Protein AF-A0A5N0T8Y0-F1 (afdb_monomer)

pLDDT: mean 87.02, std 16.46, range [24.06, 98.88]

InterPro domains:
  IPR010281 Protein of unknown function DUF885 [PF05960] (70-586)
  IPR010281 Protein of unknown function DUF885 [PTHR33361] (35-586)
  IPR018660 C-type lysozyme inhibitor [PF09864] (618-678)
  IPR036328 C-type lysozyme inhibitor superfamily [G3DSA:2.40.128.200] (612-687)
  IPR036328 C-type lysozyme inhibitor superfamily [SSF141488] (614-681)

Secondary structure (DSSP, 8-state):
-------------------------------------PPPPPPPPGGG---HHHHHHHHHHHHHHHHH-HHHHHHTT-GGGTT-----SHHHHHHHHHHHHHHHHHHHTS-GGGS-HHHHHHHHHHHHHHHHHHIIIIIS-HHHH-THHHH-TTSS----HHHHT--SS-HHHHHHHHHHHHHHHHHHHHHHHHHS-SS-BHHHHHHHHHHHHHHHHHHHHTHHHHTTT---HHHHHHHHHHHHHHHHHHHHHHHHHHHHHTT-B------HHHHHHHHHHHH---S-HHHHHHHHHHHHHHHHHHHHHHHHHHSTTS-HHHHHHHHHT---TT-HHHHHHHHHHHHHHHHHHTT-S---SS---EEEEPPGGGTTSSEEEE---TT--SPPPEEEEPPPPTTS-HHHHHHHSPPHHHHHHHHHHHTSSSHHHHHHHHTT-SSHHHHH---HHHHHHHHHHHHHHHHHHTGGGG-HHHHHHHHHHHHHHHHHHHHHHHHHHS---HHHHHHHHHHTT---HHHHHHHHHHHHH-GGGGHHHHHHHHHHHHHHHHHHTTTGGGGHHHHHHHHHTT-S--HHHHHHHHHT-SS--------GGGGSPP---SS---EEEEEETTS-EEEEEE-SS-EEEEETTEEEEEEEEP-SSSEEEEETTEEEEEETTEEEEEETTEEEEEEE-HHHHHHHHHHHTTEEEEEEEETTEEEEEEESSS-EEEEETTTTEEEEE-PPPPEE-SSEEEEEEEETTEEEEEEEEEEEEE-TTT--EEEEEEEEEETTEEEEEEEEE--

Sequence (795 aa):
MTHRSRLVGLLAAIALAACGGEPETTNNPSAATPAAKPAPATQPPAADRANPKWDTFVEQQIEAHMVAHPAWAVLQGRHEFDGQLPDWSPEGLQAEAARLKTARADALAFADNSLSDRQQYQREYFVSRIDHDLFWLEKARWPYRNPQFYIGWMNDSLDPSPYITLDYAPAEERMAAFTTYLENLPDAVRYIRMNLRLPMPAPWLQLGIDAFGGYADYFENDVPDIWIGVGDDALRARFKAANAEAIEAMRGVVDWLEYGRNIADDRYALGPDLYRQMLWDTERVDIPLDELEAIGRADMARNLRALEQACAEFAPGEGIADCMARMSDRKPEAGPVVAAREQLVETRAFLVEQDLVTIPGEEEALVAEAPPYARSNSAYINIPGPWEENQPSVYYISPPNPAWSQQVQHDYLPGESDLLFTSVHEVWPGHFLNFMHANRAEWIFGRAFVSYAFGEGWAHYTEEMMLEAGLRGADAETRIGQLSNALLRDARFLASIGLHTKGWSVAEAQRFFMDEAYQSEGTAIQQAARGTYDPAYLNYTMGKLLIKRLRDDWTAERGGRQAWREFHDTFLSYGGPPIPLVRQQMMGESSPRALFPDLSAALLPPVDIEGDRHNWAWLCEDGRHVVTSEQDPGLWLILPAASYELERARSASGARYEAEGVEFWNKGREATLTMRGVSTRCVVDPQATLWEDARLRGVTMRAQGNEPPWTLELFEDRPAVLTTGYESTEHRFNASSPEDVGGFERYRGEVDGQPVEVRVGDGPCADTMADIEYQLRVEVELGNALLKGCGNSLW

Nearest PDB structures (foldseek):
  3u24-assembly1_A  TM=8.140E-01  e=4.352E-21  Shewanella oneidensis MR-1
  3o0y-assembly1_A  TM=8.310E-01  e=1.416E-15  Colwellia psychrerythraea 34H
  3o0y-assembly2_B  TM=8.446E-01  e=6.783E-15  Colwellia psychrerythraea 34H
  3iuk-assembly2_B  TM=7.682E-01  e=1.307E-15  Paenarthrobacter aurescens TC1
  4mis-assembly1_A  TM=7.555E-01  e=4.095E-01  Brucella abortus bv. 1 str. 9-941

Mean predicted aligned error: 12.88 Å

Foldseek 3Di:
DDDDDDDDDDDDDDDDDDDDDDDDDDDDDDDDDDDDDDDPDDDDDLQPDAQVVLQVLVVVVVVVVCVQQVLLVLLQANCVSQLHGHDLAPVSLVVVLVSLVVSLVVLPVCDPSNHHPVSVLVSVLSNLLSLLVCLCSPVVVCLAAAPCQAPPPQHRYLDLCSLQVWPQDPVLSSLLSSLSNLQCQLVVLVSSVVRYDPLYAPLRLVVLLLQLVLLLCCLPPPVVVSSPPPPDPVSNVSSVVSSVSNSVSSVVVNVVSVVSNVRHDLPLAQALVSLLSNCCSQFNANDDLLVLLLQLLLLLLVLVVLLVVLLCQQPNPDDSLVSLVVLFLQADPVHLQVLLVVLQVQLVVLCVVLLQADQPDDADEHEDADDSSPQLDQKAKSDHRLNRPDTHIYIHGYQADPPDDPVVSSSSGGGSLLSSLVSQCHDPCAQVVLLSLQSVAPRNCLNSDAGPLQRLLRSLLRLVVSLVSQRVPVHSSNSSSNSLVVLQLSLLLNLLCCVHHVVDDLVNSLVSCCPSNVGDSVSSNSSSSCSSNCSPSNSNVQSNQQLVVLLQVLCVVVPRSVCSHVSNSLLSNSRHGNSQSSSCVSVVNPGRHRDGDPSQVSQADPQPLPDPWQKFWKAWPVGWIWIWTDDVPWIWIGGSNHIDTWGWDDDPAATWTDDVQWIWGDDPQKIWTGGNRDIIIIGTDPVVSVLVVLLSNQFQKWKWAVVPTKIWTDHDPAWIWIFTHPVRDIWTWDWDAFDDDPQWTWTWTDTPNWIKIKTKHADWDDHPPPRDTAGIWIWIDTHPDITTTGIYGSD

Radius of gyration: 31.83 Å; Cα contacts (8 Å, |Δi|>4): 1336; chains: 1; bounding box: 94×89×70 Å

Structure (mmCIF, N/CA/C/O backbone):
data_AF-A0A5N0T8Y0-F1
#
_entry.id   AF-A0A5N0T8Y0-F1
#
loop_
_atom_site.group_PDB
_atom_site.id
_atom_site.type_symbol
_atom_site.label_atom_id
_atom_site.label_alt_id
_atom_site.label_comp_id
_atom_site.label_asym_id
_atom_site.label_entity_id
_atom_site.label_seq_id
_atom_site.pdbx_PDB_ins_code
_atom_site.Cartn_x
_atom_site.Cartn_y
_atom_site.Cartn_z
_atom_site.occupancy
_atom_site.B_iso_or_equiv
_atom_site.auth_seq_id
_atom_site.auth_comp_id
_atom_site.auth_asym_id
_atom_site.auth_atom_id
_atom_site.pdbx_PDB_model_num
ATOM 1 N N . MET A 1 1 ? 33.630 -44.790 -12.899 1.00 28.84 1 MET A N 1
ATOM 2 C CA . MET A 1 1 ? 33.827 -46.255 -12.860 1.00 28.84 1 MET A CA 1
ATOM 3 C C . MET A 1 1 ? 32.762 -46.851 -11.949 1.00 28.84 1 MET A C 1
ATOM 5 O O . MET A 1 1 ? 32.688 -46.393 -10.823 1.00 28.84 1 MET A O 1
ATOM 9 N N . THR A 1 2 ? 31.966 -47.798 -12.489 1.00 30.92 2 THR A N 1
ATOM 10 C CA . THR A 1 2 ? 31.145 -48.869 -11.838 1.00 30.92 2 THR A CA 1
ATOM 11 C C . THR A 1 2 ? 30.152 -48.471 -10.722 1.00 30.92 2 THR A C 1
ATOM 13 O O . THR A 1 2 ? 30.576 -47.893 -9.741 1.00 30.92 2 THR A O 1
ATOM 16 N N . HIS A 1 3 ? 28.845 -48.790 -10.704 1.00 28.75 3 HIS A N 1
ATOM 17 C CA . HIS A 1 3 ? 27.984 -49.781 -11.384 1.00 28.75 3 HIS A CA 1
ATOM 18 C C . HIS A 1 3 ? 26.493 -49.338 -11.274 1.00 28.75 3 HIS A C 1
ATOM 20 O O . HIS A 1 3 ? 26.055 -48.954 -10.201 1.00 28.75 3 HIS A O 1
ATOM 26 N N . ARG A 1 4 ? 25.739 -49.239 -12.383 1.00 35.03 4 ARG A N 1
ATOM 27 C CA . ARG A 1 4 ? 24.580 -50.081 -12.799 1.00 35.03 4 ARG A CA 1
ATOM 28 C C . ARG A 1 4 ? 23.472 -50.374 -11.762 1.00 35.03 4 ARG A C 1
ATOM 30 O O . ARG A 1 4 ? 23.689 -51.176 -10.865 1.00 35.03 4 ARG A O 1
ATOM 37 N N . SER A 1 5 ? 22.234 -49.987 -12.103 1.00 27.70 5 SER A N 1
ATOM 38 C CA . SER A 1 5 ? 21.115 -50.926 -12.340 1.00 27.70 5 SER A CA 1
ATOM 39 C C . SER A 1 5 ? 20.005 -50.287 -13.192 1.00 27.70 5 SER A C 1
ATOM 41 O O . SER A 1 5 ? 19.557 -49.182 -12.921 1.00 27.70 5 SER A O 1
ATOM 43 N N . ARG A 1 6 ? 19.608 -50.996 -14.257 1.00 32.03 6 ARG A N 1
ATOM 44 C CA . ARG A 1 6 ? 18.427 -50.767 -15.106 1.00 32.03 6 ARG A CA 1
ATOM 45 C C . ARG A 1 6 ? 17.429 -51.883 -14.799 1.00 32.03 6 ARG A C 1
ATOM 47 O O . ARG A 1 6 ? 17.872 -53.025 -14.689 1.00 32.03 6 ARG A O 1
ATOM 54 N N . LEU A 1 7 ? 16.128 -51.604 -14.847 1.00 25.12 7 LEU A N 1
ATOM 55 C CA . LEU A 1 7 ? 15.149 -52.574 -15.344 1.00 25.12 7 LEU A CA 1
ATOM 56 C C . LEU A 1 7 ? 13.920 -51.866 -15.928 1.00 25.12 7 LEU A C 1
ATOM 58 O O . LEU A 1 7 ? 13.393 -50.919 -15.362 1.00 25.12 7 LEU A O 1
ATOM 62 N N . VAL A 1 8 ? 13.553 -52.340 -17.115 1.00 27.75 8 VAL A N 1
ATOM 63 C CA . VAL A 1 8 ? 12.463 -51.924 -18.002 1.00 27.75 8 VAL A CA 1
ATOM 64 C C . VAL A 1 8 ? 11.346 -52.963 -17.880 1.00 27.75 8 VAL A C 1
ATOM 66 O O . VAL A 1 8 ? 11.647 -54.150 -17.761 1.00 27.75 8 VAL A O 1
ATOM 69 N N . GLY A 1 9 ? 10.084 -52.547 -17.999 1.00 24.06 9 GLY A N 1
ATOM 70 C CA . GLY A 1 9 ? 8.941 -53.437 -18.216 1.00 24.06 9 GLY A CA 1
ATOM 71 C C . GLY A 1 9 ? 7.733 -52.659 -18.738 1.00 24.06 9 GLY A C 1
ATOM 72 O O . GLY A 1 9 ? 7.399 -51.616 -18.199 1.00 24.06 9 GLY A O 1
ATOM 73 N N . LEU A 1 10 ? 7.133 -53.145 -19.821 1.00 24.64 10 LEU A N 1
ATOM 74 C CA . LEU A 1 10 ? 6.280 -52.447 -20.785 1.00 24.64 10 LEU A CA 1
ATOM 75 C C . LEU A 1 10 ? 4.872 -53.089 -20.815 1.00 24.64 10 LEU A C 1
ATOM 77 O O . LEU A 1 10 ? 4.790 -54.306 -20.692 1.00 24.64 10 LEU A O 1
ATOM 81 N N . LEU A 1 11 ? 3.845 -52.284 -21.139 1.00 24.98 11 LEU A N 1
ATOM 82 C CA . LEU A 1 11 ? 2.610 -52.614 -21.897 1.00 24.98 11 LEU A CA 1
ATOM 83 C C . LEU A 1 11 ? 1.547 -53.582 -21.311 1.00 24.98 11 LEU A C 1
ATOM 85 O O . LEU A 1 11 ? 1.816 -54.759 -21.108 1.00 24.98 11 LEU A O 1
ATOM 89 N N . ALA A 1 12 ? 0.282 -53.122 -21.241 1.00 25.27 12 ALA A N 1
ATOM 90 C CA . ALA A 1 12 ? -0.832 -53.598 -22.094 1.00 25.27 12 ALA A CA 1
ATOM 91 C C . ALA A 1 12 ? -2.205 -53.014 -21.678 1.00 25.27 12 ALA A C 1
ATOM 93 O O . ALA A 1 12 ? -2.600 -53.077 -20.518 1.00 25.27 12 ALA A O 1
ATOM 94 N N . ALA A 1 13 ? -2.946 -52.508 -22.668 1.00 29.31 13 ALA A N 1
ATOM 95 C CA . ALA A 1 13 ? -4.359 -52.136 -22.608 1.00 29.31 13 ALA A CA 1
ATOM 96 C C . ALA A 1 13 ? -5.246 -53.308 -23.065 1.00 29.31 13 ALA A C 1
ATOM 98 O O . ALA A 1 13 ? -4.879 -53.972 -24.033 1.00 29.31 13 ALA A O 1
ATOM 99 N N . ILE A 1 14 ? -6.426 -53.504 -22.457 1.00 27.42 14 ILE A N 1
ATOM 100 C CA . ILE A 1 14 ? -7.556 -54.257 -23.040 1.00 27.42 14 ILE A CA 1
ATOM 101 C C . ILE A 1 14 ? -8.883 -53.623 -22.589 1.00 27.42 14 ILE A C 1
ATOM 103 O O . ILE A 1 14 ? -9.154 -53.508 -21.398 1.00 27.42 14 ILE A O 1
ATOM 107 N N . ALA A 1 15 ? -9.714 -53.263 -23.569 1.00 30.80 15 ALA A N 1
ATOM 108 C CA . ALA A 1 15 ? -11.141 -52.976 -23.441 1.00 30.80 15 ALA A CA 1
ATOM 109 C C . ALA A 1 15 ? -11.966 -54.234 -23.769 1.00 30.80 15 ALA A C 1
ATOM 111 O O . ALA A 1 15 ? -11.548 -55.011 -24.627 1.00 30.80 15 ALA A O 1
ATOM 112 N N . LEU A 1 16 ? -13.153 -54.399 -23.166 1.00 26.84 16 LEU A N 1
ATOM 113 C CA . LEU A 1 16 ? -14.273 -55.169 -23.733 1.00 26.84 16 LEU A CA 1
ATOM 114 C C . LEU A 1 16 ? -15.590 -54.905 -22.985 1.00 26.84 16 LEU A C 1
ATOM 116 O O . LEU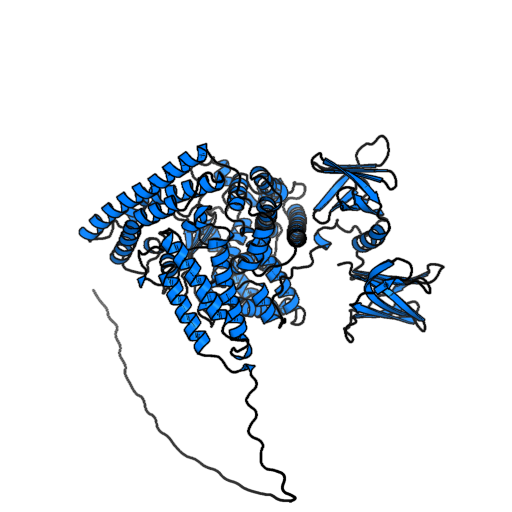 A 1 16 ? -15.612 -54.636 -21.789 1.00 26.84 16 LEU A O 1
ATOM 120 N N . ALA A 1 17 ? -16.671 -54.957 -23.758 1.00 27.59 17 ALA A N 1
ATOM 121 C CA . ALA A 1 17 ? -18.017 -54.486 -23.470 1.00 27.59 17 ALA A CA 1
ATOM 122 C C . ALA A 1 17 ? -19.016 -55.608 -23.104 1.00 27.59 17 ALA A C 1
ATOM 124 O O . ALA A 1 17 ? -18.772 -56.774 -23.406 1.00 27.59 17 ALA A O 1
ATOM 125 N N . ALA A 1 18 ? -20.195 -55.168 -22.630 1.00 26.84 18 ALA A N 1
ATOM 126 C CA . ALA A 1 18 ? -21.549 -55.575 -23.059 1.00 26.84 18 ALA A CA 1
ATOM 127 C C . ALA A 1 18 ? -22.483 -56.332 -22.080 1.00 26.84 18 ALA A C 1
ATOM 129 O O . ALA A 1 18 ? -22.075 -57.230 -21.351 1.00 26.84 18 ALA A O 1
ATOM 130 N N . CYS A 1 19 ? -23.776 -55.984 -22.254 1.00 26.41 19 CYS A N 1
ATOM 131 C CA . CYS A 1 19 ? -25.045 -56.640 -21.870 1.00 26.41 19 CYS A CA 1
ATOM 132 C C . CYS A 1 19 ? -25.496 -56.466 -20.401 1.00 26.41 19 CYS A C 1
ATOM 134 O O . CYS A 1 19 ? -24.746 -56.766 -19.490 1.00 26.41 19 CYS A O 1
ATOM 136 N N . GLY A 1 20 ? -26.700 -55.991 -20.053 1.00 27.36 20 GLY A N 1
ATOM 137 C CA . GLY A 1 20 ? -27.984 -55.890 -20.761 1.00 27.36 20 GLY A CA 1
ATOM 138 C C . GLY A 1 20 ? -29.007 -56.835 -20.109 1.00 27.36 20 GLY A C 1
ATOM 139 O O . GLY A 1 20 ? -28.833 -58.045 -20.210 1.00 27.36 20 GLY A O 1
ATOM 140 N N . GLY A 1 21 ? -30.054 -56.302 -19.462 1.00 25.69 21 GLY A N 1
ATOM 141 C CA . GLY A 1 21 ? -31.155 -57.106 -18.908 1.00 25.69 21 GLY A CA 1
ATOM 142 C C . GLY A 1 21 ? -32.131 -56.346 -17.995 1.00 25.69 21 GLY A C 1
ATOM 143 O O . GLY A 1 21 ? -31.892 -56.227 -16.801 1.00 25.69 21 GLY A O 1
ATOM 144 N N . GLU A 1 22 ? -33.240 -55.882 -18.571 1.00 32.88 22 GLU A N 1
ATOM 145 C CA . GLU A 1 22 ? -34.578 -55.758 -17.944 1.00 32.88 22 GLU A CA 1
ATOM 146 C C . GLU A 1 22 ? -35.369 -57.073 -18.218 1.00 32.88 22 GLU A C 1
ATOM 148 O O . GLU A 1 22 ? -34.833 -57.875 -18.996 1.00 32.88 22 GLU A O 1
ATOM 153 N N . PRO A 1 23 ? -36.606 -57.349 -17.708 1.00 53.28 23 PRO A N 1
ATOM 154 C CA . PRO A 1 23 ? -37.650 -56.431 -17.184 1.00 53.28 23 PRO A CA 1
ATOM 155 C C . PRO A 1 23 ? -38.473 -56.951 -15.966 1.00 53.28 23 PRO A C 1
ATOM 157 O O . PRO A 1 23 ? -38.361 -58.112 -15.598 1.00 53.28 23 PRO A O 1
ATOM 160 N N . GLU A 1 24 ? -39.396 -56.141 -15.415 1.00 28.89 24 GLU A N 1
ATOM 161 C CA . GLU A 1 24 ? -40.770 -56.610 -15.111 1.00 28.89 24 GLU A CA 1
ATOM 162 C C . GLU A 1 24 ? -41.785 -55.478 -14.829 1.00 28.89 24 GLU A C 1
ATOM 164 O O . GLU A 1 24 ? -41.511 -54.468 -14.190 1.00 28.89 24 GLU A O 1
ATOM 169 N N . THR A 1 25 ? -42.983 -55.690 -15.372 1.00 31.56 25 THR A N 1
ATOM 170 C CA . THR A 1 25 ? -44.184 -54.840 -15.472 1.00 31.56 25 THR A CA 1
ATOM 171 C C . THR A 1 25 ? -45.064 -54.895 -14.206 1.00 31.56 25 THR A C 1
ATOM 173 O O . THR A 1 25 ? -45.108 -55.927 -13.547 1.00 31.56 25 THR A O 1
ATOM 176 N N . THR A 1 26 ? -45.886 -53.898 -13.848 1.00 29.12 26 THR A N 1
ATOM 177 C CA . THR A 1 26 ? -47.295 -53.773 -14.300 1.00 29.12 26 THR A CA 1
ATOM 178 C C . THR A 1 26 ? -48.058 -52.675 -13.526 1.00 29.12 26 THR A C 1
ATOM 180 O O . THR A 1 26 ? -47.757 -52.392 -12.371 1.00 29.12 26 THR A O 1
ATOM 183 N N . ASN A 1 27 ? -49.137 -52.199 -14.167 1.00 31.05 27 ASN A N 1
ATOM 184 C CA . ASN A 1 27 ? -50.387 -51.624 -13.633 1.00 31.05 27 ASN A CA 1
ATOM 185 C C . ASN A 1 27 ? -50.613 -50.098 -13.683 1.00 31.05 27 ASN A C 1
ATOM 187 O O . ASN A 1 27 ? -50.177 -49.319 -12.847 1.00 31.05 27 ASN A O 1
ATOM 191 N N . ASN A 1 28 ? -51.464 -49.747 -14.651 1.00 33.38 28 ASN A N 1
ATOM 192 C CA . ASN A 1 28 ? -52.426 -48.636 -14.710 1.00 33.38 28 ASN A CA 1
ATOM 193 C C . ASN A 1 28 ? -53.846 -49.291 -14.764 1.00 33.38 28 ASN A C 1
ATOM 195 O O . ASN A 1 28 ? -53.860 -50.514 -14.953 1.00 33.38 28 ASN A O 1
ATOM 199 N N . PRO A 1 29 ? -55.033 -48.617 -14.717 1.00 53.34 29 PRO A N 1
ATOM 200 C CA . PRO A 1 29 ? -55.324 -47.173 -14.864 1.00 53.34 29 PRO A CA 1
ATOM 201 C C . PRO A 1 29 ? -56.500 -46.605 -13.997 1.00 53.34 29 PRO A C 1
ATOM 203 O O . PRO A 1 29 ? -57.268 -47.343 -13.388 1.00 53.34 29 PRO A O 1
ATOM 206 N N . SER A 1 30 ? -56.748 -45.286 -14.056 1.00 29.48 30 SER A N 1
ATOM 207 C CA . SER A 1 30 ? -58.115 -44.716 -14.146 1.00 29.48 30 SER A CA 1
ATOM 208 C C . SER A 1 30 ? -58.089 -43.280 -14.699 1.00 29.48 30 SER A C 1
ATOM 210 O O . SER A 1 30 ? -57.151 -42.527 -14.459 1.00 29.48 30 SER A O 1
ATOM 212 N N . ALA A 1 31 ? -59.103 -42.941 -15.495 1.00 30.47 31 ALA A N 1
ATOM 213 C CA . ALA A 1 31 ? -59.174 -41.833 -16.448 1.00 30.47 31 ALA A CA 1
ATOM 214 C C . ALA A 1 31 ? -59.818 -40.542 -15.894 1.00 30.47 31 ALA A C 1
ATOM 216 O O . ALA A 1 31 ? -60.689 -40.639 -15.036 1.00 30.47 31 ALA A O 1
ATOM 217 N N . ALA A 1 32 ? -59.489 -39.369 -16.476 1.00 27.39 32 ALA A N 1
ATOM 218 C CA . ALA A 1 32 ? -60.452 -38.478 -17.166 1.00 27.39 32 ALA A CA 1
ATOM 219 C C . ALA A 1 32 ? -59.878 -37.097 -17.608 1.00 27.39 32 ALA A C 1
ATOM 221 O O . ALA A 1 32 ? -59.361 -36.337 -16.798 1.00 27.39 32 ALA A O 1
ATOM 222 N N . THR A 1 33 ? -60.190 -36.741 -18.869 1.00 28.58 33 THR A N 1
ATOM 223 C CA . THR A 1 33 ? -60.390 -35.392 -19.483 1.00 28.58 33 THR A CA 1
ATOM 224 C C . THR A 1 33 ? -59.176 -34.590 -20.017 1.00 28.58 33 THR A C 1
ATOM 226 O O . THR A 1 33 ? -58.189 -34.428 -19.307 1.00 28.58 33 THR A O 1
ATOM 229 N N . PRO A 1 34 ? -59.230 -34.048 -21.265 1.00 33.78 34 PRO A N 1
ATOM 230 C CA . PRO A 1 34 ? -58.085 -33.415 -21.925 1.00 33.78 34 PRO A CA 1
ATOM 231 C C . PRO A 1 34 ? -57.991 -31.911 -21.625 1.00 33.78 34 PRO A C 1
ATOM 233 O O . PRO A 1 34 ? -58.966 -31.179 -21.793 1.00 33.78 34 PRO A O 1
ATOM 236 N N . ALA A 1 35 ? -56.797 -31.434 -21.267 1.00 29.30 35 ALA A N 1
ATOM 237 C CA . ALA A 1 35 ? -56.495 -30.011 -21.136 1.00 29.30 35 ALA A CA 1
ATOM 238 C C . ALA A 1 35 ? -55.346 -29.601 -22.073 1.00 29.30 35 ALA A C 1
ATOM 240 O O . ALA A 1 35 ? -54.307 -30.248 -22.111 1.00 29.30 35 ALA A O 1
ATOM 241 N N . ALA A 1 36 ? -55.634 -28.547 -22.843 1.00 31.92 36 ALA A N 1
ATOM 242 C CA . ALA A 1 36 ? -54.797 -27.563 -23.539 1.00 31.92 36 ALA A CA 1
ATOM 243 C C . ALA A 1 36 ? -53.347 -27.898 -23.970 1.00 31.92 36 ALA A C 1
ATOM 245 O O . ALA A 1 36 ? -52.508 -28.351 -23.200 1.00 31.92 36 ALA A O 1
ATOM 246 N N . LYS A 1 37 ? -53.034 -27.521 -25.223 1.00 33.12 37 LYS A N 1
ATOM 247 C CA . LYS A 1 37 ? -51.677 -27.459 -25.801 1.00 33.12 37 LYS A CA 1
ATOM 248 C C . LYS A 1 37 ? -50.669 -26.797 -24.837 1.00 33.12 37 LYS A C 1
ATOM 250 O O . LYS A 1 37 ? -51.010 -25.752 -24.282 1.00 33.12 37 LYS A O 1
ATOM 255 N N . PRO A 1 38 ? -49.425 -27.303 -24.728 1.00 31.67 38 PRO A N 1
ATOM 256 C CA . PRO A 1 38 ? -48.385 -26.625 -23.965 1.00 31.67 38 PRO A CA 1
ATOM 257 C C . PRO A 1 38 ? -48.052 -25.280 -24.618 1.00 31.67 38 PRO A C 1
ATOM 259 O O . PRO A 1 38 ? -47.799 -25.211 -25.824 1.00 31.67 38 PRO A O 1
ATOM 262 N N . ALA A 1 39 ? -48.061 -24.217 -23.815 1.00 36.56 39 ALA A N 1
ATOM 263 C CA . ALA A 1 39 ? -47.414 -22.957 -24.155 1.00 36.56 39 ALA A CA 1
ATOM 264 C C . ALA A 1 39 ? -45.900 -23.195 -24.348 1.00 36.56 39 ALA A C 1
ATOM 266 O O . ALA A 1 39 ? -45.353 -24.122 -23.744 1.00 36.56 39 ALA A O 1
ATOM 267 N N . PRO A 1 40 ? -45.217 -22.411 -25.203 1.00 35.44 40 PRO A N 1
ATOM 268 C CA . PRO A 1 40 ? -43.795 -22.599 -25.456 1.00 35.44 40 PRO A CA 1
ATOM 269 C C . PRO A 1 40 ? -43.009 -22.450 -24.151 1.00 35.44 40 PRO A C 1
ATOM 271 O O . PRO A 1 40 ? -43.296 -21.559 -23.352 1.00 35.44 40 PRO A O 1
ATOM 274 N N . ALA A 1 41 ? -42.046 -23.353 -23.953 1.00 38.50 41 ALA A N 1
ATOM 275 C CA . ALA A 1 41 ? -41.180 -23.393 -22.786 1.00 38.50 41 ALA A CA 1
ATOM 276 C C . ALA A 1 41 ? -40.623 -21.996 -22.482 1.00 38.50 41 ALA A C 1
ATOM 278 O O . ALA A 1 41 ? -39.961 -21.372 -23.316 1.00 38.50 41 ALA A O 1
ATOM 279 N N . THR A 1 42 ? -40.936 -21.508 -21.286 1.00 40.69 42 THR A N 1
ATOM 280 C CA . THR A 1 42 ? -40.323 -20.329 -20.685 1.00 40.69 42 THR A CA 1
ATOM 281 C C . THR A 1 42 ? -38.811 -20.497 -20.700 1.00 40.69 42 THR A C 1
ATOM 283 O O . THR A 1 42 ? -38.291 -21.547 -20.322 1.00 40.69 42 THR A O 1
ATOM 286 N N . GLN A 1 43 ? -38.118 -19.465 -21.182 1.00 38.75 43 GLN A N 1
ATOM 287 C CA . GLN A 1 43 ? -36.663 -19.397 -21.148 1.00 38.75 43 GLN A CA 1
ATOM 288 C C . GLN A 1 43 ? -36.146 -19.654 -19.720 1.00 38.75 43 GLN A C 1
ATOM 290 O O . GLN A 1 43 ? -36.794 -19.207 -18.771 1.00 38.75 43 GLN A O 1
ATOM 295 N N . PRO A 1 44 ? -34.991 -20.331 -19.561 1.00 35.84 44 PRO A N 1
ATOM 296 C CA . PRO A 1 44 ? -34.337 -20.428 -18.262 1.00 35.84 44 PRO A CA 1
ATOM 297 C C . PRO A 1 44 ? -34.082 -19.022 -17.689 1.00 35.84 44 PRO A C 1
ATOM 299 O O . PRO A 1 44 ? -33.863 -18.097 -18.485 1.00 35.84 44 PRO A O 1
ATOM 302 N N . PRO A 1 45 ? -34.127 -18.850 -16.353 1.00 43.69 45 PRO A N 1
ATOM 303 C CA . PRO A 1 45 ? -33.875 -17.570 -15.692 1.00 43.69 45 PRO A CA 1
ATOM 304 C C . PRO A 1 45 ? -32.527 -16.970 -16.124 1.00 43.69 45 PRO A C 1
ATOM 306 O O . PRO A 1 45 ? -31.586 -17.686 -16.458 1.00 43.69 45 PRO A O 1
ATOM 309 N N . ALA A 1 46 ? -32.457 -15.636 -16.153 1.00 48.00 46 ALA A N 1
ATOM 310 C CA . ALA A 1 46 ? -31.349 -14.868 -16.726 1.00 48.00 46 ALA A CA 1
ATOM 311 C C . ALA A 1 46 ? -29.977 -15.092 -16.048 1.00 48.00 46 ALA A C 1
ATOM 313 O O . ALA A 1 46 ? -28.962 -14.799 -16.671 1.00 48.00 46 ALA A O 1
ATOM 314 N N . ALA A 1 47 ? -29.948 -15.662 -14.838 1.00 50.09 47 ALA A N 1
ATOM 315 C CA . ALA A 1 47 ? -28.745 -15.853 -14.022 1.00 50.09 47 ALA A CA 1
ATOM 316 C C . ALA A 1 47 ? -27.672 -16.779 -14.644 1.00 50.09 47 ALA A C 1
ATOM 318 O O . ALA A 1 47 ? -26.495 -16.632 -14.335 1.00 50.09 47 ALA A O 1
ATOM 319 N N . ASP A 1 48 ? -28.036 -17.675 -15.573 1.00 53.22 48 ASP A N 1
ATOM 320 C CA . ASP A 1 48 ? -27.126 -18.723 -16.082 1.00 53.22 48 ASP A CA 1
ATOM 321 C C . ASP A 1 48 ? -26.506 -18.457 -17.468 1.00 53.22 48 ASP A C 1
ATOM 323 O O . ASP A 1 48 ? -25.793 -19.307 -18.009 1.00 53.22 48 ASP A O 1
ATOM 327 N N . ARG A 1 49 ? -26.767 -17.312 -18.114 1.00 63.78 49 ARG A N 1
ATOM 328 C CA . ARG A 1 49 ? -26.224 -17.061 -19.465 1.00 63.78 49 ARG A CA 1
ATOM 329 C C . ARG A 1 49 ? -24.932 -16.259 -19.415 1.00 63.78 49 ARG A C 1
ATOM 331 O O . ARG A 1 49 ? -24.940 -15.053 -19.640 1.00 63.78 49 ARG A O 1
ATOM 338 N N . ALA A 1 50 ? -23.819 -16.957 -19.198 1.00 81.12 50 ALA A N 1
ATOM 339 C CA . ALA A 1 50 ? -22.495 -16.411 -19.475 1.00 81.12 50 ALA A CA 1
ATOM 340 C C . ALA A 1 50 ? -22.419 -15.903 -20.928 1.00 81.12 50 ALA A C 1
ATOM 342 O O . ALA A 1 50 ? -22.821 -16.590 -21.874 1.00 81.12 50 ALA A O 1
ATOM 343 N N . ASN A 1 51 ? -21.922 -14.684 -21.105 1.00 91.31 51 ASN A N 1
ATOM 344 C CA . ASN A 1 51 ? -21.729 -14.067 -22.406 1.00 91.31 51 ASN A CA 1
ATOM 345 C C . ASN A 1 51 ? -20.280 -14.272 -22.861 1.00 91.31 51 ASN A C 1
ATOM 347 O O . ASN A 1 51 ? -19.399 -13.581 -22.355 1.00 91.31 51 ASN A O 1
ATOM 351 N N . PRO A 1 52 ? -20.007 -15.148 -23.843 1.00 91.38 52 PRO A N 1
ATOM 352 C CA . PRO A 1 52 ? -18.635 -15.443 -24.258 1.00 91.38 52 PRO A CA 1
ATOM 353 C C . PRO A 1 52 ? -17.923 -14.229 -24.870 1.00 91.38 52 PRO A C 1
ATOM 355 O O . PRO A 1 52 ? -16.699 -14.189 -24.927 1.00 91.38 52 PRO A O 1
ATOM 358 N N . LYS A 1 53 ? -18.671 -13.211 -25.328 1.00 95.94 53 LYS A N 1
ATOM 359 C CA . LYS A 1 53 ? -18.069 -11.974 -25.840 1.00 95.94 53 LYS A CA 1
ATOM 360 C C . LYS A 1 53 ? -17.430 -11.137 -24.736 1.00 95.94 53 LYS A C 1
ATOM 362 O O . LYS A 1 53 ? -16.522 -10.379 -25.049 1.00 95.94 53 LYS A O 1
ATOM 367 N N . TRP A 1 54 ? -17.917 -11.243 -23.498 1.00 96.19 54 TRP A N 1
ATOM 368 C CA . TRP A 1 54 ? -17.300 -10.580 -22.352 1.00 96.19 54 TRP A CA 1
ATOM 369 C C . TRP A 1 54 ? -15.925 -11.183 -22.069 1.00 96.19 54 TRP A C 1
ATOM 371 O O . TRP A 1 54 ? -14.944 -10.453 -21.998 1.00 96.19 54 TRP A O 1
ATOM 381 N N . ASP A 1 55 ? -15.837 -12.512 -22.021 1.00 93.50 55 ASP A N 1
ATOM 382 C CA . ASP A 1 55 ? -14.583 -13.205 -21.714 1.00 93.50 55 ASP A CA 1
ATOM 383 C C . ASP A 1 55 ? -13.519 -12.915 -22.787 1.00 93.50 55 ASP A C 1
ATOM 385 O O . ASP A 1 55 ? -12.419 -12.468 -22.467 1.00 93.50 55 ASP A O 1
ATOM 389 N N . THR A 1 56 ? -13.885 -13.024 -24.074 1.00 96.25 56 THR A N 1
ATOM 390 C CA . THR A 1 56 ? -12.998 -12.640 -25.188 1.00 96.25 56 THR A CA 1
ATOM 391 C C . THR A 1 56 ? -12.608 -11.160 -25.146 1.00 96.25 56 THR A C 1
ATOM 393 O O . THR A 1 56 ? -11.481 -10.816 -25.493 1.00 96.25 56 THR A O 1
ATOM 396 N N . PHE A 1 57 ? -13.520 -10.268 -24.742 1.00 97.69 57 PHE A N 1
ATOM 397 C CA . PHE A 1 57 ? -13.203 -8.849 -24.580 1.00 97.69 57 PHE A CA 1
ATOM 398 C C . PHE A 1 57 ? -12.142 -8.650 -23.493 1.00 97.69 57 PHE A C 1
ATOM 400 O O . PHE A 1 57 ? -11.140 -7.992 -23.755 1.00 97.69 57 PHE A O 1
ATOM 407 N N . VAL A 1 58 ? -12.312 -9.251 -22.312 1.00 96.94 58 VAL A N 1
ATOM 408 C CA . VAL A 1 58 ? -11.349 -9.127 -21.206 1.00 96.94 58 VAL A CA 1
ATOM 409 C C . VAL A 1 58 ? -9.974 -9.667 -21.605 1.00 96.94 58 VAL A C 1
ATOM 411 O O . VAL A 1 58 ? -8.981 -8.978 -21.393 1.00 96.94 58 VAL A O 1
ATOM 414 N N . GLU A 1 59 ? -9.902 -10.842 -22.236 1.00 95.69 59 GLU A N 1
ATOM 415 C CA . GLU A 1 59 ? -8.640 -11.415 -22.736 1.00 95.69 59 GLU A CA 1
ATOM 416 C C . GLU A 1 59 ? -7.921 -10.459 -23.700 1.00 95.69 59 GLU A C 1
ATOM 418 O O . GLU A 1 59 ? -6.728 -10.198 -23.554 1.00 95.69 59 GLU A O 1
ATOM 423 N N . GLN A 1 60 ? -8.656 -9.861 -24.644 1.00 97.56 60 GLN A N 1
ATOM 424 C CA . GLN A 1 60 ? -8.100 -8.871 -25.570 1.00 97.56 60 GLN A CA 1
ATOM 425 C C . GLN A 1 60 ? -7.601 -7.612 -24.854 1.00 97.56 60 GLN A C 1
ATOM 427 O O . GLN A 1 60 ? -6.597 -7.035 -25.270 1.00 97.56 60 GLN A O 1
ATOM 432 N N . GLN A 1 61 ? -8.281 -7.175 -23.791 1.00 98.00 61 GLN A N 1
ATOM 433 C CA . GLN A 1 61 ? -7.851 -6.014 -23.012 1.00 98.00 61 GLN A CA 1
ATOM 434 C C . GLN A 1 61 ? -6.604 -6.299 -22.170 1.00 98.00 61 GLN A C 1
ATOM 436 O O . GLN A 1 61 ? -5.789 -5.393 -22.008 1.00 98.00 61 GLN A O 1
ATOM 441 N N . ILE A 1 62 ? -6.421 -7.530 -21.683 1.00 96.62 62 ILE A N 1
ATOM 442 C CA . ILE A 1 62 ? -5.196 -7.948 -20.984 1.00 96.62 62 ILE A CA 1
ATOM 443 C C . ILE A 1 62 ? -4.005 -7.917 -21.945 1.00 96.62 62 ILE A C 1
ATOM 445 O O . ILE A 1 62 ? -3.006 -7.269 -21.645 1.00 96.62 62 ILE A O 1
ATOM 449 N N . GLU A 1 63 ? -4.129 -8.517 -23.131 1.00 97.31 63 GLU A N 1
ATOM 450 C CA . GLU A 1 63 ? -3.061 -8.468 -24.142 1.00 97.31 63 GLU A CA 1
ATOM 451 C C . GLU A 1 63 ? -2.771 -7.025 -24.588 1.00 97.31 63 GLU A C 1
ATOM 453 O O . GLU A 1 63 ? -1.616 -6.619 -24.698 1.00 97.31 63 GLU A O 1
ATOM 458 N N . ALA A 1 64 ? -3.808 -6.204 -24.786 1.00 97.62 64 ALA A N 1
ATOM 459 C CA . ALA A 1 64 ? -3.628 -4.790 -25.114 1.00 97.62 64 ALA A CA 1
ATOM 460 C C . ALA A 1 64 ? -2.950 -3.998 -23.982 1.00 97.62 64 ALA A C 1
ATOM 462 O O . ALA A 1 64 ? -2.217 -3.051 -24.265 1.00 97.62 64 ALA A O 1
ATOM 463 N N . HIS A 1 65 ? -3.192 -4.361 -22.718 1.00 97.00 65 HIS A N 1
ATOM 464 C CA . HIS A 1 65 ? -2.500 -3.777 -21.572 1.00 97.00 65 HIS A CA 1
ATOM 465 C C . HIS A 1 65 ? -1.022 -4.181 -21.568 1.00 97.00 65 HIS A C 1
ATOM 467 O O . HIS A 1 65 ? -0.181 -3.303 -21.460 1.00 97.00 65 HIS A O 1
ATOM 473 N N . MET A 1 66 ? -0.694 -5.459 -21.780 1.00 96.06 66 MET A N 1
ATOM 474 C CA . MET A 1 66 ? 0.699 -5.930 -21.847 1.00 96.06 66 MET A CA 1
ATOM 475 C C . MET A 1 66 ? 1.501 -5.256 -22.965 1.00 96.06 66 MET A C 1
ATOM 477 O O . MET A 1 66 ? 2.653 -4.896 -22.769 1.00 96.06 66 MET A O 1
ATOM 481 N N . VAL A 1 67 ? 0.879 -5.012 -24.122 1.00 97.12 67 VAL A N 1
ATOM 482 C CA . VAL A 1 67 ? 1.520 -4.266 -25.217 1.00 97.12 67 VAL A CA 1
ATOM 483 C C . VAL A 1 67 ? 1.789 -2.804 -24.842 1.00 97.12 67 VAL A C 1
ATOM 485 O O . VAL A 1 67 ? 2.798 -2.245 -25.264 1.00 97.12 67 VAL A O 1
ATOM 488 N N . ALA A 1 68 ? 0.893 -2.170 -24.082 1.00 96.50 68 ALA A N 1
ATOM 489 C CA . ALA A 1 68 ? 1.074 -0.791 -23.623 1.00 96.50 68 ALA A CA 1
ATOM 490 C C . ALA A 1 68 ? 2.044 -0.679 -22.430 1.00 96.50 68 ALA A C 1
ATOM 492 O O . ALA A 1 68 ? 2.695 0.354 -22.274 1.00 96.50 68 ALA A O 1
ATOM 493 N N . HIS A 1 69 ? 2.144 -1.745 -21.630 1.00 96.06 69 HIS A N 1
ATOM 494 C CA . HIS A 1 69 ? 2.918 -1.842 -20.391 1.00 96.06 69 HIS A CA 1
ATOM 495 C C . HIS A 1 69 ? 3.838 -3.076 -20.420 1.00 96.06 69 HIS A C 1
ATOM 497 O O . HIS A 1 69 ? 3.598 -4.056 -19.705 1.00 96.06 69 HIS A O 1
ATOM 503 N N . PRO A 1 70 ? 4.859 -3.092 -21.298 1.00 95.75 70 PRO A N 1
ATOM 504 C CA . PRO A 1 70 ? 5.692 -4.271 -21.497 1.00 95.75 70 PRO A CA 1
ATOM 505 C C . PRO A 1 70 ? 6.554 -4.627 -20.282 1.00 95.75 70 PRO A C 1
ATOM 507 O O . PRO A 1 70 ? 6.774 -5.811 -20.044 1.00 95.75 70 PRO A O 1
ATOM 510 N N . ALA A 1 71 ? 7.019 -3.655 -19.491 1.00 92.62 71 ALA A N 1
ATOM 511 C CA . ALA A 1 71 ? 7.826 -3.972 -18.312 1.00 92.62 71 ALA A CA 1
ATOM 512 C C . ALA A 1 71 ? 6.949 -4.553 -17.183 1.00 92.62 71 ALA A C 1
ATOM 514 O O . ALA A 1 71 ? 7.366 -5.498 -16.508 1.00 92.62 71 ALA A O 1
ATOM 515 N N . TRP A 1 72 ? 5.679 -4.142 -17.087 1.00 92.62 72 TRP A N 1
ATOM 516 C CA . TRP A 1 72 ? 4.682 -4.850 -16.281 1.00 92.62 72 TRP A CA 1
ATOM 517 C C . TRP A 1 72 ? 4.449 -6.272 -16.804 1.00 92.62 72 TRP A C 1
ATOM 519 O O . TRP A 1 72 ? 4.425 -7.210 -16.013 1.00 92.62 72 TRP A O 1
ATOM 529 N N . ALA A 1 73 ? 4.323 -6.469 -18.121 1.00 94.38 73 ALA A N 1
ATOM 530 C CA . ALA A 1 73 ? 4.122 -7.797 -18.706 1.00 94.38 73 ALA A CA 1
ATOM 531 C C . ALA A 1 73 ? 5.270 -8.765 -18.366 1.00 94.38 73 ALA A C 1
ATOM 533 O O . ALA A 1 73 ? 5.013 -9.919 -18.016 1.00 94.38 73 ALA A O 1
ATOM 534 N N . VAL A 1 74 ? 6.518 -8.286 -18.389 1.00 93.19 74 VAL A N 1
ATOM 535 C CA . VAL A 1 74 ? 7.695 -9.061 -17.965 1.00 93.19 74 VAL A CA 1
ATOM 536 C C . VAL A 1 74 ? 7.603 -9.441 -16.485 1.00 93.19 74 VAL A C 1
ATOM 538 O O . VAL A 1 74 ? 7.790 -10.608 -16.159 1.00 93.19 74 VAL A O 1
ATOM 541 N N . LEU A 1 75 ? 7.222 -8.514 -15.595 1.00 89.00 75 LEU A N 1
ATOM 542 C CA . LEU A 1 75 ? 6.974 -8.827 -14.174 1.00 89.00 75 LEU A CA 1
ATOM 543 C C . LEU A 1 75 ? 5.869 -9.878 -13.982 1.00 89.00 75 LEU A C 1
ATOM 545 O O . LEU A 1 75 ? 5.870 -10.615 -12.998 1.00 89.00 75 LEU A O 1
ATOM 549 N N . GLN A 1 76 ? 4.926 -9.958 -14.923 1.00 90.69 76 GLN A N 1
ATOM 550 C CA . GLN A 1 76 ? 3.887 -10.978 -14.903 1.00 90.69 76 GLN A CA 1
ATOM 551 C C . GLN A 1 76 ? 4.344 -12.356 -15.430 1.00 90.69 76 GLN A C 1
ATOM 553 O O . GLN A 1 76 ? 3.574 -13.310 -15.304 1.00 90.69 76 GLN A O 1
ATOM 558 N N . GLY A 1 77 ? 5.551 -12.464 -16.004 1.00 92.19 77 GLY A N 1
ATOM 559 C CA . GLY A 1 77 ? 6.124 -13.680 -16.602 1.00 92.19 77 GLY A CA 1
ATOM 560 C C . GLY A 1 77 ? 6.032 -13.769 -18.134 1.00 92.19 77 GLY A C 1
ATOM 561 O O . GLY A 1 77 ? 6.151 -14.851 -18.705 1.00 92.19 77 GLY A O 1
ATOM 562 N N . ARG A 1 78 ? 5.761 -12.660 -18.839 1.00 94.06 78 ARG A N 1
ATOM 563 C CA . ARG A 1 78 ? 5.627 -12.635 -20.311 1.00 94.06 78 ARG A CA 1
ATOM 564 C C . ARG A 1 78 ? 6.922 -12.185 -20.987 1.00 94.06 78 ARG A C 1
ATOM 566 O O . ARG A 1 78 ? 7.087 -11.020 -21.349 1.00 94.06 78 ARG A O 1
ATOM 573 N N . HIS A 1 79 ? 7.837 -13.130 -21.178 1.00 94.25 79 HIS A N 1
ATOM 574 C CA . HIS A 1 79 ? 9.186 -12.861 -21.689 1.00 94.25 79 HIS A CA 1
ATOM 575 C C . HIS A 1 79 ? 9.274 -12.515 -23.183 1.00 94.25 79 HIS A C 1
ATOM 577 O O . HIS A 1 79 ? 10.329 -12.108 -23.662 1.00 94.25 79 HIS A O 1
ATOM 583 N N . GLU A 1 80 ? 8.183 -12.581 -23.953 1.00 95.62 80 GLU A N 1
ATOM 584 C CA . GLU A 1 80 ? 8.166 -11.989 -25.299 1.00 95.62 80 GLU A CA 1
ATOM 585 C C . GLU A 1 80 ? 8.263 -10.448 -25.285 1.00 95.62 80 GLU A C 1
ATOM 587 O O . GLU A 1 80 ? 8.536 -9.838 -26.324 1.00 95.62 80 GLU A O 1
ATOM 592 N N . PHE A 1 81 ? 8.060 -9.825 -24.118 1.00 96.56 81 PHE A N 1
ATOM 593 C CA . PHE A 1 81 ? 8.218 -8.388 -23.886 1.00 96.56 81 PHE A CA 1
ATOM 594 C C . PHE A 1 81 ? 9.585 -8.007 -23.301 1.00 96.56 81 PHE A C 1
ATOM 596 O O . PHE A 1 81 ? 9.844 -6.821 -23.089 1.00 96.56 81 PHE A O 1
ATOM 603 N N . ASP A 1 82 ? 10.476 -8.979 -23.090 1.00 95.94 82 ASP A N 1
ATOM 604 C CA . ASP A 1 82 ? 11.794 -8.763 -22.499 1.00 95.94 82 ASP A CA 1
ATOM 605 C C . ASP A 1 82 ? 12.563 -7.619 -23.180 1.00 95.94 82 ASP A C 1
ATOM 607 O O . ASP A 1 82 ? 12.718 -7.555 -24.405 1.00 95.94 82 ASP A O 1
ATOM 611 N N . GLY A 1 83 ? 13.076 -6.702 -22.362 1.00 95.25 83 GLY A N 1
ATOM 612 C CA . GLY A 1 83 ? 13.873 -5.563 -22.807 1.00 95.25 83 GLY A CA 1
ATOM 613 C C . GLY A 1 83 ? 13.072 -4.352 -23.291 1.00 95.25 83 GLY A C 1
ATOM 614 O O . GLY A 1 83 ? 13.673 -3.316 -23.582 1.00 95.25 83 GLY A O 1
ATOM 615 N N . GLN A 1 84 ? 11.747 -4.448 -23.403 1.00 96.12 84 GLN A N 1
ATOM 616 C CA . GLN A 1 84 ? 10.895 -3.349 -23.862 1.00 96.12 84 GLN A CA 1
ATOM 617 C C . GLN A 1 84 ? 10.484 -2.426 -22.703 1.00 96.12 84 GLN A C 1
ATOM 619 O O . GLN A 1 84 ? 10.459 -2.826 -21.542 1.00 96.12 84 GLN A O 1
ATOM 624 N N . LEU A 1 85 ? 10.156 -1.175 -23.033 1.00 95.50 85 LEU A N 1
ATOM 625 C CA . LEU A 1 85 ? 9.670 -0.153 -22.102 1.00 95.50 85 LEU A CA 1
ATOM 626 C C . LEU A 1 85 ? 8.404 0.509 -22.666 1.00 95.50 85 LEU A C 1
ATOM 628 O O . LEU A 1 85 ? 8.259 0.566 -23.892 1.00 95.50 85 LEU A O 1
ATOM 632 N N . PRO A 1 86 ? 7.508 1.039 -21.814 1.00 94.88 86 PRO A N 1
ATOM 633 C CA . PRO A 1 86 ? 6.357 1.807 -22.275 1.00 94.88 86 PRO A CA 1
ATOM 634 C C . PRO A 1 86 ? 6.739 3.014 -23.132 1.00 94.88 86 PRO A C 1
ATOM 636 O O . PRO A 1 86 ? 7.767 3.665 -22.922 1.00 94.88 86 PRO A O 1
ATOM 639 N N . ASP A 1 87 ? 5.838 3.397 -24.038 1.00 95.88 87 ASP A N 1
ATOM 640 C CA . ASP A 1 87 ? 5.946 4.671 -24.746 1.00 95.88 87 ASP A CA 1
ATOM 641 C C . ASP A 1 87 ? 5.541 5.835 -23.826 1.00 95.88 87 ASP A C 1
ATOM 643 O O . ASP A 1 87 ? 4.382 6.250 -23.758 1.00 95.88 87 ASP A O 1
ATOM 647 N N . TRP A 1 88 ? 6.520 6.390 -23.114 1.00 96.50 88 TRP A N 1
ATOM 648 C CA . TRP A 1 88 ? 6.337 7.583 -22.285 1.00 96.50 88 TRP A CA 1
ATOM 649 C C . TRP A 1 88 ? 6.446 8.901 -23.055 1.00 96.50 88 TRP A C 1
ATOM 651 O O . TRP A 1 88 ? 6.492 9.968 -22.435 1.00 96.50 88 TRP A O 1
ATOM 661 N N . SER A 1 89 ? 6.471 8.888 -24.390 1.00 96.88 89 SER A N 1
ATOM 662 C CA . SER A 1 89 ? 6.352 10.133 -25.148 1.00 96.88 89 SER A CA 1
ATOM 663 C C . SER A 1 89 ? 5.036 10.862 -24.824 1.00 96.88 89 SER A C 1
ATOM 665 O O . SER A 1 89 ? 4.063 10.246 -24.376 1.00 96.88 89 SER A O 1
ATOM 667 N N . PRO A 1 90 ? 4.952 12.189 -25.039 1.00 94.19 90 PRO A N 1
ATOM 668 C CA . PRO A 1 90 ? 3.694 12.915 -24.876 1.00 94.19 90 PRO A CA 1
ATOM 669 C C . PRO A 1 90 ? 2.537 12.311 -25.684 1.00 94.19 90 PRO A C 1
ATOM 671 O O . PRO A 1 90 ? 1.393 12.344 -25.229 1.00 94.19 90 PRO A O 1
ATOM 674 N N . GLU A 1 91 ? 2.830 11.769 -26.867 1.00 96.88 91 GLU A N 1
ATOM 675 C CA . GLU A 1 91 ? 1.889 11.055 -27.723 1.00 96.88 91 GLU A CA 1
ATOM 676 C C . GLU A 1 91 ? 1.511 9.686 -27.139 1.00 96.88 91 GLU A C 1
ATOM 678 O O . GLU A 1 91 ? 0.326 9.356 -27.116 1.00 96.88 91 GLU A O 1
ATOM 683 N N . GLY A 1 92 ? 2.478 8.932 -26.610 1.00 97.50 92 GLY A N 1
ATOM 684 C CA . GLY A 1 92 ? 2.258 7.639 -25.958 1.00 97.50 92 GLY A CA 1
ATOM 685 C C . GLY A 1 92 ? 1.358 7.738 -24.724 1.00 97.50 92 GLY A C 1
ATOM 686 O O . GLY A 1 92 ? 0.358 7.027 -24.626 1.00 97.50 92 GLY A O 1
ATOM 687 N N . LEU A 1 93 ? 1.596 8.721 -23.848 1.00 97.31 93 LEU A N 1
ATOM 688 C CA . LEU A 1 93 ? 0.728 8.983 -22.688 1.00 97.31 93 LEU A CA 1
ATOM 689 C C . LEU A 1 93 ? -0.712 9.347 -23.096 1.00 97.31 93 LEU A C 1
ATOM 691 O O . LEU A 1 93 ? -1.673 8.956 -22.432 1.00 97.31 93 LEU A O 1
ATOM 695 N N . GLN A 1 94 ? -0.882 10.097 -24.192 1.00 97.56 94 GLN A N 1
ATOM 696 C CA . GLN A 1 94 ? -2.210 10.417 -24.729 1.00 97.56 94 GLN A CA 1
ATOM 697 C C . GLN A 1 94 ? -2.888 9.193 -25.347 1.00 97.56 94 GLN A C 1
ATOM 699 O O . GLN A 1 94 ? -4.097 9.013 -25.174 1.00 97.56 94 GLN A O 1
ATOM 704 N N . ALA A 1 95 ? -2.128 8.361 -26.061 1.00 98.38 95 ALA A N 1
ATOM 705 C CA . ALA A 1 95 ? -2.620 7.121 -26.639 1.00 98.38 95 ALA A CA 1
ATOM 706 C C . ALA A 1 95 ? -3.088 6.155 -25.545 1.00 98.38 95 ALA A C 1
ATOM 708 O O . ALA A 1 95 ? -4.172 5.585 -25.670 1.00 98.38 95 ALA A O 1
ATOM 709 N N . GLU A 1 96 ? -2.344 6.048 -24.442 1.00 97.94 96 GLU A N 1
ATOM 710 C CA . GLU A 1 96 ? -2.725 5.208 -23.309 1.00 97.94 96 GLU A CA 1
ATOM 711 C C . GLU A 1 96 ? -4.011 5.701 -22.636 1.00 97.94 96 GLU A C 1
ATOM 713 O O . GLU A 1 96 ? -4.955 4.933 -22.444 1.00 97.94 96 GLU A O 1
ATOM 718 N N . ALA A 1 97 ? -4.127 7.007 -22.381 1.00 98.38 97 ALA A N 1
ATOM 719 C CA . ALA A 1 97 ? -5.361 7.581 -21.849 1.00 98.38 97 ALA A CA 1
ATOM 720 C C . ALA A 1 97 ? -6.571 7.327 -22.772 1.00 98.38 97 ALA A C 1
ATOM 722 O O . ALA A 1 97 ? -7.674 7.027 -22.305 1.00 98.38 97 ALA A O 1
ATOM 723 N N . ALA A 1 98 ? -6.382 7.429 -24.092 1.00 98.75 98 ALA A N 1
ATOM 724 C CA . ALA A 1 98 ? -7.427 7.143 -25.072 1.00 98.75 98 ALA A CA 1
ATOM 725 C C . ALA A 1 98 ? -7.807 5.652 -25.107 1.00 98.75 98 ALA A C 1
ATOM 727 O O . ALA A 1 98 ? -8.998 5.329 -25.188 1.00 98.75 98 ALA A O 1
ATOM 728 N N . ARG A 1 99 ? -6.821 4.751 -25.006 1.00 98.50 99 ARG A N 1
ATOM 729 C CA . ARG A 1 99 ? -7.027 3.299 -24.933 1.00 98.50 99 ARG A CA 1
ATOM 730 C C . ARG A 1 99 ? -7.849 2.935 -23.701 1.00 98.50 99 ARG A C 1
ATOM 732 O O . ARG A 1 99 ? -8.889 2.298 -23.846 1.00 98.50 99 ARG A O 1
ATOM 739 N N . LEU A 1 100 ? -7.452 3.419 -22.523 1.00 98.62 100 LEU A N 1
ATOM 740 C CA . LEU A 1 100 ? -8.157 3.197 -21.258 1.00 98.62 100 LEU A CA 1
ATOM 741 C C . LEU A 1 100 ? -9.605 3.706 -21.308 1.00 98.62 100 LEU A C 1
ATOM 743 O O . LEU A 1 100 ? -10.535 2.979 -20.964 1.00 98.62 100 LEU A O 1
ATOM 747 N N . LYS A 1 101 ? -9.838 4.925 -21.811 1.00 98.81 101 LYS A N 1
ATOM 748 C CA . LYS A 1 101 ? -11.201 5.470 -21.975 1.00 98.81 101 LYS A CA 1
ATOM 749 C C . LYS A 1 101 ? -12.070 4.631 -22.905 1.00 98.81 101 LYS A C 1
ATOM 751 O O . LYS A 1 101 ? -13.253 4.446 -22.620 1.00 98.81 101 LYS A O 1
ATOM 756 N N . THR A 1 102 ? -11.493 4.144 -24.001 1.00 98.75 102 THR A N 1
ATOM 757 C CA . THR A 1 102 ? -12.194 3.282 -24.960 1.00 98.75 102 THR A CA 1
ATOM 758 C C . THR A 1 102 ? -12.545 1.948 -24.309 1.00 98.75 102 THR A C 1
ATOM 760 O O . THR A 1 102 ? -13.715 1.585 -24.280 1.00 98.75 102 THR A O 1
ATOM 763 N N . ALA A 1 103 ? -11.573 1.289 -23.671 1.00 98.62 103 ALA A N 1
ATOM 764 C CA . ALA A 1 103 ? -11.780 0.037 -22.949 1.00 98.62 103 ALA A CA 1
ATOM 765 C C . ALA A 1 103 ? -12.861 0.165 -21.864 1.00 98.62 103 ALA A C 1
ATOM 767 O O . ALA A 1 103 ? -13.732 -0.694 -21.738 1.00 98.62 103 ALA A O 1
ATOM 768 N N . ARG A 1 104 ? -12.869 1.278 -21.121 1.00 98.62 104 ARG A N 1
ATOM 769 C CA . ARG A 1 104 ? -13.906 1.573 -20.126 1.00 98.62 104 ARG A CA 1
ATOM 770 C C . ARG A 1 104 ? -15.292 1.705 -20.753 1.00 98.62 104 ARG A C 1
ATOM 772 O O . ARG A 1 104 ? -16.256 1.154 -20.229 1.00 98.62 104 ARG A O 1
ATOM 779 N N . ALA A 1 105 ? -15.408 2.469 -21.839 1.00 98.69 105 ALA A N 1
ATOM 780 C CA . ALA A 1 105 ? -16.677 2.674 -22.530 1.00 98.69 105 ALA A CA 1
ATOM 781 C C . ALA A 1 105 ? -17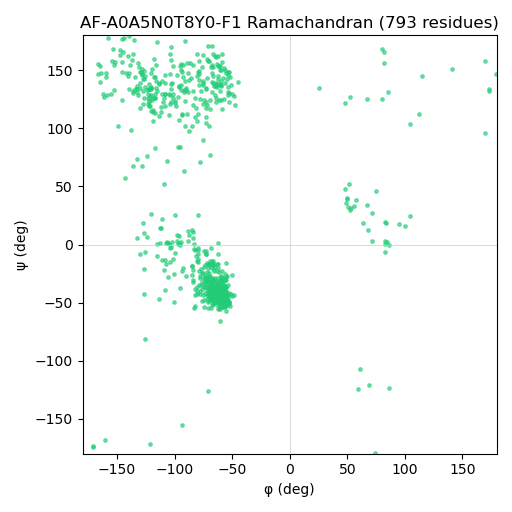.213 1.363 -23.126 1.00 98.69 105 ALA A C 1
ATOM 783 O O . ALA A 1 105 ? -18.398 1.068 -22.976 1.00 98.69 105 ALA A O 1
ATOM 784 N N . ASP A 1 106 ? -16.335 0.561 -23.728 1.00 98.50 106 ASP A N 1
ATOM 785 C CA . ASP A 1 106 ? -16.673 -0.736 -24.308 1.00 98.50 106 ASP A CA 1
ATOM 786 C C . ASP A 1 106 ? -17.115 -1.737 -23.232 1.00 98.50 106 ASP A C 1
ATOM 788 O O . ASP A 1 106 ? -18.119 -2.425 -23.415 1.00 98.50 106 ASP A O 1
ATOM 792 N N . ALA A 1 107 ? -16.447 -1.763 -22.073 1.00 98.25 107 ALA A N 1
ATOM 793 C CA . ALA A 1 107 ? -16.857 -2.595 -20.942 1.00 98.25 107 ALA A CA 1
ATOM 794 C C . ALA A 1 107 ? -18.255 -2.217 -20.424 1.00 98.25 107 ALA A C 1
ATOM 796 O O . ALA A 1 107 ? -19.090 -3.088 -20.185 1.00 98.25 107 ALA A O 1
ATOM 797 N N . LEU A 1 108 ? -18.545 -0.918 -20.300 1.00 97.88 108 LEU A N 1
ATOM 798 C CA . LEU A 1 108 ? -19.854 -0.421 -19.857 1.00 97.88 108 LEU A CA 1
ATOM 799 C C . LEU A 1 108 ? -20.967 -0.600 -20.903 1.00 97.88 108 LEU A C 1
ATOM 801 O O . LEU A 1 108 ? -22.145 -0.515 -20.559 1.00 97.88 108 LEU A O 1
ATOM 805 N N . ALA A 1 109 ? -20.627 -0.866 -22.166 1.00 97.75 109 ALA A N 1
ATOM 806 C CA . ALA A 1 109 ? -21.608 -1.150 -23.211 1.00 97.75 109 ALA A CA 1
ATOM 807 C C . ALA A 1 109 ? -22.236 -2.553 -23.084 1.00 97.75 109 ALA A C 1
ATOM 809 O O . ALA A 1 109 ? -23.302 -2.802 -23.657 1.00 97.75 109 ALA A O 1
ATOM 810 N N . PHE A 1 110 ? -21.621 -3.465 -22.323 1.00 97.06 110 PHE A N 1
ATOM 811 C CA . PHE A 1 110 ? -22.249 -4.728 -21.940 1.00 97.06 110 PHE A CA 1
ATOM 812 C C . PHE A 1 110 ? -23.334 -4.454 -20.893 1.00 97.06 110 PHE A C 1
ATOM 814 O O . PHE A 1 110 ? -23.023 -4.194 -19.737 1.00 97.06 110 PHE A O 1
ATOM 821 N N . ALA A 1 111 ? -24.608 -4.498 -21.288 1.00 93.19 111 ALA A N 1
ATOM 822 C CA . ALA A 1 111 ? -25.740 -4.255 -20.389 1.00 93.19 111 ALA A CA 1
ATOM 823 C C . ALA A 1 111 ? -25.909 -5.376 -19.344 1.00 93.19 111 ALA A C 1
ATOM 825 O O . ALA A 1 111 ? -25.598 -6.531 -19.633 1.00 93.19 111 ALA A O 1
ATOM 826 N N . ASP A 1 112 ? -26.477 -5.065 -18.176 1.00 90.88 112 ASP A N 1
ATOM 827 C CA . ASP A 1 112 ? -26.641 -6.023 -17.063 1.00 90.88 112 ASP A CA 1
ATOM 828 C C . ASP A 1 112 ? -27.416 -7.274 -17.486 1.00 90.88 112 ASP A C 1
ATOM 830 O O . ASP A 1 112 ? -27.007 -8.397 -17.225 1.00 90.88 112 ASP A O 1
ATOM 834 N N . ASN A 1 113 ? -28.482 -7.099 -18.272 1.00 90.50 113 ASN A N 1
ATOM 835 C CA . ASN A 1 113 ? -29.282 -8.209 -18.799 1.00 90.50 113 ASN A CA 1
ATOM 836 C C . ASN A 1 113 ? -28.557 -9.081 -19.846 1.00 90.50 113 ASN A C 1
ATOM 838 O O . ASN A 1 113 ? -29.140 -10.046 -20.346 1.00 90.50 113 ASN A O 1
ATOM 842 N N . SER A 1 114 ? -27.329 -8.717 -20.219 1.00 92.00 114 SER A N 1
ATOM 843 C CA . SER A 1 114 ? -26.466 -9.451 -21.145 1.00 92.00 114 SER A CA 1
ATOM 844 C C . SER A 1 114 ? -25.292 -10.145 -20.454 1.00 92.00 114 SER A C 1
ATOM 846 O O . SER A 1 114 ? -24.484 -10.755 -21.153 1.00 92.00 114 SER A O 1
ATOM 848 N N . LEU A 1 115 ? -25.191 -10.049 -19.125 1.00 94.38 115 LEU A N 1
ATOM 849 C CA . LEU A 1 115 ? -24.123 -10.612 -18.305 1.00 94.38 115 LEU A CA 1
ATOM 850 C C . LEU A 1 115 ? -24.727 -11.467 -17.183 1.00 94.38 115 LEU A C 1
ATOM 852 O O . LEU A 1 115 ? -25.745 -11.105 -16.595 1.00 94.38 115 LEU A O 1
ATOM 856 N N . SER A 1 116 ? -24.075 -12.583 -16.858 1.00 93.00 116 SER A N 1
ATOM 857 C CA . SER A 1 116 ? -24.343 -13.283 -15.589 1.00 93.00 116 SER A CA 1
ATOM 858 C C . SER A 1 116 ? -23.948 -12.408 -14.393 1.00 93.00 116 SER A C 1
ATOM 860 O O . SER A 1 116 ? -23.133 -11.500 -14.553 1.00 93.00 116 SER A O 1
ATOM 862 N N . ASP A 1 117 ? -24.451 -12.702 -13.193 1.00 90.62 117 ASP A N 1
ATOM 863 C CA . ASP A 1 117 ? -24.115 -11.945 -11.972 1.00 90.62 117 ASP A CA 1
ATOM 864 C C . ASP A 1 117 ? -22.595 -11.894 -11.741 1.00 90.62 117 ASP A C 1
ATOM 866 O O . ASP A 1 117 ? -22.013 -10.832 -11.516 1.00 90.62 117 ASP A O 1
ATOM 870 N N . ARG A 1 118 ? -21.917 -13.030 -11.958 1.00 91.19 118 ARG A N 1
ATOM 871 C CA . ARG A 1 118 ? -20.452 -13.115 -11.946 1.00 91.19 118 ARG A CA 1
ATOM 872 C C . ARG A 1 118 ? -19.806 -12.160 -12.950 1.00 91.19 118 ARG A C 1
ATOM 874 O O . ARG A 1 118 ? -18.823 -11.504 -12.626 1.00 91.19 118 ARG A O 1
ATOM 881 N N . GLN A 1 119 ? -20.319 -12.093 -14.177 1.00 95.00 119 GLN A N 1
ATOM 882 C CA . GLN A 1 119 ? -19.757 -11.214 -15.204 1.00 95.00 119 GLN A CA 1
ATOM 883 C C . GLN A 1 119 ? -20.076 -9.733 -14.950 1.00 95.00 119 GLN A C 1
ATOM 885 O O . GLN A 1 119 ? -19.287 -8.874 -15.335 1.00 95.00 119 GLN A O 1
ATOM 890 N N . GLN A 1 120 ? -21.182 -9.412 -14.273 1.00 94.31 120 GLN A N 1
ATOM 891 C CA . GLN A 1 120 ? -21.466 -8.046 -13.821 1.00 94.31 120 GLN A CA 1
ATOM 892 C C . GLN A 1 120 ? -20.421 -7.589 -12.795 1.00 94.31 120 GLN A C 1
ATOM 894 O O . GLN A 1 120 ? -19.824 -6.529 -12.975 1.00 94.31 120 GLN A O 1
ATOM 899 N N . TYR A 1 121 ? -20.107 -8.435 -11.809 1.00 93.94 121 TYR A N 1
ATOM 900 C CA . TYR A 1 121 ? -19.010 -8.200 -10.867 1.00 93.94 121 TYR A CA 1
ATOM 901 C C . TYR A 1 121 ? -17.651 -8.053 -11.572 1.00 93.94 121 TYR A C 1
ATOM 903 O O . TYR A 1 121 ? -16.917 -7.094 -11.332 1.00 93.94 121 TYR A O 1
ATOM 911 N N . GLN A 1 122 ? -17.327 -8.961 -12.501 1.00 96.06 122 GLN A N 1
ATOM 912 C CA . GLN A 1 122 ? -16.094 -8.870 -13.292 1.00 96.06 122 GLN A CA 1
ATOM 913 C C . GLN A 1 122 ? -16.008 -7.550 -14.066 1.00 96.06 122 GLN A C 1
ATOM 915 O O . GLN A 1 122 ? -14.937 -6.953 -14.145 1.00 96.06 122 GLN A O 1
ATOM 920 N N . ARG A 1 123 ? -17.125 -7.063 -14.618 1.00 97.31 123 ARG A N 1
ATOM 921 C CA . ARG A 1 123 ? -17.177 -5.762 -15.293 1.00 97.31 123 ARG A CA 1
ATOM 922 C C . ARG A 1 123 ? -16.889 -4.616 -14.332 1.00 97.31 123 ARG A C 1
ATOM 924 O O . ARG A 1 123 ? -16.142 -3.713 -14.698 1.00 97.31 123 ARG A O 1
ATOM 931 N N . GLU A 1 124 ? -17.434 -4.640 -13.122 1.00 96.69 124 GLU A N 1
ATOM 932 C CA . GLU A 1 124 ? -17.179 -3.602 -12.115 1.00 96.69 124 GLU A CA 1
ATOM 933 C C . GLU A 1 124 ? -15.718 -3.574 -11.657 1.00 96.69 124 GLU A C 1
ATOM 935 O O . GLU A 1 124 ? -15.126 -2.494 -11.592 1.00 96.69 124 GLU A O 1
ATOM 940 N N . TYR A 1 125 ? -15.115 -4.745 -11.435 1.00 97.06 125 TYR A N 1
ATOM 941 C CA . TYR A 1 125 ? -13.693 -4.883 -11.109 1.00 97.06 125 TYR A CA 1
ATOM 942 C C . TYR A 1 125 ? -12.799 -4.428 -12.279 1.00 97.06 125 TYR A C 1
ATOM 944 O O . TYR A 1 125 ? -11.874 -3.634 -12.107 1.00 97.06 125 TYR A O 1
ATOM 952 N N . PHE A 1 126 ? -13.115 -4.833 -13.510 1.00 98.25 126 PHE A N 1
ATOM 953 C CA . PHE A 1 126 ? -12.402 -4.355 -14.696 1.00 98.25 126 PHE A CA 1
ATOM 954 C C . PHE A 1 126 ? -12.458 -2.821 -14.818 1.00 98.25 126 PHE A C 1
ATOM 956 O O . PHE A 1 126 ? -11.440 -2.157 -15.019 1.00 98.25 126 PHE A O 1
ATOM 963 N N . VAL A 1 127 ? -13.647 -2.237 -14.642 1.00 98.50 127 VAL A N 1
ATOM 964 C CA . VAL A 1 127 ? -13.845 -0.783 -14.701 1.00 98.50 127 VAL A CA 1
ATOM 965 C C . VAL A 1 127 ? -13.133 -0.070 -13.550 1.00 98.50 127 VAL A C 1
ATOM 967 O O . VAL A 1 127 ? -12.587 1.007 -13.781 1.00 98.50 127 VAL A O 1
ATOM 970 N N . SER A 1 128 ? -13.084 -0.637 -12.337 1.00 97.94 128 SER A N 1
ATOM 971 C CA . SER A 1 128 ? -12.332 -0.033 -11.226 1.00 97.94 128 SER A CA 1
ATOM 972 C C . SER A 1 128 ? -10.837 0.007 -11.491 1.00 97.94 128 SER A C 1
ATOM 974 O O . SER A 1 128 ? -10.202 1.014 -11.195 1.00 97.94 128 SER A O 1
ATOM 976 N N . ARG A 1 129 ? -10.272 -1.027 -12.123 1.00 97.12 129 ARG A N 1
ATOM 977 C CA . ARG A 1 129 ? -8.857 -1.000 -12.509 1.00 97.12 129 ARG A CA 1
ATOM 978 C C . ARG A 1 129 ? -8.564 0.101 -13.528 1.00 97.12 129 ARG A C 1
ATOM 980 O O . ARG A 1 129 ? -7.547 0.776 -13.398 1.00 97.12 129 ARG A O 1
ATOM 987 N N . ILE A 1 130 ? -9.450 0.318 -14.501 1.00 98.31 130 ILE A N 1
ATOM 988 C CA . ILE A 1 130 ? -9.279 1.411 -15.468 1.00 98.31 130 ILE A CA 1
ATOM 989 C C . ILE A 1 130 ? -9.466 2.784 -14.811 1.00 98.31 130 ILE A C 1
ATOM 991 O O . ILE A 1 130 ? -8.721 3.713 -15.122 1.00 98.31 130 ILE A O 1
ATOM 995 N N . ASP A 1 131 ? -10.448 2.934 -13.919 1.00 98.69 131 ASP A N 1
ATOM 996 C CA . ASP A 1 131 ? -10.656 4.184 -13.179 1.00 98.69 131 ASP A CA 1
ATOM 997 C C . ASP A 1 131 ? -9.414 4.548 -12.353 1.00 98.69 131 ASP A C 1
ATOM 999 O O . ASP A 1 131 ? -8.995 5.707 -12.384 1.00 98.69 131 ASP A O 1
ATOM 1003 N N . HIS A 1 132 ? -8.779 3.557 -11.719 1.00 97.75 132 HIS A N 1
ATOM 1004 C CA . HIS A 1 132 ? -7.495 3.703 -11.036 1.00 97.75 132 HIS A CA 1
ATOM 1005 C C . HIS A 1 132 ? -6.400 4.232 -11.979 1.00 97.75 132 HIS A C 1
ATOM 1007 O O . HIS A 1 132 ? -5.757 5.236 -11.669 1.00 97.75 132 HIS A O 1
ATOM 1013 N N . ASP A 1 133 ? -6.200 3.611 -13.149 1.00 97.12 133 ASP A N 1
ATOM 1014 C CA . ASP A 1 133 ? -5.167 4.053 -14.104 1.00 97.12 133 ASP A CA 1
ATOM 1015 C C . ASP A 1 133 ? -5.423 5.473 -14.616 1.00 97.12 133 ASP A C 1
ATOM 1017 O O . ASP A 1 133 ? -4.527 6.320 -14.637 1.00 97.12 133 ASP A O 1
ATOM 1021 N N . LEU A 1 134 ? -6.672 5.769 -14.988 1.00 98.50 134 LEU A N 1
ATOM 1022 C CA . LEU A 1 134 ? -7.071 7.098 -15.446 1.00 98.50 134 LEU A CA 1
ATOM 1023 C C . LEU A 1 134 ? -6.929 8.151 -14.344 1.00 98.50 134 LEU A C 1
ATOM 1025 O O . LEU A 1 134 ? -6.629 9.311 -14.648 1.00 98.50 134 LEU A O 1
ATOM 1029 N N . PHE A 1 135 ? -7.125 7.780 -13.076 1.00 98.31 135 PHE A N 1
ATOM 1030 C CA . PHE A 1 135 ? -6.904 8.690 -11.961 1.00 98.31 135 PHE A CA 1
ATOM 1031 C C . PHE A 1 135 ? -5.453 9.157 -11.914 1.00 98.31 135 PHE A C 1
ATOM 1033 O O . PHE A 1 135 ? -5.204 10.365 -11.991 1.00 98.31 135 PHE A O 1
ATOM 1040 N N . TRP A 1 136 ? -4.491 8.237 -11.863 1.00 96.88 136 TRP A N 1
ATOM 1041 C CA . TRP A 1 136 ? -3.080 8.611 -11.777 1.00 96.88 136 TRP A CA 1
ATOM 1042 C C . TRP A 1 136 ? -2.583 9.308 -13.045 1.00 96.88 136 TRP A C 1
ATOM 1044 O O . TRP A 1 136 ? -1.910 10.344 -12.964 1.00 96.88 136 TRP A O 1
ATOM 1054 N N . LEU A 1 137 ? -2.985 8.804 -14.213 1.00 96.88 137 LEU A N 1
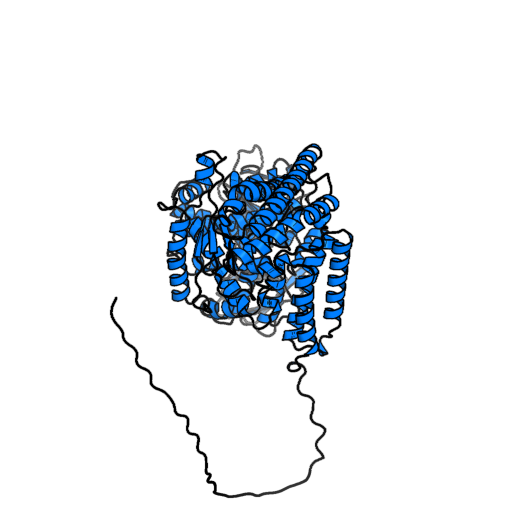ATOM 1055 C CA . LEU A 1 137 ? -2.575 9.327 -15.513 1.00 96.88 137 LEU A CA 1
ATOM 1056 C C . LEU A 1 137 ? -3.125 10.739 -15.779 1.00 96.88 137 LEU A C 1
ATOM 1058 O O . LEU A 1 137 ? -2.362 11.654 -16.104 1.00 96.88 137 LEU A O 1
ATOM 1062 N N . GLU A 1 138 ? -4.435 10.952 -15.621 1.00 97.50 138 GLU A N 1
ATOM 1063 C CA . GLU A 1 138 ? -5.101 12.181 -16.074 1.00 97.50 138 GLU A CA 1
ATOM 1064 C C . GLU A 1 138 ? -5.542 13.123 -14.954 1.00 97.50 138 GLU A C 1
ATOM 1066 O O . GLU A 1 138 ? -5.434 14.342 -15.117 1.00 97.50 138 GLU A O 1
ATOM 1071 N N . LYS A 1 139 ? -6.051 12.596 -13.834 1.00 98.00 139 LYS A N 1
ATOM 1072 C CA . LYS A 1 139 ? -6.620 13.421 -12.753 1.00 98.00 139 LYS A CA 1
ATOM 1073 C C . LYS A 1 139 ? -5.518 13.937 -11.826 1.00 98.00 139 LYS A C 1
ATOM 1075 O O . LYS A 1 139 ? -5.350 15.149 -11.678 1.00 98.00 139 LYS A O 1
ATOM 1080 N N . ALA A 1 140 ? -4.704 13.033 -11.282 1.00 96.44 140 ALA A N 1
ATOM 1081 C CA . ALA A 1 140 ? -3.536 13.358 -10.465 1.00 96.44 140 ALA A CA 1
ATOM 1082 C C . ALA A 1 140 ? -2.339 13.834 -11.306 1.00 96.44 140 ALA A C 1
ATOM 1084 O O . ALA A 1 140 ? -1.467 14.550 -10.801 1.00 96.44 140 ALA A O 1
ATOM 1085 N N . ARG A 1 141 ? -2.324 13.500 -12.607 1.00 96.31 141 ARG A N 1
ATOM 1086 C CA . ARG A 1 141 ? -1.300 13.924 -13.577 1.00 96.31 141 ARG A CA 1
ATOM 1087 C C . ARG A 1 141 ? 0.112 13.513 -13.161 1.00 96.31 141 ARG A C 1
ATOM 1089 O O . ARG A 1 141 ? 1.063 14.277 -13.355 1.00 96.31 141 ARG A O 1
ATOM 1096 N N . TRP A 1 142 ? 0.235 12.317 -12.595 1.00 95.19 142 TRP A N 1
ATOM 1097 C CA . TRP A 1 142 ? 1.485 11.772 -12.076 1.00 95.19 142 TRP A CA 1
ATOM 1098 C C . TRP A 1 142 ? 2.647 11.782 -13.075 1.00 95.19 142 TRP A C 1
ATOM 1100 O O . TRP A 1 142 ? 3.702 12.273 -12.673 1.00 95.19 142 TRP A O 1
ATOM 1110 N N . PRO A 1 143 ? 2.481 11.443 -14.372 1.00 96.12 143 PRO A N 1
ATOM 1111 C CA . PRO A 1 143 ? 3.597 11.482 -15.325 1.00 96.12 143 PRO A CA 1
ATOM 1112 C C . PRO A 1 143 ? 4.305 12.839 -15.422 1.00 96.12 143 PRO A C 1
ATOM 1114 O O . PRO A 1 143 ? 5.470 12.914 -15.807 1.00 96.12 143 PRO A O 1
ATOM 1117 N N . TYR A 1 144 ? 3.606 13.931 -15.094 1.00 95.81 144 TYR A N 1
ATOM 1118 C CA . TYR A 1 144 ? 4.127 15.296 -15.197 1.00 95.81 144 TYR A CA 1
ATOM 1119 C C . TYR A 1 144 ? 4.581 15.885 -13.865 1.00 95.81 144 TYR A C 1
ATOM 1121 O O . TYR A 1 144 ? 5.151 16.978 -13.839 1.00 95.81 144 TYR A O 1
ATOM 1129 N N . ARG A 1 145 ? 4.230 15.231 -12.761 1.00 91.81 145 ARG A N 1
ATOM 1130 C CA . ARG A 1 145 ? 4.297 15.819 -11.427 1.00 91.81 145 ARG A CA 1
ATOM 1131 C C . ARG A 1 145 ? 5.093 14.958 -10.471 1.00 91.81 145 ARG A C 1
ATOM 1133 O O . ARG A 1 145 ? 5.890 15.523 -9.748 1.00 91.81 145 ARG A O 1
ATOM 1140 N N . ASN A 1 146 ? 4.916 13.643 -10.491 1.00 94.38 146 ASN A N 1
ATOM 1141 C CA . ASN A 1 146 ? 5.418 12.747 -9.463 1.00 94.38 146 ASN A CA 1
ATOM 1142 C C . ASN A 1 146 ? 6.385 11.712 -10.070 1.00 94.38 146 ASN A C 1
ATOM 1144 O O . ASN A 1 146 ? 5.940 10.879 -10.864 1.00 94.38 146 ASN A O 1
ATOM 1148 N N . PRO A 1 147 ? 7.682 11.726 -9.703 1.00 94.12 147 PRO A N 1
ATOM 1149 C CA . PRO A 1 147 ? 8.655 10.737 -10.166 1.00 94.12 147 PRO A CA 1
ATOM 1150 C C . PRO A 1 147 ? 8.239 9.291 -9.883 1.00 94.12 147 PRO A C 1
ATOM 1152 O O . PRO A 1 147 ? 8.574 8.424 -10.685 1.00 94.12 147 PRO A O 1
ATOM 1155 N N . GLN A 1 148 ? 7.439 9.052 -8.831 1.00 91.69 148 GLN A N 1
ATOM 1156 C CA . GLN A 1 148 ? 6.870 7.743 -8.483 1.00 91.69 148 GLN A CA 1
ATOM 1157 C C . GLN A 1 148 ? 6.171 7.051 -9.662 1.00 91.69 148 GLN A C 1
ATOM 1159 O O . GLN A 1 148 ? 6.125 5.827 -9.703 1.00 91.69 148 GLN A O 1
ATOM 1164 N N . PHE A 1 149 ? 5.660 7.799 -10.646 1.00 94.25 149 PHE A N 1
ATOM 1165 C CA . PHE A 1 149 ? 5.059 7.216 -11.848 1.00 94.25 149 PHE A CA 1
ATOM 1166 C C . PHE A 1 149 ? 6.015 6.304 -12.633 1.00 94.25 149 PHE A C 1
ATOM 1168 O O . PHE A 1 149 ? 5.556 5.339 -13.222 1.00 94.25 149 PHE A O 1
ATOM 1175 N N . TYR A 1 150 ? 7.317 6.608 -12.640 1.00 93.81 150 TYR A N 1
ATOM 1176 C CA . TYR A 1 150 ? 8.316 5.924 -13.476 1.00 93.81 150 TYR A CA 1
ATOM 1177 C C . TYR A 1 150 ? 9.195 4.928 -12.704 1.00 93.81 150 TYR A C 1
ATOM 1179 O O . TYR A 1 150 ? 9.918 4.135 -13.301 1.00 93.81 150 TYR A O 1
ATOM 1187 N N . ILE A 1 151 ? 9.184 5.010 -11.373 1.00 87.94 151 ILE A N 1
ATOM 1188 C CA . ILE A 1 151 ? 10.075 4.246 -10.478 1.00 87.94 151 ILE A CA 1
ATOM 1189 C C . ILE A 1 151 ? 9.305 3.449 -9.420 1.00 87.94 151 ILE A C 1
ATOM 1191 O O . ILE A 1 151 ? 9.913 2.732 -8.634 1.00 87.94 151 ILE A O 1
ATOM 1195 N N . GLY A 1 152 ? 7.987 3.628 -9.340 1.00 78.44 152 GLY A N 1
ATOM 1196 C CA . GLY A 1 152 ? 7.154 3.028 -8.311 1.00 78.44 152 GLY A CA 1
ATOM 1197 C C . GLY A 1 152 ? 6.652 1.643 -8.693 1.00 78.44 152 GLY A C 1
ATOM 1198 O O . GLY A 1 152 ? 6.323 1.396 -9.845 1.00 78.44 152 GLY A O 1
ATOM 1199 N N . TRP A 1 153 ? 6.487 0.783 -7.690 1.00 70.06 153 TRP A N 1
ATOM 1200 C CA . TRP A 1 153 ? 5.948 -0.577 -7.829 1.00 70.06 153 TRP A CA 1
ATOM 1201 C C . TRP A 1 153 ? 4.460 -0.632 -8.226 1.00 70.06 153 TRP A C 1
ATOM 1203 O O . TRP A 1 153 ? 3.967 -1.671 -8.648 1.00 70.06 153 TRP A O 1
ATOM 1213 N N . MET A 1 154 ? 3.729 0.480 -8.081 1.00 60.09 154 MET A N 1
ATOM 1214 C CA . MET A 1 154 ? 2.292 0.568 -8.381 1.00 60.09 154 MET A CA 1
ATOM 1215 C C . MET A 1 154 ? 1.984 0.762 -9.875 1.00 60.09 154 MET A C 1
ATOM 1217 O O . MET A 1 154 ? 0.819 0.717 -10.260 1.00 60.09 154 MET A O 1
ATOM 1221 N N . ASN A 1 155 ? 2.997 1.028 -10.704 1.00 67.62 155 ASN A N 1
ATOM 1222 C CA . ASN A 1 155 ? 2.866 1.271 -12.141 1.00 67.62 155 ASN A CA 1
ATOM 1223 C C . ASN A 1 155 ? 3.949 0.504 -12.906 1.00 67.62 155 ASN A C 1
ATOM 1225 O O . ASN A 1 155 ? 4.831 -0.107 -12.302 1.00 67.62 155 ASN A O 1
ATOM 1229 N N . ASP A 1 156 ? 3.904 0.575 -14.238 1.00 79.62 156 ASP A N 1
ATOM 1230 C CA . ASP A 1 156 ? 5.030 0.126 -15.047 1.00 79.62 156 ASP A CA 1
ATOM 1231 C C . ASP A 1 156 ? 6.288 0.953 -14.715 1.00 79.62 156 ASP A C 1
ATOM 1233 O O . ASP A 1 156 ? 6.221 2.183 -14.612 1.00 79.62 156 ASP A O 1
ATOM 1237 N N . SER A 1 157 ? 7.419 0.288 -14.484 1.00 83.44 157 SER A N 1
ATOM 1238 C CA . SER A 1 157 ? 8.578 0.892 -13.820 1.00 83.44 157 SER A CA 1
ATOM 1239 C C . SER A 1 157 ? 9.901 0.549 -14.497 1.00 83.44 157 SER A C 1
ATOM 1241 O O . SER A 1 157 ? 10.013 -0.388 -15.281 1.00 83.44 157 SER A O 1
ATOM 1243 N N . LEU A 1 158 ? 10.931 1.322 -14.159 1.00 90.88 158 LEU A N 1
ATOM 1244 C CA . LEU A 1 158 ? 12.319 1.077 -14.558 1.00 90.88 158 LEU A CA 1
ATOM 1245 C C . LEU A 1 158 ? 13.021 0.004 -13.702 1.00 90.88 158 LEU A C 1
ATOM 1247 O O . LEU A 1 158 ? 14.242 0.046 -13.554 1.00 90.88 158 LEU A O 1
ATOM 1251 N N . ASP A 1 159 ? 12.279 -0.921 -13.092 1.00 86.94 159 ASP A N 1
ATOM 1252 C CA . ASP A 1 159 ? 12.873 -1.971 -12.265 1.00 86.94 159 ASP A CA 1
ATOM 1253 C C . ASP A 1 159 ? 13.668 -2.968 -13.135 1.00 86.94 159 ASP A C 1
ATOM 1255 O O . ASP A 1 159 ? 13.090 -3.655 -13.981 1.00 86.94 159 ASP A O 1
ATOM 1259 N N . PRO A 1 160 ? 14.998 -3.087 -12.948 1.00 89.19 160 PRO A N 1
ATOM 1260 C CA . PRO A 1 160 ? 15.803 -4.045 -13.694 1.00 89.19 160 PRO A CA 1
ATOM 1261 C C . PRO A 1 160 ? 15.709 -5.476 -13.136 1.00 89.19 160 PRO A C 1
ATOM 1263 O O . PRO A 1 160 ? 16.310 -6.384 -13.721 1.00 89.19 160 PRO A O 1
ATOM 1266 N N . SER A 1 161 ? 15.013 -5.688 -12.008 1.00 84.00 161 SER A N 1
ATOM 1267 C CA . SER A 1 161 ? 14.974 -6.966 -11.292 1.00 84.00 161 SER A CA 1
ATOM 1268 C C . SER A 1 161 ? 14.629 -8.176 -12.164 1.00 84.00 161 SER A C 1
ATOM 1270 O O . SER A 1 161 ? 15.364 -9.163 -12.057 1.00 84.00 161 SER A O 1
ATOM 1272 N N . PRO A 1 162 ? 13.656 -8.129 -13.100 1.00 87.06 162 PRO A N 1
ATOM 1273 C CA . PRO A 1 162 ? 13.243 -9.333 -13.819 1.00 87.06 162 PRO A CA 1
ATOM 1274 C C . PRO A 1 162 ? 14.371 -9.987 -14.615 1.00 87.06 162 PRO A C 1
ATOM 1276 O O . PRO A 1 162 ? 14.433 -11.204 -14.724 1.00 87.06 162 PRO A O 1
ATOM 1279 N N . TYR A 1 163 ? 15.312 -9.196 -15.128 1.00 90.06 163 TYR A N 1
ATOM 1280 C CA . TYR A 1 163 ? 16.425 -9.714 -15.924 1.00 90.06 163 TYR A CA 1
ATOM 1281 C C . TYR A 1 163 ? 17.596 -10.193 -15.063 1.00 90.06 163 TYR A C 1
ATOM 1283 O O . TYR A 1 163 ? 18.396 -11.035 -15.480 1.00 90.06 163 TYR A O 1
ATOM 1291 N N . ILE A 1 164 ? 17.727 -9.623 -13.867 1.00 87.00 164 ILE A N 1
ATOM 1292 C CA . ILE A 1 164 ? 18.925 -9.741 -13.042 1.00 87.00 164 ILE A CA 1
ATOM 1293 C C . ILE A 1 164 ? 18.741 -10.776 -11.936 1.00 87.00 164 ILE A C 1
ATOM 1295 O O . ILE A 1 164 ? 19.610 -11.631 -11.749 1.00 87.00 164 ILE A O 1
ATOM 1299 N N . THR A 1 165 ? 17.636 -10.687 -11.196 1.00 79.50 165 THR A N 1
ATOM 1300 C CA . THR A 1 165 ? 17.407 -11.485 -9.987 1.00 79.50 165 THR A CA 1
ATOM 1301 C C . THR A 1 165 ? 16.705 -12.805 -10.277 1.00 79.50 165 THR A C 1
ATOM 1303 O O . THR A 1 165 ? 16.914 -13.761 -9.532 1.00 79.50 165 THR A O 1
ATOM 1306 N N . LEU A 1 166 ? 15.917 -12.876 -11.354 1.00 81.69 166 LEU A N 1
ATOM 1307 C CA . LEU A 1 166 ? 15.216 -14.091 -11.766 1.00 81.69 166 LEU A CA 1
ATOM 1308 C C . LEU A 1 166 ? 16.114 -14.974 -12.639 1.00 81.69 166 LEU A C 1
ATOM 1310 O O . LEU A 1 166 ? 16.877 -14.483 -13.474 1.00 81.69 166 LEU A O 1
ATOM 1314 N N . ASP A 1 167 ? 15.996 -16.291 -12.476 1.00 85.19 167 ASP A N 1
ATOM 1315 C CA . ASP A 1 167 ? 16.728 -17.287 -13.269 1.00 85.19 167 ASP A CA 1
ATOM 1316 C C . ASP A 1 167 ? 15.766 -18.024 -14.213 1.00 85.19 167 ASP A C 1
ATOM 1318 O O . ASP A 1 167 ? 15.656 -19.248 -14.207 1.00 85.19 167 ASP A O 1
ATOM 1322 N N . TYR A 1 168 ? 15.000 -17.250 -14.989 1.00 88.75 168 TYR A N 1
ATOM 1323 C CA . TYR A 1 168 ? 13.974 -17.755 -15.917 1.00 88.75 168 TYR A CA 1
ATOM 1324 C C . TYR A 1 168 ? 14.559 -18.301 -17.228 1.00 88.75 168 TYR A C 1
ATOM 1326 O O . TYR A 1 168 ? 13.947 -19.135 -17.895 1.00 88.75 168 TYR A O 1
ATOM 1334 N N . ALA A 1 169 ? 15.770 -17.868 -17.588 1.00 92.00 169 ALA A N 1
ATOM 1335 C CA . ALA A 1 169 ? 16.453 -18.238 -18.824 1.00 92.00 169 ALA A CA 1
ATOM 1336 C C . ALA A 1 169 ? 17.986 -18.302 -18.635 1.00 92.00 169 ALA A C 1
ATOM 1338 O O . ALA A 1 169 ? 18.513 -17.749 -17.660 1.00 92.00 169 ALA A O 1
ATOM 1339 N N . PRO A 1 170 ? 18.737 -18.947 -19.558 1.00 94.12 170 PRO A N 1
ATOM 1340 C CA . PRO A 1 170 ? 20.200 -18.949 -19.534 1.00 94.12 170 PRO A CA 1
ATOM 1341 C C . PRO A 1 170 ? 20.788 -17.535 -19.450 1.00 94.12 170 PRO A C 1
ATOM 1343 O O . PRO A 1 170 ? 20.234 -16.585 -20.003 1.00 94.12 170 PRO A O 1
ATOM 1346 N N . ALA A 1 171 ? 21.950 -17.399 -18.805 1.00 94.38 171 ALA A N 1
ATOM 1347 C CA . ALA A 1 171 ? 22.577 -16.099 -18.556 1.00 94.38 171 ALA A CA 1
ATOM 1348 C C . ALA A 1 171 ? 22.790 -15.272 -19.838 1.00 94.38 171 ALA A C 1
ATOM 1350 O O . ALA A 1 171 ? 22.604 -14.061 -19.819 1.00 94.38 171 ALA A O 1
ATOM 1351 N N . GLU A 1 172 ? 23.130 -15.908 -20.962 1.00 96.12 172 GLU A N 1
ATOM 1352 C CA . GLU A 1 172 ? 23.253 -15.257 -22.271 1.00 96.12 172 GLU A CA 1
ATOM 1353 C C . GLU A 1 172 ? 21.939 -14.619 -22.749 1.00 96.12 172 GLU A C 1
ATOM 1355 O O . GLU A 1 172 ? 21.948 -13.523 -23.309 1.00 96.12 172 GLU A O 1
ATOM 1360 N N . GLU A 1 173 ? 20.811 -15.296 -22.538 1.00 95.81 173 GLU A N 1
ATOM 1361 C CA . GLU A 1 173 ? 19.488 -14.829 -22.957 1.00 95.81 173 GLU A CA 1
ATOM 1362 C C . GLU A 1 173 ? 19.029 -13.662 -22.080 1.00 95.81 173 GLU A C 1
ATOM 1364 O O . GLU A 1 173 ? 18.688 -12.598 -22.599 1.00 95.81 173 GLU A O 1
ATOM 1369 N N . ARG A 1 174 ? 19.166 -13.802 -20.756 1.00 95.69 174 ARG A N 1
ATOM 1370 C CA . ARG A 1 174 ? 18.868 -12.725 -19.800 1.00 95.69 174 ARG A CA 1
ATOM 1371 C C . ARG A 1 174 ? 19.755 -11.502 -20.010 1.00 95.69 174 ARG A C 1
ATOM 1373 O O . ARG A 1 174 ? 19.271 -10.374 -19.993 1.00 95.69 174 ARG A O 1
ATOM 1380 N N . MET A 1 175 ? 21.043 -11.703 -20.291 1.00 97.31 175 MET A N 1
ATOM 1381 C CA . MET A 1 175 ? 21.958 -10.609 -20.614 1.00 97.31 175 MET A CA 1
ATOM 1382 C C . MET A 1 175 ? 21.551 -9.897 -21.910 1.00 97.31 175 MET A C 1
ATOM 1384 O O . MET A 1 175 ? 21.671 -8.675 -21.995 1.00 97.31 175 MET A O 1
ATOM 1388 N N . ALA A 1 176 ? 21.065 -10.618 -22.923 1.00 97.75 176 ALA A N 1
ATOM 1389 C CA . ALA A 1 176 ? 20.580 -10.015 -24.164 1.00 97.75 176 ALA A CA 1
ATOM 1390 C C . ALA A 1 176 ? 19.287 -9.206 -23.961 1.00 97.75 176 ALA A C 1
ATOM 1392 O O . ALA A 1 176 ? 19.178 -8.099 -24.504 1.00 97.75 176 ALA A O 1
ATOM 1393 N N . ALA A 1 177 ? 18.353 -9.716 -23.154 1.00 97.62 177 ALA A N 1
ATOM 1394 C CA . ALA A 1 177 ? 17.155 -8.998 -22.721 1.00 97.62 177 ALA A CA 1
ATOM 1395 C C . ALA A 1 177 ? 17.521 -7.723 -21.948 1.00 97.62 177 ALA A C 1
ATOM 1397 O O . ALA A 1 177 ? 17.146 -6.621 -22.350 1.00 97.62 177 ALA A O 1
ATOM 1398 N N . PHE A 1 178 ? 18.367 -7.851 -20.922 1.00 97.81 178 PHE A N 1
ATOM 1399 C CA . PHE A 1 178 ? 18.850 -6.728 -20.123 1.00 97.81 178 PHE A CA 1
ATOM 1400 C C . PHE A 1 178 ? 19.605 -5.689 -20.962 1.00 97.81 178 PHE A C 1
ATOM 1402 O O . PHE A 1 178 ? 19.439 -4.488 -20.784 1.00 97.81 178 PHE A O 1
ATOM 1409 N N . THR A 1 179 ? 20.410 -6.131 -21.928 1.00 98.44 179 THR A N 1
ATOM 1410 C CA . THR A 1 179 ? 21.102 -5.218 -22.849 1.00 98.44 179 THR A CA 1
ATOM 1411 C C . THR A 1 179 ? 20.108 -4.429 -23.700 1.00 98.44 179 THR A C 1
ATOM 1413 O O . THR A 1 179 ? 20.303 -3.239 -23.909 1.00 98.44 179 THR A O 1
ATOM 1416 N N . THR A 1 180 ? 19.027 -5.063 -24.159 1.00 98.44 180 THR A N 1
ATOM 1417 C CA . THR A 1 180 ? 17.965 -4.383 -24.918 1.00 98.44 180 THR A CA 1
ATOM 1418 C C . THR A 1 180 ? 17.205 -3.386 -24.036 1.00 98.44 180 THR A C 1
ATOM 1420 O O . THR A 1 180 ? 16.947 -2.266 -24.467 1.00 98.44 180 THR A O 1
ATOM 1423 N N . TYR A 1 181 ? 16.936 -3.745 -22.777 1.00 98.06 181 TYR A N 1
ATOM 1424 C CA . TYR A 1 181 ? 16.416 -2.821 -21.766 1.00 98.06 181 TYR A CA 1
ATOM 1425 C C . TYR A 1 181 ? 17.317 -1.584 -21.613 1.00 98.06 181 TYR A C 1
ATOM 1427 O O . TYR A 1 181 ? 16.842 -0.456 -21.747 1.00 98.06 181 TYR A O 1
ATOM 1435 N N . LEU A 1 182 ? 18.627 -1.783 -21.421 1.00 98.50 182 LEU A N 1
ATOM 1436 C CA . LEU A 1 182 ? 19.598 -0.692 -21.292 1.00 98.50 182 LEU A CA 1
ATOM 1437 C C . LEU A 1 182 ? 19.647 0.210 -22.534 1.00 98.50 182 LEU A C 1
ATOM 1439 O O . LEU A 1 182 ? 19.768 1.422 -22.395 1.00 98.50 182 LEU A O 1
ATOM 1443 N N . GLU A 1 183 ? 19.530 -0.355 -23.737 1.00 98.56 183 GLU A N 1
ATOM 1444 C CA . GLU A 1 183 ? 19.489 0.414 -24.990 1.00 98.56 183 GLU A CA 1
ATOM 1445 C C . GLU A 1 183 ? 18.242 1.305 -25.101 1.00 98.56 183 GLU A C 1
ATOM 1447 O O . GLU A 1 183 ? 18.300 2.362 -25.728 1.00 98.56 183 GLU A O 1
ATOM 1452 N N . ASN A 1 184 ? 17.131 0.917 -24.470 1.00 97.75 184 ASN A N 1
ATOM 1453 C CA . ASN A 1 184 ? 15.889 1.692 -24.468 1.00 97.75 184 ASN A CA 1
ATOM 1454 C C . ASN A 1 184 ? 15.850 2.772 -23.369 1.00 97.75 184 ASN A C 1
ATOM 1456 O O . ASN A 1 184 ? 15.068 3.726 -23.462 1.00 97.75 184 ASN A O 1
ATOM 1460 N N . LEU A 1 185 ? 16.702 2.670 -22.342 1.00 97.44 185 LEU A N 1
ATOM 1461 C CA . LEU A 1 185 ? 16.719 3.607 -21.215 1.00 97.44 185 LEU A CA 1
ATOM 1462 C C . LEU A 1 185 ? 17.000 5.067 -21.599 1.00 97.44 185 LEU A C 1
ATOM 1464 O O . LEU A 1 185 ? 16.282 5.930 -21.090 1.00 97.44 185 LEU A O 1
ATOM 1468 N N . PRO A 1 186 ? 17.975 5.405 -22.471 1.00 97.69 186 PRO A N 1
ATOM 1469 C CA . PRO A 1 186 ? 18.243 6.798 -22.827 1.00 97.69 186 PRO A CA 1
ATOM 1470 C C . PRO A 1 186 ? 17.022 7.535 -23.393 1.00 97.69 186 PRO A C 1
ATOM 1472 O O . PRO A 1 186 ? 16.772 8.690 -23.032 1.00 97.69 186 PRO A O 1
ATOM 1475 N N . ASP A 1 187 ? 16.226 6.874 -24.237 1.00 96.44 187 ASP A N 1
ATOM 1476 C CA . ASP A 1 187 ? 15.001 7.459 -24.783 1.00 96.44 187 ASP A CA 1
ATOM 1477 C C . ASP A 1 187 ? 13.895 7.567 -23.729 1.00 96.44 187 ASP A C 1
ATOM 1479 O O . ASP A 1 187 ? 13.271 8.627 -23.611 1.00 96.44 187 ASP A O 1
ATOM 1483 N N . ALA A 1 188 ? 13.695 6.530 -22.910 1.00 96.31 188 ALA A N 1
ATOM 1484 C CA . ALA A 1 188 ? 12.737 6.563 -21.805 1.00 96.31 188 ALA A CA 1
ATOM 1485 C C . ALA A 1 188 ? 13.042 7.716 -20.833 1.00 96.31 188 ALA A C 1
ATOM 1487 O O . ALA A 1 188 ? 12.179 8.545 -20.540 1.00 96.31 188 ALA A O 1
ATOM 1488 N N . VAL A 1 189 ? 14.304 7.848 -20.421 1.00 96.06 189 VAL A N 1
ATOM 1489 C CA . VAL A 1 189 ? 14.816 8.931 -19.574 1.00 96.06 189 VAL A CA 1
ATOM 1490 C C . VAL A 1 189 ? 14.614 10.306 -20.215 1.00 96.06 189 VAL A C 1
ATOM 1492 O O . VAL A 1 189 ? 14.190 11.259 -19.550 1.00 96.06 189 VAL A O 1
ATOM 1495 N N . ARG A 1 190 ? 14.870 10.434 -21.521 1.00 96.12 190 ARG A N 1
ATOM 1496 C CA . ARG A 1 190 ? 14.615 11.679 -22.253 1.00 96.12 190 ARG A CA 1
ATOM 1497 C C . ARG A 1 190 ? 13.140 12.071 -22.169 1.00 96.12 190 ARG A C 1
ATOM 1499 O O . ARG A 1 190 ? 12.848 13.241 -21.918 1.00 96.12 190 ARG A O 1
ATOM 1506 N N . TYR A 1 191 ? 12.219 11.126 -22.349 1.00 96.94 191 TYR A N 1
ATOM 1507 C CA . TYR A 1 191 ? 10.784 11.387 -22.226 1.00 96.94 191 TYR A CA 1
ATOM 1508 C C . TYR A 1 191 ? 10.358 11.702 -20.789 1.00 96.94 191 TYR A C 1
ATOM 1510 O O . TYR A 1 191 ? 9.618 12.665 -20.586 1.00 96.94 191 TYR A O 1
ATOM 1518 N N . ILE A 1 192 ? 10.895 10.998 -19.788 1.00 95.94 192 ILE A N 1
ATOM 1519 C CA . ILE A 1 192 ? 10.685 11.310 -18.365 1.00 95.94 192 ILE A CA 1
ATOM 1520 C C . ILE A 1 192 ? 11.028 12.775 -18.085 1.00 95.94 192 ILE A C 1
ATOM 1522 O O . ILE A 1 192 ? 10.213 13.515 -17.529 1.00 95.94 192 ILE A O 1
ATOM 1526 N N . ARG A 1 193 ? 12.202 13.230 -18.538 1.00 94.56 193 ARG A N 1
ATOM 1527 C CA . ARG A 1 193 ? 12.656 14.617 -18.365 1.00 94.56 193 ARG A CA 1
ATOM 1528 C C . ARG A 1 193 ? 11.800 15.631 -19.133 1.00 94.56 193 ARG A C 1
ATOM 1530 O O . ARG A 1 193 ? 11.684 16.776 -18.705 1.00 94.56 193 ARG A O 1
ATOM 1537 N N . MET A 1 194 ? 11.213 15.245 -20.267 1.00 94.81 194 MET A N 1
ATOM 1538 C CA . MET A 1 194 ? 10.265 16.091 -21.005 1.00 94.81 194 MET A CA 1
ATOM 1539 C C . MET A 1 194 ? 8.909 16.203 -20.296 1.00 94.81 194 MET A C 1
ATOM 1541 O O . MET A 1 194 ? 8.252 17.244 -20.385 1.00 94.81 194 MET A O 1
ATOM 1545 N N . ASN A 1 195 ? 8.482 15.140 -19.617 1.00 96.75 195 ASN A N 1
ATOM 1546 C CA . ASN A 1 195 ? 7.186 15.073 -18.959 1.00 96.75 195 ASN A CA 1
ATOM 1547 C C . ASN A 1 195 ? 7.202 15.742 -17.583 1.00 96.75 195 ASN A C 1
ATOM 1549 O O . ASN A 1 195 ? 6.355 16.607 -17.332 1.00 96.75 195 ASN A O 1
ATOM 1553 N N . LEU A 1 196 ? 8.139 15.356 -16.708 1.00 95.94 196 LEU A N 1
ATOM 1554 C CA . LEU A 1 196 ? 8.264 15.892 -15.351 1.00 95.94 196 LEU A CA 1
ATOM 1555 C C . LEU A 1 196 ? 8.525 17.401 -15.381 1.00 95.94 196 LEU A C 1
ATOM 1557 O O . LEU A 1 196 ? 9.308 17.911 -16.182 1.00 95.94 196 LEU A O 1
ATOM 1561 N N . ARG A 1 197 ? 7.861 18.139 -14.487 1.00 94.19 197 ARG A N 1
ATOM 1562 C CA . ARG A 1 197 ? 7.899 19.607 -14.468 1.00 94.19 197 ARG A CA 1
ATOM 1563 C C . ARG A 1 197 ? 8.447 20.129 -13.150 1.00 94.19 197 ARG A C 1
ATOM 1565 O O . ARG A 1 197 ? 8.017 19.702 -12.086 1.00 94.19 197 ARG A O 1
ATOM 1572 N N . LEU A 1 198 ? 9.341 21.110 -13.251 1.00 94.00 198 LEU A N 1
ATOM 1573 C CA . LEU A 1 198 ? 9.797 21.931 -12.131 1.00 94.00 198 LEU A CA 1
ATOM 1574 C C . LEU A 1 198 ? 8.984 23.244 -12.059 1.00 94.00 198 LEU A C 1
ATOM 1576 O O . LEU A 1 198 ? 8.515 23.723 -13.099 1.00 94.00 198 LEU A O 1
ATOM 1580 N N . PRO A 1 199 ? 8.851 23.874 -10.877 1.00 95.25 199 PRO A N 1
ATOM 1581 C CA . PRO A 1 199 ? 9.302 23.381 -9.573 1.00 95.25 199 PRO A CA 1
ATOM 1582 C C . PRO A 1 199 ? 8.457 22.199 -9.074 1.00 95.25 199 PRO A C 1
ATOM 1584 O O . PRO A 1 199 ? 7.332 21.999 -9.533 1.00 95.25 199 PRO A O 1
ATOM 1587 N N . MET A 1 200 ? 9.038 21.414 -8.171 1.00 95.19 200 MET A N 1
ATOM 1588 C CA . MET A 1 200 ? 8.465 20.193 -7.604 1.00 95.19 200 MET A CA 1
ATOM 1589 C C . MET A 1 200 ? 8.756 20.148 -6.092 1.00 95.19 200 MET A C 1
ATOM 1591 O O . MET A 1 200 ? 9.764 20.732 -5.673 1.00 95.19 200 MET A O 1
ATOM 1595 N N . PRO A 1 201 ? 7.933 19.448 -5.287 1.00 96.94 201 PRO A N 1
ATOM 1596 C CA . PRO A 1 201 ? 8.213 19.221 -3.878 1.00 96.94 201 PRO A CA 1
ATOM 1597 C C . PRO A 1 201 ? 9.606 18.659 -3.593 1.00 96.94 201 PRO A C 1
ATOM 1599 O O . PRO A 1 201 ? 10.057 17.727 -4.262 1.00 96.94 201 PRO A O 1
ATOM 1602 N N . ALA A 1 202 ? 10.275 19.178 -2.559 1.00 95.12 202 ALA A N 1
ATOM 1603 C CA . ALA A 1 202 ? 11.607 18.705 -2.169 1.00 95.12 202 ALA A CA 1
ATOM 1604 C C . ALA A 1 202 ? 11.677 17.181 -1.903 1.00 95.12 202 ALA A C 1
ATOM 1606 O O . ALA A 1 202 ? 12.622 16.557 -2.395 1.00 95.12 202 ALA A O 1
ATOM 1607 N N . PRO A 1 203 ? 10.694 16.542 -1.229 1.00 94.44 203 PRO A N 1
ATOM 1608 C CA . PRO A 1 203 ? 10.694 15.086 -1.067 1.00 94.44 203 PRO A CA 1
ATOM 1609 C C . PRO A 1 203 ? 10.596 14.317 -2.391 1.00 94.44 203 PRO A C 1
ATOM 1611 O O . PRO A 1 203 ? 11.159 13.237 -2.513 1.00 94.44 203 PRO A O 1
ATOM 1614 N N . TRP A 1 204 ? 9.917 14.870 -3.399 1.00 95.50 204 TRP A N 1
ATOM 1615 C CA . TRP A 1 204 ? 9.759 14.222 -4.704 1.00 95.50 204 TRP A CA 1
ATOM 1616 C C . TRP A 1 204 ? 11.048 14.322 -5.527 1.00 95.50 204 TRP A C 1
ATOM 1618 O O . TRP A 1 204 ? 11.446 13.363 -6.182 1.00 95.50 204 TRP A O 1
ATOM 1628 N N . LEU A 1 205 ? 11.739 15.465 -5.448 1.00 95.50 205 LEU A N 1
ATOM 1629 C CA . LEU A 1 205 ? 13.077 15.624 -6.024 1.00 95.50 205 LEU A CA 1
ATOM 1630 C C . LEU A 1 205 ? 14.067 14.644 -5.391 1.00 95.50 205 LEU A C 1
ATOM 1632 O O . LEU A 1 205 ? 14.839 14.018 -6.111 1.00 95.50 205 LEU A O 1
ATOM 1636 N N . GLN A 1 206 ? 14.025 14.501 -4.062 1.00 93.12 206 GLN A N 1
ATOM 1637 C CA . GLN A 1 206 ? 14.847 13.537 -3.331 1.00 93.12 206 GLN A CA 1
ATOM 1638 C C . GLN A 1 206 ? 14.556 12.104 -3.785 1.00 93.12 206 GLN A C 1
ATOM 1640 O O . GLN A 1 206 ? 15.492 11.407 -4.154 1.00 93.12 206 GLN A O 1
ATOM 1645 N N . LEU A 1 207 ? 13.278 11.714 -3.856 1.00 92.12 207 LEU A N 1
ATOM 1646 C CA . LEU A 1 207 ? 12.855 10.405 -4.359 1.00 92.12 207 LEU A CA 1
ATOM 1647 C C . LEU A 1 207 ? 13.442 10.111 -5.749 1.00 92.12 207 LEU A C 1
ATOM 1649 O O . LEU A 1 207 ? 14.011 9.047 -5.967 1.00 92.12 207 LEU A O 1
ATOM 1653 N N . GLY A 1 208 ? 13.321 11.057 -6.687 1.00 93.31 208 GLY A N 1
ATOM 1654 C CA . GLY A 1 208 ? 13.871 10.885 -8.030 1.00 93.31 208 GLY A CA 1
ATOM 1655 C C . GLY A 1 208 ? 15.399 10.771 -8.029 1.00 93.31 208 GLY A C 1
ATOM 1656 O O . GLY A 1 208 ? 15.943 9.903 -8.702 1.00 93.31 208 GLY A O 1
ATOM 1657 N N . ILE A 1 209 ? 16.098 11.613 -7.262 1.00 94.06 209 ILE A N 1
ATOM 1658 C CA . ILE A 1 209 ? 17.567 11.581 -7.157 1.00 94.06 209 ILE A CA 1
ATOM 1659 C C . ILE A 1 209 ? 18.047 10.240 -6.608 1.00 94.06 209 ILE A C 1
ATOM 1661 O O . ILE A 1 209 ? 18.947 9.644 -7.193 1.00 94.06 209 ILE A O 1
ATOM 1665 N N . ASP A 1 210 ? 17.416 9.754 -5.541 1.00 89.19 210 ASP A N 1
ATOM 1666 C CA . ASP A 1 210 ? 17.789 8.490 -4.911 1.00 89.19 210 ASP A CA 1
ATOM 1667 C C . ASP A 1 210 ? 17.526 7.305 -5.847 1.00 89.19 210 ASP A C 1
ATOM 1669 O O . ASP A 1 210 ? 18.380 6.433 -5.982 1.00 89.19 210 ASP A O 1
ATOM 1673 N N . ALA A 1 211 ? 16.391 7.294 -6.554 1.00 89.25 211 ALA A N 1
ATOM 1674 C CA . ALA A 1 211 ? 16.051 6.210 -7.473 1.00 89.25 211 ALA A CA 1
ATOM 1675 C C . ALA A 1 211 ? 16.927 6.200 -8.739 1.00 89.25 211 ALA A C 1
ATOM 1677 O O . ALA A 1 211 ? 17.572 5.197 -9.036 1.00 89.25 211 ALA A O 1
ATOM 1678 N N . PHE A 1 212 ? 16.996 7.311 -9.483 1.00 93.44 212 PHE A N 1
ATOM 1679 C CA . PHE A 1 212 ? 17.790 7.371 -10.719 1.00 93.44 212 PHE A CA 1
ATOM 1680 C C . PHE A 1 212 ? 19.297 7.271 -10.438 1.00 93.44 212 PHE A C 1
ATOM 1682 O O . PHE A 1 212 ? 20.019 6.630 -11.202 1.00 93.44 212 PHE A O 1
ATOM 1689 N N . GLY A 1 213 ? 19.769 7.857 -9.332 1.00 92.44 213 GLY A N 1
ATOM 1690 C CA . GLY A 1 213 ? 21.145 7.697 -8.863 1.00 92.44 213 GLY A CA 1
ATOM 1691 C C . GLY A 1 213 ? 21.442 6.254 -8.462 1.00 92.44 213 GLY A C 1
ATOM 1692 O O . GLY A 1 213 ? 22.435 5.693 -8.917 1.00 92.44 213 GLY A O 1
ATOM 1693 N N . GLY A 1 214 ? 20.532 5.620 -7.716 1.00 88.81 214 GLY A N 1
ATOM 1694 C CA . GLY A 1 214 ? 20.630 4.210 -7.342 1.00 88.81 214 GLY A CA 1
ATOM 1695 C C . GLY A 1 214 ? 20.714 3.272 -8.549 1.00 88.81 214 GLY A C 1
ATOM 1696 O O . GLY A 1 214 ? 21.544 2.364 -8.551 1.00 88.81 214 GLY A O 1
ATOM 1697 N N . TYR A 1 215 ? 19.936 3.521 -9.610 1.00 91.44 215 TYR A N 1
ATOM 1698 C CA . TYR A 1 215 ? 20.068 2.775 -10.866 1.00 91.44 215 TYR A CA 1
ATOM 1699 C C . TYR A 1 215 ? 21.438 2.976 -11.516 1.00 91.44 215 TYR A C 1
ATOM 1701 O O . TYR A 1 215 ? 22.082 1.995 -11.883 1.00 91.44 215 TYR A O 1
ATOM 1709 N N . ALA A 1 216 ? 21.909 4.221 -11.637 1.00 94.44 216 ALA A N 1
ATOM 1710 C CA . ALA A 1 216 ? 23.211 4.511 -12.239 1.00 94.44 216 ALA A CA 1
ATOM 1711 C C . ALA A 1 216 ? 24.360 3.822 -11.488 1.00 94.44 216 ALA A C 1
ATOM 1713 O O . ALA A 1 216 ? 25.229 3.213 -12.113 1.00 94.44 216 ALA A O 1
ATOM 1714 N N . ASP A 1 217 ? 24.345 3.893 -10.157 1.00 92.12 217 ASP A N 1
ATOM 1715 C CA . ASP A 1 217 ? 25.374 3.294 -9.313 1.00 92.12 217 ASP A CA 1
ATOM 1716 C C . ASP A 1 217 ? 25.342 1.765 -9.392 1.00 92.12 217 ASP A C 1
ATOM 1718 O O . ASP A 1 217 ? 26.397 1.143 -9.522 1.00 92.12 217 ASP A O 1
ATOM 1722 N N . TYR A 1 218 ? 24.152 1.158 -9.393 1.00 90.19 218 TYR A N 1
ATOM 1723 C CA . TYR A 1 218 ? 23.998 -0.292 -9.524 1.00 90.19 218 TYR A CA 1
ATOM 1724 C C . TYR A 1 218 ? 24.484 -0.804 -10.889 1.00 90.19 218 TYR A C 1
ATOM 1726 O O . TYR A 1 218 ? 25.218 -1.792 -10.976 1.00 90.19 218 TYR A O 1
ATOM 1734 N N . PHE A 1 219 ? 24.133 -0.101 -11.970 1.00 94.56 219 PHE A N 1
ATOM 1735 C CA . PHE A 1 219 ? 24.583 -0.424 -13.326 1.00 94.56 219 PHE A CA 1
ATOM 1736 C C . PHE A 1 219 ? 26.102 -0.306 -13.483 1.00 94.56 219 PHE A C 1
ATOM 1738 O O . PHE A 1 219 ? 26.705 -1.065 -14.245 1.00 94.56 219 PHE A O 1
ATOM 1745 N N . GLU A 1 220 ? 26.737 0.633 -12.782 1.00 95.81 220 GLU A N 1
ATOM 1746 C CA . GLU A 1 220 ? 28.186 0.826 -12.843 1.00 95.81 220 GLU A CA 1
ATOM 1747 C C . GLU A 1 220 ? 28.952 -0.209 -12.011 1.00 95.81 220 GLU A C 1
ATOM 1749 O O . GLU A 1 220 ? 29.969 -0.727 -12.479 1.00 95.81 220 GLU A O 1
ATOM 1754 N N . ASN A 1 221 ? 28.474 -0.507 -10.799 1.00 93.12 221 ASN A N 1
ATOM 1755 C CA . ASN A 1 221 ? 29.278 -1.185 -9.782 1.00 93.12 221 ASN A CA 1
ATOM 1756 C C . ASN A 1 221 ? 28.919 -2.658 -9.560 1.00 93.12 221 ASN A C 1
ATOM 1758 O O . ASN A 1 221 ? 29.800 -3.426 -9.184 1.00 93.12 221 ASN A O 1
ATOM 1762 N N . ASP A 1 222 ? 27.672 -3.064 -9.804 1.00 90.69 222 ASP A N 1
ATOM 1763 C CA . ASP A 1 222 ? 27.190 -4.405 -9.451 1.00 90.69 222 ASP A CA 1
ATOM 1764 C C . ASP A 1 222 ? 26.857 -5.244 -10.690 1.00 90.69 222 ASP A C 1
ATOM 1766 O O . ASP A 1 222 ? 27.273 -6.397 -10.815 1.00 90.69 222 ASP A O 1
ATOM 1770 N N . VAL A 1 223 ? 26.127 -4.663 -11.646 1.00 93.31 223 VAL A N 1
ATOM 1771 C CA . VAL A 1 223 ? 25.638 -5.380 -12.833 1.00 93.31 223 VAL A CA 1
ATOM 1772 C C . VAL A 1 223 ? 26.746 -6.030 -13.678 1.00 93.31 223 VAL A C 1
ATOM 1774 O O . VAL A 1 223 ? 26.534 -7.153 -14.142 1.00 93.31 223 VAL A O 1
ATOM 1777 N N . PRO A 1 224 ? 27.930 -5.420 -13.903 1.00 95.12 224 PRO A N 1
ATOM 1778 C CA . PRO A 1 224 ? 28.981 -6.063 -14.692 1.00 95.12 224 PRO A CA 1
ATOM 1779 C C . PRO A 1 224 ? 29.445 -7.416 -14.130 1.00 95.12 224 PRO A C 1
ATOM 1781 O O . PRO A 1 224 ? 29.763 -8.316 -14.911 1.00 95.12 224 PRO A O 1
ATOM 1784 N N . ASP A 1 225 ? 29.449 -7.578 -12.804 1.00 93.25 225 ASP A N 1
ATOM 1785 C CA . ASP A 1 225 ? 29.897 -8.808 -12.142 1.00 93.25 225 ASP A CA 1
ATOM 1786 C C . ASP A 1 225 ? 28.886 -9.952 -12.301 1.00 93.25 225 ASP A C 1
ATOM 1788 O O . ASP A 1 225 ? 29.278 -11.117 -12.389 1.00 93.25 225 ASP A O 1
ATOM 1792 N N . ILE A 1 226 ? 27.597 -9.630 -12.437 1.00 91.38 226 ILE A N 1
ATOM 1793 C CA . ILE A 1 226 ? 26.519 -10.604 -12.677 1.00 91.38 226 ILE A CA 1
ATOM 1794 C C . ILE A 1 226 ? 26.753 -11.351 -13.998 1.00 91.38 226 ILE A C 1
ATOM 1796 O O . ILE A 1 226 ? 26.525 -12.557 -14.096 1.00 91.38 226 ILE A O 1
ATOM 1800 N N . TRP A 1 227 ? 27.293 -10.655 -15.001 1.00 94.69 227 TRP A N 1
ATOM 1801 C CA . TRP A 1 227 ? 27.507 -11.188 -16.347 1.00 94.69 227 TRP A CA 1
ATOM 1802 C C . TRP A 1 227 ? 28.924 -11.722 -16.595 1.00 94.69 227 TRP A C 1
ATOM 1804 O O . TRP A 1 227 ? 29.249 -12.099 -17.724 1.00 94.69 227 TRP A O 1
ATOM 1814 N N . ILE A 1 228 ? 29.782 -11.803 -15.568 1.00 92.00 228 ILE A N 1
ATOM 1815 C CA . ILE A 1 228 ? 31.192 -12.206 -15.728 1.00 92.00 228 ILE A CA 1
ATOM 1816 C C . ILE A 1 228 ? 31.358 -13.616 -16.321 1.00 92.00 228 ILE A C 1
ATOM 1818 O O . ILE A 1 228 ? 32.359 -13.905 -16.980 1.00 92.00 228 ILE A O 1
ATOM 1822 N N . GLY A 1 229 ? 30.371 -14.491 -16.104 1.00 92.31 229 GLY A N 1
ATOM 1823 C CA . GLY A 1 229 ? 30.347 -15.861 -16.617 1.00 92.31 229 GLY A CA 1
ATOM 1824 C C . GLY A 1 229 ? 29.927 -15.999 -18.085 1.00 92.31 229 GLY A C 1
ATOM 1825 O O . GLY A 1 229 ? 30.113 -17.074 -18.653 1.00 92.31 229 GLY A O 1
ATOM 1826 N N . VAL A 1 230 ? 29.387 -14.946 -18.711 1.00 94.62 230 VAL A N 1
ATOM 1827 C CA . VAL A 1 230 ? 28.847 -15.011 -20.078 1.00 94.62 230 VAL A CA 1
ATOM 1828 C C . VAL A 1 230 ? 29.975 -15.050 -21.107 1.00 94.62 230 VAL A C 1
ATOM 1830 O O . VAL A 1 230 ? 30.792 -14.132 -21.208 1.00 94.62 230 VAL A O 1
ATOM 1833 N N . GLY A 1 231 ? 30.014 -16.113 -21.914 1.00 93.38 231 GLY A N 1
ATOM 1834 C CA . GLY A 1 231 ? 31.109 -16.396 -22.849 1.00 93.38 231 GLY A CA 1
ATOM 1835 C C . GLY A 1 231 ? 31.081 -15.621 -24.172 1.00 93.38 231 GLY A C 1
ATOM 1836 O O . GLY A 1 231 ? 32.103 -15.576 -24.855 1.00 93.38 231 GLY A O 1
ATOM 1837 N N . ASP A 1 232 ? 29.971 -14.972 -24.529 1.00 96.62 232 ASP A N 1
ATOM 1838 C CA . ASP A 1 232 ? 29.796 -14.292 -25.822 1.00 96.62 232 ASP A CA 1
ATOM 1839 C C . ASP A 1 232 ? 30.449 -12.892 -25.865 1.00 96.62 232 ASP A C 1
ATOM 1841 O O . ASP A 1 232 ? 29.950 -11.923 -25.292 1.00 96.62 232 ASP A O 1
ATOM 1845 N N . ASP A 1 233 ? 31.573 -12.774 -26.582 1.00 96.69 233 ASP A N 1
ATOM 1846 C CA . ASP A 1 233 ? 32.330 -11.523 -26.745 1.00 96.69 233 ASP A CA 1
ATOM 1847 C C . ASP A 1 233 ? 31.512 -10.385 -27.382 1.00 96.69 233 ASP A C 1
ATOM 1849 O O . ASP A 1 233 ? 31.689 -9.220 -27.011 1.00 96.69 233 ASP A O 1
ATOM 1853 N N . ALA A 1 234 ? 30.641 -10.700 -28.346 1.00 98.00 234 ALA A N 1
ATOM 1854 C CA . ALA A 1 234 ? 29.850 -9.701 -29.056 1.00 98.00 234 ALA A CA 1
ATOM 1855 C C . ALA A 1 234 ? 28.736 -9.157 -28.157 1.00 98.00 234 ALA A C 1
ATOM 1857 O O . ALA A 1 234 ? 28.533 -7.941 -28.093 1.00 98.00 234 ALA A O 1
ATOM 1858 N N . LEU A 1 235 ? 28.075 -10.042 -27.408 1.00 98.12 235 LEU A N 1
ATOM 1859 C CA . LEU A 1 235 ? 27.071 -9.655 -26.423 1.00 98.12 235 LEU A CA 1
ATOM 1860 C C . LEU A 1 235 ? 27.684 -8.821 -25.291 1.00 98.12 235 LEU A C 1
ATOM 1862 O O . LEU A 1 235 ? 27.152 -7.762 -24.967 1.00 98.12 235 LEU A O 1
ATOM 1866 N N . ARG A 1 236 ? 28.850 -9.213 -24.753 1.00 98.00 236 ARG A N 1
ATOM 1867 C CA . ARG A 1 236 ? 29.559 -8.414 -23.735 1.00 98.00 236 ARG A CA 1
ATOM 1868 C C . ARG A 1 236 ? 29.940 -7.021 -24.240 1.00 98.00 236 ARG A C 1
ATOM 1870 O O . ARG A 1 236 ? 29.872 -6.056 -23.480 1.00 98.00 236 ARG A O 1
ATOM 1877 N N . ALA A 1 237 ? 30.330 -6.896 -25.510 1.00 98.12 237 ALA A N 1
ATOM 1878 C CA . ALA A 1 237 ? 30.630 -5.598 -26.111 1.00 98.12 237 ALA A CA 1
ATOM 1879 C C . ALA A 1 237 ? 29.375 -4.719 -26.266 1.00 98.12 237 ALA A C 1
ATOM 1881 O O . ALA A 1 237 ? 29.439 -3.533 -25.940 1.00 98.12 237 ALA A O 1
ATOM 1882 N N . ARG A 1 238 ? 28.246 -5.297 -26.709 1.00 98.44 238 ARG A N 1
ATOM 1883 C CA . ARG A 1 238 ? 26.945 -4.609 -26.816 1.00 98.44 238 ARG A CA 1
ATOM 1884 C C . ARG A 1 238 ? 26.456 -4.137 -25.445 1.00 98.44 238 ARG A C 1
ATOM 1886 O O . ARG A 1 238 ? 26.199 -2.951 -25.277 1.00 98.44 238 ARG A O 1
ATOM 1893 N N . PHE A 1 239 ? 26.447 -5.034 -24.457 1.00 98.50 239 PHE A N 1
ATOM 1894 C CA . PHE A 1 239 ? 26.121 -4.722 -23.065 1.00 98.50 239 PHE A CA 1
ATOM 1895 C C . PHE A 1 239 ? 26.955 -3.559 -22.537 1.00 98.50 239 PHE A C 1
ATOM 1897 O O . PHE A 1 239 ? 26.406 -2.593 -22.027 1.00 98.50 239 PHE A O 1
ATOM 1904 N N . LYS A 1 240 ? 28.284 -3.612 -22.691 1.00 98.38 240 LYS A N 1
ATOM 1905 C CA . LYS A 1 240 ? 29.164 -2.560 -22.174 1.00 98.38 240 LYS A CA 1
ATOM 1906 C C . LYS A 1 240 ? 28.844 -1.186 -22.770 1.00 98.38 240 LYS A C 1
ATOM 1908 O O . LYS A 1 240 ? 28.930 -0.193 -22.052 1.00 98.38 240 LYS A O 1
ATOM 1913 N N . ALA A 1 241 ? 28.518 -1.126 -24.063 1.00 98.62 241 ALA A N 1
ATOM 1914 C CA . ALA A 1 241 ? 28.125 0.117 -24.719 1.00 98.62 241 ALA A CA 1
ATOM 1915 C C . ALA A 1 241 ? 26.775 0.624 -24.185 1.00 98.62 241 ALA A C 1
ATOM 1917 O O . ALA A 1 241 ? 26.707 1.752 -23.704 1.00 98.62 241 ALA A O 1
ATOM 1918 N N . ALA A 1 242 ? 25.752 -0.236 -24.175 1.00 98.75 242 ALA A N 1
ATOM 1919 C CA . ALA A 1 242 ? 24.417 0.096 -23.678 1.00 98.75 242 ALA A CA 1
ATOM 1920 C C . ALA A 1 242 ? 24.430 0.534 -22.204 1.00 98.75 242 ALA A C 1
ATOM 1922 O O . ALA A 1 242 ? 23.810 1.525 -21.835 1.00 98.75 242 ALA A O 1
ATOM 1923 N N . ASN A 1 243 ? 25.197 -0.164 -21.363 1.00 98.56 243 ASN A N 1
ATOM 1924 C CA . ASN A 1 243 ? 25.326 0.131 -19.939 1.00 98.56 243 ASN A CA 1
ATOM 1925 C C . ASN A 1 243 ? 25.954 1.511 -19.705 1.00 98.56 243 ASN A C 1
ATOM 1927 O O . ASN A 1 243 ? 25.482 2.269 -18.865 1.00 98.56 243 ASN A O 1
ATOM 1931 N N . ALA A 1 244 ? 26.990 1.866 -20.474 1.00 98.62 244 ALA A N 1
ATOM 1932 C CA . ALA A 1 244 ? 27.618 3.181 -20.376 1.00 98.62 244 ALA A CA 1
ATOM 1933 C C . ALA A 1 244 ? 26.649 4.315 -20.757 1.00 98.62 244 ALA A C 1
ATOM 1935 O O . ALA A 1 244 ? 26.585 5.319 -20.048 1.00 98.62 244 ALA A O 1
ATOM 1936 N N . GLU A 1 245 ? 25.872 4.142 -21.830 1.00 98.62 245 GLU A N 1
ATOM 1937 C CA . GLU A 1 245 ? 24.867 5.125 -22.260 1.00 98.62 245 GLU A CA 1
ATOM 1938 C C . GLU A 1 245 ? 23.716 5.254 -21.249 1.00 98.62 245 GLU A C 1
ATOM 1940 O O . GLU A 1 245 ? 23.293 6.367 -20.932 1.00 98.62 245 GLU A O 1
ATOM 1945 N N . ALA A 1 246 ? 23.249 4.138 -20.682 1.00 98.44 246 ALA A N 1
ATOM 1946 C CA . ALA A 1 246 ? 22.226 4.137 -19.641 1.00 98.44 246 ALA A CA 1
ATOM 1947 C C . ALA A 1 246 ? 22.692 4.857 -18.364 1.00 98.44 246 ALA A C 1
ATOM 1949 O O . ALA A 1 246 ? 21.955 5.685 -17.825 1.00 98.44 246 ALA A O 1
ATOM 1950 N N . ILE A 1 247 ? 23.924 4.600 -17.902 1.00 98.44 247 ILE A N 1
ATOM 1951 C CA . ILE A 1 247 ? 24.517 5.284 -16.739 1.00 98.44 247 ILE A CA 1
ATOM 1952 C C . ILE A 1 247 ? 24.579 6.798 -16.978 1.00 98.44 247 ILE A C 1
ATOM 1954 O O . ILE A 1 247 ? 24.197 7.577 -16.102 1.00 98.44 247 ILE A O 1
ATOM 1958 N N . GLU A 1 248 ? 25.037 7.229 -18.158 1.00 98.56 248 GLU A N 1
ATOM 1959 C CA . GLU A 1 248 ? 25.097 8.651 -18.510 1.00 98.56 248 GLU A CA 1
ATOM 1960 C C . GLU A 1 248 ? 23.699 9.288 -18.523 1.00 98.56 248 GLU A C 1
ATOM 1962 O O . GLU A 1 248 ? 23.507 10.365 -17.952 1.00 98.56 248 GLU A O 1
ATOM 1967 N N . ALA A 1 249 ? 22.707 8.609 -19.106 1.00 98.12 249 ALA A N 1
ATOM 1968 C CA . ALA A 1 249 ? 21.330 9.088 -19.140 1.00 98.12 249 ALA A CA 1
ATOM 1969 C C . ALA A 1 249 ? 20.746 9.265 -17.728 1.00 98.12 249 ALA A C 1
ATOM 1971 O O . ALA A 1 249 ? 20.209 10.333 -17.420 1.00 98.12 249 ALA A O 1
ATOM 1972 N N . MET A 1 250 ? 20.897 8.262 -16.856 1.00 97.00 250 MET A N 1
ATOM 1973 C CA . MET A 1 250 ? 20.414 8.310 -15.471 1.00 97.00 250 MET A CA 1
ATOM 1974 C C . MET A 1 250 ? 21.069 9.450 -14.683 1.00 97.00 250 MET A C 1
ATOM 1976 O O . MET A 1 250 ? 20.366 10.269 -14.086 1.00 97.00 250 MET A O 1
ATOM 1980 N N . ARG A 1 251 ? 22.402 9.580 -14.757 1.00 97.81 251 ARG A N 1
ATOM 1981 C CA . ARG A 1 251 ? 23.148 10.688 -14.128 1.00 97.81 251 ARG A CA 1
ATOM 1982 C C . ARG A 1 251 ? 22.690 12.053 -14.640 1.00 97.81 251 ARG A C 1
ATOM 1984 O O . ARG A 1 251 ? 22.520 12.981 -13.856 1.00 97.81 251 ARG A O 1
ATOM 1991 N N . GLY A 1 252 ? 22.381 12.165 -15.931 1.00 97.56 252 GLY A N 1
ATOM 1992 C CA . GLY A 1 252 ? 21.832 13.391 -16.508 1.00 97.56 252 GLY A CA 1
ATOM 1993 C C . GLY A 1 252 ? 20.465 13.802 -15.938 1.00 97.56 252 GLY A C 1
ATOM 1994 O O . GLY A 1 252 ? 20.153 14.997 -15.903 1.00 97.56 252 GLY A O 1
ATOM 1995 N N . VAL A 1 253 ? 19.639 12.852 -15.481 1.00 95.62 253 VAL A N 1
ATOM 1996 C CA . VAL A 1 253 ? 18.388 13.155 -14.757 1.00 95.62 253 VAL A CA 1
ATOM 1997 C C . VAL A 1 253 ? 18.680 13.600 -13.336 1.00 95.62 253 VAL A C 1
ATOM 1999 O O . VAL A 1 253 ? 18.084 14.582 -12.894 1.00 95.62 253 VAL A O 1
ATOM 2002 N N . VAL A 1 254 ? 19.603 12.924 -12.646 1.00 96.38 254 VAL A N 1
ATOM 2003 C CA . VAL A 1 254 ? 20.049 13.297 -11.295 1.00 96.38 254 VAL A CA 1
ATOM 2004 C C . VAL A 1 254 ? 20.519 14.751 -11.280 1.00 96.38 254 VAL A C 1
ATOM 2006 O O . VAL A 1 254 ? 19.961 15.548 -10.530 1.00 96.38 254 VAL A O 1
ATOM 2009 N N . ASP A 1 255 ? 21.421 15.140 -12.187 1.00 97.44 255 ASP A N 1
ATOM 2010 C CA . ASP A 1 255 ? 21.916 16.521 -12.310 1.00 97.44 255 ASP A CA 1
ATOM 2011 C C . ASP A 1 255 ? 20.772 17.537 -12.504 1.00 97.44 255 ASP A C 1
ATOM 2013 O O . ASP A 1 255 ? 20.765 18.642 -11.948 1.00 97.44 255 ASP A O 1
ATOM 2017 N N . TRP A 1 256 ? 19.766 17.173 -13.307 1.00 97.12 256 TRP A N 1
ATOM 2018 C CA . TRP A 1 256 ? 18.600 18.019 -13.558 1.00 97.12 256 TRP A CA 1
ATOM 2019 C C . TRP A 1 256 ? 17.681 18.143 -12.331 1.00 97.12 256 TRP A C 1
ATOM 2021 O O . TRP A 1 256 ? 17.188 19.239 -12.042 1.00 97.12 256 TRP A O 1
ATOM 2031 N N . LEU A 1 257 ? 17.466 17.055 -11.590 1.00 96.19 257 LEU A N 1
ATOM 2032 C CA . LEU A 1 257 ? 16.696 17.062 -10.346 1.00 96.19 257 LEU A CA 1
ATOM 2033 C C . LEU A 1 257 ? 17.435 17.817 -9.231 1.00 96.19 257 LEU A C 1
ATOM 2035 O O . LEU A 1 257 ? 16.805 18.564 -8.478 1.00 96.19 257 LEU A O 1
ATOM 2039 N N . GLU A 1 258 ? 18.762 17.695 -9.151 1.00 96.94 258 GLU A N 1
ATOM 2040 C CA . GLU A 1 258 ? 19.599 18.467 -8.228 1.00 96.94 258 GLU A CA 1
ATOM 2041 C C . GLU A 1 258 ? 19.498 19.964 -8.507 1.00 96.94 258 GLU A C 1
ATOM 2043 O O . GLU A 1 258 ? 19.314 20.758 -7.581 1.00 96.94 258 GLU A O 1
ATOM 2048 N N . TYR A 1 259 ? 19.512 20.363 -9.784 1.00 95.56 259 TYR A N 1
ATOM 2049 C CA . TYR A 1 259 ? 19.198 21.740 -10.155 1.00 95.56 259 TYR A CA 1
ATOM 2050 C C . TYR A 1 259 ? 17.808 22.154 -9.651 1.00 95.56 259 TYR A C 1
ATOM 2052 O O . TYR A 1 259 ? 17.655 23.253 -9.106 1.00 95.56 259 TYR A O 1
ATOM 2060 N N . GLY A 1 260 ? 16.818 21.265 -9.780 1.00 96.12 260 GLY A N 1
ATOM 2061 C CA . GLY A 1 260 ? 15.454 21.459 -9.293 1.00 96.12 260 GLY A CA 1
ATOM 2062 C C . GLY A 1 260 ? 15.358 21.787 -7.802 1.00 96.12 260 GLY A C 1
ATOM 2063 O O . GLY A 1 260 ? 14.493 22.579 -7.426 1.00 96.12 260 GLY A O 1
ATOM 2064 N N . ARG A 1 261 ? 16.279 21.292 -6.961 1.00 95.81 261 ARG A N 1
ATOM 2065 C CA . ARG A 1 261 ? 16.300 21.605 -5.516 1.00 95.81 261 ARG A CA 1
ATOM 2066 C C . ARG A 1 261 ? 16.438 23.096 -5.230 1.00 95.81 261 ARG A C 1
ATOM 2068 O O . ARG A 1 261 ? 15.893 23.578 -4.244 1.00 95.81 261 ARG A O 1
ATOM 2075 N N . ASN A 1 262 ? 17.111 23.842 -6.109 1.00 95.62 262 ASN A N 1
ATOM 2076 C CA . ASN A 1 262 ? 17.291 25.290 -5.953 1.00 95.62 262 ASN A CA 1
ATOM 2077 C C . ASN A 1 262 ? 15.986 26.083 -6.111 1.00 95.62 262 ASN A C 1
ATOM 2079 O O . ASN A 1 262 ? 15.930 27.256 -5.748 1.00 95.62 262 ASN A O 1
ATOM 2083 N N . ILE A 1 263 ? 14.960 25.463 -6.695 1.00 95.94 263 ILE A N 1
ATOM 2084 C CA . ILE A 1 263 ? 13.656 26.069 -6.962 1.00 95.94 263 ILE A CA 1
ATOM 2085 C C . ILE A 1 263 ? 12.511 25.215 -6.409 1.00 95.94 263 ILE A C 1
ATOM 2087 O O . ILE A 1 263 ? 11.384 25.373 -6.864 1.00 95.94 263 ILE A O 1
ATOM 2091 N N . ALA A 1 264 ? 12.785 24.302 -5.473 1.00 96.19 264 ALA A N 1
ATOM 2092 C CA . ALA A 1 264 ? 11.776 23.413 -4.905 1.00 96.19 264 ALA A CA 1
ATOM 2093 C C . ALA A 1 264 ? 10.601 24.194 -4.287 1.00 96.19 264 ALA A C 1
ATOM 2095 O O . ALA A 1 264 ? 10.767 25.316 -3.800 1.00 96.19 264 ALA A O 1
ATOM 2096 N N . ASP A 1 265 ? 9.416 23.588 -4.312 1.00 93.69 265 ASP A N 1
ATOM 2097 C CA . ASP A 1 265 ? 8.226 24.095 -3.624 1.00 93.69 265 ASP A CA 1
ATOM 2098 C C . ASP A 1 265 ? 7.694 23.067 -2.608 1.00 93.69 265 ASP A C 1
ATOM 2100 O O . ASP A 1 265 ? 8.363 22.076 -2.336 1.00 93.69 265 ASP A O 1
ATOM 2104 N N . ASP A 1 266 ? 6.513 23.313 -2.033 1.00 91.38 266 ASP A N 1
ATOM 2105 C CA . ASP A 1 266 ? 5.840 22.407 -1.086 1.00 91.38 266 ASP A CA 1
ATOM 2106 C C . ASP A 1 266 ? 4.449 21.970 -1.596 1.00 91.38 266 ASP A C 1
ATOM 2108 O O . ASP A 1 266 ? 3.537 21.679 -0.824 1.00 91.38 266 ASP A O 1
ATOM 2112 N N . ARG A 1 267 ? 4.228 21.963 -2.918 1.00 93.62 267 ARG A N 1
ATOM 2113 C CA . ARG A 1 267 ? 2.904 21.715 -3.519 1.00 93.62 267 ARG A CA 1
ATOM 2114 C C . ARG A 1 267 ? 2.666 20.235 -3.831 1.00 93.62 267 ARG A C 1
ATOM 2116 O O . ARG A 1 267 ? 2.476 19.866 -4.988 1.00 93.62 267 ARG A O 1
ATOM 2123 N N . TYR A 1 268 ? 2.650 19.400 -2.794 1.00 95.50 268 TYR A N 1
ATOM 2124 C CA . TYR A 1 268 ? 2.330 17.964 -2.897 1.00 95.50 268 TYR A CA 1
ATOM 2125 C C . TYR A 1 268 ? 0.850 17.636 -2.641 1.00 95.50 268 TYR A C 1
ATOM 2127 O O . TYR A 1 268 ? 0.357 16.602 -3.090 1.00 95.50 268 TYR A O 1
ATOM 2135 N N . ALA A 1 269 ? 0.124 18.500 -1.925 1.00 97.50 269 ALA A N 1
ATOM 2136 C CA . ALA A 1 269 ? -1.251 18.228 -1.519 1.00 97.50 269 ALA A CA 1
ATOM 2137 C C . ALA A 1 269 ? -2.202 18.078 -2.724 1.00 97.50 269 ALA A C 1
ATOM 2139 O O . ALA A 1 269 ? -2.181 18.891 -3.652 1.00 97.50 269 ALA A O 1
ATOM 2140 N N . LEU A 1 270 ? -3.076 17.062 -2.689 1.00 98.06 270 LEU A N 1
ATOM 2141 C CA . LEU A 1 270 ? -4.093 16.851 -3.731 1.00 98.06 270 LEU A CA 1
ATOM 2142 C C . LEU A 1 270 ? -5.281 17.811 -3.565 1.00 98.06 270 LEU A C 1
ATOM 2144 O O . LEU A 1 270 ? -5.920 18.185 -4.547 1.00 98.06 270 LEU A O 1
ATOM 2148 N N . GLY A 1 271 ? -5.564 18.219 -2.326 1.00 97.81 271 GLY A N 1
ATOM 2149 C CA . GLY A 1 271 ? -6.809 18.868 -1.943 1.00 97.81 271 GLY A CA 1
ATOM 2150 C C . GLY A 1 271 ? -7.937 17.851 -1.708 1.00 97.81 271 GLY A C 1
ATOM 2151 O O . GLY A 1 271 ? -7.903 16.745 -2.252 1.00 97.81 271 GLY A O 1
ATOM 2152 N N . PRO A 1 272 ? -8.961 18.212 -0.914 1.00 96.06 272 PRO A N 1
ATOM 2153 C CA . PRO A 1 272 ? -10.000 17.281 -0.467 1.00 96.06 272 PRO A CA 1
ATOM 2154 C C . PRO A 1 272 ? -10.828 16.673 -1.609 1.00 96.06 272 PRO A C 1
ATOM 2156 O O . PRO A 1 272 ? -11.204 15.508 -1.538 1.00 96.06 272 PRO A O 1
ATOM 2159 N N . ASP A 1 273 ? -11.101 17.420 -2.681 1.00 98.06 273 ASP A N 1
ATOM 2160 C CA . ASP A 1 273 ? -11.933 16.925 -3.789 1.00 98.06 273 ASP A CA 1
ATOM 2161 C C . ASP A 1 273 ? -11.228 15.843 -4.606 1.00 98.06 273 ASP A C 1
ATOM 2163 O O . ASP A 1 273 ? -11.789 14.775 -4.848 1.00 98.06 273 ASP A O 1
ATOM 2167 N N . LEU A 1 274 ? -9.977 16.101 -4.997 1.00 98.56 274 LEU A N 1
ATOM 2168 C CA . LEU A 1 274 ? -9.184 15.133 -5.747 1.00 98.56 274 LEU A CA 1
ATOM 2169 C C . LEU A 1 274 ? -8.795 13.936 -4.869 1.00 98.56 274 LEU A C 1
ATOM 2171 O O . LEU A 1 274 ? -8.695 12.826 -5.378 1.00 98.56 274 LEU A O 1
ATOM 2175 N N . TYR A 1 275 ? -8.637 14.138 -3.557 1.00 98.75 275 TYR A N 1
ATOM 2176 C CA . TYR A 1 275 ? -8.406 13.055 -2.601 1.00 98.75 275 TYR A CA 1
ATOM 2177 C C . TYR A 1 275 ? -9.638 12.148 -2.436 1.00 98.75 275 TYR A C 1
ATOM 2179 O O . TYR A 1 275 ? -9.504 10.935 -2.515 1.00 98.75 275 TYR A O 1
ATOM 2187 N N . ARG A 1 276 ? -10.859 12.693 -2.311 1.00 98.56 276 ARG A N 1
ATOM 2188 C CA . ARG A 1 276 ? -12.092 11.873 -2.347 1.00 98.56 276 ARG A CA 1
ATOM 2189 C C . ARG A 1 276 ? -12.225 11.107 -3.659 1.00 98.56 276 ARG A C 1
ATOM 2191 O O . ARG A 1 276 ? -12.615 9.945 -3.669 1.00 98.56 276 ARG A O 1
ATOM 2198 N N . GLN A 1 277 ? -11.875 11.755 -4.767 1.00 98.56 277 GLN A N 1
ATOM 2199 C CA . GLN A 1 277 ? -11.879 11.105 -6.069 1.00 98.56 277 GLN A CA 1
ATOM 2200 C C . GLN A 1 277 ? -10.838 9.979 -6.163 1.00 98.56 277 GLN A C 1
ATOM 2202 O O . GLN A 1 277 ? -11.151 8.954 -6.757 1.00 98.56 277 GLN A O 1
ATOM 2207 N N . MET A 1 278 ? -9.661 10.129 -5.542 1.00 98.56 278 MET A N 1
ATOM 2208 C CA . MET A 1 278 ? -8.671 9.053 -5.410 1.00 98.56 278 MET A CA 1
ATOM 2209 C C . MET A 1 278 ? -9.303 7.833 -4.743 1.00 98.56 278 MET A C 1
ATOM 2211 O O . MET A 1 278 ? -9.349 6.778 -5.357 1.00 98.56 278 MET A O 1
ATOM 2215 N N . LEU A 1 279 ? -9.863 8.002 -3.540 1.00 98.75 279 LEU A N 1
ATOM 2216 C CA . LEU A 1 279 ? -10.478 6.917 -2.765 1.00 98.75 279 LEU A CA 1
ATOM 2217 C C . LEU A 1 279 ? -11.550 6.164 -3.567 1.00 98.75 279 LEU A C 1
ATOM 2219 O O . LEU A 1 279 ? -11.585 4.932 -3.567 1.00 98.75 279 LEU A O 1
ATOM 2223 N N . TRP A 1 280 ? -12.383 6.897 -4.308 1.00 98.44 280 TRP A N 1
ATOM 2224 C CA . TRP A 1 280 ? -13.407 6.297 -5.156 1.00 98.44 280 TRP A CA 1
ATOM 2225 C C . TRP A 1 280 ? -12.834 5.580 -6.383 1.00 98.44 280 TRP A C 1
ATOM 2227 O O . TRP A 1 280 ? -13.219 4.448 -6.681 1.00 98.44 280 TRP A O 1
ATOM 2237 N N . ASP A 1 281 ? -11.950 6.237 -7.133 1.00 98.50 281 ASP A N 1
ATOM 2238 C CA . ASP A 1 281 ? -11.430 5.700 -8.390 1.00 98.50 281 ASP A CA 1
ATOM 2239 C C . ASP A 1 281 ? -10.482 4.519 -8.159 1.00 98.50 281 ASP A C 1
ATOM 2241 O O . ASP A 1 281 ? -10.430 3.621 -8.998 1.00 98.50 281 ASP A O 1
ATOM 2245 N N . THR A 1 282 ? -9.759 4.495 -7.033 1.00 97.50 282 THR A N 1
ATOM 2246 C CA . THR A 1 282 ? -8.783 3.443 -6.731 1.00 97.50 282 THR A CA 1
ATOM 2247 C C . THR A 1 282 ? -9.356 2.319 -5.877 1.00 97.50 282 THR A C 1
ATOM 2249 O O . THR A 1 282 ? -9.001 1.171 -6.120 1.00 97.50 282 THR A O 1
ATOM 2252 N N . GLU A 1 283 ? -10.235 2.614 -4.911 1.00 98.25 283 GLU A N 1
ATOM 2253 C CA . GLU A 1 283 ? -10.688 1.629 -3.910 1.00 98.25 283 GLU A CA 1
ATOM 2254 C C . GLU A 1 283 ? -12.212 1.588 -3.694 1.00 98.25 283 GLU A C 1
ATOM 2256 O O . GLU A 1 283 ? -12.687 0.849 -2.833 1.00 98.25 283 GLU A O 1
ATOM 2261 N N . ARG A 1 284 ? -13.005 2.334 -4.481 1.00 98.25 284 ARG A N 1
ATOM 2262 C CA . ARG A 1 284 ? -14.478 2.398 -4.352 1.00 98.25 284 ARG A CA 1
ATOM 2263 C C . ARG A 1 284 ? -14.958 2.808 -2.952 1.00 98.25 284 ARG A C 1
ATOM 2265 O O . ARG A 1 284 ? -16.017 2.371 -2.509 1.00 98.25 284 ARG A O 1
ATOM 2272 N N . VAL A 1 285 ? -14.193 3.664 -2.274 1.00 98.19 285 VAL A N 1
ATOM 2273 C CA . VAL A 1 285 ? -14.559 4.255 -0.979 1.00 98.19 285 VAL A CA 1
ATOM 2274 C C . VAL A 1 285 ? -15.091 5.671 -1.199 1.00 98.19 285 VAL A C 1
ATOM 2276 O O . VAL A 1 285 ? -14.407 6.504 -1.791 1.00 98.19 285 VAL A O 1
ATOM 2279 N N . ASP A 1 286 ? -16.311 5.942 -0.734 1.00 93.88 286 ASP A N 1
ATOM 2280 C CA . ASP A 1 286 ? -17.042 7.199 -0.957 1.00 93.88 286 ASP A CA 1
ATOM 2281 C C . ASP A 1 286 ? -17.548 7.888 0.323 1.00 93.88 286 ASP A C 1
ATOM 2283 O O . ASP A 1 286 ? -18.280 8.879 0.235 1.00 93.88 286 ASP A O 1
ATOM 2287 N N . ILE A 1 287 ? -17.126 7.423 1.503 1.00 88.62 287 ILE A N 1
ATOM 2288 C CA . ILE A 1 287 ? -17.491 8.060 2.774 1.00 88.62 287 ILE A CA 1
ATOM 2289 C C . ILE A 1 287 ? -16.847 9.457 2.932 1.00 88.62 287 ILE A C 1
ATOM 2291 O O . ILE A 1 287 ? -15.796 9.736 2.336 1.00 88.62 287 ILE A O 1
ATOM 2295 N N . PRO A 1 288 ? -17.454 10.363 3.722 1.00 88.06 288 PRO A N 1
ATOM 2296 C CA . PRO A 1 288 ? -16.866 11.658 4.061 1.00 88.06 288 PRO A CA 1
ATOM 2297 C C . PRO A 1 288 ? -15.450 11.546 4.659 1.00 88.06 288 PRO A C 1
ATOM 2299 O O . PRO A 1 288 ? -15.127 10.606 5.380 1.00 88.06 288 PRO A O 1
ATOM 2302 N N . LEU A 1 289 ? -14.577 12.518 4.364 1.00 85.94 289 LEU A N 1
ATOM 2303 C CA . LEU A 1 289 ? -13.172 12.479 4.806 1.00 85.94 289 LEU A CA 1
ATOM 2304 C C . LEU A 1 289 ? -13.007 12.641 6.320 1.00 85.94 289 LEU A C 1
ATOM 2306 O O . LEU A 1 289 ? -12.061 12.110 6.891 1.00 85.94 289 LEU A O 1
ATOM 2310 N N . ASP A 1 290 ? -13.894 13.405 6.948 1.00 80.19 290 ASP A N 1
ATOM 2311 C CA . ASP A 1 290 ? -13.972 13.569 8.397 1.00 80.19 290 ASP A CA 1
ATOM 2312 C C . ASP A 1 290 ? -14.391 12.270 9.088 1.00 80.19 290 ASP A C 1
ATOM 2314 O O . ASP A 1 290 ? -13.799 11.911 10.104 1.00 80.19 290 ASP A O 1
ATOM 2318 N N . GLU A 1 291 ? -15.332 11.530 8.500 1.00 83.06 291 GLU A N 1
ATOM 2319 C CA . GLU A 1 291 ? -15.704 10.189 8.961 1.00 83.06 291 GLU A CA 1
ATOM 2320 C C . GLU A 1 291 ? -14.539 9.201 8.801 1.00 83.06 291 GLU A C 1
ATOM 2322 O O . GLU A 1 291 ? -14.161 8.524 9.758 1.00 83.06 291 GLU A O 1
ATOM 2327 N N . LEU A 1 292 ? -13.897 9.177 7.627 1.00 90.94 292 LEU A N 1
ATOM 2328 C CA . LEU A 1 292 ? -12.739 8.318 7.364 1.00 90.94 292 LEU A CA 1
ATOM 2329 C C . LEU A 1 292 ? -11.585 8.598 8.339 1.00 90.94 292 LEU A C 1
ATOM 2331 O O . LEU A 1 292 ? -10.965 7.676 8.863 1.00 90.94 292 LEU A O 1
ATOM 2335 N N . GLU A 1 293 ? -11.299 9.868 8.614 1.00 90.81 293 GLU A N 1
ATOM 2336 C CA . GLU A 1 293 ? -10.297 10.246 9.605 1.00 90.81 293 GLU A CA 1
ATOM 2337 C C . GLU A 1 293 ? -10.696 9.832 11.023 1.00 90.81 293 GLU A C 1
ATOM 2339 O O . GLU A 1 293 ? -9.839 9.351 11.763 1.00 90.81 293 GLU A O 1
ATOM 2344 N N . ALA A 1 294 ? -11.963 10.005 11.414 1.00 81.19 294 ALA A N 1
ATOM 2345 C CA . ALA A 1 294 ? -12.446 9.581 12.726 1.00 81.19 294 ALA A CA 1
ATOM 2346 C C . ALA A 1 294 ? -12.241 8.072 12.933 1.00 81.19 294 ALA A C 1
ATOM 2348 O O . ALA A 1 294 ? -11.758 7.669 13.990 1.00 81.19 294 ALA A O 1
ATOM 2349 N N . ILE A 1 295 ? -12.487 7.260 11.900 1.00 86.56 295 ILE A N 1
ATOM 2350 C CA . ILE A 1 295 ? -12.204 5.818 11.902 1.00 86.56 295 ILE A CA 1
ATOM 2351 C C . ILE A 1 295 ? -10.712 5.544 12.136 1.00 86.56 295 ILE A C 1
ATOM 2353 O O . ILE A 1 295 ? -10.363 4.768 13.025 1.00 86.56 295 ILE A O 1
ATOM 2357 N N . GLY A 1 296 ? -9.819 6.205 11.391 1.00 92.94 296 GLY A N 1
ATOM 2358 C CA . GLY A 1 296 ? -8.371 6.024 11.563 1.00 92.94 296 GLY A CA 1
ATOM 2359 C C . GLY A 1 296 ? -7.877 6.434 12.955 1.00 92.94 296 GLY A C 1
ATOM 2360 O O . GLY A 1 296 ? -7.012 5.783 13.535 1.00 92.94 296 GLY A O 1
ATOM 2361 N N . ARG A 1 297 ? -8.458 7.490 13.533 1.00 86.75 297 ARG A N 1
ATOM 2362 C CA . ARG A 1 297 ? -8.132 7.937 14.895 1.00 86.75 297 ARG A CA 1
ATOM 2363 C C . ARG A 1 297 ? -8.656 6.984 15.960 1.00 86.75 297 ARG A C 1
ATOM 2365 O O . ARG A 1 297 ? -7.981 6.770 16.963 1.00 86.75 297 ARG A O 1
ATOM 2372 N N . ALA A 1 298 ? -9.832 6.408 15.739 1.00 83.12 298 ALA A N 1
ATOM 2373 C CA . ALA A 1 298 ? -10.400 5.407 16.623 1.00 83.12 298 ALA A CA 1
ATOM 2374 C C . ALA A 1 298 ? -9.559 4.119 16.640 1.00 83.12 298 ALA A C 1
ATOM 2376 O O . ALA A 1 298 ? -9.305 3.588 17.723 1.00 83.12 298 ALA A O 1
ATOM 2377 N N . ASP A 1 299 ? -9.056 3.657 15.486 1.00 93.50 299 ASP A N 1
ATOM 2378 C CA . ASP A 1 299 ? -8.146 2.501 15.450 1.00 93.50 299 ASP A CA 1
ATOM 2379 C C . ASP A 1 299 ? -6.803 2.807 16.119 1.00 93.50 299 ASP A C 1
ATOM 2381 O O . ASP A 1 299 ? -6.351 2.028 16.956 1.00 93.50 299 ASP A O 1
ATOM 2385 N N . MET A 1 300 ? -6.227 3.988 15.869 1.00 92.19 300 MET A N 1
ATOM 2386 C CA . MET A 1 300 ? -5.007 4.418 16.556 1.00 92.19 300 MET A CA 1
ATOM 2387 C C . MET A 1 300 ? -5.191 4.437 18.078 1.00 92.19 300 MET A C 1
ATOM 2389 O O . MET A 1 300 ? -4.370 3.890 18.807 1.00 92.19 300 MET A O 1
ATOM 2393 N N . ALA A 1 301 ? -6.295 4.999 18.578 1.00 82.44 301 ALA A N 1
ATOM 2394 C CA . ALA A 1 301 ? -6.589 5.024 20.009 1.00 82.44 301 ALA A CA 1
ATOM 2395 C C . ALA A 1 301 ? -6.804 3.612 20.589 1.00 82.44 301 ALA A C 1
ATOM 2397 O O . ALA A 1 301 ? -6.382 3.325 21.713 1.00 82.44 301 ALA A O 1
ATOM 2398 N N . ARG A 1 302 ? -7.429 2.704 19.825 1.00 87.94 302 ARG A N 1
ATOM 2399 C CA . ARG A 1 302 ? -7.544 1.280 20.179 1.00 87.94 302 ARG A CA 1
ATOM 2400 C C . ARG A 1 302 ? -6.171 0.630 20.326 1.00 87.94 302 ARG A C 1
ATOM 2402 O O . ARG A 1 302 ? -5.927 -0.025 21.339 1.00 87.94 302 ARG A O 1
ATOM 2409 N N . ASN A 1 303 ? -5.290 0.845 19.354 1.00 92.56 303 ASN A N 1
ATOM 2410 C CA . ASN A 1 303 ? -3.950 0.271 19.328 1.00 92.56 303 ASN A CA 1
ATOM 2411 C C . ASN A 1 303 ? -3.051 0.877 20.422 1.00 92.56 303 ASN A C 1
ATOM 2413 O O . ASN A 1 303 ? -2.317 0.139 21.075 1.00 92.56 303 ASN A O 1
ATOM 2417 N N . LEU A 1 304 ? -3.170 2.177 20.714 1.00 84.25 304 LEU A N 1
ATOM 2418 C CA . LEU A 1 304 ? -2.453 2.834 21.816 1.00 84.25 304 LEU A CA 1
ATOM 2419 C C . LEU A 1 304 ? -2.857 2.277 23.186 1.00 84.25 304 LEU A C 1
ATOM 2421 O O . LEU A 1 304 ? -1.985 1.930 23.978 1.00 84.25 304 LEU A O 1
ATOM 2425 N N . ARG A 1 305 ? -4.156 2.082 23.454 1.00 82.06 305 ARG A N 1
ATOM 2426 C CA . ARG A 1 305 ? -4.590 1.438 24.710 1.00 82.06 305 ARG A CA 1
ATOM 2427 C C . ARG A 1 305 ? -4.133 -0.012 24.820 1.00 82.06 305 ARG A C 1
ATOM 2429 O O . ARG A 1 305 ? -3.766 -0.465 25.903 1.00 82.06 305 ARG A O 1
ATOM 2436 N N . ALA A 1 306 ? -4.156 -0.758 23.717 1.00 85.06 306 ALA A N 1
ATOM 2437 C CA . ALA A 1 306 ? -3.617 -2.115 23.703 1.00 85.06 306 ALA A CA 1
ATOM 2438 C C . ALA A 1 306 ? -2.101 -2.114 23.980 1.00 85.06 306 ALA A C 1
ATOM 2440 O O . ALA A 1 306 ? -1.603 -2.999 24.680 1.00 85.06 306 ALA A O 1
ATOM 2441 N N . LEU A 1 307 ? -1.383 -1.096 23.492 1.00 89.44 307 LEU A N 1
ATOM 2442 C CA . LEU A 1 307 ? 0.048 -0.926 23.724 1.00 89.44 307 LEU A CA 1
ATOM 2443 C C . LEU A 1 307 ? 0.337 -0.583 25.183 1.00 89.44 307 LEU A C 1
ATOM 2445 O O . LEU A 1 307 ? 1.212 -1.199 25.779 1.00 89.44 307 LEU A O 1
ATOM 2449 N N . GLU A 1 308 ? -0.425 0.331 25.781 1.00 82.06 308 GLU A N 1
ATOM 2450 C CA . GLU A 1 308 ? -0.344 0.655 27.209 1.00 82.06 308 GLU A CA 1
ATOM 2451 C C . GLU A 1 308 ? -0.484 -0.596 28.082 1.00 82.06 308 GLU A C 1
ATOM 2453 O O . GLU A 1 308 ? 0.344 -0.836 28.963 1.00 82.06 308 GLU A O 1
ATOM 2458 N N . GLN A 1 309 ? -1.492 -1.429 27.804 1.00 82.38 309 GLN A N 1
ATOM 2459 C CA . GLN A 1 309 ? -1.720 -2.681 28.528 1.00 82.38 309 GLN A CA 1
ATOM 2460 C C . GLN A 1 309 ? -0.547 -3.652 28.360 1.00 82.38 309 GLN A C 1
ATOM 2462 O O . GLN A 1 309 ? -0.020 -4.164 29.348 1.00 82.38 309 GLN A O 1
ATOM 2467 N N . ALA A 1 310 ? -0.096 -3.873 27.123 1.00 89.62 310 ALA A N 1
ATOM 2468 C CA . ALA A 1 310 ? 1.024 -4.766 26.855 1.00 89.62 310 ALA A CA 1
ATOM 2469 C C . ALA A 1 310 ? 2.332 -4.255 27.491 1.00 89.62 310 ALA A C 1
ATOM 2471 O O . ALA A 1 310 ? 3.086 -5.035 28.072 1.00 89.62 310 ALA A O 1
ATOM 2472 N N . CYS A 1 311 ? 2.577 -2.944 27.478 1.00 89.06 311 CYS A N 1
ATOM 2473 C CA . CYS A 1 311 ? 3.737 -2.333 28.120 1.00 89.06 311 CYS A CA 1
ATOM 2474 C C . CYS A 1 311 ? 3.696 -2.426 29.645 1.00 89.06 311 CYS A C 1
ATOM 2476 O O . CYS A 1 311 ? 4.724 -2.722 30.256 1.00 89.06 311 CYS A O 1
ATOM 2478 N N . ALA A 1 312 ? 2.526 -2.255 30.265 1.00 86.81 312 ALA A N 1
ATOM 2479 C CA . ALA A 1 312 ? 2.367 -2.431 31.707 1.00 86.81 312 ALA A CA 1
ATOM 2480 C C . ALA A 1 312 ? 2.718 -3.860 32.164 1.00 86.81 312 ALA A C 1
ATOM 2482 O O . ALA A 1 312 ? 3.207 -4.047 33.280 1.00 86.81 312 ALA A O 1
ATOM 2483 N N . GLU A 1 313 ? 2.504 -4.858 31.303 1.00 92.12 313 GLU A N 1
ATOM 2484 C CA . GLU A 1 313 ? 2.884 -6.251 31.549 1.00 92.12 313 GLU A CA 1
ATOM 2485 C C . GLU A 1 313 ? 4.367 -6.532 31.232 1.00 92.12 313 GLU A C 1
ATOM 2487 O O . GLU A 1 313 ? 5.050 -7.212 32.001 1.00 92.12 313 GLU A O 1
ATOM 2492 N N . PHE A 1 314 ? 4.877 -6.016 30.110 1.00 95.94 314 PHE A N 1
ATOM 2493 C CA . PHE A 1 314 ? 6.226 -6.301 29.606 1.00 95.94 314 PHE A CA 1
ATOM 2494 C C . PHE A 1 314 ? 7.335 -5.536 30.341 1.00 95.94 314 PHE A C 1
ATOM 2496 O O . PHE A 1 314 ? 8.409 -6.085 30.617 1.00 95.94 314 PHE A O 1
ATOM 2503 N N . ALA A 1 315 ? 7.074 -4.270 30.665 1.00 94.19 315 ALA A N 1
ATOM 2504 C CA . ALA A 1 315 ? 8.012 -3.339 31.278 1.00 94.19 315 ALA A CA 1
ATOM 2505 C C . ALA A 1 315 ? 7.333 -2.540 32.416 1.00 94.19 315 ALA A C 1
ATOM 2507 O O . ALA A 1 315 ? 7.136 -1.328 32.305 1.00 94.19 315 ALA A O 1
ATOM 2508 N N . PRO A 1 316 ? 6.956 -3.197 33.536 1.00 91.69 316 PRO A N 1
ATOM 2509 C CA . PRO A 1 316 ? 6.179 -2.550 34.590 1.00 91.69 316 PRO A CA 1
ATOM 2510 C C . PRO A 1 316 ? 6.897 -1.333 35.192 1.00 91.69 316 PRO A C 1
ATOM 2512 O O . PRO A 1 316 ? 8.003 -1.453 35.723 1.00 91.69 316 PRO A O 1
ATOM 2515 N N . GLY A 1 317 ? 6.230 -0.177 35.170 1.00 81.81 317 GLY A N 1
ATOM 2516 C CA . GLY A 1 317 ? 6.745 1.083 35.716 1.00 81.81 317 GLY A CA 1
ATOM 2517 C C . GLY A 1 317 ? 7.618 1.903 34.759 1.00 81.81 317 GLY A C 1
ATOM 2518 O O . GLY A 1 317 ? 8.057 2.984 35.148 1.00 81.81 317 GLY A O 1
ATOM 2519 N N . GLU A 1 318 ? 7.857 1.421 33.537 1.00 86.62 318 GLU A N 1
ATOM 2520 C CA . GLU A 1 318 ? 8.476 2.189 32.449 1.00 86.62 318 GLU A CA 1
ATOM 2521 C C . GLU A 1 318 ? 7.398 2.924 31.625 1.00 86.62 318 GLU A C 1
ATOM 2523 O O . GLU A 1 318 ? 6.230 2.530 31.616 1.00 86.62 318 GLU A O 1
ATOM 2528 N N . GLY A 1 319 ? 7.775 4.013 30.945 1.00 80.44 319 GLY A N 1
ATOM 2529 C CA . GLY A 1 319 ? 6.886 4.689 29.993 1.00 80.44 319 GLY A CA 1
ATOM 2530 C C . GLY A 1 319 ? 6.761 3.914 28.676 1.00 80.44 319 GLY A C 1
ATOM 2531 O O . GLY A 1 319 ? 7.606 3.076 28.363 1.00 80.44 319 GLY A O 1
ATOM 2532 N N . ILE A 1 320 ? 5.743 4.224 27.863 1.00 84.06 320 ILE A N 1
ATOM 2533 C CA . ILE A 1 320 ? 5.511 3.548 26.569 1.00 84.06 320 ILE A CA 1
ATOM 2534 C C . ILE A 1 320 ? 6.741 3.643 25.656 1.00 84.06 320 ILE A C 1
ATOM 2536 O O . ILE A 1 320 ? 7.141 2.646 25.063 1.00 84.06 320 ILE A O 1
ATOM 2540 N N . ALA A 1 321 ? 7.385 4.812 25.587 1.00 82.75 321 ALA A N 1
ATOM 2541 C CA . ALA A 1 321 ? 8.581 5.005 24.767 1.00 82.75 321 ALA A CA 1
ATOM 2542 C C . ALA A 1 321 ? 9.743 4.081 25.187 1.00 82.75 321 ALA A C 1
ATOM 2544 O O . ALA A 1 321 ? 10.368 3.458 24.330 1.00 82.75 321 ALA A O 1
ATOM 2545 N N . ASP A 1 322 ? 9.994 3.937 26.493 1.00 87.12 322 ASP A N 1
ATOM 2546 C CA . ASP A 1 322 ? 11.043 3.052 27.022 1.00 87.12 322 ASP A CA 1
ATOM 2547 C C . ASP A 1 322 ? 10.689 1.572 26.802 1.00 87.12 322 ASP A C 1
ATOM 2549 O O . ASP A 1 322 ? 11.533 0.778 26.389 1.00 87.12 322 ASP A O 1
ATOM 2553 N N . CYS A 1 323 ? 9.417 1.210 26.984 1.00 93.31 323 CYS A N 1
ATOM 2554 C CA . CYS A 1 323 ? 8.896 -0.120 26.674 1.00 93.31 323 CYS A CA 1
ATOM 2555 C C . CYS A 1 323 ? 9.094 -0.494 25.190 1.00 93.31 323 CYS A C 1
ATOM 2557 O O . CYS A 1 323 ? 9.585 -1.585 24.881 1.00 93.31 323 CYS A O 1
ATOM 2559 N N . MET A 1 324 ? 8.756 0.418 24.271 1.00 90.25 324 MET A N 1
ATOM 2560 C CA . MET A 1 324 ? 8.945 0.249 22.826 1.00 90.25 324 MET A CA 1
ATOM 2561 C C . MET A 1 324 ? 10.427 0.117 22.470 1.00 90.25 324 MET A C 1
ATOM 2563 O O . MET A 1 324 ? 10.799 -0.791 21.723 1.00 90.25 324 MET A O 1
ATOM 2567 N N . ALA A 1 325 ? 11.285 0.962 23.051 1.00 91.38 325 ALA A N 1
ATOM 2568 C CA . ALA A 1 325 ? 12.733 0.867 22.885 1.00 91.38 325 ALA A CA 1
ATOM 2569 C C . ALA A 1 325 ? 13.263 -0.488 23.375 1.00 91.38 325 ALA A C 1
ATOM 2571 O O . ALA A 1 325 ? 14.032 -1.141 22.679 1.00 91.38 325 ALA A O 1
ATOM 2572 N N . ARG A 1 326 ? 12.774 -0.978 24.518 1.00 95.00 326 ARG A N 1
ATOM 2573 C CA . ARG A 1 326 ? 13.158 -2.275 25.082 1.00 95.00 326 ARG A CA 1
ATOM 2574 C C . ARG A 1 326 ? 12.733 -3.467 24.222 1.00 95.00 326 ARG A C 1
ATOM 2576 O O . ARG A 1 326 ? 13.471 -4.452 24.175 1.00 95.00 326 ARG A O 1
ATOM 2583 N N . MET A 1 327 ? 11.563 -3.414 23.580 1.00 95.19 327 MET A N 1
ATOM 2584 C CA . MET A 1 327 ? 11.148 -4.420 22.590 1.00 95.19 327 MET A CA 1
ATOM 2585 C C . MET A 1 327 ? 12.041 -4.338 21.347 1.00 95.19 327 MET A C 1
ATOM 2587 O O . MET A 1 327 ? 12.564 -5.356 20.897 1.00 95.19 327 MET A O 1
ATOM 2591 N N . SER A 1 328 ? 12.294 -3.126 20.844 1.00 92.88 328 SER A N 1
ATOM 2592 C CA . SER A 1 328 ? 13.155 -2.911 19.679 1.00 92.88 328 SER A CA 1
ATOM 2593 C C . SER A 1 328 ? 14.591 -3.388 19.918 1.00 92.88 328 SER A C 1
ATOM 2595 O O . SER A 1 328 ? 15.168 -4.027 19.043 1.00 92.88 328 SER A O 1
ATOM 2597 N N . ASP A 1 329 ? 15.168 -3.150 21.097 1.00 93.94 329 ASP A N 1
ATOM 2598 C CA . ASP A 1 329 ? 16.548 -3.515 21.449 1.00 93.94 329 ASP A CA 1
ATOM 2599 C C . ASP A 1 329 ? 16.787 -5.029 21.541 1.00 93.94 329 ASP A C 1
ATOM 2601 O O . ASP A 1 329 ? 17.935 -5.484 21.526 1.00 93.94 329 ASP A O 1
ATOM 2605 N N . ARG A 1 330 ? 15.726 -5.843 21.588 1.00 95.19 330 ARG A N 1
ATOM 2606 C CA . ARG A 1 330 ? 15.828 -7.304 21.474 1.00 95.19 330 ARG A CA 1
ATOM 2607 C C . ARG A 1 330 ? 16.023 -7.700 20.011 1.00 95.19 330 ARG A C 1
ATOM 2609 O O . ARG A 1 330 ? 15.131 -8.242 19.359 1.00 95.19 330 ARG A O 1
ATOM 2616 N N . LYS A 1 331 ? 17.213 -7.400 19.485 1.00 94.50 331 LYS A N 1
ATOM 2617 C CA . LYS A 1 331 ? 17.618 -7.750 18.118 1.00 94.50 331 LYS A CA 1
ATOM 2618 C C . LYS A 1 331 ? 17.862 -9.263 17.993 1.00 94.50 331 LYS A C 1
ATOM 2620 O O . LYS A 1 331 ? 18.448 -9.851 18.906 1.00 94.50 331 LYS A O 1
ATOM 2625 N N . PRO A 1 332 ? 17.519 -9.893 16.856 1.00 93.88 332 PRO A N 1
ATOM 2626 C CA . PRO A 1 332 ? 17.862 -11.292 16.628 1.00 93.88 332 PRO A CA 1
ATOM 2627 C C . PRO A 1 332 ? 19.383 -11.515 16.559 1.00 93.88 332 PRO A C 1
ATOM 2629 O O . PRO A 1 332 ? 20.069 -10.891 15.748 1.00 93.88 332 PRO A O 1
ATOM 2632 N N . GLU A 1 333 ? 19.915 -12.440 17.366 1.00 91.00 333 GLU A N 1
ATOM 2633 C CA . GLU A 1 333 ? 21.367 -12.671 17.511 1.00 91.00 333 GLU A CA 1
ATOM 2634 C C . GLU A 1 333 ? 22.046 -13.078 16.191 1.00 91.00 333 GLU A C 1
ATOM 2636 O O . GLU A 1 333 ? 23.142 -12.614 15.874 1.00 91.00 333 GLU A O 1
ATOM 2641 N N . ALA A 1 334 ? 21.378 -13.908 15.385 1.00 92.25 334 ALA A N 1
ATOM 2642 C CA . ALA A 1 334 ? 21.871 -14.363 14.084 1.00 92.25 334 ALA A CA 1
ATOM 2643 C C . ALA A 1 334 ? 21.584 -13.376 12.931 1.00 92.25 334 ALA A C 1
ATOM 2645 O O . ALA A 1 334 ? 21.859 -13.680 11.767 1.00 92.25 334 ALA A O 1
ATOM 2646 N N . GLY A 1 335 ? 21.039 -12.197 13.244 1.00 94.31 335 GLY A N 1
ATOM 2647 C CA . GLY A 1 335 ? 20.599 -11.200 12.277 1.00 94.31 335 GLY A CA 1
ATOM 2648 C C . GLY A 1 335 ? 19.205 -11.480 11.696 1.00 94.31 335 GLY A C 1
ATOM 2649 O O . GLY A 1 335 ? 18.670 -12.587 11.814 1.00 94.31 335 GLY A O 1
ATOM 2650 N N . PRO A 1 336 ? 18.602 -10.476 11.037 1.00 95.44 336 PRO A N 1
ATOM 2651 C CA . PRO A 1 336 ? 17.189 -10.515 10.669 1.00 95.44 336 PRO A CA 1
ATOM 2652 C C . PRO A 1 336 ? 16.870 -11.555 9.585 1.00 95.44 336 PRO A C 1
ATOM 2654 O O . PRO A 1 336 ? 15.822 -12.182 9.635 1.00 95.44 336 PRO A O 1
ATOM 2657 N N . VAL A 1 337 ? 17.783 -11.820 8.641 1.00 96.75 337 VAL A N 1
ATOM 2658 C CA . VAL A 1 337 ? 17.556 -12.816 7.573 1.00 96.75 337 VAL A CA 1
ATOM 2659 C C . VAL A 1 337 ? 17.439 -14.237 8.128 1.00 96.75 337 VAL A C 1
ATOM 2661 O O . VAL A 1 337 ? 16.600 -15.009 7.670 1.00 96.75 337 VAL A O 1
ATOM 2664 N N . VAL A 1 338 ? 18.277 -14.609 9.100 1.00 97.25 338 VAL A N 1
ATOM 2665 C CA . VAL A 1 338 ? 18.212 -15.944 9.717 1.00 97.25 338 VAL A CA 1
ATOM 2666 C C . VAL A 1 338 ? 16.958 -16.061 10.576 1.00 97.25 338 VAL A C 1
ATOM 2668 O O . VAL A 1 338 ? 16.219 -17.029 10.425 1.00 97.25 338 VAL A O 1
ATOM 2671 N N . ALA A 1 339 ? 16.680 -15.043 11.391 1.00 97.25 339 ALA A N 1
ATOM 2672 C CA . ALA A 1 339 ? 15.499 -15.010 12.245 1.00 97.25 339 ALA A CA 1
ATOM 2673 C C . ALA A 1 339 ? 14.196 -15.093 11.441 1.00 97.25 339 ALA A C 1
ATOM 2675 O O . ALA A 1 339 ? 13.324 -15.887 11.774 1.00 97.25 339 ALA A O 1
ATOM 2676 N N . ALA A 1 340 ? 14.088 -14.361 10.331 1.00 97.88 340 ALA A N 1
ATOM 2677 C CA . ALA A 1 340 ? 12.934 -14.446 9.447 1.00 97.88 340 ALA A CA 1
ATOM 2678 C C . ALA A 1 340 ? 12.732 -15.868 8.899 1.00 97.88 340 ALA A C 1
ATOM 2680 O O . ALA A 1 340 ? 11.617 -16.374 8.935 1.00 97.88 340 ALA A O 1
ATOM 2681 N N . ARG A 1 341 ? 13.794 -16.572 8.472 1.00 98.06 341 ARG A N 1
ATOM 2682 C CA . ARG A 1 341 ? 13.676 -17.979 8.024 1.00 98.06 341 ARG A CA 1
ATOM 2683 C C . ARG A 1 341 ? 13.107 -18.889 9.110 1.00 98.06 341 ARG A C 1
ATOM 2685 O O . ARG A 1 341 ? 12.295 -19.755 8.806 1.00 98.06 341 ARG A O 1
ATOM 2692 N N . GLU A 1 342 ? 13.534 -18.702 10.354 1.00 97.50 342 GLU A N 1
ATOM 2693 C CA . GLU A 1 342 ? 13.031 -19.471 11.497 1.00 97.50 342 GLU A CA 1
ATOM 2694 C C . GLU A 1 342 ? 11.566 -19.126 11.796 1.00 97.50 342 GLU A C 1
ATOM 2696 O O . GLU A 1 342 ? 10.739 -20.026 11.961 1.00 97.50 342 GLU A O 1
ATOM 2701 N N . GLN A 1 343 ? 11.221 -17.837 11.760 1.00 97.88 343 GLN A N 1
ATOM 2702 C CA . GLN A 1 343 ? 9.854 -17.350 11.934 1.00 97.88 343 GLN A CA 1
ATOM 2703 C C . GLN A 1 343 ? 8.906 -17.888 10.858 1.00 97.88 343 GLN A C 1
ATOM 2705 O O . GLN A 1 343 ? 7.779 -18.231 11.187 1.00 97.88 343 GLN A O 1
ATOM 2710 N N . LEU A 1 344 ? 9.336 -18.032 9.597 1.00 98.31 344 LEU A N 1
ATOM 2711 C CA . LEU A 1 344 ? 8.484 -18.599 8.541 1.00 98.31 344 LEU A CA 1
ATOM 2712 C C . LEU A 1 344 ? 8.079 -20.053 8.814 1.00 98.31 344 LEU A C 1
ATOM 2714 O O . LEU A 1 344 ? 6.966 -20.455 8.472 1.00 98.31 344 LEU A O 1
ATOM 2718 N N . VAL A 1 345 ? 8.957 -20.842 9.440 1.00 97.94 345 VAL A N 1
ATOM 2719 C CA . VAL A 1 345 ? 8.631 -22.215 9.857 1.00 97.94 345 VAL A CA 1
ATOM 2720 C C . VAL A 1 345 ? 7.594 -22.193 10.981 1.00 97.94 345 VAL A C 1
ATOM 2722 O O . VAL A 1 345 ? 6.619 -22.946 10.939 1.00 97.94 345 VAL A O 1
ATOM 2725 N N . GLU A 1 346 ? 7.789 -21.313 11.965 1.00 97.94 346 GLU A N 1
ATOM 2726 C CA . GLU A 1 346 ? 6.884 -21.122 13.102 1.00 97.94 346 GLU A CA 1
ATOM 2727 C C . GLU A 1 346 ? 5.487 -20.668 12.654 1.00 97.94 346 GLU A C 1
ATOM 2729 O O . GLU A 1 346 ? 4.490 -21.319 12.973 1.00 97.94 346 GLU A O 1
ATOM 2734 N N . THR A 1 347 ? 5.403 -19.579 11.888 1.00 98.38 347 THR A N 1
ATOM 2735 C CA . THR A 1 347 ? 4.131 -18.964 11.485 1.00 98.38 347 THR A CA 1
ATOM 2736 C C . THR A 1 347 ? 3.331 -19.877 10.569 1.00 98.38 347 THR A C 1
ATOM 2738 O O . THR A 1 347 ? 2.116 -19.986 10.736 1.00 98.38 347 THR A O 1
ATOM 2741 N N . ARG A 1 348 ? 3.988 -20.619 9.666 1.00 98.06 348 ARG A N 1
ATOM 2742 C CA . ARG A 1 348 ? 3.320 -21.632 8.838 1.00 98.06 348 ARG A CA 1
ATOM 2743 C C . ARG A 1 348 ? 2.749 -22.772 9.678 1.00 98.06 348 ARG A C 1
ATOM 2745 O O . ARG A 1 348 ? 1.617 -23.191 9.441 1.00 98.06 348 ARG A O 1
ATOM 2752 N N . ALA A 1 349 ? 3.514 -23.290 10.642 1.00 98.00 349 ALA A N 1
ATOM 2753 C CA . ALA A 1 349 ? 3.046 -24.363 11.518 1.00 98.00 349 ALA A CA 1
ATOM 2754 C C . ALA A 1 349 ? 1.834 -23.915 12.348 1.00 98.00 349 ALA A C 1
ATOM 2756 O O . ALA A 1 349 ? 0.835 -24.632 12.410 1.00 98.00 349 ALA A O 1
ATOM 2757 N N . PHE A 1 350 ? 1.896 -22.704 12.903 1.00 98.38 350 PHE A N 1
ATOM 2758 C CA . PHE A 1 350 ? 0.798 -22.104 13.653 1.00 98.38 350 PHE A CA 1
ATOM 2759 C C . PHE A 1 350 ? -0.459 -21.910 12.793 1.00 98.38 350 PHE A C 1
ATOM 2761 O O . PHE A 1 350 ? -1.559 -22.253 13.221 1.00 98.38 350 PHE A O 1
ATOM 2768 N N . LEU A 1 351 ? -0.302 -21.425 11.557 1.00 97.19 351 LEU A N 1
ATOM 2769 C CA . LEU A 1 351 ? -1.410 -21.224 10.620 1.00 97.19 351 LEU A CA 1
ATOM 2770 C C . LEU A 1 351 ? -2.189 -22.519 10.353 1.00 97.19 351 LEU A C 1
ATOM 2772 O O . LEU A 1 351 ? -3.421 -22.518 10.343 1.00 97.19 351 LEU A O 1
ATOM 2776 N N . VAL A 1 352 ? -1.455 -23.619 10.157 1.00 96.75 352 VAL A N 1
ATOM 2777 C CA . VAL A 1 352 ? -2.023 -24.956 9.940 1.00 96.75 352 VAL A CA 1
ATOM 2778 C C . VAL A 1 352 ? -2.692 -25.482 11.209 1.00 96.75 352 VAL A C 1
ATOM 2780 O O . VAL A 1 352 ? -3.771 -26.061 11.128 1.00 96.75 352 VAL A O 1
ATOM 2783 N N . GLU A 1 353 ? -2.078 -25.287 12.377 1.00 97.50 353 GLU A N 1
ATOM 2784 C CA . GLU A 1 353 ? -2.636 -25.731 13.660 1.00 97.50 353 GLU A CA 1
ATOM 2785 C C . GLU A 1 353 ? -3.960 -25.033 13.991 1.00 97.50 353 GLU A C 1
ATOM 2787 O O . GLU A 1 353 ? -4.899 -25.680 14.454 1.00 97.50 353 GLU A O 1
ATOM 2792 N N . GLN A 1 354 ? -4.042 -23.726 13.744 1.00 96.94 354 GLN A N 1
ATOM 2793 C CA . GLN A 1 354 ? -5.223 -22.920 14.050 1.00 96.94 354 GLN A CA 1
ATOM 2794 C C . GLN A 1 354 ? -6.328 -23.004 12.984 1.00 96.94 354 GLN A C 1
ATOM 2796 O O . GLN A 1 354 ? -7.396 -22.429 13.188 1.00 96.94 354 GLN A O 1
ATOM 2801 N N . ASP A 1 355 ? -6.080 -23.699 11.867 1.00 96.06 355 ASP A N 1
ATOM 2802 C CA . ASP A 1 355 ? -6.995 -23.849 10.726 1.00 96.06 355 ASP A CA 1
ATOM 2803 C C . ASP A 1 355 ? -7.591 -22.506 10.267 1.00 96.06 355 ASP A C 1
ATOM 2805 O O . ASP A 1 355 ? -8.800 -22.368 10.116 1.00 96.06 355 ASP A O 1
ATOM 2809 N N . LEU A 1 356 ? -6.748 -21.478 10.102 1.00 96.38 356 LEU A N 1
ATOM 2810 C CA . LEU A 1 356 ? -7.222 -20.106 9.863 1.00 96.38 356 LEU A CA 1
ATOM 2811 C C . LEU A 1 356 ? -7.527 -19.830 8.390 1.00 96.38 356 LEU A C 1
ATOM 2813 O O . LEU A 1 356 ? -8.389 -19.012 8.107 1.00 96.38 356 LEU A O 1
ATOM 2817 N N . VAL A 1 357 ? -6.827 -20.467 7.453 1.00 97.94 357 VAL A N 1
ATOM 2818 C CA . VAL A 1 357 ? -6.968 -20.280 5.996 1.00 97.94 357 VAL A CA 1
ATOM 2819 C C . VAL A 1 357 ? -6.300 -21.455 5.282 1.00 97.94 357 VAL A C 1
ATOM 2821 O O . VAL A 1 357 ? -5.319 -22.014 5.778 1.00 97.94 357 VAL A O 1
ATOM 2824 N N . THR A 1 358 ? -6.815 -21.856 4.121 1.00 97.50 358 THR A N 1
ATOM 2825 C CA . THR A 1 358 ? -6.226 -22.949 3.343 1.00 97.50 358 THR A CA 1
ATOM 2826 C C . THR A 1 358 ? -4.913 -22.497 2.687 1.00 97.50 358 THR A C 1
ATOM 2828 O O . THR A 1 358 ? -4.855 -21.440 2.066 1.00 97.50 358 THR A O 1
ATOM 2831 N N . ILE A 1 359 ? -3.856 -23.315 2.767 1.00 97.12 359 ILE A N 1
ATOM 2832 C CA . ILE A 1 359 ? -2.633 -23.144 1.960 1.00 97.12 359 ILE A CA 1
ATOM 2833 C C . ILE A 1 359 ? -2.830 -23.925 0.650 1.00 97.12 359 ILE A C 1
ATOM 2835 O O . ILE A 1 359 ? -2.901 -25.156 0.697 1.00 97.12 359 ILE A O 1
ATOM 2839 N N . PRO A 1 360 ? -2.948 -23.269 -0.520 1.00 92.94 360 PRO A N 1
ATOM 2840 C CA . PRO A 1 360 ? -3.436 -23.926 -1.733 1.00 92.94 360 PRO A CA 1
ATOM 2841 C C . PRO A 1 360 ? -2.343 -24.677 -2.526 1.00 92.94 360 PRO A C 1
ATOM 2843 O O . PRO A 1 360 ? -2.566 -25.068 -3.677 1.00 92.94 360 PRO A O 1
ATOM 2846 N N . GLY A 1 361 ? -1.163 -24.887 -1.933 1.00 90.75 361 GLY A N 1
ATOM 2847 C CA . GLY A 1 361 ? -0.030 -25.562 -2.563 1.00 90.75 361 GLY A CA 1
ATOM 2848 C C . GLY A 1 361 ? 1.135 -25.867 -1.611 1.00 90.75 361 GLY A C 1
ATOM 2849 O O . GLY A 1 361 ? 1.017 -25.717 -0.394 1.00 90.75 361 GLY A O 1
ATOM 2850 N N . GLU A 1 362 ? 2.242 -26.349 -2.176 1.00 91.31 362 GLU A N 1
ATOM 2851 C CA . GLU A 1 362 ? 3.458 -26.764 -1.452 1.00 91.31 362 GLU A CA 1
ATOM 2852 C C . GLU A 1 362 ? 4.620 -25.770 -1.620 1.00 91.31 362 GLU A C 1
ATOM 2854 O O . GLU A 1 362 ? 5.716 -26.012 -1.122 1.00 91.31 362 GLU A O 1
ATOM 2859 N N . GLU A 1 363 ? 4.396 -24.661 -2.327 1.00 91.56 363 GLU A N 1
ATOM 2860 C CA . GLU A 1 363 ? 5.386 -23.614 -2.544 1.00 91.56 363 GLU A CA 1
ATOM 2861 C C . GLU A 1 363 ? 5.807 -22.963 -1.217 1.00 91.56 363 GLU A C 1
ATOM 2863 O O . GLU A 1 363 ? 4.989 -22.722 -0.324 1.00 91.56 363 GLU A O 1
ATOM 2868 N N . GLU A 1 364 ? 7.092 -22.631 -1.108 1.00 92.38 364 GLU A N 1
ATOM 2869 C CA . GLU A 1 364 ? 7.662 -21.916 0.032 1.00 92.38 364 GLU A CA 1
ATOM 2870 C C . GLU A 1 364 ? 8.427 -20.684 -0.457 1.00 92.38 364 GLU A C 1
ATOM 2872 O O . GLU A 1 364 ? 9.104 -20.726 -1.488 1.00 92.38 364 GLU A O 1
ATOM 2877 N N . ALA A 1 365 ? 8.334 -19.589 0.299 1.00 95.31 365 ALA A N 1
ATOM 2878 C CA . ALA A 1 365 ? 9.131 -18.397 0.051 1.00 95.31 365 ALA A CA 1
ATOM 2879 C C . ALA A 1 365 ? 10.558 -18.579 0.590 1.00 95.31 365 ALA A C 1
ATOM 2881 O O . ALA A 1 365 ? 10.773 -19.064 1.704 1.00 95.31 365 ALA A O 1
ATOM 2882 N N . LEU A 1 366 ? 11.545 -18.142 -0.189 1.00 96.06 366 LEU A N 1
ATOM 2883 C CA . LEU A 1 366 ? 12.923 -17.994 0.270 1.00 96.06 366 LEU A CA 1
ATOM 2884 C C . LEU A 1 366 ? 13.077 -16.687 1.056 1.00 96.06 366 LEU A C 1
ATOM 2886 O O . LEU A 1 366 ? 12.256 -15.786 0.931 1.00 96.06 366 LEU A O 1
ATOM 2890 N N . VAL A 1 367 ? 14.164 -16.553 1.820 1.00 97.00 367 VAL A N 1
ATOM 2891 C CA . VAL A 1 367 ? 14.512 -15.295 2.507 1.00 97.00 367 VAL A CA 1
ATOM 2892 C C . VAL A 1 367 ? 15.940 -14.893 2.166 1.00 97.00 367 VAL A C 1
ATOM 2894 O O . VAL A 1 367 ? 16.849 -15.729 2.271 1.00 97.00 367 VAL A O 1
ATOM 2897 N N . ALA A 1 368 ? 16.158 -13.633 1.797 1.00 94.31 368 ALA A N 1
ATOM 2898 C CA . ALA A 1 368 ? 17.464 -13.105 1.407 1.00 94.31 368 ALA A CA 1
ATOM 2899 C C . ALA A 1 368 ? 17.672 -11.644 1.850 1.00 94.31 368 ALA A C 1
ATOM 2901 O O . ALA A 1 368 ? 16.736 -10.947 2.226 1.00 94.31 368 ALA A O 1
ATOM 2902 N N . GLU A 1 369 ? 18.920 -11.174 1.810 1.00 92.62 369 GLU A N 1
ATOM 2903 C CA . GLU A 1 369 ? 19.215 -9.744 1.955 1.00 92.62 369 GLU A CA 1
ATOM 2904 C C . GLU A 1 369 ? 18.855 -9.008 0.656 1.00 92.62 369 GLU A C 1
ATOM 2906 O O . GLU A 1 369 ? 19.148 -9.507 -0.434 1.00 92.62 369 GLU A O 1
ATOM 2911 N N . ALA A 1 370 ? 18.233 -7.832 0.759 1.00 87.62 370 ALA A N 1
ATOM 2912 C CA . ALA A 1 370 ? 17.858 -7.036 -0.407 1.00 87.62 370 ALA A CA 1
ATOM 2913 C C . ALA A 1 370 ? 19.092 -6.572 -1.218 1.00 87.62 370 ALA A C 1
ATOM 2915 O O . ALA A 1 370 ? 20.089 -6.109 -0.635 1.00 87.62 370 ALA A O 1
ATOM 2916 N N . PRO A 1 371 ? 19.041 -6.622 -2.564 1.00 78.44 371 PRO A N 1
ATOM 2917 C CA . PRO A 1 371 ? 20.107 -6.097 -3.414 1.00 78.44 371 PRO A CA 1
ATOM 2918 C C . PRO A 1 371 ? 20.214 -4.564 -3.292 1.00 78.44 371 PRO A C 1
ATOM 2920 O O . PRO A 1 371 ? 19.204 -3.921 -3.005 1.00 78.44 371 PRO A O 1
ATOM 2923 N N . PRO A 1 372 ? 21.397 -3.953 -3.519 1.00 72.19 372 PRO A N 1
ATOM 2924 C CA . PRO A 1 372 ? 21.646 -2.526 -3.271 1.00 72.19 372 PRO A CA 1
ATOM 2925 C C . PRO A 1 372 ? 20.603 -1.553 -3.837 1.00 72.19 372 PRO A C 1
ATOM 2927 O O . PRO A 1 372 ? 20.176 -0.649 -3.120 1.00 72.19 372 PRO A O 1
ATOM 2930 N N . TYR A 1 373 ? 20.149 -1.766 -5.076 1.00 68.50 373 TYR A N 1
ATOM 2931 C CA . TYR A 1 373 ? 19.193 -0.881 -5.754 1.00 68.50 373 TYR A CA 1
ATOM 2932 C C . TYR A 1 373 ? 17.778 -0.899 -5.148 1.00 68.50 373 TYR A C 1
ATOM 2934 O O . TYR A 1 373 ? 17.018 0.041 -5.357 1.00 68.50 373 TYR A O 1
ATOM 2942 N N . ALA A 1 374 ? 17.421 -1.937 -4.384 1.00 72.88 374 ALA A N 1
ATOM 2943 C CA . ALA A 1 374 ? 16.073 -2.149 -3.850 1.00 72.88 374 ALA A CA 1
ATOM 2944 C C . ALA A 1 374 ? 15.996 -1.981 -2.319 1.00 72.88 374 ALA A C 1
ATOM 2946 O O . ALA A 1 374 ? 15.095 -2.511 -1.672 1.00 72.88 374 ALA A O 1
ATOM 2947 N N . ARG A 1 375 ? 16.946 -1.251 -1.714 1.00 77.31 375 ARG A N 1
ATOM 2948 C CA . ARG A 1 375 ? 17.031 -1.040 -0.251 1.00 77.31 375 ARG A CA 1
ATOM 2949 C C . ARG A 1 375 ? 16.219 0.150 0.268 1.00 77.31 375 ARG A C 1
ATOM 2951 O O . ARG A 1 375 ? 16.350 0.514 1.434 1.00 77.31 375 ARG A O 1
ATOM 2958 N N . SER A 1 376 ? 15.397 0.777 -0.576 1.00 68.44 376 SER A N 1
ATOM 2959 C CA . SER A 1 376 ? 14.536 1.898 -0.174 1.00 68.44 376 SER A CA 1
ATOM 2960 C C . SER A 1 376 ? 13.400 1.469 0.761 1.00 68.44 376 SER A C 1
ATOM 2962 O O . SER A 1 376 ? 12.957 2.274 1.576 1.00 68.44 376 SER A O 1
ATOM 2964 N N . ASN A 1 377 ? 12.957 0.211 0.676 1.00 75.38 377 ASN A N 1
ATOM 2965 C CA . ASN A 1 377 ? 12.020 -0.406 1.617 1.00 75.38 377 ASN A CA 1
ATOM 2966 C C . ASN A 1 377 ? 12.785 -1.245 2.647 1.00 75.38 377 ASN A C 1
ATOM 2968 O O . ASN A 1 377 ? 13.794 -1.862 2.310 1.00 75.38 377 ASN A O 1
ATOM 2972 N N . SER A 1 378 ? 12.306 -1.300 3.892 1.00 82.81 378 SER A N 1
ATOM 2973 C CA . SER A 1 378 ? 12.935 -2.092 4.961 1.00 82.81 378 SER A CA 1
ATOM 2974 C C . SER A 1 378 ? 12.829 -3.598 4.723 1.00 82.81 378 SER A C 1
ATOM 2976 O O . SER A 1 378 ? 13.774 -4.331 5.011 1.00 82.81 378 SER A O 1
ATOM 2978 N N . ALA A 1 379 ? 11.711 -4.051 4.163 1.00 91.12 379 ALA A N 1
ATOM 2979 C CA . ALA A 1 379 ? 11.494 -5.417 3.718 1.00 91.12 379 ALA A CA 1
ATOM 2980 C C . ALA A 1 379 ? 10.426 -5.433 2.609 1.00 91.12 379 ALA A C 1
ATOM 2982 O O . ALA A 1 379 ? 9.686 -4.456 2.469 1.00 91.12 379 ALA A O 1
ATOM 2983 N N . TYR A 1 380 ? 10.417 -6.482 1.788 1.00 91.62 380 TYR A N 1
ATOM 2984 C CA . TYR A 1 380 ? 9.401 -6.731 0.759 1.00 91.62 380 TYR A CA 1
ATOM 2985 C C . TYR A 1 380 ? 9.515 -8.166 0.246 1.00 91.62 380 TYR A C 1
ATOM 2987 O O . TYR A 1 380 ? 10.602 -8.748 0.261 1.00 91.62 380 TYR A O 1
ATOM 2995 N N . ILE A 1 381 ? 8.433 -8.726 -0.280 1.00 92.62 381 ILE A N 1
ATOM 2996 C CA . ILE A 1 381 ? 8.466 -9.983 -1.024 1.00 92.62 381 ILE A CA 1
ATOM 2997 C C . ILE A 1 381 ? 8.365 -9.754 -2.535 1.00 92.62 381 ILE A C 1
ATOM 2999 O O . ILE A 1 381 ? 7.522 -9.005 -3.021 1.00 92.62 381 ILE A O 1
ATOM 3003 N N . ASN A 1 382 ? 9.225 -10.432 -3.294 1.00 89.31 382 ASN A N 1
ATOM 3004 C CA . ASN A 1 382 ? 9.048 -10.601 -4.732 1.00 89.31 382 ASN A CA 1
ATOM 3005 C C . ASN A 1 382 ? 8.266 -11.895 -4.978 1.00 89.31 382 ASN A C 1
ATOM 3007 O O . ASN A 1 382 ? 8.672 -12.964 -4.508 1.00 89.31 382 ASN A O 1
ATOM 3011 N N . ILE A 1 383 ? 7.142 -11.783 -5.684 1.00 88.69 383 ILE A N 1
ATOM 3012 C CA . ILE A 1 383 ? 6.272 -12.903 -6.023 1.00 88.69 383 ILE A CA 1
ATOM 3013 C C . ILE A 1 383 ? 6.152 -12.972 -7.547 1.00 88.69 383 ILE A C 1
ATOM 3015 O O . ILE A 1 383 ? 5.728 -11.989 -8.157 1.00 88.69 383 ILE A O 1
ATOM 3019 N N . PRO A 1 384 ? 6.481 -14.124 -8.156 1.00 86.12 384 PRO A N 1
ATOM 3020 C CA . PRO A 1 384 ? 6.280 -14.355 -9.577 1.00 86.12 384 PRO A CA 1
ATOM 3021 C C . PRO A 1 384 ? 4.835 -14.096 -10.007 1.00 86.12 384 PRO A C 1
ATOM 3023 O O . PRO A 1 384 ? 3.884 -14.538 -9.350 1.00 86.12 384 PRO A O 1
ATOM 3026 N N . GLY A 1 385 ? 4.676 -13.399 -11.130 1.00 88.00 385 GLY A N 1
ATOM 3027 C CA . GLY A 1 385 ? 3.365 -13.175 -11.718 1.00 88.00 385 GLY A CA 1
ATOM 3028 C C . GLY A 1 385 ? 2.713 -14.452 -12.262 1.00 88.00 385 GLY A C 1
ATOM 3029 O O . GLY A 1 385 ? 3.343 -15.506 -12.350 1.00 88.00 385 GLY A O 1
ATOM 3030 N N . PRO A 1 386 ? 1.433 -14.386 -12.658 1.00 89.25 386 PRO A N 1
ATOM 3031 C CA . PRO A 1 386 ? 0.636 -15.572 -12.959 1.00 89.25 386 PRO A CA 1
ATOM 3032 C C . PRO A 1 386 ? 0.999 -16.279 -14.275 1.00 89.25 386 PRO A C 1
ATOM 3034 O O . PRO A 1 386 ? 0.462 -17.360 -14.525 1.00 89.25 386 PRO A O 1
ATOM 3037 N N . TRP A 1 387 ? 1.861 -15.696 -15.117 1.00 91.62 387 TRP A N 1
ATOM 3038 C CA . TRP A 1 387 ? 2.422 -16.352 -16.306 1.00 91.62 387 TRP A CA 1
ATOM 3039 C C . TRP A 1 387 ? 3.873 -16.806 -16.115 1.00 91.62 387 TRP A C 1
ATOM 3041 O O . TRP A 1 387 ? 4.421 -17.425 -17.022 1.00 91.62 387 TRP A O 1
ATOM 3051 N N . GLU A 1 388 ? 4.486 -16.525 -14.967 1.00 89.56 388 GLU A N 1
ATOM 3052 C CA . GLU A 1 388 ? 5.844 -16.968 -14.671 1.00 89.56 388 GLU A CA 1
ATOM 3053 C C . GLU A 1 388 ? 5.846 -18.440 -14.240 1.00 89.56 388 GLU A C 1
ATOM 3055 O O . GLU A 1 388 ? 4.967 -18.902 -13.505 1.00 89.56 388 GLU A O 1
ATOM 3060 N N . GLU A 1 389 ? 6.856 -19.188 -14.677 1.00 84.12 389 GLU A N 1
ATOM 3061 C CA . GLU A 1 389 ? 6.977 -20.612 -14.392 1.00 84.12 389 GLU A CA 1
ATOM 3062 C C . GLU A 1 389 ? 8.296 -20.921 -13.673 1.00 84.12 389 GLU A C 1
ATOM 3064 O O . GLU A 1 389 ? 9.386 -20.546 -14.097 1.00 84.12 389 GLU A O 1
ATOM 3069 N N . ASN A 1 390 ? 8.217 -21.724 -12.607 1.00 81.69 390 ASN A N 1
ATOM 3070 C CA . ASN A 1 390 ? 9.377 -22.271 -11.889 1.00 81.69 390 ASN A CA 1
ATOM 3071 C C . ASN A 1 390 ? 10.300 -21.239 -11.204 1.00 81.69 390 ASN A C 1
ATOM 3073 O O . ASN A 1 390 ? 11.425 -21.594 -10.847 1.00 81.69 390 ASN A O 1
ATOM 3077 N N . GLN A 1 391 ? 9.844 -20.006 -10.967 1.00 86.19 391 GLN A N 1
ATOM 3078 C CA . GLN A 1 391 ? 10.573 -19.032 -10.147 1.00 86.19 391 GLN A CA 1
ATOM 3079 C C . GLN A 1 391 ? 10.159 -19.116 -8.667 1.00 86.19 391 GLN A C 1
ATOM 3081 O O . GLN A 1 391 ? 8.976 -19.303 -8.371 1.00 86.19 391 GLN A O 1
ATOM 3086 N N . PRO A 1 392 ? 11.101 -18.990 -7.714 1.00 88.88 392 PRO A N 1
ATOM 3087 C CA . PRO A 1 392 ? 10.764 -18.908 -6.299 1.00 88.88 392 PRO A CA 1
ATOM 3088 C C . PRO A 1 392 ? 10.291 -17.498 -5.924 1.00 88.88 392 PRO A C 1
ATOM 3090 O O . PRO A 1 392 ? 10.832 -16.507 -6.412 1.00 88.88 392 PRO A O 1
ATOM 3093 N N . SER A 1 393 ? 9.363 -17.400 -4.972 1.00 92.44 393 SER A N 1
ATOM 3094 C CA . SER A 1 393 ? 9.132 -16.137 -4.263 1.00 92.44 393 SER A CA 1
ATOM 3095 C C . SER A 1 393 ? 10.256 -15.889 -3.261 1.00 92.44 393 SER A C 1
ATOM 3097 O O . SER A 1 393 ? 10.709 -16.820 -2.58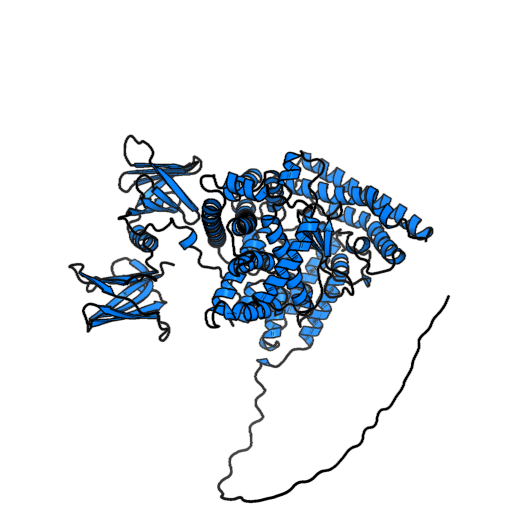6 1.00 92.44 393 SER A O 1
ATOM 3099 N N . VAL A 1 394 ? 10.702 -14.640 -3.132 1.00 93.75 394 VAL A N 1
ATOM 3100 C CA . VAL A 1 394 ? 11.807 -14.274 -2.234 1.00 93.75 394 VAL A CA 1
ATOM 3101 C C . VAL A 1 394 ? 11.407 -13.100 -1.353 1.00 93.75 394 VAL A C 1
ATOM 3103 O O . VAL A 1 394 ? 11.147 -12.004 -1.842 1.00 93.75 394 VAL A O 1
ATOM 3106 N N . TYR A 1 395 ? 11.388 -13.335 -0.044 1.00 96.25 395 TYR A N 1
ATOM 3107 C CA . TYR A 1 395 ? 11.241 -12.322 0.990 1.00 96.25 395 TYR A CA 1
ATOM 3108 C C . TYR A 1 395 ? 12.601 -11.666 1.263 1.00 96.25 395 TYR A C 1
ATOM 3110 O O . TYR A 1 395 ? 13.528 -12.287 1.792 1.00 96.25 395 TYR A O 1
ATOM 3118 N N . TYR A 1 396 ? 12.737 -10.408 0.866 1.00 94.50 396 TYR A N 1
ATOM 3119 C CA . TYR A 1 396 ? 13.941 -9.616 1.042 1.00 94.50 396 TYR A CA 1
ATOM 3120 C C . TYR A 1 396 ? 13.868 -8.747 2.293 1.00 94.50 396 TYR A C 1
ATOM 3122 O O . TYR A 1 396 ? 12.871 -8.075 2.549 1.00 94.50 396 TYR A O 1
ATOM 3130 N N . ILE A 1 397 ? 14.973 -8.709 3.036 1.00 94.19 397 ILE A N 1
ATOM 3131 C CA . ILE A 1 397 ? 15.170 -7.799 4.168 1.00 94.19 397 ILE A CA 1
ATOM 3132 C C . ILE A 1 397 ? 16.342 -6.878 3.850 1.00 94.19 397 ILE A C 1
ATOM 3134 O O . ILE A 1 397 ? 17.439 -7.337 3.518 1.00 94.19 397 ILE A O 1
ATOM 3138 N N . SER A 1 398 ? 16.116 -5.574 3.949 1.00 90.19 398 SER A N 1
ATOM 3139 C CA . SER A 1 398 ? 17.130 -4.570 3.656 1.00 90.19 398 SER A CA 1
ATOM 3140 C C . SER A 1 398 ? 18.036 -4.333 4.864 1.00 90.19 398 SER A C 1
ATOM 3142 O O . SER A 1 398 ? 17.542 -4.102 5.970 1.00 90.19 398 SER A O 1
ATOM 3144 N N . PRO A 1 399 ? 19.368 -4.332 4.680 1.00 88.75 399 PRO A N 1
ATOM 3145 C CA . PRO A 1 399 ? 20.279 -3.906 5.730 1.00 88.75 399 PRO A CA 1
ATOM 3146 C C . PRO A 1 399 ? 20.163 -2.382 5.938 1.00 88.75 399 PRO A C 1
ATOM 3148 O O . PRO A 1 399 ? 19.750 -1.664 5.020 1.00 88.75 399 PRO A O 1
ATOM 3151 N N . PRO A 1 400 ? 20.547 -1.854 7.114 1.00 85.19 400 PRO A N 1
ATOM 3152 C CA . PRO A 1 400 ? 20.555 -0.416 7.353 1.00 85.19 400 PRO A CA 1
ATOM 3153 C C . PRO A 1 400 ? 21.531 0.295 6.409 1.00 85.19 400 PRO A C 1
ATOM 3155 O O . PRO A 1 400 ? 22.530 -0.279 5.967 1.00 85.19 400 PRO A O 1
ATOM 3158 N N . ASN A 1 401 ? 21.273 1.574 6.122 1.00 81.00 401 ASN A N 1
ATOM 3159 C CA . ASN A 1 401 ? 22.167 2.355 5.272 1.00 81.00 401 ASN A CA 1
ATOM 3160 C C . ASN A 1 401 ? 23.550 2.503 5.949 1.00 81.00 401 ASN A C 1
ATOM 3162 O O . ASN A 1 401 ? 23.631 3.058 7.051 1.00 81.00 401 ASN A O 1
ATOM 3166 N N . PRO A 1 402 ? 24.652 2.077 5.300 1.00 81.75 402 PRO A N 1
ATOM 3167 C CA . PRO A 1 402 ? 25.986 2.110 5.899 1.00 81.75 402 PRO A CA 1
ATOM 3168 C C . PRO A 1 402 ? 26.510 3.532 6.162 1.00 81.75 402 PRO A C 1
ATOM 3170 O O . PRO A 1 402 ? 27.458 3.692 6.930 1.00 81.75 402 PRO A O 1
ATOM 3173 N N . ALA A 1 403 ? 25.916 4.561 5.544 1.00 82.06 403 ALA A N 1
ATOM 3174 C CA . ALA A 1 403 ? 26.262 5.965 5.764 1.00 82.06 403 ALA A CA 1
ATOM 3175 C C . ALA A 1 403 ? 25.640 6.560 7.040 1.00 82.06 403 ALA A C 1
ATOM 3177 O O . ALA A 1 403 ? 26.061 7.631 7.483 1.00 82.06 403 ALA A O 1
ATOM 3178 N N . TRP A 1 404 ? 24.641 5.904 7.638 1.00 83.62 404 TRP A N 1
ATOM 3179 C CA . TRP A 1 404 ? 24.052 6.352 8.900 1.00 83.62 404 TRP A CA 1
ATOM 3180 C C . TRP A 1 404 ? 25.000 6.121 10.079 1.00 83.62 404 TRP A C 1
ATOM 3182 O O . TRP A 1 404 ? 25.919 5.302 10.018 1.00 83.62 404 TRP A O 1
ATOM 3192 N N . SER A 1 405 ? 24.781 6.838 11.185 1.00 90.25 405 SER A N 1
ATOM 3193 C CA . SER A 1 405 ? 25.530 6.582 12.419 1.00 90.25 405 SER A CA 1
ATOM 3194 C C . SER A 1 405 ? 25.260 5.157 12.920 1.00 90.25 405 SER A C 1
ATOM 3196 O O . SER A 1 405 ? 24.199 4.597 12.660 1.00 90.25 405 SER A O 1
ATOM 3198 N N . GLN A 1 406 ? 26.198 4.568 13.667 1.00 90.38 406 GLN A N 1
ATOM 3199 C CA . GLN A 1 406 ? 26.027 3.204 14.193 1.00 90.38 406 GLN A CA 1
ATOM 3200 C C . GLN A 1 406 ? 24.752 3.050 15.030 1.00 90.38 406 GLN A C 1
ATOM 3202 O O . GLN A 1 406 ? 24.098 2.017 14.945 1.00 90.38 406 GLN A O 1
ATOM 3207 N N . GLN A 1 407 ? 24.383 4.088 15.786 1.00 87.25 407 GLN A N 1
ATOM 3208 C CA . GLN A 1 407 ? 23.148 4.095 16.564 1.00 87.25 407 GLN A CA 1
ATOM 3209 C C . GLN A 1 407 ? 21.920 4.044 15.648 1.00 87.25 407 GLN A C 1
ATOM 3211 O O . GLN A 1 407 ? 21.081 3.173 15.808 1.00 87.25 407 GLN A O 1
ATOM 3216 N N . VAL A 1 408 ? 21.866 4.892 14.617 1.00 84.38 408 VAL A N 1
ATOM 3217 C CA . VAL A 1 408 ? 20.748 4.891 13.658 1.00 84.38 408 VAL A CA 1
ATOM 3218 C C . VAL A 1 408 ? 20.670 3.567 12.890 1.00 84.38 408 VAL A C 1
ATOM 3220 O O . VAL A 1 408 ? 19.576 3.074 12.638 1.00 84.38 408 VAL A O 1
ATOM 3223 N N . GLN A 1 409 ? 21.808 2.954 12.545 1.00 87.50 409 GLN A N 1
ATOM 3224 C CA . GLN A 1 409 ? 21.821 1.629 11.914 1.00 87.50 409 GLN A CA 1
ATOM 3225 C C . GLN A 1 409 ? 21.266 0.541 12.843 1.00 87.50 409 GLN A C 1
ATOM 3227 O O . GLN A 1 409 ? 20.498 -0.305 12.394 1.00 87.50 409 GLN A O 1
ATOM 3232 N N . HIS A 1 410 ? 21.644 0.566 14.123 1.00 88.25 410 HIS A N 1
ATOM 3233 C CA . HIS A 1 410 ? 21.125 -0.356 15.132 1.00 88.25 410 HIS A CA 1
ATOM 3234 C C . HIS A 1 410 ? 19.615 -0.179 15.338 1.00 88.25 410 HIS A C 1
ATOM 3236 O O . HIS A 1 410 ? 18.876 -1.162 15.340 1.00 88.25 410 HIS A O 1
ATOM 3242 N N . ASP A 1 411 ? 19.155 1.067 15.442 1.00 84.75 411 ASP A N 1
ATOM 3243 C CA . ASP A 1 411 ? 17.753 1.401 15.707 1.00 84.75 411 ASP A CA 1
ATOM 3244 C C . ASP A 1 411 ? 16.844 1.127 14.501 1.00 84.75 411 ASP A C 1
ATOM 3246 O O . ASP A 1 411 ? 15.648 0.911 14.671 1.00 84.75 411 ASP A O 1
ATOM 3250 N N . TYR A 1 412 ? 17.402 1.110 13.285 1.00 84.12 412 TYR A N 1
ATOM 3251 C CA . TYR A 1 412 ? 16.679 0.754 12.062 1.00 84.12 412 TYR A CA 1
ATOM 3252 C C . TYR A 1 412 ? 16.411 -0.750 11.929 1.00 84.12 412 TYR A C 1
ATOM 3254 O O . TYR A 1 412 ? 15.440 -1.145 11.288 1.00 84.12 412 TYR A O 1
ATOM 3262 N N . LEU A 1 413 ? 17.268 -1.605 12.498 1.00 89.12 413 LEU A N 1
ATOM 3263 C CA . LEU A 1 413 ? 17.027 -3.047 12.484 1.00 89.12 413 LEU A CA 1
ATOM 3264 C C . LEU A 1 413 ? 15.810 -3.369 13.364 1.00 89.12 413 LEU A C 1
ATOM 3266 O O . LEU A 1 413 ? 15.779 -2.917 14.508 1.00 89.12 413 LEU A O 1
ATOM 3270 N N . PRO A 1 414 ? 14.837 -4.165 12.897 1.00 90.75 414 PRO A N 1
ATOM 3271 C CA . PRO A 1 414 ? 13.672 -4.498 13.709 1.00 90.75 414 PRO A CA 1
ATOM 3272 C C . PRO A 1 414 ? 14.060 -5.372 14.911 1.00 90.75 414 PRO A C 1
ATOM 3274 O O . PRO A 1 414 ? 14.990 -6.185 14.840 1.00 90.75 414 PRO A O 1
ATOM 3277 N N . GLY A 1 415 ? 13.334 -5.210 16.020 1.00 94.62 415 GLY A N 1
ATOM 3278 C CA . GLY A 1 415 ? 13.361 -6.173 17.126 1.00 94.62 415 GLY A CA 1
ATOM 3279 C C . GLY A 1 415 ? 12.751 -7.513 16.699 1.00 94.62 415 GLY A C 1
ATOM 3280 O O . GLY A 1 415 ? 12.055 -7.586 15.689 1.00 94.62 415 GLY A O 1
ATOM 3281 N N . GLU A 1 416 ? 12.985 -8.589 17.451 1.00 96.06 416 GLU A N 1
ATOM 3282 C CA . GLU A 1 416 ? 12.519 -9.931 17.065 1.00 96.06 416 GLU A CA 1
ATOM 3283 C C . GLU A 1 416 ? 10.995 -9.999 16.861 1.00 96.06 416 GLU A C 1
ATOM 3285 O O . GLU A 1 416 ? 10.528 -10.538 15.855 1.00 96.06 416 GLU A O 1
ATOM 3290 N N . SER A 1 417 ? 10.226 -9.410 17.781 1.00 96.81 417 SER A N 1
ATOM 3291 C CA . SER A 1 417 ? 8.758 -9.394 17.712 1.00 96.81 417 SER A CA 1
ATOM 3292 C C . SER A 1 417 ? 8.225 -8.458 16.622 1.00 96.81 417 SER A C 1
ATOM 3294 O O . SER A 1 417 ? 7.202 -8.751 16.018 1.00 96.81 417 SER A O 1
ATOM 3296 N N . ASP A 1 418 ? 8.921 -7.362 16.319 1.00 95.75 418 ASP A N 1
ATOM 3297 C CA . ASP A 1 418 ? 8.595 -6.478 15.188 1.00 95.75 418 ASP A CA 1
ATOM 3298 C C . ASP A 1 418 ? 8.852 -7.182 13.838 1.00 95.75 418 ASP A C 1
ATOM 3300 O O . ASP A 1 418 ? 7.997 -7.219 12.946 1.00 95.75 418 ASP A O 1
ATOM 3304 N N . LEU A 1 419 ? 9.997 -7.864 13.727 1.00 97.31 419 LEU A N 1
ATOM 3305 C CA . LEU A 1 419 ? 10.338 -8.686 12.570 1.00 97.31 419 LEU A CA 1
ATOM 3306 C C . LEU A 1 419 ? 9.343 -9.836 12.374 1.00 97.31 419 LEU A C 1
ATOM 3308 O O . LEU A 1 419 ? 9.010 -10.143 11.234 1.00 97.31 419 LEU A O 1
ATOM 3312 N N . LEU A 1 420 ? 8.826 -10.438 13.453 1.00 98.31 420 LEU A N 1
ATOM 3313 C CA . LEU A 1 420 ? 7.814 -11.497 13.369 1.00 98.31 420 LEU A CA 1
ATOM 3314 C C . LEU A 1 420 ? 6.584 -11.038 12.584 1.00 98.31 420 LEU A C 1
ATOM 3316 O O . LEU A 1 420 ? 6.140 -11.751 11.686 1.00 98.31 420 LEU A O 1
ATOM 3320 N N . PHE A 1 421 ? 6.056 -9.848 12.876 1.00 98.19 421 PHE A N 1
ATOM 3321 C CA . PHE A 1 421 ? 4.886 -9.336 12.160 1.00 98.19 421 PHE A CA 1
ATOM 3322 C C . PHE A 1 421 ? 5.224 -8.829 10.759 1.00 98.19 421 PHE A C 1
ATOM 3324 O O . PHE A 1 421 ? 4.378 -8.931 9.876 1.00 98.19 421 PHE A O 1
ATOM 3331 N N . THR A 1 422 ? 6.472 -8.428 10.502 1.00 97.56 422 THR A N 1
ATOM 3332 C CA . THR A 1 422 ? 6.953 -8.237 9.122 1.00 97.56 422 THR A CA 1
ATOM 3333 C C . THR A 1 422 ? 6.968 -9.570 8.354 1.00 97.56 422 THR A C 1
ATOM 3335 O O . THR A 1 422 ? 6.478 -9.643 7.233 1.00 97.56 422 THR A O 1
ATOM 3338 N N . SER A 1 423 ? 7.437 -10.664 8.961 1.00 98.44 423 SER A N 1
ATOM 3339 C CA . SER A 1 423 ? 7.421 -12.005 8.355 1.00 98.44 423 SER A CA 1
ATOM 3340 C C . SER A 1 423 ? 5.994 -12.526 8.115 1.00 98.44 423 SER A C 1
ATOM 3342 O O . SER A 1 423 ? 5.733 -13.179 7.101 1.00 98.44 423 SER A O 1
ATOM 3344 N N . VAL A 1 424 ? 5.054 -12.224 9.021 1.00 98.69 424 VAL A N 1
ATOM 3345 C CA . VAL A 1 424 ? 3.621 -12.522 8.840 1.00 98.69 424 VAL A CA 1
ATOM 3346 C C . VAL A 1 424 ? 3.045 -11.734 7.662 1.00 98.69 424 VAL A C 1
ATOM 3348 O O . VAL A 1 424 ? 2.386 -12.325 6.806 1.00 98.69 424 VAL A O 1
ATOM 3351 N N . HIS A 1 425 ? 3.337 -10.431 7.599 1.00 98.56 425 HIS A N 1
ATOM 3352 C CA . HIS A 1 425 ? 2.892 -9.515 6.548 1.00 98.56 425 HIS A CA 1
ATOM 3353 C C . HIS A 1 425 ? 3.363 -9.949 5.155 1.00 98.56 425 HIS A C 1
ATOM 3355 O O . HIS A 1 425 ? 2.594 -9.956 4.198 1.00 98.56 425 HIS A O 1
ATOM 3361 N N . GLU A 1 426 ? 4.620 -10.357 5.034 1.00 98.25 426 GLU A N 1
ATOM 3362 C CA . GLU A 1 426 ? 5.225 -10.669 3.739 1.00 98.25 426 GLU A CA 1
ATOM 3363 C C . GLU A 1 426 ? 4.911 -12.098 3.280 1.00 98.25 426 GLU A C 1
ATOM 3365 O O . GLU A 1 426 ? 4.778 -12.354 2.082 1.00 98.25 426 GLU A O 1
ATOM 3370 N N . VAL A 1 427 ? 4.761 -13.050 4.212 1.00 98.44 427 VAL A N 1
ATOM 3371 C CA . VAL A 1 427 ? 4.686 -14.475 3.862 1.00 98.44 427 VAL A CA 1
ATOM 3372 C C . VAL A 1 427 ? 3.444 -15.180 4.408 1.00 98.44 427 VAL A C 1
ATOM 3374 O O . VAL A 1 427 ? 2.482 -15.400 3.669 1.00 98.44 427 VAL A O 1
ATOM 3377 N N . TRP A 1 428 ? 3.467 -15.590 5.680 1.00 98.00 428 TRP A N 1
ATOM 3378 C CA . TRP A 1 428 ? 2.444 -16.466 6.257 1.00 98.00 428 TRP A CA 1
ATOM 3379 C C . TRP A 1 428 ? 1.626 -15.736 7.330 1.00 98.00 428 TRP A C 1
ATOM 3381 O O . TRP A 1 428 ? 2.157 -15.519 8.421 1.00 98.00 428 TRP A O 1
ATOM 3391 N N . PRO A 1 429 ? 0.335 -15.427 7.096 1.00 97.94 429 PRO A N 1
ATOM 3392 C CA . PRO A 1 429 ? -0.466 -15.643 5.889 1.00 97.94 429 PRO A CA 1
ATOM 3393 C C . PRO A 1 429 ? -0.612 -14.396 4.996 1.00 97.94 429 PRO A C 1
ATOM 3395 O O . PRO A 1 429 ? -1.606 -14.306 4.283 1.00 97.94 429 PRO A O 1
ATOM 3398 N N . GLY A 1 430 ? 0.310 -13.432 5.036 1.00 98.25 430 GLY A N 1
ATOM 3399 C CA . GLY A 1 430 ? 0.200 -12.168 4.302 1.00 98.25 430 GLY A CA 1
ATOM 3400 C C . GLY A 1 430 ? 0.373 -12.271 2.777 1.00 98.25 430 GLY A C 1
ATOM 3401 O O . GLY A 1 430 ? -0.358 -13.005 2.107 1.00 98.25 430 GLY A O 1
ATOM 3402 N N . HIS A 1 431 ? 1.285 -11.488 2.190 1.00 97.56 431 HIS A N 1
ATOM 3403 C CA . HIS A 1 431 ? 1.408 -11.346 0.733 1.00 97.56 431 HIS A CA 1
ATOM 3404 C C . HIS A 1 431 ? 1.636 -12.674 0.006 1.00 97.56 431 HIS A C 1
ATOM 3406 O O . HIS A 1 431 ? 0.908 -12.963 -0.945 1.00 97.56 431 HIS A O 1
ATOM 3412 N N . PHE A 1 432 ? 2.588 -13.505 0.441 1.00 97.38 432 PHE A N 1
ATOM 3413 C CA . PHE A 1 432 ? 2.861 -14.780 -0.233 1.00 97.38 432 PHE A CA 1
ATOM 3414 C C . PHE A 1 432 ? 1.606 -15.648 -0.351 1.00 97.38 432 PHE A C 1
ATOM 3416 O O . PHE A 1 432 ? 1.239 -16.048 -1.456 1.00 97.38 432 PHE A O 1
ATOM 3423 N N . LEU A 1 433 ? 0.905 -15.887 0.763 1.00 97.19 433 LEU A N 1
ATOM 3424 C CA . LEU A 1 433 ? -0.322 -16.679 0.745 1.00 97.19 433 LEU A CA 1
ATOM 3425 C C . LEU A 1 433 ? -1.415 -16.011 -0.106 1.00 97.19 433 LEU A C 1
ATOM 3427 O O . LEU A 1 433 ? -2.069 -16.707 -0.882 1.00 97.19 433 LEU A O 1
ATOM 3431 N N . ASN A 1 434 ? -1.601 -14.690 0.002 1.00 95.94 434 ASN A N 1
ATOM 3432 C CA . ASN A 1 434 ? -2.565 -13.956 -0.824 1.00 95.94 434 ASN A CA 1
ATOM 3433 C C . ASN A 1 434 ? -2.356 -14.254 -2.314 1.00 95.94 434 ASN A C 1
ATOM 3435 O O . ASN A 1 434 ? -3.268 -14.714 -2.998 1.00 95.94 434 ASN A O 1
ATOM 3439 N N . PHE A 1 435 ? -1.131 -14.089 -2.811 1.00 93.31 435 PHE A N 1
ATOM 3440 C CA . PHE A 1 435 ? -0.841 -14.341 -4.219 1.00 93.31 435 PHE A CA 1
ATOM 3441 C C . PHE A 1 435 ? -0.860 -15.830 -4.586 1.00 93.31 435 PHE A C 1
ATOM 3443 O O . PHE A 1 435 ? -1.217 -16.160 -5.717 1.00 93.31 435 PHE A O 1
ATOM 3450 N N . MET A 1 436 ? -0.583 -16.752 -3.655 1.00 93.44 436 MET A N 1
ATOM 3451 C CA . MET A 1 436 ? -0.828 -18.181 -3.897 1.00 93.44 436 MET A CA 1
ATOM 3452 C C . MET A 1 436 ? -2.305 -18.459 -4.215 1.00 93.44 436 MET A C 1
ATOM 3454 O O . MET A 1 436 ? -2.588 -19.297 -5.079 1.00 93.44 436 MET A O 1
ATOM 3458 N N . HIS A 1 437 ? -3.237 -17.768 -3.550 1.00 94.25 437 HIS A N 1
ATOM 3459 C CA . HIS A 1 437 ? -4.669 -17.830 -3.860 1.00 94.25 437 HIS A CA 1
ATOM 3460 C C . HIS A 1 437 ? -5.013 -17.069 -5.140 1.00 94.25 437 HIS A C 1
ATOM 3462 O O . HIS A 1 437 ? -5.662 -17.638 -6.018 1.00 94.25 437 HIS A O 1
ATOM 3468 N N . ALA A 1 438 ? -4.528 -15.834 -5.301 1.00 91.69 438 ALA A N 1
ATOM 3469 C CA . ALA A 1 438 ? -4.804 -15.016 -6.481 1.00 91.69 438 ALA A CA 1
ATOM 3470 C C . ALA A 1 438 ? -4.364 -15.716 -7.777 1.00 91.69 438 ALA A C 1
ATOM 3472 O O . ALA A 1 438 ? -5.148 -15.803 -8.718 1.00 91.69 438 ALA A O 1
ATOM 3473 N N . ASN A 1 439 ? -3.179 -16.340 -7.805 1.00 89.56 439 ASN A N 1
ATOM 3474 C CA . ASN A 1 439 ? -2.677 -17.103 -8.958 1.00 89.56 439 ASN A CA 1
ATOM 3475 C C . ASN A 1 439 ? -3.546 -18.328 -9.309 1.00 89.56 439 ASN A C 1
ATOM 3477 O O . ASN A 1 439 ? -3.473 -18.853 -10.423 1.00 89.56 439 ASN A O 1
ATOM 3481 N N . ARG A 1 440 ? -4.406 -18.771 -8.385 1.00 89.94 440 ARG A N 1
ATOM 3482 C CA . ARG A 1 440 ? -5.362 -19.874 -8.564 1.00 89.94 440 ARG A CA 1
ATOM 3483 C C . ARG A 1 440 ? -6.805 -19.400 -8.753 1.00 89.94 440 ARG A C 1
ATOM 3485 O O . ARG A 1 440 ? -7.680 -20.241 -8.958 1.00 89.94 440 ARG A O 1
ATOM 3492 N N . ALA A 1 441 ? -7.065 -18.091 -8.750 1.00 90.31 441 ALA A N 1
ATOM 3493 C CA . ALA A 1 441 ? -8.392 -17.551 -9.023 1.00 90.31 441 ALA A CA 1
ATOM 3494 C C . ALA A 1 441 ? -8.883 -17.998 -10.411 1.00 90.31 441 ALA A C 1
ATOM 3496 O O . ALA A 1 441 ? -8.117 -18.100 -11.373 1.00 90.31 441 ALA A O 1
ATOM 3497 N N . GLU A 1 442 ? -10.178 -18.269 -10.558 1.00 88.88 442 GLU A N 1
ATOM 3498 C CA . GLU A 1 442 ? -10.711 -18.784 -11.827 1.00 88.88 442 GLU A CA 1
ATOM 3499 C C . GLU A 1 442 ? -10.625 -17.765 -12.974 1.00 88.88 442 GLU A C 1
ATOM 3501 O O . GLU A 1 442 ? -10.515 -18.142 -14.138 1.00 88.88 442 GLU A O 1
ATOM 3506 N N . TRP A 1 443 ? -10.688 -16.470 -12.659 1.00 92.31 443 TRP A N 1
ATOM 3507 C CA . TRP A 1 443 ? -10.685 -15.401 -13.652 1.00 92.31 443 TRP A CA 1
ATOM 3508 C C . TRP A 1 443 ? -9.290 -14.796 -13.804 1.00 92.31 443 TRP A C 1
ATOM 3510 O O . TRP A 1 443 ? -8.758 -14.231 -12.854 1.00 92.31 443 TRP A O 1
ATOM 3520 N N . ILE A 1 444 ? -8.723 -14.873 -15.012 1.00 89.38 444 ILE A N 1
ATOM 3521 C CA . ILE A 1 444 ? -7.344 -14.446 -15.303 1.00 89.38 444 ILE A CA 1
ATOM 3522 C C . ILE A 1 444 ? -7.062 -12.984 -14.922 1.00 89.38 444 ILE A C 1
ATOM 3524 O O . ILE A 1 444 ? -5.991 -12.680 -14.410 1.00 89.38 444 ILE A O 1
ATOM 3528 N N . PHE A 1 445 ? -8.040 -12.089 -15.082 1.00 93.81 445 PHE A N 1
ATOM 3529 C CA . PHE A 1 445 ? -7.899 -10.688 -14.680 1.00 93.81 445 PHE A CA 1
ATOM 3530 C C . PHE A 1 445 ? -7.670 -10.544 -13.167 1.00 93.81 445 PHE A C 1
ATOM 3532 O O . PHE A 1 445 ? -6.808 -9.783 -12.740 1.00 93.81 445 PHE A O 1
ATOM 3539 N N . GLY A 1 446 ? -8.388 -11.330 -12.358 1.00 91.56 446 GLY A N 1
ATOM 3540 C CA . GLY A 1 446 ? -8.241 -11.342 -10.901 1.00 91.56 446 GLY A CA 1
ATOM 3541 C C . GLY A 1 446 ? -6.917 -11.935 -10.412 1.00 91.56 446 GLY A C 1
ATOM 3542 O O . GLY A 1 446 ? -6.574 -11.733 -9.253 1.00 91.56 446 GLY A O 1
ATOM 3543 N N . ARG A 1 447 ? -6.162 -12.627 -11.279 1.00 90.94 447 ARG A N 1
ATOM 3544 C CA . ARG A 1 447 ? -4.806 -13.104 -10.960 1.00 90.94 447 ARG A CA 1
ATOM 3545 C C . ARG A 1 447 ? -3.761 -11.998 -11.064 1.00 90.94 447 ARG A C 1
ATOM 3547 O O . ARG A 1 447 ? -2.796 -12.006 -10.317 1.00 90.94 447 ARG A O 1
ATOM 3554 N N . ALA A 1 448 ? -3.944 -11.077 -12.011 1.00 89.50 448 ALA A N 1
ATOM 3555 C CA . ALA A 1 448 ? -2.915 -10.111 -12.397 1.00 89.50 448 ALA A CA 1
ATOM 3556 C C . ALA A 1 448 ? -3.114 -8.712 -11.787 1.00 89.50 448 ALA A C 1
ATOM 3558 O O . ALA A 1 448 ? -2.158 -7.957 -11.640 1.00 89.50 448 ALA A O 1
ATOM 3559 N N . PHE A 1 449 ? -4.350 -8.335 -11.447 1.00 92.88 449 PHE A N 1
ATOM 3560 C CA . PHE A 1 449 ? -4.681 -6.954 -11.082 1.00 92.88 449 PHE A CA 1
ATOM 3561 C C . PHE A 1 449 ? -5.167 -6.825 -9.639 1.00 92.88 449 PHE A C 1
ATOM 3563 O O . PHE A 1 449 ? -6.366 -6.748 -9.397 1.00 92.88 449 PHE A O 1
ATOM 3570 N N . VAL A 1 450 ? -4.247 -6.747 -8.679 1.00 92.62 450 VAL A N 1
ATOM 3571 C CA . VAL A 1 450 ? -4.569 -6.596 -7.248 1.00 92.62 450 VAL A CA 1
ATOM 3572 C C . VAL A 1 450 ? -4.619 -5.113 -6.844 1.00 92.62 450 VAL A C 1
ATOM 3574 O O . VAL A 1 450 ? -3.730 -4.343 -7.203 1.00 92.62 450 VAL A O 1
ATOM 3577 N N . SER A 1 451 ? -5.658 -4.692 -6.113 1.00 95.44 451 SER A N 1
ATOM 3578 C CA . SER A 1 451 ? -5.796 -3.332 -5.577 1.00 95.44 451 SER A CA 1
ATOM 3579 C C . SER A 1 451 ? -4.903 -3.126 -4.355 1.00 95.44 451 SER A C 1
ATOM 3581 O O . SER A 1 451 ? -4.593 -4.066 -3.617 1.00 95.44 451 SER A O 1
ATOM 3583 N N . TYR A 1 452 ? -4.500 -1.878 -4.120 1.00 96.56 452 TYR A N 1
ATOM 3584 C CA . TYR A 1 452 ? -3.566 -1.540 -3.048 1.00 96.56 452 TYR A CA 1
ATOM 3585 C C . TYR A 1 452 ? -4.197 -1.804 -1.675 1.00 96.56 452 TYR A C 1
ATOM 3587 O O . TYR A 1 452 ? -3.570 -2.443 -0.832 1.00 96.56 452 TYR A O 1
ATOM 3595 N N . ALA A 1 453 ? -5.458 -1.403 -1.467 1.00 98.00 453 ALA A N 1
ATOM 3596 C CA . ALA A 1 453 ? -6.155 -1.697 -0.212 1.00 98.00 453 ALA A CA 1
ATOM 3597 C C . ALA A 1 453 ? -6.430 -3.192 -0.014 1.00 98.00 453 ALA A C 1
ATOM 3599 O O . ALA A 1 453 ? -6.425 -3.644 1.125 1.00 98.00 453 ALA A O 1
ATOM 3600 N N . PHE A 1 454 ? -6.633 -3.975 -1.078 1.00 98.06 454 PHE A N 1
ATOM 3601 C CA . PHE A 1 454 ? -6.796 -5.422 -0.936 1.00 98.06 454 PHE A CA 1
ATOM 3602 C C . PHE A 1 454 ? -5.492 -6.092 -0.500 1.00 98.06 454 PHE A C 1
ATOM 3604 O O . PHE A 1 454 ? -5.472 -6.794 0.507 1.00 98.06 454 PHE A O 1
ATOM 3611 N N . GLY A 1 455 ? -4.402 -5.865 -1.240 1.00 96.81 455 GLY A N 1
ATOM 3612 C CA . GLY A 1 455 ? -3.121 -6.528 -0.992 1.00 96.81 455 GLY A CA 1
ATOM 3613 C C . GLY A 1 455 ? -2.529 -6.178 0.371 1.00 96.81 455 GLY A C 1
ATOM 3614 O O . GLY A 1 455 ? -2.221 -7.073 1.158 1.00 96.81 455 GLY A O 1
ATOM 3615 N N . GLU A 1 456 ? -2.419 -4.883 0.666 1.00 97.88 456 GLU A N 1
ATOM 3616 C CA . GLU A 1 456 ? -1.860 -4.405 1.936 1.00 97.88 456 GLU A CA 1
ATOM 3617 C C . GLU A 1 456 ? -2.832 -4.531 3.096 1.00 97.88 456 GLU A C 1
ATOM 3619 O O . GLU A 1 456 ? -2.429 -4.807 4.224 1.00 97.88 456 GLU A O 1
ATOM 3624 N N . GLY A 1 457 ? -4.125 -4.340 2.828 1.00 98.56 457 GLY A N 1
ATOM 3625 C CA . GLY A 1 457 ? -5.155 -4.541 3.830 1.00 98.56 457 GLY A CA 1
ATOM 3626 C C . GLY A 1 457 ? -5.198 -5.985 4.297 1.00 98.56 457 GLY A C 1
ATOM 3627 O O . GLY A 1 457 ? -5.311 -6.208 5.496 1.00 98.56 457 GLY A O 1
ATOM 3628 N N . TRP A 1 458 ? -5.056 -6.956 3.385 1.00 98.75 458 TRP A N 1
ATOM 3629 C CA . TRP A 1 458 ? -4.951 -8.372 3.734 1.00 98.75 458 TRP A CA 1
ATOM 3630 C C . TRP A 1 458 ? -3.716 -8.641 4.590 1.00 98.75 458 TRP A C 1
ATOM 3632 O O . TRP A 1 458 ? -3.851 -9.152 5.700 1.00 98.75 458 TRP A O 1
ATOM 3642 N N . ALA A 1 459 ? -2.528 -8.260 4.115 1.00 98.62 459 ALA A N 1
ATOM 3643 C CA . ALA A 1 459 ? -1.287 -8.490 4.847 1.00 98.62 459 ALA A CA 1
ATOM 3644 C C . ALA A 1 459 ? -1.354 -7.873 6.255 1.00 98.62 459 ALA A C 1
ATOM 3646 O O . ALA A 1 459 ? -1.124 -8.561 7.251 1.00 98.62 459 ALA A O 1
ATOM 3647 N N . HIS A 1 460 ? -1.825 -6.629 6.361 1.00 98.69 460 HIS A N 1
ATOM 3648 C CA . HIS A 1 460 ? -1.972 -5.948 7.640 1.00 98.69 460 HIS A CA 1
ATOM 3649 C C . HIS A 1 460 ? -3.093 -6.523 8.531 1.00 98.69 460 HIS A C 1
ATOM 3651 O O . HIS A 1 460 ? -2.945 -6.607 9.751 1.00 98.69 460 HIS A O 1
ATOM 3657 N N . TYR A 1 461 ? -4.206 -6.979 7.951 1.00 98.81 461 TYR A N 1
ATOM 3658 C CA . TYR A 1 461 ? -5.254 -7.716 8.665 1.00 98.81 461 TYR A CA 1
ATOM 3659 C C . TYR A 1 461 ? -4.716 -9.015 9.273 1.00 98.81 461 TYR A C 1
ATOM 3661 O O . TYR A 1 461 ? -5.023 -9.333 10.426 1.00 98.81 461 TYR A O 1
ATOM 3669 N N . THR A 1 462 ? -3.888 -9.749 8.526 1.00 98.75 462 THR A N 1
ATOM 3670 C CA . THR A 1 462 ? -3.367 -11.037 8.985 1.00 98.75 462 THR A CA 1
ATOM 3671 C C . THR A 1 462 ? -2.414 -10.928 10.169 1.00 98.75 462 THR A C 1
ATOM 3673 O O . THR A 1 462 ? -2.395 -11.836 10.996 1.00 98.75 462 THR A O 1
ATOM 3676 N N . GLU A 1 463 ? -1.689 -9.814 10.307 1.00 98.75 463 GLU A N 1
ATOM 3677 C CA . GLU A 1 463 ? -0.868 -9.531 11.490 1.00 98.75 463 GLU A CA 1
ATOM 3678 C C . GLU A 1 463 ? -1.713 -9.576 12.772 1.00 98.75 463 GLU A C 1
ATOM 3680 O O . GLU A 1 463 ? -1.406 -10.314 13.707 1.00 98.75 463 GLU A O 1
ATOM 3685 N N . GLU A 1 464 ? -2.818 -8.826 12.803 1.00 98.38 464 GLU A N 1
ATOM 3686 C CA . GLU A 1 464 ? -3.705 -8.789 13.969 1.00 98.38 464 GLU A CA 1
ATOM 3687 C C . GLU A 1 464 ? -4.463 -10.112 14.141 1.00 98.38 464 GLU A C 1
ATOM 3689 O O . GLU A 1 464 ? -4.609 -10.597 15.258 1.00 98.38 464 GLU A O 1
ATOM 3694 N N . MET A 1 465 ? -4.883 -10.750 13.046 1.00 98.25 465 MET A N 1
ATOM 3695 C CA . MET A 1 465 ? -5.583 -12.038 13.081 1.00 98.25 465 MET A CA 1
ATOM 3696 C C . MET A 1 465 ? -4.717 -13.164 13.671 1.00 98.25 465 MET A C 1
ATOM 3698 O O . MET A 1 465 ? -5.205 -13.950 14.482 1.00 98.25 465 MET A O 1
ATOM 3702 N N . MET A 1 466 ? -3.425 -13.229 13.328 1.00 98.50 466 MET A N 1
ATOM 3703 C CA . MET A 1 466 ? -2.491 -14.211 13.898 1.00 98.50 466 MET A CA 1
ATOM 3704 C C . MET A 1 466 ? -2.294 -13.995 15.405 1.00 98.50 466 MET A C 1
ATOM 3706 O O . MET A 1 466 ? -2.230 -14.959 16.172 1.00 98.50 466 MET A O 1
ATOM 3710 N N . LEU A 1 467 ? -2.259 -12.734 15.846 1.00 97.50 467 LEU A N 1
ATOM 3711 C CA . LEU A 1 467 ? -2.211 -12.385 17.264 1.00 97.50 467 LEU A CA 1
ATOM 3712 C C . LEU A 1 467 ? -3.518 -12.765 17.988 1.00 97.50 467 LEU A C 1
ATOM 3714 O O . LEU A 1 467 ? -3.460 -13.438 19.016 1.00 97.50 467 LEU A O 1
ATOM 3718 N N . GLU A 1 468 ? -4.687 -12.424 17.430 1.00 94.56 468 GLU A N 1
ATOM 3719 C CA . GLU A 1 468 ? -6.021 -12.831 17.925 1.00 94.56 468 GLU A CA 1
ATOM 3720 C C . GLU A 1 468 ? -6.160 -14.365 18.000 1.00 94.56 468 GLU A C 1
ATOM 3722 O O . GLU A 1 468 ? -6.867 -14.919 18.854 1.00 94.56 468 GLU A O 1
ATOM 3727 N N . ALA A 1 469 ? -5.468 -15.071 17.104 1.00 93.56 469 ALA A N 1
ATOM 3728 C CA . ALA A 1 469 ? -5.440 -16.519 17.085 1.00 93.56 469 ALA A CA 1
ATOM 3729 C C . ALA A 1 469 ? -4.573 -17.129 18.199 1.00 93.56 469 ALA A C 1
ATOM 3731 O O . ALA A 1 469 ? -4.795 -18.286 18.555 1.00 93.56 469 ALA A O 1
ATOM 3732 N N . GLY A 1 470 ? -3.651 -16.358 18.787 1.00 95.88 470 GLY A N 1
ATOM 3733 C CA . GLY A 1 470 ? -2.783 -16.780 19.887 1.00 95.88 470 GLY A CA 1
ATOM 3734 C C . GLY A 1 470 ? -1.334 -17.073 19.489 1.00 95.88 470 GLY A C 1
ATOM 3735 O O . GLY A 1 470 ? -0.677 -17.852 20.183 1.00 95.88 470 GLY A O 1
ATOM 3736 N N . LEU A 1 471 ? -0.823 -16.490 18.395 1.00 97.62 471 LEU A N 1
ATOM 3737 C CA . LEU A 1 471 ? 0.584 -16.638 17.996 1.00 97.62 471 LEU A CA 1
ATOM 3738 C C . LEU A 1 471 ? 1.500 -16.249 19.169 1.00 97.62 471 LEU A C 1
ATOM 3740 O O . LEU A 1 471 ? 1.297 -15.208 19.795 1.00 97.62 471 LEU A O 1
ATOM 3744 N N . ARG A 1 472 ? 2.459 -17.124 19.512 1.00 97.25 472 ARG A N 1
ATOM 3745 C CA . ARG A 1 472 ? 3.323 -17.015 20.712 1.00 97.25 472 ARG A CA 1
ATOM 3746 C C . ARG A 1 472 ? 2.550 -16.775 22.022 1.00 97.25 472 ARG A C 1
ATOM 3748 O O . ARG A 1 472 ? 3.017 -16.106 22.936 1.00 97.25 472 ARG A O 1
ATOM 3755 N N . GLY A 1 473 ? 1.334 -17.313 22.120 1.00 93.81 473 GLY A N 1
ATOM 3756 C CA . GLY A 1 473 ? 0.453 -17.122 23.274 1.00 93.81 473 GLY A CA 1
ATOM 3757 C C . GLY A 1 473 ? -0.065 -15.690 23.440 1.00 93.81 473 GLY A C 1
ATOM 3758 O O . GLY A 1 473 ? -0.596 -15.383 24.506 1.00 93.81 473 GLY A O 1
ATOM 3759 N N . ALA A 1 474 ? 0.099 -14.831 22.425 1.00 93.81 474 ALA A N 1
ATOM 3760 C CA . ALA A 1 474 ? -0.160 -13.394 22.499 1.00 93.81 474 ALA A CA 1
ATOM 3761 C C . ALA A 1 474 ? 0.507 -12.740 23.725 1.00 93.81 474 ALA A C 1
ATOM 3763 O O . ALA A 1 474 ? -0.085 -11.892 24.405 1.00 93.81 474 ALA A O 1
ATOM 3764 N N . ASP A 1 475 ? 1.741 -13.159 24.035 1.00 97.50 475 ASP A N 1
ATOM 3765 C CA . ASP A 1 475 ? 2.491 -12.577 25.141 1.00 97.50 475 ASP A CA 1
ATOM 3766 C C . ASP A 1 475 ? 2.696 -11.061 24.959 1.00 97.50 475 ASP A C 1
ATOM 3768 O O . ASP A 1 475 ? 2.450 -10.480 23.898 1.00 97.50 475 ASP A O 1
ATOM 3772 N N . ALA A 1 476 ? 3.064 -10.382 26.046 1.00 97.19 476 ALA A N 1
ATOM 3773 C CA . ALA A 1 476 ? 3.128 -8.925 26.065 1.00 97.19 476 ALA A CA 1
ATOM 3774 C C . ALA A 1 476 ? 4.103 -8.358 25.016 1.00 97.19 476 ALA A C 1
ATOM 3776 O O . ALA A 1 476 ? 3.784 -7.376 24.356 1.00 97.19 476 ALA A O 1
ATOM 3777 N N . GLU A 1 477 ? 5.251 -9.003 24.805 1.00 97.81 477 GLU A N 1
ATOM 3778 C CA . GLU A 1 477 ? 6.232 -8.559 23.811 1.00 97.81 477 GLU A CA 1
ATOM 3779 C C . GLU A 1 477 ? 5.738 -8.760 22.375 1.00 97.81 477 GLU A C 1
ATOM 3781 O O . GLU A 1 477 ? 5.876 -7.865 21.541 1.00 97.81 477 GLU A O 1
ATOM 3786 N N . THR A 1 478 ? 5.109 -9.904 22.100 1.00 98.25 478 THR A N 1
ATOM 3787 C CA . THR A 1 478 ? 4.510 -10.218 20.800 1.00 98.25 478 THR A CA 1
ATOM 3788 C C . THR A 1 478 ? 3.398 -9.220 20.473 1.00 98.25 478 THR A C 1
ATOM 3790 O O . THR A 1 478 ? 3.362 -8.687 19.364 1.00 98.25 478 THR A O 1
ATOM 3793 N N . ARG A 1 479 ? 2.535 -8.883 21.446 1.00 98.12 479 ARG A N 1
ATOM 3794 C CA . ARG A 1 479 ? 1.542 -7.804 21.296 1.00 98.12 479 ARG A CA 1
ATOM 3795 C C . ARG A 1 479 ? 2.212 -6.475 20.943 1.00 98.12 479 ARG A C 1
ATOM 3797 O O . ARG A 1 479 ? 1.786 -5.831 19.992 1.00 98.12 479 ARG A O 1
ATOM 3804 N N . ILE A 1 480 ? 3.279 -6.085 21.646 1.00 98.31 480 ILE A N 1
ATOM 3805 C CA . ILE A 1 480 ? 4.012 -4.837 21.364 1.00 98.31 480 ILE A CA 1
ATOM 3806 C C . ILE A 1 480 ? 4.594 -4.837 19.940 1.00 98.31 480 ILE A C 1
ATOM 3808 O O . ILE A 1 480 ? 4.478 -3.834 19.242 1.00 98.31 480 ILE A O 1
ATOM 3812 N N . GLY A 1 481 ? 5.169 -5.950 19.472 1.00 97.75 481 GLY A N 1
ATOM 3813 C CA . GLY A 1 481 ? 5.679 -6.075 18.099 1.00 97.75 481 GLY A CA 1
ATOM 3814 C C . GLY A 1 481 ? 4.598 -5.859 17.032 1.00 97.75 481 GLY A C 1
ATOM 3815 O O . GLY A 1 481 ? 4.800 -5.106 16.076 1.00 97.75 481 GLY A O 1
ATOM 3816 N N . GLN A 1 482 ? 3.416 -6.452 17.224 1.00 98.38 482 GLN A N 1
ATOM 3817 C CA . GLN A 1 482 ? 2.270 -6.254 16.330 1.00 98.38 482 GLN A CA 1
ATOM 3818 C C . GLN A 1 482 ? 1.758 -4.811 16.372 1.00 98.38 482 GLN A C 1
ATOM 3820 O O . GLN A 1 482 ? 1.508 -4.206 15.331 1.00 98.38 482 GLN A O 1
ATOM 3825 N N . LEU A 1 483 ? 1.628 -4.245 17.573 1.00 97.94 483 LEU A N 1
ATOM 3826 C CA . LEU A 1 483 ? 1.107 -2.896 17.787 1.00 97.94 483 LEU A CA 1
ATOM 3827 C C . LEU A 1 483 ? 2.061 -1.820 17.265 1.00 97.94 483 LEU A C 1
ATOM 3829 O O . LEU A 1 483 ? 1.597 -0.830 16.708 1.00 97.94 483 LEU A O 1
ATOM 3833 N N . SER A 1 484 ? 3.377 -2.039 17.348 1.00 96.25 484 SER A N 1
ATOM 3834 C CA . SER A 1 484 ? 4.388 -1.208 16.678 1.00 96.25 484 SER A CA 1
ATOM 3835 C C . SER A 1 484 ? 4.105 -1.106 15.180 1.00 96.25 484 SER A C 1
ATOM 3837 O O . SER A 1 484 ? 4.078 -0.013 14.605 1.00 96.25 484 SER A O 1
ATOM 3839 N N . ASN A 1 485 ? 3.819 -2.252 14.552 1.00 96.94 485 ASN A N 1
ATOM 3840 C CA . ASN A 1 485 ? 3.469 -2.296 13.144 1.00 96.94 485 ASN A CA 1
ATOM 3841 C C . ASN A 1 485 ? 2.135 -1.589 12.875 1.00 96.94 485 ASN A C 1
ATOM 3843 O O . ASN A 1 485 ? 2.089 -0.758 11.968 1.00 96.94 485 ASN A O 1
ATOM 3847 N N . ALA A 1 486 ? 1.090 -1.856 13.662 1.00 98.31 486 ALA A N 1
ATOM 3848 C CA . ALA A 1 486 ? -0.226 -1.232 13.508 1.00 98.31 486 ALA A CA 1
ATOM 3849 C C . ALA A 1 486 ? -0.189 0.295 13.638 1.00 98.31 486 ALA A C 1
ATOM 3851 O O . ALA A 1 486 ? -0.639 0.989 12.728 1.00 98.31 486 ALA A O 1
ATOM 3852 N N . LEU A 1 487 ? 0.449 0.826 14.683 1.00 97.44 487 LEU A N 1
ATOM 3853 C CA . LEU A 1 487 ? 0.551 2.269 14.913 1.00 97.44 487 LEU A CA 1
ATOM 3854 C C . LEU A 1 487 ? 1.304 2.988 13.790 1.00 97.44 487 LEU A C 1
ATOM 3856 O O . LEU A 1 487 ? 0.927 4.096 13.408 1.00 97.44 487 LEU A O 1
ATOM 3860 N N . LEU A 1 488 ? 2.322 2.354 13.194 1.00 96.62 488 LEU A N 1
ATOM 3861 C CA . LEU A 1 488 ? 2.970 2.892 11.999 1.00 96.62 488 LEU A CA 1
ATOM 3862 C C . LEU A 1 488 ? 1.976 3.047 10.832 1.00 96.62 488 LEU A C 1
ATOM 3864 O O . LEU A 1 488 ? 2.001 4.069 10.141 1.00 96.62 488 LEU A O 1
ATOM 3868 N N . ARG A 1 489 ? 1.108 2.054 10.584 1.00 98.31 489 ARG A N 1
ATOM 3869 C CA . ARG A 1 489 ? 0.128 2.105 9.480 1.00 98.31 489 ARG A CA 1
ATOM 3870 C C . ARG A 1 489 ? -1.028 3.063 9.793 1.00 98.31 489 ARG A C 1
ATOM 3872 O O . ARG A 1 489 ? -1.437 3.799 8.895 1.00 98.31 489 ARG A O 1
ATOM 3879 N N . ASP A 1 490 ? -1.445 3.178 11.051 1.00 98.50 490 ASP A N 1
ATOM 3880 C CA . ASP A 1 490 ? -2.400 4.206 11.488 1.00 98.50 490 ASP A CA 1
ATOM 3881 C C . ASP A 1 490 ? -1.830 5.612 11.292 1.00 98.50 490 ASP A C 1
ATOM 3883 O O . ASP A 1 490 ? -2.512 6.523 10.811 1.00 98.50 490 ASP A O 1
ATOM 3887 N N . ALA A 1 491 ? -0.536 5.783 11.574 1.00 97.81 491 ALA A N 1
ATOM 3888 C CA . ALA A 1 491 ? 0.135 7.043 11.332 1.00 97.81 491 ALA A CA 1
ATOM 3889 C C . ALA A 1 491 ? 0.215 7.387 9.839 1.00 97.81 491 ALA A C 1
ATOM 3891 O O . ALA A 1 491 ? -0.024 8.540 9.480 1.00 97.81 491 ALA A O 1
ATOM 3892 N N . ARG A 1 492 ? 0.451 6.406 8.951 1.00 98.56 492 ARG A N 1
ATOM 3893 C CA . ARG A 1 492 ? 0.347 6.598 7.487 1.00 98.56 492 ARG A CA 1
ATOM 3894 C C . ARG A 1 492 ? -1.054 7.032 7.078 1.00 98.56 492 ARG A C 1
ATOM 3896 O O . ARG A 1 492 ? -1.194 7.981 6.308 1.00 98.56 492 ARG A O 1
ATOM 3903 N N . PHE A 1 493 ? -2.080 6.378 7.616 1.00 98.75 493 PHE A N 1
ATOM 3904 C CA . PHE A 1 493 ? -3.473 6.692 7.321 1.00 98.75 493 PHE A CA 1
ATOM 3905 C C . PHE A 1 493 ? -3.800 8.154 7.642 1.00 98.75 493 PHE A C 1
ATOM 3907 O O . PHE A 1 493 ? -4.275 8.901 6.783 1.00 98.75 493 PHE A O 1
ATOM 3914 N N . LEU A 1 494 ? -3.486 8.595 8.861 1.00 98.31 494 LEU A N 1
ATOM 3915 C CA . LEU A 1 494 ? -3.797 9.950 9.316 1.00 98.31 494 LEU A CA 1
ATOM 3916 C C . LEU A 1 494 ? -2.892 11.005 8.677 1.00 98.31 494 LEU A C 1
ATOM 3918 O O . LEU A 1 494 ? -3.368 12.089 8.327 1.00 98.31 494 LEU A O 1
ATOM 3922 N N . ALA A 1 495 ? -1.613 10.689 8.462 1.00 98.31 495 ALA A N 1
ATOM 3923 C CA . ALA A 1 495 ? -0.693 11.571 7.756 1.00 98.31 495 ALA A CA 1
ATOM 3924 C C . ALA A 1 495 ? -1.099 11.766 6.289 1.00 98.31 495 ALA A C 1
ATOM 3926 O O . ALA A 1 495 ? -0.995 12.888 5.798 1.00 98.31 495 ALA A O 1
ATOM 3927 N N . SER A 1 496 ? -1.650 10.749 5.618 1.00 98.69 496 SER A N 1
ATOM 3928 C CA . SER A 1 496 ? -2.199 10.895 4.265 1.00 98.69 496 SER A CA 1
ATOM 3929 C C . SER A 1 496 ? -3.275 11.973 4.194 1.00 98.69 496 SER A C 1
ATOM 3931 O O . SER A 1 496 ? -3.179 12.932 3.418 1.00 98.69 496 SER A O 1
ATOM 3933 N N . ILE A 1 497 ? -4.281 11.856 5.059 1.00 98.25 497 ILE A N 1
ATOM 3934 C CA . ILE A 1 497 ? -5.388 12.809 5.125 1.00 98.25 497 ILE A CA 1
ATOM 3935 C C . ILE A 1 497 ? -4.847 14.193 5.512 1.00 98.25 497 ILE A C 1
ATOM 3937 O O . ILE A 1 497 ? -5.186 15.198 4.878 1.00 98.25 497 ILE A O 1
ATOM 3941 N N . GLY A 1 498 ? -3.958 14.252 6.507 1.00 97.06 498 GLY A N 1
ATOM 3942 C CA . GLY A 1 498 ? -3.332 15.478 6.994 1.00 97.06 498 GLY A CA 1
ATOM 3943 C C . GLY A 1 498 ? -2.564 16.248 5.914 1.00 97.06 498 GLY A C 1
ATOM 3944 O O . GLY A 1 498 ? -2.842 17.429 5.674 1.00 97.06 498 GLY A O 1
ATOM 3945 N N . LEU A 1 499 ? -1.635 15.576 5.229 1.00 98.38 499 LEU A N 1
ATOM 3946 C CA . LEU A 1 499 ? -0.771 16.151 4.193 1.00 98.38 499 LEU A CA 1
ATOM 3947 C C . LEU A 1 499 ? -1.575 16.612 2.974 1.00 98.38 499 LEU A C 1
ATOM 3949 O O . LEU A 1 499 ? -1.329 17.696 2.444 1.00 98.38 499 LEU A O 1
ATOM 3953 N N . HIS A 1 500 ? -2.557 15.825 2.528 1.00 98.56 500 HIS A N 1
ATOM 3954 C CA . HIS A 1 500 ? -3.242 16.105 1.264 1.00 98.56 500 HIS A CA 1
ATOM 3955 C C . HIS A 1 500 ? -4.509 16.945 1.393 1.00 98.56 500 HIS A C 1
ATOM 3957 O O . HIS A 1 500 ? -4.916 17.548 0.396 1.00 98.56 500 HIS A O 1
ATOM 3963 N N . THR A 1 501 ? -5.128 17.010 2.574 1.00 95.81 501 THR A N 1
ATOM 3964 C CA . THR A 1 501 ? -6.442 17.660 2.739 1.00 95.81 501 THR A CA 1
ATOM 3965 C C . THR A 1 501 ? -6.472 18.727 3.833 1.00 95.81 501 THR A C 1
ATOM 3967 O O . THR A 1 501 ? -7.310 19.625 3.763 1.00 95.81 501 THR A O 1
ATOM 3970 N N . LYS A 1 502 ? -5.535 18.690 4.794 1.00 91.25 502 LYS A N 1
ATOM 3971 C CA . LYS A 1 502 ? -5.508 19.602 5.956 1.00 91.25 502 LYS A CA 1
ATOM 3972 C C . LYS A 1 502 ? -4.304 20.537 6.015 1.00 91.25 502 LYS A C 1
ATOM 3974 O O . LYS A 1 502 ? -4.206 21.337 6.942 1.00 91.25 502 LYS A O 1
ATOM 3979 N N . GLY A 1 503 ? -3.409 20.457 5.033 1.00 89.81 503 GLY A N 1
ATOM 3980 C CA . GLY A 1 503 ? -2.246 21.335 4.940 1.00 89.81 503 GLY A CA 1
ATOM 3981 C C . GLY A 1 503 ? -1.167 21.048 5.982 1.00 89.81 503 GLY A C 1
ATOM 3982 O O . GLY A 1 503 ? -0.432 21.969 6.329 1.00 89.81 503 GLY A O 1
ATOM 3983 N N . TRP A 1 504 ? -1.069 19.806 6.480 1.00 94.44 504 TRP A N 1
ATOM 3984 C CA . TRP A 1 504 ? 0.102 19.405 7.263 1.00 94.44 504 TRP A CA 1
ATOM 3985 C C . TRP A 1 504 ? 1.369 19.627 6.445 1.00 94.44 504 TRP A C 1
ATOM 3987 O O . TRP A 1 504 ? 1.412 19.317 5.258 1.00 94.44 504 TRP A O 1
ATOM 3997 N N . SER A 1 505 ? 2.404 20.127 7.105 1.00 95.06 505 SER A N 1
ATOM 3998 C CA . SER A 1 505 ? 3.773 20.129 6.610 1.00 95.06 505 SER A CA 1
ATOM 3999 C C . SER A 1 505 ? 4.427 18.754 6.789 1.00 95.06 505 SER A C 1
ATOM 4001 O O . SER A 1 505 ? 4.069 17.986 7.682 1.00 95.06 505 SER A O 1
ATOM 4003 N N . VAL A 1 506 ? 5.469 18.467 6.002 1.00 96.56 506 VAL A N 1
ATOM 4004 C CA . VAL A 1 506 ? 6.278 17.240 6.156 1.00 96.56 506 VAL A CA 1
ATOM 4005 C C . VAL A 1 506 ? 6.858 17.128 7.570 1.00 96.56 506 VAL A C 1
ATOM 4007 O O . VAL A 1 506 ? 6.880 16.047 8.147 1.00 96.56 506 VAL A O 1
ATOM 4010 N N . ALA A 1 507 ? 7.262 18.252 8.170 1.00 92.69 507 ALA A N 1
ATOM 4011 C CA . ALA A 1 507 ? 7.776 18.281 9.536 1.00 92.69 507 ALA A CA 1
ATOM 4012 C C . ALA A 1 507 ? 6.697 17.968 10.590 1.00 92.69 507 ALA A C 1
ATOM 4014 O O . ALA A 1 507 ? 7.009 17.385 11.625 1.00 92.69 507 ALA A O 1
ATOM 4015 N N . GLU A 1 508 ? 5.440 18.362 10.360 1.00 90.12 508 GLU A N 1
ATOM 4016 C CA . GLU A 1 508 ? 4.318 17.961 11.219 1.00 90.12 508 GLU A CA 1
ATOM 4017 C C . GLU A 1 508 ? 4.028 16.469 11.094 1.00 90.12 508 GLU A C 1
ATOM 4019 O O . GLU A 1 508 ? 3.879 15.813 12.119 1.00 90.12 508 GLU A O 1
ATOM 4024 N N . ALA A 1 509 ? 4.023 15.922 9.874 1.00 95.19 509 ALA A N 1
ATOM 4025 C CA . ALA A 1 509 ? 3.865 14.485 9.666 1.00 95.19 509 ALA A CA 1
ATOM 4026 C C . ALA A 1 509 ? 5.005 13.685 10.321 1.00 95.19 509 ALA A C 1
ATOM 4028 O O . ALA A 1 509 ? 4.742 12.690 10.986 1.00 95.19 509 ALA A O 1
ATOM 4029 N N . GLN A 1 510 ? 6.258 14.141 10.207 1.00 91.25 510 GLN A N 1
ATOM 4030 C CA . GLN A 1 510 ? 7.403 13.494 10.858 1.00 91.25 510 GLN A CA 1
ATOM 4031 C C . GLN A 1 510 ? 7.238 13.453 12.380 1.00 91.25 510 GLN A C 1
ATOM 4033 O O . GLN A 1 510 ? 7.397 12.391 12.974 1.00 91.25 510 GLN A O 1
ATOM 4038 N N . ARG A 1 511 ? 6.882 14.584 13.008 1.00 85.31 511 ARG A N 1
ATOM 4039 C CA . ARG A 1 511 ? 6.603 14.612 14.453 1.00 85.31 511 ARG A CA 1
ATOM 4040 C C . ARG A 1 511 ? 5.460 13.675 14.820 1.00 85.31 511 ARG A C 1
ATOM 4042 O O . ARG A 1 511 ? 5.587 12.927 15.770 1.00 85.31 511 ARG A O 1
ATOM 4049 N N . PHE A 1 512 ? 4.399 13.638 14.018 1.00 87.31 512 PHE A N 1
ATOM 4050 C CA . PHE A 1 512 ? 3.273 12.735 14.246 1.00 87.31 512 PHE A CA 1
ATOM 4051 C C . PHE A 1 512 ? 3.696 11.254 14.284 1.00 87.31 512 PHE A C 1
ATOM 4053 O O . PHE A 1 512 ? 3.299 10.535 15.193 1.00 87.31 512 PHE A O 1
ATOM 4060 N N . PHE A 1 513 ? 4.558 10.799 13.365 1.00 90.25 513 PHE A N 1
ATOM 4061 C CA . PHE A 1 513 ? 5.096 9.428 13.407 1.00 90.25 513 PHE A CA 1
ATOM 4062 C C . PHE A 1 513 ? 5.927 9.139 14.668 1.00 90.25 513 PHE A C 1
ATOM 4064 O O . PHE A 1 513 ? 5.901 8.017 15.172 1.00 90.25 513 PHE A O 1
ATOM 4071 N N . MET A 1 514 ? 6.677 10.123 15.166 1.00 82.25 514 MET A N 1
ATOM 4072 C CA . MET A 1 514 ? 7.510 9.959 16.362 1.00 82.25 514 MET A CA 1
ATOM 4073 C C . MET A 1 514 ? 6.670 9.977 17.640 1.00 82.25 514 MET A C 1
ATOM 4075 O O . MET A 1 514 ? 6.804 9.089 18.476 1.00 82.25 514 MET A O 1
ATOM 4079 N N . ASP A 1 515 ? 5.796 10.971 17.766 1.00 80.75 515 ASP A N 1
ATOM 4080 C CA . ASP A 1 515 ? 5.103 11.290 19.011 1.00 80.75 515 ASP A CA 1
ATOM 4081 C C . ASP A 1 515 ? 3.894 10.367 19.242 1.00 80.75 515 ASP A C 1
ATOM 4083 O O . ASP A 1 515 ? 3.630 9.973 20.373 1.00 80.75 515 ASP A O 1
ATOM 4087 N N . GLU A 1 516 ? 3.180 9.991 18.174 1.00 80.50 516 GLU A N 1
ATOM 4088 C CA . GLU A 1 516 ? 1.896 9.270 18.268 1.00 80.50 516 GLU A CA 1
ATOM 4089 C C . GLU A 1 516 ? 2.012 7.793 17.856 1.00 80.50 516 GLU A C 1
ATOM 4091 O O . GLU A 1 516 ? 1.136 6.988 18.157 1.00 80.50 516 GLU A O 1
ATOM 4096 N N . ALA A 1 517 ? 3.092 7.418 17.161 1.00 85.69 517 ALA A N 1
ATOM 4097 C CA . ALA A 1 517 ? 3.349 6.038 16.741 1.00 85.69 517 ALA A CA 1
ATOM 4098 C C . ALA A 1 517 ? 4.701 5.484 17.215 1.00 85.69 517 ALA A C 1
ATOM 4100 O O . ALA A 1 517 ? 5.067 4.374 16.824 1.00 85.69 517 ALA A O 1
ATOM 4101 N N . TYR A 1 518 ? 5.440 6.233 18.045 1.00 86.44 518 TYR A N 1
ATOM 4102 C CA . TYR A 1 518 ? 6.712 5.821 18.657 1.00 86.44 518 TYR A CA 1
ATOM 4103 C C . TYR A 1 518 ? 7.760 5.315 17.652 1.00 86.44 518 TYR A C 1
ATOM 4105 O O . TYR A 1 518 ? 8.567 4.437 17.961 1.00 86.44 518 TYR A O 1
ATOM 4113 N N . GLN A 1 519 ? 7.746 5.851 16.429 1.00 86.81 519 GLN A N 1
ATOM 4114 C CA . GLN A 1 519 ? 8.684 5.454 15.382 1.00 86.81 519 GLN A CA 1
ATOM 4115 C C . GLN A 1 519 ? 10.050 6.117 15.579 1.00 86.81 519 GLN A C 1
ATOM 4117 O O . GLN A 1 519 ? 10.152 7.255 16.042 1.00 86.81 519 GLN A O 1
ATOM 4122 N N . SER A 1 520 ? 11.113 5.426 15.159 1.00 83.75 520 SER A N 1
ATOM 4123 C CA . SER A 1 520 ? 12.462 5.998 15.146 1.00 83.75 520 SER A CA 1
ATOM 4124 C C . SER A 1 520 ? 12.546 7.201 14.197 1.00 83.75 520 SER A C 1
ATOM 4126 O O . SER A 1 520 ? 11.796 7.301 13.223 1.00 83.75 520 SER A O 1
ATOM 4128 N N . GLU A 1 521 ? 13.493 8.110 14.445 1.00 83.06 521 GLU A N 1
ATOM 4129 C CA . GLU A 1 521 ? 13.681 9.314 13.622 1.00 83.06 521 GLU A CA 1
ATOM 4130 C C . GLU A 1 521 ? 13.872 8.975 12.132 1.00 83.06 521 GLU A C 1
ATOM 4132 O O . GLU A 1 521 ? 13.252 9.596 11.269 1.00 83.06 521 GLU A O 1
ATOM 4137 N N . GLY A 1 522 ? 14.685 7.957 11.825 1.00 82.69 522 GLY A N 1
ATOM 4138 C CA . GLY A 1 522 ? 14.932 7.516 10.449 1.00 82.69 522 GLY A CA 1
ATOM 4139 C C . GLY A 1 522 ? 13.657 7.041 9.749 1.00 82.69 522 GLY A C 1
ATOM 4140 O O . GLY A 1 522 ? 13.366 7.473 8.630 1.00 82.69 522 GLY A O 1
ATOM 4141 N N . THR A 1 523 ? 12.856 6.217 10.433 1.00 86.38 523 THR A N 1
ATOM 4142 C CA . THR A 1 523 ? 11.554 5.769 9.926 1.00 86.38 523 THR A CA 1
ATOM 4143 C C . THR A 1 523 ? 10.603 6.952 9.755 1.00 86.38 523 THR A C 1
ATOM 4145 O O . THR A 1 523 ? 10.018 7.113 8.687 1.00 86.38 523 THR A O 1
ATOM 4148 N N . ALA A 1 524 ? 10.488 7.838 10.745 1.00 89.19 524 ALA A N 1
ATOM 4149 C CA . ALA A 1 524 ? 9.599 8.995 10.683 1.00 89.19 524 ALA A CA 1
ATOM 4150 C C . ALA A 1 524 ? 9.926 9.939 9.511 1.00 89.19 524 ALA A C 1
ATOM 4152 O O . ALA A 1 524 ? 9.012 10.387 8.814 1.00 89.19 524 ALA A O 1
ATOM 4153 N N . ILE A 1 525 ? 11.212 10.202 9.242 1.00 87.94 525 ILE A N 1
ATOM 4154 C CA . ILE A 1 525 ? 11.659 10.993 8.081 1.00 87.94 525 ILE A CA 1
ATOM 4155 C C . ILE A 1 525 ? 11.204 10.331 6.777 1.00 87.94 525 ILE A C 1
ATOM 4157 O O . ILE A 1 525 ? 10.601 10.988 5.923 1.00 87.94 525 ILE A O 1
ATOM 4161 N N . GLN A 1 526 ? 11.470 9.030 6.624 1.00 89.06 526 GLN A N 1
ATOM 4162 C CA . GLN A 1 526 ? 11.122 8.292 5.412 1.00 89.06 526 GLN A CA 1
ATOM 4163 C C . GLN A 1 526 ? 9.606 8.284 5.174 1.00 89.06 526 GLN A C 1
ATOM 4165 O O . GLN A 1 526 ? 9.152 8.537 4.058 1.00 89.06 526 GLN A O 1
ATOM 4170 N N . GLN A 1 527 ? 8.814 8.030 6.215 1.00 94.12 527 GLN A N 1
ATOM 4171 C CA . GLN A 1 527 ? 7.360 7.887 6.111 1.00 94.12 527 GLN A CA 1
ATOM 4172 C C . GLN A 1 527 ? 6.652 9.230 5.901 1.00 94.12 527 GLN A C 1
ATOM 4174 O O . GLN A 1 527 ? 5.708 9.310 5.112 1.00 94.12 527 GLN A O 1
ATOM 4179 N N . ALA A 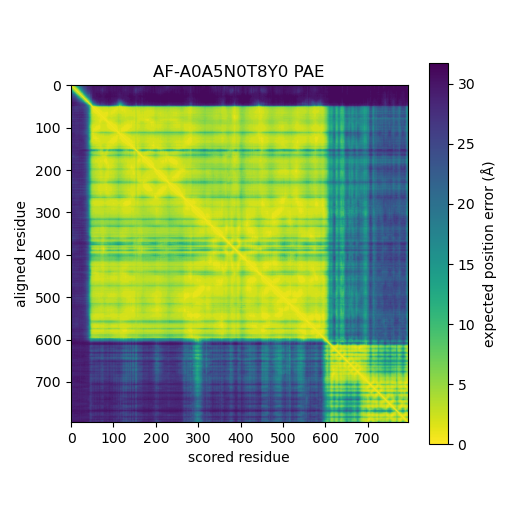1 528 ? 7.142 10.306 6.522 1.00 95.44 528 ALA A N 1
ATOM 4180 C CA . ALA A 1 528 ? 6.645 11.656 6.272 1.00 95.44 528 ALA A CA 1
ATOM 4181 C C . ALA A 1 528 ? 6.938 12.120 4.838 1.00 95.44 528 ALA A C 1
ATOM 4183 O O . ALA A 1 528 ? 6.065 12.693 4.185 1.00 95.44 528 ALA A O 1
ATOM 4184 N N . ALA A 1 529 ? 8.139 11.834 4.320 1.00 95.06 529 ALA A N 1
ATOM 4185 C CA . ALA A 1 529 ? 8.478 12.104 2.927 1.00 95.06 529 ALA A CA 1
ATOM 4186 C C . ALA A 1 529 ? 7.604 11.276 1.972 1.00 95.06 529 ALA A C 1
ATOM 4188 O O . ALA A 1 529 ? 7.014 11.849 1.051 1.00 95.06 529 ALA A O 1
ATOM 4189 N N . ARG A 1 530 ? 7.461 9.965 2.231 1.00 95.19 530 ARG A N 1
ATOM 4190 C CA . ARG A 1 530 ? 6.606 9.051 1.454 1.00 95.19 530 ARG A CA 1
ATOM 4191 C C . ARG A 1 530 ? 5.180 9.530 1.348 1.00 95.19 530 ARG A C 1
ATOM 4193 O O . ARG A 1 530 ? 4.646 9.556 0.243 1.00 95.19 530 ARG A O 1
ATOM 4200 N N . GLY A 1 531 ? 4.615 10.010 2.447 1.00 96.81 531 GLY A N 1
ATOM 4201 C CA . GLY A 1 531 ? 3.262 10.541 2.451 1.00 96.81 531 GLY A CA 1
ATOM 4202 C C . GLY A 1 531 ? 3.009 11.634 1.429 1.00 96.81 531 GLY A C 1
ATOM 4203 O O . GLY A 1 531 ? 1.891 11.759 0.966 1.00 96.81 531 GLY A O 1
ATOM 4204 N N . THR A 1 532 ? 4.032 12.388 1.020 1.00 97.31 532 THR A N 1
ATOM 4205 C CA . THR A 1 532 ? 3.855 13.433 0.007 1.00 97.31 532 THR A CA 1
ATOM 4206 C C . THR A 1 532 ? 3.733 12.895 -1.417 1.00 97.31 532 THR A C 1
ATOM 4208 O O . THR A 1 532 ? 3.090 13.546 -2.238 1.00 97.31 532 THR A O 1
ATOM 4211 N N . TYR A 1 533 ? 4.390 11.778 -1.753 1.00 94.94 533 TYR A N 1
ATOM 4212 C CA . TYR A 1 533 ? 4.424 11.211 -3.112 1.00 94.94 533 TYR A CA 1
ATOM 4213 C C . TYR A 1 533 ? 3.605 9.923 -3.261 1.00 94.94 533 TYR A C 1
ATOM 4215 O O . TYR A 1 533 ? 3.324 9.518 -4.386 1.00 94.94 533 TYR A O 1
ATOM 4223 N N . ASP A 1 534 ? 3.187 9.308 -2.158 1.00 96.00 534 ASP A N 1
ATOM 4224 C CA . ASP A 1 534 ? 2.261 8.177 -2.097 1.00 96.00 534 ASP A CA 1
ATOM 4225 C C . ASP A 1 534 ? 1.065 8.544 -1.194 1.00 96.00 534 ASP A C 1
ATOM 4227 O O . ASP A 1 534 ? 0.989 8.094 -0.051 1.00 96.00 534 ASP A O 1
ATOM 4231 N N . PRO A 1 535 ? 0.108 9.362 -1.677 1.00 96.88 535 PRO A N 1
ATOM 4232 C CA . PRO A 1 535 ? -1.121 9.651 -0.938 1.00 96.88 535 PRO A CA 1
ATOM 4233 C C . PRO A 1 535 ? -1.936 8.386 -0.633 1.00 96.88 535 PRO A C 1
ATOM 4235 O O . PRO A 1 535 ? -2.732 8.388 0.300 1.00 96.88 535 PRO A O 1
ATOM 4238 N N . ALA A 1 536 ? -1.768 7.300 -1.388 1.00 96.94 536 ALA A N 1
ATOM 4239 C CA . ALA A 1 536 ? -2.570 6.092 -1.240 1.00 96.94 536 ALA A CA 1
ATOM 4240 C C . ALA A 1 536 ? -2.063 5.154 -0.126 1.00 96.94 536 ALA A C 1
ATOM 4242 O O . ALA A 1 536 ? -2.749 4.197 0.218 1.00 96.94 536 ALA A O 1
ATOM 4243 N N . TYR A 1 537 ? -0.937 5.453 0.530 1.00 96.38 537 TYR A N 1
ATOM 4244 C CA . TYR A 1 537 ? -0.432 4.682 1.678 1.00 96.38 537 TYR A CA 1
ATOM 4245 C C . TYR A 1 537 ? -1.345 4.646 2.926 1.00 96.38 537 TYR A C 1
ATOM 4247 O O . TYR A 1 537 ? -0.988 4.004 3.912 1.00 96.38 537 TYR A O 1
ATOM 4255 N N . LEU A 1 538 ? -2.534 5.271 2.908 1.00 98.25 538 LEU A N 1
ATOM 4256 C CA . LEU A 1 538 ? -3.587 4.992 3.899 1.00 98.25 538 LEU A CA 1
ATOM 4257 C C . LEU A 1 538 ? -4.220 3.601 3.728 1.00 98.25 538 LEU A C 1
ATOM 4259 O O . LEU A 1 538 ? -4.868 3.091 4.641 1.00 98.25 538 LEU A O 1
ATOM 4263 N N . ASN A 1 539 ? -4.039 2.992 2.554 1.00 98.44 539 ASN A N 1
ATOM 4264 C CA . ASN A 1 539 ? -4.704 1.760 2.149 1.00 98.44 539 ASN A CA 1
ATOM 4265 C C . ASN A 1 539 ? -4.373 0.551 3.037 1.00 98.44 539 ASN A C 1
ATOM 4267 O O . ASN A 1 539 ? -5.176 -0.375 3.085 1.00 98.44 539 ASN A O 1
ATOM 4271 N N . TYR A 1 540 ? -3.268 0.582 3.791 1.00 98.56 540 TYR A N 1
ATOM 4272 C CA . TYR A 1 540 ? -2.921 -0.453 4.772 1.00 98.56 540 TYR A CA 1
ATOM 4273 C C . TYR A 1 540 ? -3.995 -0.564 5.869 1.00 98.56 540 TYR A C 1
ATOM 4275 O O . TYR A 1 540 ? -4.708 -1.566 5.947 1.00 98.56 540 TYR A O 1
ATOM 4283 N N . THR A 1 541 ? -4.158 0.480 6.694 1.00 98.75 541 THR A N 1
ATOM 4284 C CA . THR A 1 541 ? -5.178 0.503 7.758 1.00 98.75 541 THR A CA 1
ATOM 4285 C C . THR A 1 541 ? -6.585 0.524 7.161 1.00 98.75 541 THR A C 1
ATOM 4287 O O . THR A 1 541 ? -7.451 -0.208 7.633 1.00 98.75 541 THR A O 1
ATOM 4290 N N . MET A 1 542 ? -6.824 1.279 6.077 1.00 98.75 542 MET A N 1
ATOM 4291 C CA . MET A 1 542 ? -8.148 1.318 5.442 1.00 98.75 542 MET A CA 1
ATOM 4292 C C . MET A 1 542 ? -8.593 -0.075 4.981 1.00 98.75 542 MET A C 1
ATOM 4294 O O . MET A 1 542 ? -9.695 -0.510 5.307 1.00 98.75 542 MET A O 1
ATOM 4298 N N . GLY A 1 543 ? -7.727 -0.791 4.262 1.00 98.81 543 GLY A N 1
ATOM 4299 C CA . GLY A 1 543 ? -8.007 -2.132 3.769 1.00 98.81 543 GLY A CA 1
ATOM 4300 C C . GLY A 1 543 ? -8.193 -3.137 4.901 1.00 98.81 543 GLY A C 1
ATOM 4301 O O . GLY A 1 543 ? -9.176 -3.876 4.903 1.00 98.81 543 GLY A O 1
ATOM 4302 N N . LYS A 1 544 ? -7.320 -3.108 5.917 1.00 98.81 544 LYS A N 1
ATOM 4303 C CA . LYS A 1 544 ? -7.456 -3.947 7.115 1.00 98.81 544 LYS A CA 1
ATOM 4304 C C . LYS A 1 544 ? -8.821 -3.771 7.777 1.00 98.81 544 LYS A C 1
ATOM 4306 O O . LYS A 1 544 ? -9.480 -4.762 8.082 1.00 98.81 544 LYS A O 1
ATOM 4311 N N . LEU A 1 545 ? -9.255 -2.531 8.003 1.00 98.75 545 LEU A N 1
ATOM 4312 C CA . LEU A 1 545 ? -10.520 -2.254 8.686 1.00 98.75 545 LEU A CA 1
ATOM 4313 C C . LEU A 1 545 ? -11.734 -2.663 7.843 1.00 98.75 545 LEU A C 1
ATOM 4315 O O . LEU A 1 545 ? -12.668 -3.253 8.385 1.00 98.75 545 LEU A O 1
ATOM 4319 N N . LEU A 1 546 ? -11.698 -2.446 6.524 1.00 98.81 546 LEU A N 1
ATOM 4320 C CA . LEU A 1 546 ? -12.729 -2.947 5.607 1.00 98.81 546 LEU A CA 1
ATOM 4321 C C . LEU A 1 546 ? -12.841 -4.483 5.667 1.00 98.81 546 LEU A C 1
ATOM 4323 O O . LEU A 1 546 ? -13.949 -5.020 5.725 1.00 98.81 546 LEU A O 1
ATOM 4327 N N . ILE A 1 547 ? -11.706 -5.196 5.702 1.00 98.88 547 ILE A N 1
ATOM 4328 C CA . ILE A 1 547 ? -11.672 -6.663 5.824 1.00 98.88 547 ILE A CA 1
ATOM 4329 C C . ILE A 1 547 ? -12.197 -7.113 7.187 1.00 98.88 547 ILE A C 1
ATOM 4331 O O . ILE A 1 547 ? -13.040 -8.007 7.226 1.00 98.88 547 ILE A O 1
ATOM 4335 N N . LYS A 1 548 ? -11.759 -6.489 8.294 1.00 97.88 548 LYS A N 1
ATOM 4336 C CA . LYS A 1 548 ? -12.265 -6.806 9.644 1.00 97.88 548 LYS A CA 1
ATOM 4337 C C . LYS A 1 548 ? -13.783 -6.664 9.695 1.00 97.88 548 LYS A C 1
ATOM 4339 O O . LYS A 1 548 ? -14.460 -7.602 10.100 1.00 97.88 548 LYS A O 1
ATOM 4344 N N . ARG A 1 549 ? -14.327 -5.546 9.202 1.00 96.81 549 ARG A N 1
ATOM 4345 C CA . ARG A 1 549 ? -15.778 -5.336 9.192 1.00 96.81 549 ARG A CA 1
ATOM 4346 C C . ARG A 1 549 ? -16.509 -6.381 8.357 1.00 96.81 549 ARG A C 1
ATOM 4348 O O . ARG A 1 549 ? -17.532 -6.905 8.786 1.00 96.81 549 ARG A O 1
ATOM 4355 N N . LEU A 1 550 ? -15.996 -6.682 7.166 1.00 98.25 550 LEU A N 1
ATOM 4356 C CA . LEU A 1 550 ? -16.582 -7.698 6.299 1.00 98.25 550 LEU A CA 1
ATOM 4357 C C . LEU A 1 550 ? -16.553 -9.090 6.950 1.00 98.25 550 LEU A C 1
ATOM 4359 O O . LEU A 1 550 ? -17.559 -9.792 6.909 1.00 98.25 550 LEU A O 1
ATOM 4363 N N . ARG A 1 551 ? -15.440 -9.475 7.581 1.00 97.94 551 ARG A N 1
ATOM 4364 C CA . ARG A 1 551 ? -15.327 -10.723 8.344 1.00 97.94 551 ARG A CA 1
ATOM 4365 C C . ARG A 1 551 ? -16.363 -10.787 9.451 1.00 97.94 551 ARG A C 1
ATOM 4367 O O . ARG A 1 551 ? -17.052 -11.796 9.579 1.00 97.94 551 ARG A O 1
ATOM 4374 N N . ASP A 1 552 ? -16.450 -9.741 10.261 1.00 89.56 552 ASP A N 1
ATOM 4375 C CA . ASP A 1 552 ? -17.317 -9.727 11.433 1.00 89.56 552 ASP A CA 1
ATOM 4376 C C . ASP A 1 552 ? -18.789 -9.848 11.002 1.00 89.56 552 ASP A C 1
ATOM 4378 O O . ASP A 1 552 ? -19.490 -10.742 11.477 1.00 89.56 552 ASP A O 1
ATOM 4382 N N . ASP A 1 553 ? -19.221 -9.076 9.997 1.00 88.75 553 ASP A N 1
ATOM 4383 C CA . ASP A 1 553 ? -20.578 -9.173 9.442 1.00 88.75 553 ASP A CA 1
ATOM 4384 C C . ASP A 1 553 ? -20.858 -10.546 8.800 1.00 88.75 553 ASP A C 1
ATOM 4386 O O . ASP A 1 553 ? -21.927 -11.127 8.992 1.00 88.75 553 ASP A O 1
ATOM 4390 N N . TRP A 1 554 ? -19.911 -11.092 8.029 1.00 93.88 554 TRP A N 1
ATOM 4391 C CA . TRP A 1 554 ? -20.114 -12.361 7.325 1.00 93.88 554 TRP A CA 1
ATOM 4392 C C . TRP A 1 554 ? -20.154 -13.548 8.294 1.00 93.88 554 TRP A C 1
ATOM 4394 O O . TRP A 1 554 ? -20.942 -14.482 8.116 1.00 93.88 554 TRP A O 1
ATOM 4404 N N . THR A 1 555 ? -19.327 -13.516 9.339 1.00 88.69 555 THR A N 1
ATOM 4405 C CA . THR A 1 555 ? -19.205 -14.613 10.307 1.00 88.69 555 THR A CA 1
ATOM 4406 C C . THR A 1 555 ? -20.248 -14.569 11.426 1.00 88.69 555 THR A C 1
ATOM 4408 O O . THR A 1 555 ? -20.494 -15.616 12.030 1.00 88.69 555 THR A O 1
ATOM 4411 N N . ALA A 1 556 ? -20.906 -13.427 11.671 1.00 84.88 556 ALA A N 1
ATOM 4412 C CA . ALA A 1 556 ? -21.902 -13.251 12.735 1.00 84.88 556 ALA A CA 1
ATOM 4413 C C . ALA A 1 556 ? -22.986 -14.347 12.742 1.00 84.88 556 ALA A C 1
ATOM 4415 O O . ALA A 1 556 ? -23.276 -14.941 13.779 1.00 84.88 556 ALA A O 1
ATOM 4416 N N . GLU A 1 557 ? -23.518 -14.697 11.570 1.00 83.38 557 GLU A N 1
ATOM 4417 C CA . GLU A 1 557 ? -24.553 -15.733 11.416 1.00 83.38 557 GLU A CA 1
ATOM 4418 C C . GLU A 1 557 ? -23.988 -17.122 11.061 1.00 83.38 557 GLU A C 1
ATOM 4420 O O . GLU A 1 557 ? -24.736 -18.087 10.904 1.00 83.38 557 GLU A O 1
ATOM 4425 N N . ARG A 1 558 ? -22.660 -17.245 10.925 1.00 86.94 558 ARG A N 1
ATOM 4426 C CA . ARG A 1 558 ? -21.967 -18.458 10.448 1.00 86.94 558 ARG A CA 1
ATOM 4427 C C . ARG A 1 558 ? -21.116 -19.136 11.525 1.00 86.94 558 ARG A C 1
ATOM 4429 O O . ARG A 1 558 ? -20.330 -20.020 11.222 1.00 86.94 558 ARG A O 1
ATOM 4436 N N . GLY A 1 559 ? -21.296 -18.771 12.794 1.00 81.25 559 GLY A N 1
ATOM 4437 C CA . GLY A 1 559 ? -20.567 -19.375 13.919 1.00 81.25 559 GLY A CA 1
ATOM 4438 C C . GLY A 1 559 ? -19.313 -18.604 14.347 1.00 81.25 559 GLY A C 1
ATOM 4439 O O . GLY A 1 559 ? -18.455 -19.157 15.040 1.00 81.25 559 GLY A O 1
ATOM 4440 N N . GLY A 1 560 ? -19.199 -17.331 13.955 1.00 88.12 560 GLY A N 1
ATOM 4441 C CA . GLY A 1 560 ? -18.131 -16.428 14.381 1.00 88.12 560 GLY A CA 1
ATOM 4442 C C . GLY A 1 560 ? -16.749 -16.959 14.006 1.00 88.12 560 GLY A C 1
ATOM 4443 O O . GLY A 1 560 ? -16.484 -17.283 12.849 1.00 88.12 560 GLY A O 1
ATOM 4444 N N . ARG A 1 561 ? -15.863 -17.105 15.000 1.00 86.44 561 ARG A N 1
ATOM 4445 C CA . ARG A 1 561 ? -14.477 -17.563 14.794 1.00 86.44 561 ARG A CA 1
ATOM 4446 C C . ARG A 1 561 ? -14.364 -18.919 14.086 1.00 86.44 561 ARG A C 1
ATOM 4448 O O . ARG A 1 561 ? -13.401 -19.136 13.361 1.00 86.44 561 ARG A O 1
ATOM 4455 N N . GLN A 1 562 ? -15.345 -19.812 14.2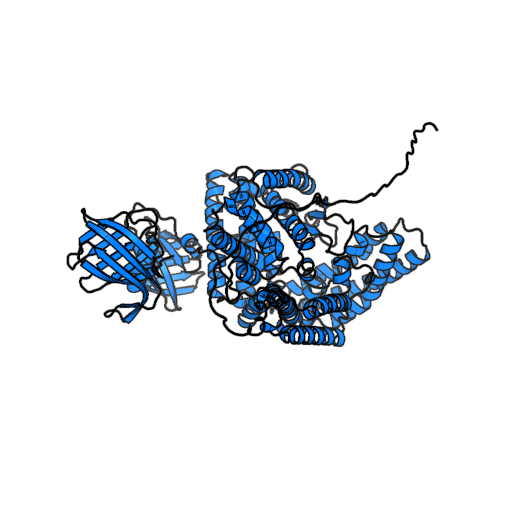37 1.00 89.00 562 GLN A N 1
ATOM 4456 C CA . GLN A 1 562 ? -15.333 -21.118 13.559 1.00 89.00 562 GLN A CA 1
ATOM 4457 C C . GLN A 1 562 ? -15.462 -20.999 12.032 1.00 89.00 562 GLN A C 1
ATOM 4459 O O . GLN A 1 562 ? -15.050 -21.906 11.317 1.00 89.00 562 GLN A O 1
ATOM 4464 N N . ALA A 1 563 ? -15.989 -19.878 11.532 1.00 94.75 563 ALA A N 1
ATOM 4465 C CA . ALA A 1 563 ? -16.142 -19.608 10.107 1.00 94.75 563 ALA A CA 1
ATOM 4466 C C . ALA A 1 563 ? -14.982 -18.806 9.500 1.00 94.75 563 ALA A C 1
ATOM 4468 O O . ALA A 1 563 ? -15.030 -18.488 8.315 1.00 94.75 563 ALA A O 1
ATOM 4469 N N . TRP A 1 564 ? -13.936 -18.473 10.267 1.00 95.88 564 TRP A N 1
ATOM 4470 C CA . TRP A 1 564 ? -12.821 -17.661 9.761 1.00 95.88 564 TRP A CA 1
ATOM 4471 C C . TRP A 1 564 ? -12.126 -18.288 8.556 1.00 95.88 564 TRP A C 1
ATOM 4473 O O . TRP A 1 564 ? -11.839 -17.582 7.595 1.00 95.88 564 TRP A O 1
ATOM 4483 N N . ARG A 1 565 ? -11.919 -19.606 8.558 1.00 97.56 565 ARG A N 1
ATOM 4484 C CA . ARG A 1 565 ? -11.331 -20.293 7.406 1.00 97.56 565 ARG A CA 1
ATOM 4485 C C . ARG A 1 565 ? -12.161 -20.149 6.144 1.00 97.56 565 ARG A C 1
ATOM 4487 O O . ARG A 1 565 ? -11.635 -19.767 5.106 1.00 97.56 565 ARG A O 1
ATOM 4494 N N . GLU A 1 566 ? -13.453 -20.445 6.246 1.00 98.06 566 GLU A N 1
ATOM 4495 C CA . GLU A 1 566 ? -14.373 -20.344 5.114 1.00 98.06 566 GLU A CA 1
ATOM 4496 C C . GLU A 1 566 ? -14.473 -18.896 4.623 1.00 98.06 566 GLU A C 1
ATOM 4498 O O . GLU A 1 566 ? -14.476 -18.653 3.417 1.00 98.06 566 GLU A O 1
ATOM 4503 N N . PHE A 1 567 ? -14.473 -17.933 5.550 1.00 98.50 567 PHE A N 1
ATOM 4504 C CA . PHE A 1 567 ? -14.407 -16.513 5.236 1.00 98.50 567 PHE A CA 1
ATOM 4505 C C . PHE A 1 567 ? -13.146 -16.171 4.433 1.00 98.50 567 PHE A C 1
ATOM 4507 O O . PHE A 1 567 ? -13.264 -15.592 3.356 1.00 98.50 567 PHE A O 1
ATOM 4514 N N . HIS A 1 568 ? -11.957 -16.534 4.924 1.00 98.56 568 HIS A N 1
ATOM 4515 C CA . HIS A 1 568 ? -10.686 -16.209 4.272 1.00 98.56 568 HIS A CA 1
ATOM 4516 C C . HIS A 1 568 ? -10.550 -16.877 2.902 1.00 98.56 568 HIS A C 1
ATOM 4518 O O . HIS A 1 568 ? -10.191 -16.205 1.938 1.00 98.56 568 HIS A O 1
ATOM 4524 N N . ASP A 1 569 ? -10.894 -18.163 2.793 1.00 97.75 569 ASP A N 1
ATOM 4525 C CA . ASP A 1 569 ? -10.863 -18.888 1.519 1.00 97.75 569 ASP A CA 1
ATOM 4526 C C . ASP A 1 569 ? -11.839 -18.256 0.508 1.00 97.75 569 ASP A C 1
ATOM 4528 O O . ASP A 1 569 ? -11.506 -18.084 -0.665 1.00 97.75 569 ASP A O 1
ATOM 4532 N N . THR A 1 570 ? -13.026 -17.835 0.964 1.00 96.88 570 THR A N 1
ATOM 4533 C CA . THR A 1 570 ? -14.001 -17.133 0.117 1.00 96.88 570 THR A CA 1
ATOM 4534 C C . THR A 1 570 ? -13.489 -15.755 -0.296 1.00 96.88 570 THR A C 1
ATOM 4536 O O . THR A 1 570 ? -13.539 -15.424 -1.479 1.00 96.88 570 THR A O 1
ATOM 4539 N N . PHE A 1 571 ? -12.968 -14.962 0.642 1.00 97.94 571 PHE A N 1
ATOM 4540 C CA . PHE A 1 571 ? -12.452 -13.614 0.397 1.00 97.94 571 PHE A CA 1
ATOM 4541 C C . PHE A 1 571 ? -11.314 -13.619 -0.635 1.00 97.94 571 PHE A C 1
ATOM 4543 O O . PHE A 1 571 ? -11.367 -12.872 -1.612 1.00 97.94 571 PHE A O 1
ATOM 4550 N N . LEU A 1 572 ? -10.331 -14.511 -0.471 1.00 97.19 572 LEU A N 1
ATOM 4551 C CA . LEU A 1 572 ? -9.179 -14.629 -1.372 1.00 97.19 572 LEU A CA 1
ATOM 4552 C C . LEU A 1 572 ? -9.541 -15.216 -2.750 1.00 97.19 572 LEU A C 1
ATOM 4554 O O . LEU A 1 572 ? -8.828 -14.988 -3.727 1.00 97.19 572 LEU A O 1
ATOM 4558 N N . SER A 1 573 ? -10.670 -15.925 -2.874 1.00 94.06 573 SER A N 1
ATOM 4559 C CA . SER A 1 573 ? -11.113 -16.498 -4.157 1.00 94.06 573 SER A CA 1
ATOM 4560 C C . SER A 1 573 ? -11.494 -15.451 -5.215 1.00 94.06 573 SER A C 1
ATOM 4562 O O . SER A 1 573 ? -11.540 -15.760 -6.410 1.00 94.06 573 SER A O 1
ATOM 4564 N N . TYR A 1 574 ? -11.740 -14.203 -4.800 1.00 93.06 574 TYR A N 1
ATOM 4565 C CA . TYR A 1 574 ? -12.137 -13.106 -5.686 1.00 93.06 574 TYR A CA 1
ATOM 4566 C C . TYR A 1 574 ? -10.968 -12.465 -6.456 1.00 93.06 574 TYR A C 1
ATOM 4568 O O . TYR A 1 574 ? -11.216 -11.597 -7.301 1.00 93.06 574 TYR A O 1
ATOM 4576 N N . GLY A 1 575 ? -9.724 -12.894 -6.213 1.00 90.50 575 GLY A N 1
ATOM 4577 C CA . GLY A 1 575 ? -8.520 -12.241 -6.730 1.00 90.50 575 GLY A CA 1
ATOM 4578 C C . GLY A 1 575 ? -8.094 -11.118 -5.791 1.00 90.50 575 GLY A C 1
ATOM 4579 O O . GLY A 1 575 ? -7.915 -11.366 -4.607 1.00 90.50 575 GLY A O 1
ATOM 4580 N N . GLY A 1 576 ? -7.981 -9.886 -6.294 1.00 93.38 576 GLY A N 1
ATOM 4581 C CA . GLY A 1 576 ? -7.696 -8.716 -5.457 1.00 93.38 576 GLY A CA 1
ATOM 4582 C C . GLY A 1 576 ? -8.412 -7.434 -5.892 1.00 93.38 576 GLY A C 1
ATOM 4583 O O . GLY A 1 576 ? -7.744 -6.456 -6.215 1.00 93.38 576 GLY A O 1
ATOM 4584 N N . PRO A 1 577 ? -9.751 -7.403 -5.980 1.00 95.94 577 PRO A N 1
ATOM 4585 C CA . PRO A 1 577 ? -10.505 -6.183 -6.292 1.00 95.94 577 PRO A CA 1
ATOM 4586 C C . PRO A 1 577 ? -10.485 -5.169 -5.136 1.00 95.94 577 PRO A C 1
ATOM 4588 O O . PRO A 1 577 ? -10.164 -5.527 -4.004 1.00 95.94 577 PRO A O 1
ATOM 4591 N N . PRO A 1 578 ? -10.980 -3.938 -5.354 1.00 98.25 578 PRO A N 1
ATOM 4592 C CA . PRO A 1 578 ? -11.439 -3.089 -4.259 1.00 98.25 578 PRO A CA 1
ATOM 4593 C C . PRO A 1 578 ? -12.369 -3.841 -3.291 1.00 98.25 578 PRO A C 1
ATOM 4595 O O . PRO A 1 578 ? -13.376 -4.422 -3.704 1.00 98.25 578 PRO A O 1
ATOM 4598 N N . ILE A 1 579 ? -12.058 -3.801 -1.993 1.00 98.62 579 ILE A N 1
ATOM 4599 C CA . ILE A 1 579 ? -12.767 -4.563 -0.948 1.00 98.62 579 ILE A CA 1
ATOM 4600 C C . ILE A 1 579 ? -14.290 -4.300 -0.912 1.00 98.62 579 ILE A C 1
ATOM 4602 O O . ILE A 1 579 ? -15.036 -5.266 -0.723 1.00 98.62 579 ILE A O 1
ATOM 4606 N N . PRO A 1 580 ? -14.809 -3.075 -1.162 1.00 98.44 580 PRO A N 1
ATOM 4607 C CA . PRO A 1 580 ? -16.254 -2.848 -1.270 1.00 98.44 580 PRO A CA 1
ATOM 4608 C C . PRO A 1 580 ? -16.956 -3.716 -2.330 1.00 98.44 580 PRO A C 1
ATOM 4610 O O . PRO A 1 580 ? -18.116 -4.083 -2.138 1.00 98.44 580 PRO A O 1
ATOM 4613 N N . LEU A 1 581 ? -16.265 -4.087 -3.420 1.00 97.94 581 LEU A N 1
ATOM 4614 C CA . LEU A 1 581 ? -16.798 -5.013 -4.429 1.00 97.94 581 LEU A CA 1
ATOM 4615 C C . LEU A 1 581 ? -16.851 -6.453 -3.896 1.00 97.94 581 LEU A C 1
ATOM 4617 O O . LEU A 1 581 ? -17.829 -7.156 -4.136 1.00 97.94 581 LEU A O 1
ATOM 4621 N N . VAL A 1 582 ? -15.840 -6.891 -3.134 1.00 97.56 582 VAL A N 1
ATOM 4622 C CA . VAL A 1 582 ? -15.842 -8.219 -2.481 1.00 97.56 582 VAL A CA 1
ATOM 4623 C C . VAL A 1 582 ? -17.002 -8.323 -1.507 1.00 97.56 582 VAL A C 1
ATOM 4625 O O . VAL A 1 582 ? -17.756 -9.296 -1.531 1.00 97.56 582 VAL A O 1
ATOM 4628 N N . ARG A 1 583 ? -17.175 -7.289 -0.676 1.00 97.06 583 ARG A N 1
ATOM 4629 C CA . ARG A 1 583 ? -18.273 -7.206 0.282 1.00 97.06 583 ARG A CA 1
ATOM 4630 C C . ARG A 1 583 ? -19.617 -7.380 -0.406 1.00 97.06 583 ARG A C 1
ATOM 4632 O O . ARG A 1 583 ? -20.417 -8.196 0.043 1.00 97.06 583 ARG A O 1
ATOM 4639 N N . GLN A 1 584 ? -19.848 -6.641 -1.488 1.00 95.50 584 GLN A N 1
ATOM 4640 C CA . GLN A 1 584 ? -21.091 -6.727 -2.243 1.00 95.50 584 GLN A CA 1
ATOM 4641 C C . GLN A 1 584 ? -21.401 -8.171 -2.649 1.00 95.50 584 GLN A C 1
ATOM 4643 O O . GLN A 1 584 ? -22.525 -8.629 -2.454 1.00 95.50 584 GLN A O 1
ATOM 4648 N N . GLN A 1 585 ? -20.400 -8.900 -3.155 1.00 95.31 585 GLN A N 1
ATOM 4649 C CA . GLN A 1 585 ? -20.568 -10.292 -3.573 1.00 95.31 585 GLN A CA 1
ATOM 4650 C C . GLN A 1 585 ? -20.786 -11.239 -2.389 1.00 95.31 585 GLN A C 1
ATOM 4652 O O . GLN A 1 585 ? -21.711 -12.047 -2.411 1.00 95.31 585 GLN A O 1
ATOM 4657 N N . MET A 1 586 ? -19.977 -11.129 -1.332 1.00 95.56 586 MET A N 1
ATOM 4658 C CA . MET A 1 586 ? -20.059 -12.024 -0.171 1.00 95.56 586 MET A CA 1
ATOM 4659 C C . MET A 1 586 ? -21.329 -11.821 0.662 1.00 95.56 586 MET A C 1
ATOM 4661 O O . MET A 1 586 ? -21.835 -12.782 1.242 1.00 95.56 586 MET A O 1
ATOM 4665 N N . MET A 1 587 ? -21.836 -10.588 0.725 1.00 94.25 587 MET A N 1
ATOM 4666 C CA . MET A 1 587 ? -23.016 -10.214 1.513 1.00 94.25 587 MET A CA 1
ATOM 4667 C C . MET A 1 587 ? -24.303 -10.121 0.677 1.00 94.25 587 MET A C 1
ATOM 4669 O O . MET A 1 587 ? -25.381 -9.965 1.245 1.00 94.25 587 MET A O 1
ATOM 4673 N N . GLY A 1 588 ? -24.222 -10.223 -0.656 1.00 91.00 588 GLY A N 1
ATOM 4674 C CA . GLY A 1 588 ? -25.380 -10.116 -1.551 1.00 91.00 588 GLY A CA 1
ATOM 4675 C C . GLY A 1 588 ? -26.008 -8.716 -1.583 1.00 91.00 588 GLY A C 1
ATOM 4676 O O . GLY A 1 588 ? -27.228 -8.583 -1.685 1.00 91.00 588 GLY A O 1
ATOM 4677 N N . GLU A 1 589 ? -25.195 -7.667 -1.451 1.00 89.12 589 GLU A N 1
ATOM 4678 C CA . GLU A 1 589 ? -25.667 -6.277 -1.402 1.00 89.12 589 GLU A CA 1
ATOM 4679 C C . GLU A 1 589 ? -25.979 -5.740 -2.809 1.00 89.12 589 GLU A C 1
ATOM 4681 O O . GLU A 1 589 ? -25.337 -6.102 -3.794 1.00 89.12 589 GLU A O 1
ATOM 4686 N N . SER A 1 590 ? -26.952 -4.830 -2.931 1.00 85.06 590 SER A N 1
ATOM 4687 C CA . SER A 1 590 ? -27.330 -4.266 -4.239 1.00 85.06 590 SER A CA 1
ATOM 4688 C C . SER A 1 590 ? -26.289 -3.312 -4.828 1.00 85.06 590 SER A C 1
ATOM 4690 O O . SER A 1 590 ? -26.350 -3.004 -6.015 1.00 85.06 590 SER A O 1
ATOM 4692 N N . SER A 1 591 ? -25.357 -2.820 -4.013 1.00 86.62 591 SER A N 1
ATOM 4693 C CA . SER A 1 591 ? -24.267 -1.939 -4.428 1.00 86.62 591 SER A CA 1
ATOM 4694 C C . SER A 1 591 ? -23.051 -2.116 -3.513 1.00 86.62 591 SER A C 1
ATOM 4696 O O . SER A 1 591 ? -23.232 -2.505 -2.358 1.00 86.62 591 SER A O 1
ATOM 4698 N N . PRO A 1 592 ? -21.837 -1.782 -3.980 1.00 90.69 592 PRO A N 1
ATOM 4699 C CA . PRO A 1 592 ? -20.642 -1.760 -3.140 1.00 90.69 592 PRO A CA 1
ATOM 4700 C C . PRO A 1 592 ? -20.795 -0.780 -1.976 1.00 90.69 592 PRO A C 1
ATOM 4702 O O . PRO A 1 592 ? -21.342 0.310 -2.159 1.00 90.69 592 PRO A O 1
ATOM 4705 N N . ARG A 1 593 ? -20.307 -1.155 -0.788 1.00 85.00 593 ARG A N 1
ATOM 4706 C CA . ARG A 1 593 ? -20.303 -0.295 0.405 1.00 85.00 593 ARG A CA 1
ATOM 4707 C C . ARG A 1 593 ? -18.965 -0.372 1.129 1.00 85.00 593 ARG A C 1
ATOM 4709 O O . ARG A 1 593 ? -18.466 -1.463 1.403 1.00 85.00 593 ARG A O 1
ATOM 4716 N N . ALA A 1 594 ? -18.408 0.787 1.466 1.00 93.00 594 ALA A N 1
ATOM 4717 C CA . ALA A 1 594 ? -17.255 0.896 2.349 1.00 93.00 594 ALA A CA 1
ATOM 4718 C C . ALA A 1 594 ? -17.747 0.967 3.800 1.00 93.00 594 ALA A C 1
ATOM 4720 O O . ALA A 1 594 ? -18.182 2.019 4.257 1.00 93.00 594 ALA A O 1
ATOM 4721 N N . LEU A 1 595 ? -17.728 -0.170 4.498 1.00 87.88 595 LEU A N 1
ATOM 4722 C CA . LEU A 1 595 ? -18.145 -0.265 5.897 1.00 87.88 595 LEU A CA 1
ATOM 4723 C C . LEU A 1 595 ? -16.953 -0.594 6.785 1.00 87.88 595 LEU A C 1
ATOM 4725 O O . LEU A 1 595 ? -16.141 -1.453 6.450 1.00 87.88 595 LEU A O 1
ATOM 4729 N N . PHE A 1 596 ? -16.897 0.062 7.939 1.00 92.06 596 PHE A N 1
ATOM 4730 C CA . PHE A 1 596 ? -15.810 -0.051 8.903 1.00 92.06 596 PHE A CA 1
ATOM 4731 C C . PHE A 1 596 ? -16.328 -0.606 10.242 1.00 92.06 596 PHE A C 1
ATOM 4733 O O . PHE A 1 596 ? -17.543 -0.589 10.490 1.00 92.06 596 PHE A O 1
ATOM 4740 N N . PRO A 1 597 ? -15.449 -1.164 11.096 1.00 81.00 597 PRO A N 1
ATOM 4741 C CA . PRO A 1 597 ? -15.831 -1.570 12.442 1.00 81.00 597 PRO A CA 1
ATOM 4742 C C . PRO A 1 597 ? -16.288 -0.347 13.240 1.00 81.00 597 PRO A C 1
ATOM 4744 O O . PRO A 1 597 ? -15.727 0.737 13.065 1.00 81.00 597 PRO A O 1
ATOM 4747 N N . ASP A 1 598 ? -17.278 -0.514 14.118 1.00 74.62 598 ASP A N 1
ATOM 4748 C CA . ASP A 1 598 ? -17.561 0.527 15.103 1.00 74.62 598 ASP A CA 1
ATOM 4749 C C . ASP A 1 598 ? -16.445 0.519 16.153 1.00 74.62 598 ASP A C 1
ATOM 4751 O O . ASP A 1 598 ? -16.285 -0.420 16.933 1.00 74.62 598 ASP A O 1
ATOM 4755 N N . LEU A 1 599 ? -15.626 1.564 16.108 1.00 72.12 599 LEU A N 1
ATOM 4756 C CA . LEU A 1 599 ? -14.511 1.787 17.020 1.00 72.12 599 LEU A CA 1
ATOM 4757 C C . LEU A 1 599 ? -14.782 2.994 17.927 1.00 72.12 599 LEU A C 1
ATOM 4759 O O . LEU A 1 599 ? -13.868 3.495 18.574 1.00 72.12 599 LEU A O 1
ATOM 4763 N N . SER A 1 600 ? -16.016 3.491 18.003 1.00 59.16 600 SER A N 1
ATOM 4764 C CA . SER A 1 600 ? -16.350 4.695 18.774 1.00 59.16 600 SER A CA 1
ATOM 4765 C C . SER A 1 600 ? -16.065 4.542 20.277 1.00 59.16 600 SER A C 1
ATOM 4767 O O . SER A 1 600 ? -15.575 5.480 20.913 1.00 59.16 600 SER A O 1
ATOM 4769 N N . ALA A 1 601 ? -16.245 3.337 20.834 1.00 58.69 601 ALA A N 1
ATOM 4770 C CA . ALA A 1 601 ? -15.817 2.980 22.192 1.00 58.69 601 ALA A CA 1
ATOM 4771 C C . ALA A 1 601 ? -14.310 3.155 22.403 1.00 58.69 601 ALA A C 1
ATOM 4773 O O . ALA A 1 601 ? -13.860 3.491 23.498 1.00 58.69 601 ALA A O 1
ATOM 4774 N N . ALA A 1 602 ? -13.522 3.007 21.339 1.00 59.19 602 ALA A N 1
ATOM 4775 C CA . ALA A 1 602 ? -12.092 3.207 21.391 1.00 59.19 602 ALA A CA 1
ATOM 4776 C C . ALA A 1 602 ? -11.668 4.685 21.467 1.00 59.19 602 ALA A C 1
ATOM 4778 O O . ALA A 1 602 ? -10.486 4.961 21.644 1.00 59.19 602 ALA A O 1
ATOM 4779 N N . LEU A 1 603 ? -12.581 5.645 21.361 1.00 59.12 603 LEU A N 1
ATOM 4780 C CA . LEU A 1 603 ? -12.288 7.066 21.583 1.00 59.12 603 LEU A CA 1
ATOM 4781 C C . LEU A 1 603 ? -12.665 7.527 22.994 1.00 59.12 603 LEU A C 1
ATOM 4783 O O . LEU A 1 603 ? -12.555 8.711 23.314 1.00 59.12 603 LEU A O 1
ATOM 4787 N N . LEU A 1 604 ? -13.130 6.605 23.837 1.00 59.78 604 LEU A N 1
ATOM 4788 C CA . LEU A 1 604 ? -13.614 6.923 25.166 1.00 59.78 604 LEU A CA 1
ATOM 4789 C C . LEU A 1 604 ? -12.603 6.612 26.263 1.00 59.78 604 LEU A C 1
ATOM 4791 O O . LEU A 1 604 ? -11.764 5.718 26.109 1.00 59.78 604 LEU A O 1
ATOM 4795 N N . PRO A 1 605 ? -12.693 7.337 27.392 1.00 56.50 605 PRO A N 1
ATOM 4796 C CA . PRO A 1 605 ? -11.926 7.001 28.574 1.00 56.50 605 PRO A CA 1
ATOM 4797 C C . PRO A 1 605 ? -12.297 5.599 29.073 1.00 56.50 605 PRO A C 1
ATOM 4799 O O . PRO A 1 605 ? -13.440 5.168 28.892 1.00 56.50 605 PRO A O 1
ATOM 4802 N N . PRO A 1 606 ? -11.379 4.909 29.772 1.00 55.03 606 PRO A N 1
ATOM 4803 C CA . PRO A 1 606 ? -11.720 3.703 30.511 1.00 55.03 606 PRO A CA 1
ATOM 4804 C C . PRO A 1 606 ? -12.908 3.997 31.433 1.00 55.03 606 PRO A C 1
ATOM 4806 O O . PRO A 1 606 ? -12.868 4.930 32.252 1.00 55.03 606 PRO A O 1
ATOM 4809 N N . VAL A 1 607 ? -13.986 3.230 31.269 1.00 52.84 607 VAL A N 1
ATOM 4810 C CA . VAL A 1 607 ? -15.167 3.341 32.123 1.00 52.84 607 VAL A CA 1
ATOM 4811 C C . VAL A 1 607 ? -14.775 2.797 33.494 1.00 52.84 607 VAL A C 1
ATOM 4813 O O . VAL A 1 607 ? -14.687 1.588 33.688 1.00 52.84 607 VAL A O 1
ATOM 4816 N N . ASP A 1 608 ? -14.506 3.686 34.449 1.00 50.19 608 ASP A N 1
ATOM 4817 C CA . ASP A 1 608 ? -14.448 3.297 35.856 1.00 50.19 608 ASP A CA 1
ATOM 4818 C C . ASP A 1 608 ? -15.884 3.337 36.378 1.00 50.19 608 ASP A C 1
ATOM 4820 O O . ASP A 1 608 ? -16.474 4.406 36.550 1.00 50.19 608 ASP A O 1
ATOM 4824 N N . ILE A 1 609 ? -16.486 2.154 36.495 1.00 48.12 609 ILE A N 1
ATOM 4825 C CA . ILE A 1 609 ? -17.929 1.964 36.715 1.00 48.12 609 ILE A CA 1
ATOM 4826 C C . ILE A 1 609 ? -18.336 2.336 38.158 1.00 48.12 609 ILE A C 1
ATOM 4828 O O . ILE A 1 609 ? -19.524 2.445 38.466 1.00 48.12 609 ILE A O 1
ATOM 4832 N N . GLU A 1 610 ? -17.373 2.601 39.046 1.00 42.75 610 GLU A N 1
ATOM 4833 C CA . GLU A 1 610 ? -17.611 2.965 40.445 1.00 42.75 610 GLU A CA 1
ATOM 4834 C C . GLU A 1 610 ? -17.345 4.460 40.717 1.00 42.75 610 GLU A C 1
ATOM 4836 O O . GLU A 1 610 ? -16.397 4.836 41.402 1.00 42.75 610 GLU A O 1
ATOM 4841 N N . GLY A 1 611 ? -18.221 5.345 40.222 1.00 49.84 611 GLY A N 1
ATOM 4842 C CA . GLY A 1 611 ? -18.240 6.751 40.647 1.00 49.84 611 GLY A CA 1
ATOM 4843 C C . GLY A 1 611 ? -19.297 7.623 39.962 1.00 49.84 611 GLY A C 1
ATOM 4844 O O . GLY A 1 611 ? -19.590 7.441 38.784 1.00 49.84 611 GLY A O 1
ATOM 4845 N N . ASP A 1 612 ? -19.838 8.610 40.691 1.00 53.12 612 ASP A N 1
ATOM 4846 C CA . ASP A 1 612 ? -20.657 9.704 40.137 1.00 53.12 612 ASP A CA 1
ATOM 4847 C C . ASP A 1 612 ? -19.765 10.637 39.287 1.00 53.12 612 ASP A C 1
ATOM 4849 O O . ASP A 1 612 ? -19.338 11.709 39.733 1.00 53.12 612 ASP A O 1
ATOM 4853 N N . ARG A 1 613 ? -19.426 10.217 38.062 1.00 68.69 613 ARG A N 1
ATOM 4854 C CA . ARG A 1 613 ? -18.741 11.078 37.087 1.00 68.69 613 ARG A CA 1
ATOM 4855 C C . ARG A 1 613 ? -19.740 12.054 36.478 1.00 68.69 613 ARG A C 1
ATOM 4857 O O . ARG A 1 613 ? -20.816 11.661 36.040 1.00 68.69 613 ARG A O 1
ATOM 4864 N N . HIS A 1 614 ? -19.373 13.332 36.436 1.00 78.44 614 HIS A N 1
ATOM 4865 C CA . HIS A 1 614 ? -20.163 14.345 35.747 1.00 78.44 614 HIS A CA 1
ATOM 4866 C C . HIS A 1 614 ? -19.639 14.496 34.322 1.00 78.44 614 HIS A C 1
ATOM 4868 O O . HIS A 1 614 ? -18.523 14.980 34.108 1.00 78.44 614 HIS A O 1
ATOM 4874 N N . ASN A 1 615 ? -20.460 14.077 33.361 1.00 86.81 615 ASN A N 1
ATOM 4875 C CA . ASN A 1 615 ? -20.178 14.220 31.942 1.00 86.81 615 ASN A CA 1
ATOM 4876 C C . ASN A 1 615 ? -20.854 15.482 31.402 1.00 86.81 615 ASN A C 1
ATOM 4878 O O . ASN A 1 615 ? -22.015 15.752 31.707 1.00 86.81 615 ASN A O 1
ATOM 4882 N N . TRP A 1 616 ? -20.139 16.257 30.593 1.00 88.38 616 TRP A N 1
ATOM 4883 C CA . TRP A 1 616 ? -20.662 17.479 29.981 1.00 88.38 616 TRP A CA 1
ATOM 4884 C C . TRP A 1 616 ? -20.333 17.506 28.500 1.00 88.38 616 TRP A C 1
ATOM 4886 O O . TRP A 1 616 ? -19.175 17.325 28.135 1.00 88.38 616 TRP A O 1
ATOM 4896 N N . ALA A 1 617 ? -21.326 17.795 27.663 1.00 89.12 617 ALA A N 1
ATOM 4897 C CA . ALA A 1 617 ? -21.101 18.141 26.268 1.00 89.12 617 ALA A CA 1
ATOM 4898 C C . ALA A 1 617 ? -21.033 19.665 26.115 1.00 89.12 617 ALA A C 1
ATOM 4900 O O . ALA A 1 617 ? -21.839 20.412 26.679 1.00 89.12 617 ALA A O 1
ATOM 4901 N N . TRP A 1 618 ? -20.077 20.125 25.323 1.00 92.69 618 TRP A N 1
ATOM 4902 C CA . TRP A 1 618 ? -19.775 21.523 25.076 1.00 92.69 618 TRP A CA 1
ATOM 4903 C C . TRP A 1 618 ? -19.786 21.783 23.574 1.00 92.69 618 TRP A C 1
ATOM 4905 O O . TRP A 1 618 ? -19.195 21.028 22.805 1.00 92.69 618 TRP A O 1
ATOM 4915 N N . LEU A 1 619 ? -20.412 22.883 23.170 1.00 89.81 619 LEU A N 1
ATOM 4916 C CA . LEU A 1 619 ? -20.346 23.414 21.815 1.00 89.81 619 LEU A CA 1
ATOM 4917 C C . LEU A 1 619 ? -19.422 24.632 21.803 1.00 89.81 619 LEU A C 1
ATOM 4919 O O . LEU A 1 619 ? -19.665 25.608 22.519 1.00 89.81 619 LEU A O 1
ATOM 4923 N N . CYS A 1 620 ? -18.361 24.574 21.005 1.00 87.44 620 CYS A N 1
ATOM 4924 C CA . CYS A 1 620 ? -17.376 25.640 20.869 1.00 87.44 620 CYS A CA 1
ATOM 4925 C C . CYS A 1 620 ? -17.705 26.601 19.713 1.00 87.44 620 CYS A C 1
ATOM 4927 O O . CYS A 1 620 ? -18.366 26.229 18.745 1.00 87.44 620 CYS A O 1
ATOM 4929 N N . GLU A 1 621 ? -17.236 27.851 19.795 1.00 87.31 621 GLU A N 1
ATOM 4930 C CA . GLU A 1 621 ? -17.505 28.909 18.799 1.00 87.31 621 GLU A CA 1
ATOM 4931 C C . GLU A 1 621 ? -16.977 28.580 17.394 1.00 87.31 621 GLU A C 1
ATOM 4933 O O . GLU A 1 621 ? -17.482 29.100 16.402 1.00 87.31 621 GLU A O 1
ATOM 4938 N N . ASP A 1 622 ? -15.979 27.707 17.302 1.00 72.06 622 ASP A N 1
ATOM 4939 C CA . ASP A 1 622 ? -15.424 27.187 16.052 1.00 72.06 622 ASP A CA 1
ATOM 4940 C C . ASP A 1 622 ? -16.146 25.927 15.542 1.00 72.06 622 ASP A C 1
ATOM 4942 O O . ASP A 1 622 ? -15.668 25.271 14.619 1.00 72.06 622 ASP A O 1
ATOM 4946 N N . GLY A 1 623 ? -17.302 25.597 16.126 1.00 71.19 623 GLY A N 1
ATOM 4947 C CA . GLY A 1 623 ? -18.169 24.493 15.720 1.00 71.19 623 GLY A CA 1
ATOM 4948 C C . GLY A 1 623 ? -17.791 23.134 16.309 1.00 71.19 623 GLY A C 1
ATOM 4949 O O . GLY A 1 623 ? -18.447 22.144 15.997 1.00 71.19 623 GLY A O 1
ATOM 4950 N N . ARG A 1 624 ? -16.756 23.050 17.156 1.00 77.56 624 ARG A N 1
ATOM 4951 C CA . ARG A 1 624 ? -16.366 21.777 17.777 1.00 77.56 624 ARG A CA 1
ATOM 4952 C C . ARG A 1 624 ? -17.359 21.349 18.851 1.00 77.56 624 ARG A C 1
ATOM 4954 O O . ARG A 1 624 ? -17.708 22.139 19.726 1.00 77.56 624 ARG A O 1
ATOM 4961 N N . HIS A 1 625 ? -17.720 20.071 18.819 1.00 81.31 625 HIS A N 1
ATOM 4962 C CA . HIS A 1 625 ? -18.347 19.379 19.937 1.00 81.31 625 HIS A CA 1
ATOM 4963 C C . HIS A 1 625 ? -17.257 18.735 20.788 1.00 81.31 625 HIS A C 1
ATOM 4965 O O . HIS A 1 625 ? -16.350 18.088 20.265 1.00 81.31 625 HIS A O 1
ATOM 4971 N N . VAL A 1 626 ? -17.322 18.953 22.093 1.00 86.75 626 VAL A N 1
ATOM 4972 C CA . VAL A 1 626 ? -16.337 18.467 23.057 1.00 86.75 626 VAL A CA 1
ATOM 4973 C C . VAL A 1 626 ? -17.094 17.834 24.203 1.00 86.75 626 VAL A C 1
ATOM 4975 O O . VAL A 1 626 ? -18.066 18.410 24.677 1.00 86.75 626 VAL A O 1
ATOM 4978 N N . VAL A 1 627 ? -16.655 16.679 24.675 1.00 89.50 627 VAL A N 1
ATOM 4979 C CA . VAL A 1 627 ? -17.222 16.035 25.855 1.00 89.50 627 VAL A CA 1
ATOM 4980 C C . VAL A 1 627 ? -16.169 16.023 26.945 1.00 89.50 627 VAL A C 1
ATOM 4982 O O . VAL A 1 627 ? -14.995 15.795 26.679 1.00 89.50 627 VAL A O 1
ATOM 4985 N N . THR A 1 628 ? -16.560 16.305 28.178 1.00 90.56 628 THR A N 1
ATOM 4986 C CA . THR A 1 628 ? -15.664 16.185 29.324 1.00 90.56 628 THR A CA 1
ATOM 4987 C C . THR A 1 628 ? -16.221 15.207 30.331 1.00 90.56 628 THR A C 1
ATOM 4989 O O . THR A 1 628 ? -17.390 15.339 30.683 1.00 90.56 628 THR A O 1
ATOM 4992 N N . SER A 1 629 ? -15.388 14.300 30.831 1.00 87.31 629 SER A N 1
ATOM 4993 C CA . SER A 1 629 ? -15.723 13.358 31.903 1.00 87.31 629 SER A CA 1
ATOM 4994 C C . SER A 1 629 ? -14.827 13.638 33.106 1.00 87.31 629 SER A C 1
ATOM 4996 O O . SER A 1 629 ? -13.613 13.443 33.030 1.00 87.31 629 SER A O 1
ATOM 4998 N N . GLU A 1 630 ? -15.399 14.103 34.217 1.00 83.06 630 GLU A N 1
ATOM 4999 C CA . GLU A 1 630 ? -14.636 14.361 35.446 1.00 83.06 630 GLU A CA 1
ATOM 5000 C C . GLU A 1 630 ? -14.036 13.072 36.036 1.00 83.06 630 GLU A C 1
ATOM 5002 O O . GLU A 1 630 ? -14.681 12.025 36.084 1.00 83.06 630 GLU A O 1
ATOM 5007 N N . GLN A 1 631 ? -12.796 13.168 36.515 1.00 76.38 631 GLN A N 1
ATOM 5008 C CA . GLN A 1 631 ? -12.077 12.134 37.263 1.00 76.38 631 GLN A CA 1
ATOM 5009 C C . GLN A 1 631 ? -11.438 12.843 38.459 1.00 76.38 631 GLN A C 1
ATOM 5011 O O . GLN A 1 631 ? -10.880 13.909 38.282 1.00 76.38 631 GLN A O 1
ATOM 5016 N N . ASP A 1 632 ? -11.497 12.348 39.692 1.00 68.75 632 ASP A N 1
ATOM 5017 C CA . ASP A 1 632 ? -10.777 13.034 40.782 1.00 68.75 632 ASP A CA 1
ATOM 5018 C C . ASP A 1 632 ? -9.306 12.563 40.792 1.00 68.75 632 ASP A C 1
ATOM 5020 O O . ASP A 1 632 ? -9.086 11.361 40.949 1.00 68.75 632 ASP A O 1
ATOM 5024 N N . PRO A 1 633 ? -8.283 13.433 40.617 1.00 72.44 633 PRO A N 1
ATOM 5025 C CA . PRO A 1 633 ? -8.341 14.894 40.522 1.00 72.44 633 PRO A CA 1
ATOM 5026 C C . PRO A 1 633 ? -8.361 15.508 39.108 1.00 72.44 633 PRO A C 1
ATOM 5028 O O . PRO A 1 633 ? -8.364 16.731 39.046 1.00 72.44 633 PRO A O 1
ATOM 5031 N N . GLY A 1 634 ? -8.338 14.749 38.008 1.00 86.81 634 GLY A N 1
ATOM 5032 C CA . GLY A 1 634 ? -8.279 15.242 36.617 1.00 86.81 634 GLY A CA 1
ATOM 5033 C C . GLY A 1 634 ? -9.598 15.443 35.835 1.00 86.81 634 GLY A C 1
ATOM 5034 O O . GLY A 1 634 ? -10.675 15.723 36.364 1.00 86.81 634 GLY A O 1
ATOM 5035 N N . LEU A 1 635 ? -9.487 15.389 34.510 1.00 90.06 635 LEU A N 1
ATOM 5036 C CA . LEU A 1 635 ? -10.598 15.509 33.566 1.00 90.06 635 LEU A CA 1
ATOM 5037 C C . LEU A 1 635 ? -10.233 14.805 32.265 1.00 90.06 635 LEU A C 1
ATOM 5039 O O . LEU A 1 635 ? -9.209 15.117 31.666 1.00 90.06 635 LEU A O 1
ATOM 5043 N N . TRP A 1 636 ? -11.107 13.943 31.769 1.00 87.69 636 TRP A N 1
ATOM 5044 C CA . TRP A 1 636 ? -11.015 13.483 30.390 1.00 87.69 636 TRP A CA 1
ATOM 5045 C C . TRP A 1 636 ? -11.653 14.502 29.462 1.00 87.69 636 TRP A C 1
ATOM 5047 O O . TRP A 1 636 ? -12.812 14.863 29.652 1.00 87.69 636 TRP A O 1
ATOM 5057 N N . LEU A 1 637 ? -10.909 14.949 28.457 1.00 87.06 637 LEU A N 1
ATOM 5058 C CA . LEU A 1 637 ? -11.387 15.778 27.359 1.00 87.06 637 LEU A CA 1
ATOM 5059 C C . LEU A 1 637 ? -11.505 14.912 26.107 1.00 87.06 637 LEU A C 1
ATOM 5061 O O . LEU A 1 637 ? -10.502 14.486 25.546 1.00 87.06 637 LEU A O 1
ATOM 5065 N N . ILE A 1 638 ? -12.724 14.674 25.656 1.00 81.50 638 ILE A N 1
ATOM 5066 C CA . ILE A 1 638 ? -13.053 13.800 24.536 1.00 81.50 638 ILE A CA 1
ATOM 5067 C C . ILE A 1 638 ? -13.500 14.676 23.367 1.00 81.50 638 ILE A C 1
ATOM 5069 O O . ILE A 1 638 ? -14.465 15.435 23.444 1.00 81.50 638 ILE A O 1
ATOM 5073 N N . LEU A 1 639 ? -12.770 14.579 22.271 1.00 74.94 639 LEU A N 1
ATOM 5074 C CA . LEU A 1 639 ? -13.088 15.148 20.971 1.00 74.94 639 LEU A CA 1
ATOM 5075 C C . LEU A 1 639 ? -13.589 14.025 20.052 1.00 74.94 639 LEU A C 1
ATOM 5077 O O . LEU A 1 639 ? -13.273 12.862 20.298 1.00 74.94 639 LEU A O 1
ATOM 5081 N N . PRO A 1 640 ? -14.249 14.348 18.924 1.00 60.41 640 PRO A N 1
ATOM 5082 C CA . PRO A 1 640 ? -14.668 13.348 17.932 1.00 60.41 640 PRO A CA 1
ATOM 5083 C C . PRO A 1 640 ? -13.530 12.465 17.394 1.00 60.41 640 PRO A C 1
ATOM 5085 O O . PRO A 1 640 ? -13.767 11.451 16.758 1.00 60.41 640 PRO A O 1
ATOM 5088 N N . ALA A 1 641 ? -12.288 12.895 17.607 1.00 52.69 641 ALA A N 1
ATOM 5089 C CA . ALA A 1 641 ? -11.084 12.389 16.974 1.00 52.69 641 ALA A CA 1
ATOM 5090 C C . ALA A 1 641 ? -9.968 12.049 17.989 1.00 52.69 641 ALA A C 1
ATOM 5092 O O . ALA A 1 641 ? -8.922 11.544 17.603 1.00 52.69 641 ALA A O 1
ATOM 5093 N N . ALA A 1 642 ? -10.113 12.381 19.270 1.00 60.78 642 ALA A N 1
ATOM 5094 C CA . ALA A 1 642 ? -9.051 12.172 20.256 1.00 60.78 642 ALA A CA 1
ATOM 5095 C C . ALA A 1 642 ? -9.607 12.286 21.670 1.00 60.78 642 ALA A C 1
ATOM 5097 O O . ALA A 1 642 ? -10.547 13.040 21.899 1.00 60.78 642 ALA A O 1
ATOM 5098 N N . SER A 1 643 ? -8.971 11.630 22.629 1.00 76.06 643 SER A N 1
ATOM 5099 C CA . SER A 1 643 ? -9.232 11.827 24.052 1.00 76.06 643 SER A CA 1
ATOM 5100 C C . SER A 1 643 ? -7.946 12.236 24.758 1.00 76.06 643 SER A C 1
ATOM 5102 O O . SER A 1 643 ? -6.896 11.660 24.491 1.00 76.06 643 SER A O 1
ATOM 5104 N N . TYR A 1 644 ? -8.029 13.197 25.670 1.00 78.75 644 TYR A N 1
ATOM 5105 C CA . TYR A 1 644 ? -6.911 13.650 26.489 1.00 78.75 644 TYR A CA 1
ATOM 5106 C C . TYR A 1 644 ? -7.247 13.450 27.959 1.00 78.75 644 TYR A C 1
ATOM 5108 O O . TYR A 1 644 ? -8.285 13.929 28.419 1.00 78.75 644 TYR A O 1
ATOM 5116 N N . GLU A 1 645 ? -6.359 12.799 28.700 1.00 85.81 645 GLU A N 1
ATOM 5117 C CA . GLU A 1 645 ? -6.382 12.849 30.157 1.00 85.81 645 GLU A CA 1
ATOM 5118 C C . GLU A 1 645 ? -5.698 14.146 30.597 1.00 85.81 645 GLU A C 1
ATOM 5120 O O . GLU A 1 645 ? -4.533 14.390 30.286 1.00 85.81 645 GLU A O 1
ATOM 5125 N N . LEU A 1 646 ? -6.445 15.026 31.259 1.00 88.94 646 LEU A N 1
ATOM 5126 C CA . LEU A 1 646 ? -5.957 16.323 31.709 1.00 88.94 646 LEU A CA 1
ATOM 5127 C C . LEU A 1 646 ? -5.795 16.321 33.227 1.00 88.94 646 LEU A C 1
ATOM 5129 O O . LEU A 1 646 ? -6.733 16.019 33.972 1.00 88.94 646 LEU A O 1
ATOM 5133 N N . GLU A 1 647 ? -4.630 16.746 33.705 1.00 90.88 647 GLU A N 1
ATOM 5134 C CA . GLU A 1 647 ? -4.394 16.921 35.132 1.00 90.88 647 GLU A CA 1
ATOM 5135 C C . GLU A 1 647 ? -4.974 18.247 35.616 1.00 90.88 647 GLU A C 1
ATOM 5137 O O . GLU A 1 647 ? -4.932 19.271 34.929 1.00 90.88 647 GLU A O 1
ATOM 5142 N N . ARG A 1 648 ? -5.497 18.276 36.842 1.00 92.94 648 ARG A N 1
ATOM 5143 C CA . ARG A 1 648 ? -6.021 19.517 37.410 1.00 92.94 648 ARG A CA 1
ATOM 5144 C C . ARG A 1 648 ? -4.908 20.457 37.824 1.00 92.94 648 ARG A C 1
ATOM 5146 O O . ARG A 1 648 ? -4.092 20.174 38.700 1.00 92.94 648 ARG A O 1
ATOM 5153 N N . ALA A 1 649 ? -4.981 21.658 37.278 1.00 90.31 649 ALA A N 1
ATOM 5154 C CA . ALA A 1 649 ? -4.038 22.720 37.523 1.00 90.31 649 ALA A CA 1
ATOM 5155 C C . ALA A 1 649 ? -4.592 23.780 38.483 1.00 90.31 649 ALA A C 1
ATOM 5157 O O . ALA A 1 649 ? -5.801 23.969 38.656 1.00 90.31 649 ALA A O 1
ATOM 5158 N N . ARG A 1 650 ? -3.687 24.546 39.106 1.00 89.06 650 ARG A N 1
ATOM 5159 C CA . ARG A 1 650 ? -4.093 25.680 39.948 1.00 89.06 650 ARG A CA 1
ATOM 5160 C C . ARG A 1 650 ? -4.776 26.752 39.100 1.00 89.06 650 ARG A C 1
ATOM 5162 O O . ARG A 1 650 ? -4.280 27.131 38.041 1.00 89.06 650 ARG A O 1
ATOM 5169 N N . SER A 1 651 ? -5.880 27.281 39.619 1.00 88.06 651 SER A N 1
ATOM 5170 C CA . SER A 1 651 ? -6.626 28.377 39.009 1.00 88.06 651 SER A CA 1
ATOM 5171 C C . SER A 1 651 ? -7.133 29.353 40.066 1.00 88.06 651 SER A C 1
ATOM 5173 O O . SER A 1 651 ? -7.478 28.954 41.178 1.00 88.06 651 SER A O 1
ATOM 5175 N N . ALA A 1 652 ? -7.173 30.643 39.724 1.00 79.12 652 ALA A N 1
ATOM 5176 C CA . ALA A 1 652 ? -7.705 31.686 40.602 1.00 79.12 652 ALA A CA 1
ATOM 5177 C C . ALA A 1 652 ? -9.246 31.689 40.647 1.00 79.12 652 ALA A C 1
ATOM 5179 O O . ALA A 1 652 ? -9.834 32.171 41.614 1.00 79.12 652 ALA A O 1
ATOM 5180 N N . SER A 1 653 ? -9.909 31.174 39.604 1.00 85.38 653 SER A N 1
ATOM 5181 C CA . SER A 1 653 ? -11.364 30.987 39.550 1.00 85.38 653 SER A CA 1
ATOM 5182 C C . SER A 1 653 ? -11.732 29.960 38.481 1.00 85.38 653 SER A C 1
ATOM 5184 O O . SER A 1 653 ? -11.063 29.917 37.453 1.00 85.38 653 SER A O 1
ATOM 5186 N N . GLY A 1 654 ? -12.805 29.192 38.683 1.00 89.06 654 GLY A N 1
ATOM 5187 C CA . GLY A 1 654 ? -13.126 28.055 37.809 1.00 89.06 654 GLY A CA 1
ATOM 5188 C C . GLY A 1 654 ? -12.197 26.861 38.054 1.00 89.06 654 GLY A C 1
ATOM 5189 O O . GLY A 1 654 ? -11.316 26.929 38.917 1.00 89.06 654 GLY A O 1
ATOM 5190 N N . ALA A 1 655 ? -12.396 25.777 37.311 1.00 91.19 655 ALA A N 1
ATOM 5191 C CA . ALA A 1 655 ? -11.467 24.655 37.283 1.00 91.19 655 ALA A CA 1
ATOM 5192 C C . ALA A 1 655 ? -10.621 24.731 36.005 1.00 91.19 655 ALA A C 1
ATOM 5194 O O . ALA A 1 655 ? -11.099 25.144 34.952 1.00 91.19 655 ALA A O 1
ATOM 5195 N N . ARG A 1 656 ? -9.325 24.444 36.139 1.00 94.50 656 ARG A N 1
ATOM 5196 C CA . ARG A 1 656 ? -8.359 24.424 35.036 1.00 94.50 656 ARG A CA 1
ATOM 5197 C C . ARG A 1 656 ? -7.750 23.039 34.994 1.00 94.50 656 ARG A C 1
ATOM 5199 O O . ARG A 1 656 ? -7.342 22.541 36.042 1.00 94.50 656 ARG A O 1
ATOM 5206 N N . TYR A 1 657 ? -7.666 22.479 33.805 1.00 94.94 657 TYR A N 1
ATOM 5207 C CA . TYR A 1 657 ? -7.075 21.184 33.537 1.00 94.94 657 TYR A CA 1
ATOM 5208 C C . TYR A 1 657 ? -6.092 21.340 32.385 1.00 94.94 657 TYR A C 1
ATOM 5210 O O . TYR A 1 657 ? -6.370 22.089 31.447 1.00 94.94 657 TYR A O 1
ATOM 5218 N N . GLU A 1 658 ? -4.935 20.699 32.472 1.00 93.06 658 GLU A N 1
ATOM 5219 C CA . GLU A 1 658 ? -3.887 20.819 31.465 1.00 93.06 658 GLU A CA 1
ATOM 5220 C C . GLU A 1 658 ? -3.171 19.488 31.226 1.00 93.06 658 GLU A C 1
ATOM 5222 O O . GLU A 1 658 ? -3.011 18.673 32.132 1.00 93.06 658 GLU A O 1
ATOM 5227 N N . ALA A 1 659 ? -2.748 19.299 29.984 1.00 87.88 659 ALA A N 1
ATOM 5228 C CA . ALA A 1 659 ? -1.794 18.301 29.526 1.00 87.88 659 ALA A CA 1
ATOM 5229 C C . ALA A 1 659 ? -0.885 18.971 28.482 1.00 87.88 659 ALA A C 1
ATOM 5231 O O . ALA A 1 659 ? -1.041 20.159 28.170 1.00 87.88 659 ALA A O 1
ATOM 5232 N N . GLU A 1 660 ? 0.085 18.246 27.930 1.00 78.38 660 GLU A N 1
ATOM 5233 C CA . GLU A 1 660 ? 0.984 18.826 26.934 1.00 78.38 660 GLU A CA 1
ATOM 5234 C C . GLU A 1 660 ? 0.209 19.362 25.715 1.00 78.38 660 GLU A C 1
ATOM 5236 O O . GLU A 1 660 ? -0.485 18.640 25.003 1.00 78.38 660 GLU A O 1
ATOM 5241 N N . GLY A 1 661 ? 0.291 20.678 25.492 1.00 75.12 661 GLY A N 1
ATOM 5242 C CA . GLY A 1 661 ? -0.359 21.344 24.363 1.00 75.12 661 GLY A CA 1
ATOM 5243 C C . GLY A 1 661 ? -1.888 21.460 24.443 1.00 75.12 661 GLY A C 1
ATOM 5244 O O . GLY A 1 661 ? -2.474 22.007 23.504 1.00 75.12 661 GLY A O 1
ATOM 5245 N N . VAL A 1 662 ? -2.537 21.015 25.524 1.00 88.44 662 VAL A N 1
ATOM 5246 C CA . VAL A 1 662 ? -3.997 21.084 25.706 1.00 88.44 662 VAL A CA 1
ATOM 5247 C C . VAL A 1 662 ? -4.336 21.659 27.079 1.00 88.44 662 VAL A C 1
ATOM 5249 O O . VAL A 1 662 ? -3.855 21.188 28.102 1.00 88.44 662 VAL A O 1
ATOM 5252 N N . GLU A 1 663 ? -5.199 22.670 27.114 1.00 94.00 663 GLU A N 1
ATOM 5253 C CA . GLU A 1 663 ? -5.754 23.223 28.349 1.00 94.00 663 GLU A CA 1
ATOM 5254 C C . GLU A 1 663 ? -7.273 23.324 28.222 1.00 94.00 663 GLU A C 1
ATOM 5256 O O . GLU A 1 663 ? -7.797 23.825 27.226 1.00 94.00 663 GLU A O 1
ATOM 5261 N N . PHE A 1 664 ? -7.980 22.896 29.261 1.00 95.31 664 PHE A N 1
ATOM 5262 C CA . PHE A 1 664 ? -9.409 23.100 29.402 1.00 95.31 664 PHE A CA 1
ATOM 5263 C C . PHE A 1 664 ? -9.690 23.860 30.695 1.00 95.31 664 PHE A C 1
ATOM 5265 O O . PHE A 1 664 ? -9.372 23.406 31.794 1.00 95.31 664 PHE A O 1
ATOM 5272 N N . TRP A 1 665 ? -10.291 25.038 30.576 1.00 95.81 665 TRP A N 1
ATOM 5273 C CA . TRP A 1 665 ? -10.708 25.840 31.720 1.00 95.81 665 TRP A CA 1
ATOM 5274 C C . TRP A 1 665 ? -12.216 26.031 31.694 1.00 95.81 665 TRP A C 1
ATOM 5276 O O . TRP A 1 665 ? -12.741 26.535 30.709 1.00 95.81 665 TRP A O 1
ATOM 5286 N N . ASN A 1 666 ? -12.921 25.691 32.771 1.00 93.81 666 ASN A N 1
ATOM 5287 C CA . ASN A 1 666 ? -14.368 25.862 32.861 1.00 93.81 666 ASN A CA 1
ATOM 5288 C C . ASN A 1 666 ? -14.808 26.619 34.118 1.00 93.81 666 ASN A C 1
ATOM 5290 O O . ASN A 1 666 ? -14.186 26.590 35.185 1.00 93.81 666 ASN A O 1
ATOM 5294 N N . LYS A 1 667 ? -15.941 27.313 33.991 1.00 92.38 667 LYS A N 1
ATOM 5295 C CA . LYS A 1 667 ? -16.611 28.008 35.089 1.00 92.38 667 LYS A CA 1
ATOM 5296 C C . LYS A 1 667 ? -18.119 28.030 34.853 1.00 92.38 667 LYS A C 1
ATOM 5298 O O . LYS A 1 667 ? -18.642 28.854 34.107 1.00 92.38 667 LYS A O 1
ATOM 5303 N N . GLY A 1 668 ? -18.842 27.158 35.553 1.00 88.50 668 GLY A N 1
ATOM 5304 C CA . GLY A 1 668 ? -20.284 27.016 35.357 1.00 88.50 668 GLY A CA 1
ATOM 5305 C C . GLY A 1 668 ? -20.584 26.396 33.993 1.00 88.50 668 GLY A C 1
ATOM 5306 O O . GLY A 1 668 ? -20.125 25.296 33.722 1.00 88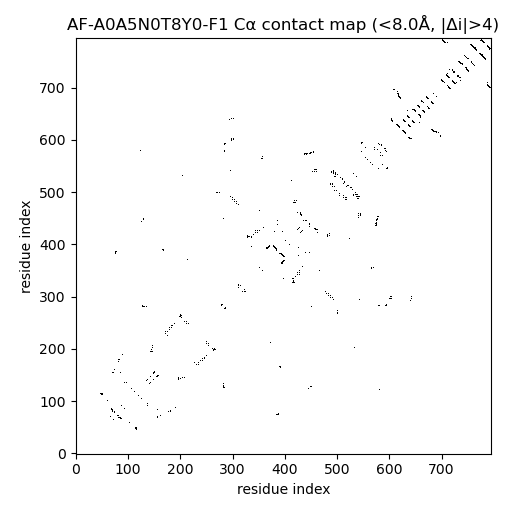.50 668 GLY A O 1
ATOM 5307 N N . ARG A 1 669 ? -21.344 27.099 33.144 1.00 92.25 669 ARG A N 1
ATOM 5308 C CA . ARG A 1 669 ? -21.758 26.616 31.809 1.00 92.25 669 ARG A CA 1
ATOM 5309 C C . ARG A 1 669 ? -20.895 27.131 30.655 1.00 92.25 669 ARG A C 1
ATOM 5311 O O . ARG A 1 669 ? -21.254 26.931 29.498 1.00 92.25 669 ARG A O 1
ATOM 5318 N N . GLU A 1 670 ? -19.797 27.805 30.971 1.00 95.56 670 GLU A N 1
ATOM 5319 C CA . GLU A 1 670 ? -18.837 28.337 30.007 1.00 95.56 670 GLU A CA 1
ATOM 5320 C C . GLU A 1 670 ? -17.479 27.667 30.217 1.00 95.56 670 GLU A C 1
ATOM 5322 O O . GLU A 1 670 ? -17.074 27.397 31.354 1.00 95.56 670 GLU A O 1
ATOM 5327 N N . ALA A 1 671 ? -16.772 27.433 29.118 1.00 95.88 671 ALA A N 1
ATOM 5328 C CA . ALA A 1 671 ? -15.419 26.915 29.103 1.00 95.88 671 ALA A CA 1
ATOM 5329 C C . ALA A 1 671 ? -14.566 27.597 28.027 1.00 95.88 671 ALA A C 1
ATOM 5331 O O . ALA A 1 671 ? -15.073 28.199 27.082 1.00 95.88 671 ALA A O 1
ATOM 5332 N N . THR A 1 672 ? -13.257 27.474 28.177 1.00 96.25 672 THR A N 1
ATOM 5333 C CA . THR A 1 672 ? -12.256 27.807 27.173 1.00 96.25 672 THR A CA 1
ATOM 5334 C C . THR A 1 672 ? -11.432 26.554 26.930 1.00 96.25 672 THR A C 1
ATOM 5336 O O . THR A 1 672 ? -10.814 26.032 27.859 1.00 96.25 672 THR A O 1
ATOM 5339 N N . LEU A 1 673 ? -11.417 26.090 25.684 1.00 93.31 673 LEU A N 1
ATOM 5340 C CA . LEU A 1 673 ? -10.535 25.027 25.223 1.00 93.31 673 LEU A CA 1
ATOM 5341 C C . LEU A 1 673 ? -9.357 25.664 24.490 1.00 93.31 673 LEU A C 1
ATOM 5343 O O . LEU A 1 673 ? -9.553 26.369 23.501 1.00 93.31 673 LEU A O 1
ATOM 5347 N N . THR A 1 674 ? -8.142 25.394 24.950 1.00 90.25 674 THR A N 1
ATOM 5348 C CA . THR A 1 674 ? -6.906 25.772 24.270 1.00 90.25 674 THR A CA 1
ATOM 5349 C C . THR A 1 674 ? -6.226 24.521 23.744 1.00 90.25 674 THR A C 1
ATOM 5351 O O . THR A 1 674 ? -5.891 23.625 24.509 1.00 90.25 674 THR A O 1
ATOM 5354 N N . MET A 1 675 ? -5.985 24.467 22.437 1.00 78.69 675 MET A N 1
ATOM 5355 C CA . MET A 1 675 ? -5.229 23.390 21.801 1.00 78.69 675 MET A CA 1
ATOM 5356 C C . MET A 1 675 ? -4.096 23.981 20.975 1.00 78.69 675 MET A C 1
ATOM 5358 O O . MET A 1 675 ? -4.331 24.841 20.126 1.00 78.69 675 MET A O 1
ATOM 5362 N N . ARG A 1 676 ? -2.864 23.526 21.222 1.00 78.12 676 A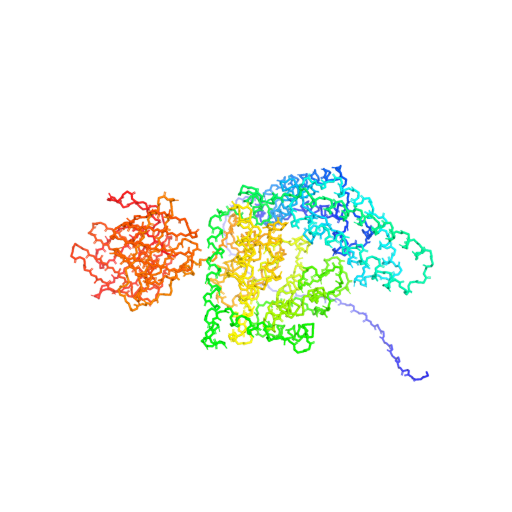RG A N 1
ATOM 5363 C CA . ARG A 1 676 ? -1.641 23.950 20.517 1.00 78.12 676 ARG A CA 1
ATOM 5364 C C . ARG A 1 676 ? -1.502 25.480 20.441 1.00 78.12 676 ARG A C 1
ATOM 5366 O O . ARG A 1 676 ? -1.102 26.038 19.425 1.00 78.12 676 ARG A O 1
ATOM 5373 N N . GLY A 1 677 ? -1.876 26.165 21.525 1.00 75.31 677 GLY A N 1
ATOM 5374 C CA . GLY A 1 677 ? -1.821 27.626 21.649 1.00 75.31 677 GLY A CA 1
ATOM 5375 C C . GLY A 1 677 ? -3.005 28.398 21.048 1.00 75.31 677 GLY A C 1
ATOM 5376 O O . GLY A 1 677 ? -3.020 29.623 21.143 1.00 75.31 677 GLY A O 1
ATOM 5377 N N . VAL A 1 678 ? -4.001 27.723 20.463 1.00 74.56 678 VAL A N 1
ATOM 5378 C CA . VAL A 1 678 ? -5.226 28.348 19.937 1.00 74.56 678 VAL A CA 1
ATOM 5379 C C . VAL A 1 678 ? -6.386 28.105 20.895 1.00 74.56 678 VAL A C 1
ATOM 5381 O O . VAL A 1 678 ? -6.719 26.955 21.173 1.00 74.56 678 VAL A O 1
ATOM 5384 N N . SER A 1 679 ? -7.016 29.179 21.374 1.00 90.56 679 SER A N 1
ATOM 5385 C CA . SER A 1 679 ? -8.146 29.115 22.307 1.00 90.56 679 SER A CA 1
ATOM 5386 C C . SER A 1 679 ? -9.487 29.363 21.612 1.00 90.56 679 SER A C 1
ATOM 5388 O O . SER A 1 679 ? -9.613 30.288 20.811 1.00 90.56 679 SER A O 1
ATOM 5390 N N . THR A 1 680 ? -10.503 28.582 21.973 1.00 89.12 680 THR A N 1
ATOM 5391 C CA . THR A 1 680 ? -11.907 28.752 21.569 1.00 89.12 680 THR A CA 1
ATOM 5392 C C . THR A 1 680 ? -12.802 28.741 22.808 1.00 89.12 680 THR A C 1
ATOM 5394 O O . THR A 1 680 ? -12.494 28.067 23.796 1.00 89.12 680 THR A O 1
ATOM 5397 N N . ARG A 1 681 ? -13.893 29.516 22.794 1.00 95.50 681 ARG A N 1
ATOM 5398 C CA . ARG A 1 681 ? -14.887 29.492 23.877 1.00 95.50 681 ARG A CA 1
ATOM 5399 C C . ARG A 1 681 ? -15.915 28.414 23.599 1.00 95.50 681 ARG A C 1
ATOM 5401 O O . ARG A 1 681 ? -16.346 28.263 22.461 1.00 95.50 681 ARG A O 1
ATOM 5408 N N . CYS A 1 682 ? -16.338 27.723 24.645 1.00 93.50 682 CYS A N 1
ATOM 5409 C CA . CYS A 1 682 ? -17.336 26.672 24.578 1.00 93.50 682 CYS A CA 1
ATOM 5410 C C . CYS A 1 682 ? -18.432 26.901 25.616 1.00 93.50 682 CYS A C 1
ATOM 5412 O O . CYS A 1 682 ? -18.195 27.456 26.691 1.00 93.50 682 CYS A O 1
ATOM 5414 N N . VAL A 1 683 ? -19.646 26.477 25.290 1.00 95.19 683 VAL A N 1
ATOM 5415 C CA . VAL A 1 683 ? -20.814 26.549 26.171 1.00 95.19 683 VAL A CA 1
ATOM 5416 C C . VAL A 1 683 ? -21.430 25.167 26.309 1.00 95.19 683 VAL A C 1
ATOM 5418 O O . VAL A 1 683 ? -21.423 24.395 25.356 1.00 95.19 683 VAL A O 1
ATOM 5421 N N . VAL A 1 684 ? -21.960 24.844 27.489 1.00 93.56 684 VAL A N 1
ATOM 5422 C CA . VAL A 1 684 ? -22.624 23.550 27.711 1.00 93.56 684 VAL A CA 1
ATOM 5423 C C . VAL A 1 684 ? -23.826 23.411 26.783 1.00 93.56 684 VAL A C 1
ATOM 5425 O O . VAL A 1 684 ? -24.753 24.225 26.869 1.00 93.56 684 VAL A O 1
ATOM 5428 N N . ASP A 1 685 ? -23.849 22.335 26.000 1.00 88.88 685 ASP A N 1
ATOM 5429 C CA . ASP A 1 685 ? -25.014 21.861 25.260 1.00 88.88 685 ASP A CA 1
ATOM 5430 C C . ASP A 1 685 ? -25.788 20.867 26.143 1.00 88.88 685 ASP A C 1
ATOM 5432 O O . ASP A 1 685 ? -25.369 19.718 26.306 1.00 88.88 685 ASP A O 1
ATOM 5436 N N . PRO A 1 686 ? -26.905 21.287 26.767 1.00 83.56 686 PRO A N 1
ATOM 5437 C CA . PRO A 1 686 ? -27.634 20.430 27.689 1.00 83.56 686 PRO A CA 1
ATOM 5438 C C . PRO A 1 686 ? -28.342 19.265 26.994 1.00 83.56 686 PRO A C 1
ATOM 5440 O O . PRO A 1 686 ? -28.591 18.267 27.659 1.00 83.56 686 PRO A O 1
ATOM 5443 N N . GLN A 1 687 ? -28.671 19.374 25.702 1.00 80.50 687 GLN A N 1
ATOM 5444 C CA . GLN A 1 687 ? -29.273 18.263 24.967 1.00 80.50 687 GLN A CA 1
ATOM 5445 C C . GLN A 1 687 ? -28.203 17.222 24.667 1.00 80.50 687 GLN A C 1
ATOM 5447 O O . GLN A 1 687 ? -28.344 16.084 25.103 1.00 80.50 687 GLN A O 1
ATOM 5452 N N . ALA A 1 688 ? -27.090 17.623 24.045 1.00 81.00 688 ALA A N 1
ATOM 5453 C CA . ALA A 1 688 ? -25.981 16.707 23.781 1.00 81.00 688 ALA A CA 1
ATOM 5454 C C . ALA A 1 688 ? -25.436 16.077 25.075 1.00 81.00 688 ALA A C 1
ATOM 5456 O O . ALA A 1 688 ? -25.132 14.891 25.092 1.00 81.00 688 ALA A O 1
ATOM 5457 N N . THR A 1 689 ? -25.408 16.823 26.187 1.00 85.44 689 THR A N 1
ATOM 5458 C CA . THR A 1 689 ? -24.945 16.306 27.488 1.00 85.44 689 THR A CA 1
ATOM 5459 C C . THR A 1 689 ? -25.735 15.076 27.934 1.00 85.44 689 THR A C 1
ATOM 5461 O O . THR A 1 689 ? -25.137 14.141 28.448 1.00 85.44 689 THR A O 1
ATOM 5464 N N . LEU A 1 690 ? -27.054 15.036 27.715 1.00 83.69 690 LEU A N 1
ATOM 5465 C CA . LEU A 1 690 ? -27.887 13.894 28.116 1.00 83.69 690 LEU A CA 1
ATOM 5466 C C . LEU A 1 690 ? -27.538 12.610 27.352 1.00 83.69 690 LEU A C 1
ATOM 5468 O O . LEU A 1 690 ? -27.577 11.521 27.924 1.00 83.69 690 LEU A O 1
ATOM 5472 N N . TRP A 1 691 ? -27.222 12.738 26.064 1.00 83.06 691 TRP A N 1
ATOM 5473 C CA . TRP A 1 691 ? -26.889 11.606 25.199 1.00 83.06 691 TRP A CA 1
ATOM 5474 C C . TRP A 1 691 ? -25.441 11.161 25.401 1.00 83.06 691 TRP A C 1
ATOM 5476 O O . TRP A 1 691 ? -25.185 9.970 25.542 1.00 83.06 691 TRP A O 1
ATOM 5486 N N . GLU A 1 692 ? -24.514 12.111 25.509 1.00 83.31 692 GLU A N 1
ATOM 5487 C CA . GLU A 1 692 ? -23.096 11.835 25.747 1.00 83.31 692 GLU A CA 1
ATOM 5488 C C . GLU A 1 692 ? -22.838 11.256 27.139 1.00 83.31 692 GLU A C 1
ATOM 5490 O O . GLU A 1 692 ? -22.013 10.359 27.282 1.00 83.31 692 GLU A O 1
ATOM 5495 N N . ASP A 1 693 ? -23.573 11.703 28.161 1.00 85.12 693 ASP A N 1
ATOM 5496 C CA . ASP A 1 693 ? -23.527 11.090 29.490 1.00 85.12 693 ASP A CA 1
ATOM 5497 C C . ASP A 1 693 ? -23.990 9.629 29.455 1.00 85.12 693 ASP A C 1
ATOM 5499 O O . ASP A 1 693 ? -23.323 8.750 29.995 1.00 85.12 693 ASP A O 1
ATOM 5503 N N . ALA A 1 694 ? -25.110 9.354 28.781 1.00 82.88 694 ALA A N 1
ATOM 5504 C CA . ALA A 1 694 ? -25.610 7.994 28.620 1.00 82.88 694 ALA A CA 1
ATOM 5505 C C . ALA A 1 694 ? -24.590 7.110 27.889 1.00 82.88 694 ALA A C 1
ATOM 5507 O O . ALA A 1 694 ? -24.265 6.022 28.367 1.00 82.88 694 ALA A O 1
ATOM 5508 N N . ARG A 1 695 ? -24.020 7.616 26.790 1.00 81.75 695 ARG A N 1
ATOM 5509 C CA . ARG A 1 695 ? -22.976 6.931 26.027 1.00 81.75 695 ARG A CA 1
ATOM 5510 C C . ARG A 1 695 ? -21.764 6.630 26.909 1.00 81.75 695 ARG A C 1
ATOM 5512 O O . ARG A 1 695 ? -21.352 5.485 27.019 1.00 81.75 695 ARG A O 1
ATOM 5519 N N . LEU A 1 696 ? -21.252 7.610 27.652 1.00 78.06 696 LEU A N 1
ATOM 5520 C CA . LEU A 1 696 ? -20.103 7.415 28.547 1.00 78.06 696 LEU A CA 1
ATOM 5521 C C . LEU A 1 696 ? -20.369 6.473 29.728 1.00 78.06 696 LEU A C 1
ATOM 5523 O O . LEU A 1 696 ? -19.430 5.881 30.257 1.00 78.06 696 LEU A O 1
ATOM 5527 N N . ARG A 1 697 ? -21.631 6.296 30.128 1.00 81.06 697 ARG A N 1
ATOM 5528 C CA . ARG A 1 697 ? -22.044 5.312 31.141 1.00 81.06 697 ARG A CA 1
ATOM 5529 C C . ARG A 1 697 ? -22.244 3.896 30.587 1.00 81.06 697 ARG A C 1
ATOM 5531 O O . ARG A 1 697 ? -22.611 3.011 31.362 1.00 81.06 697 ARG A O 1
ATOM 5538 N N . GLY A 1 698 ? -22.023 3.675 29.290 1.00 76.38 698 GLY A N 1
ATOM 5539 C CA . GLY A 1 698 ? -22.188 2.371 28.643 1.00 76.38 698 GLY A CA 1
ATOM 5540 C C . GLY A 1 698 ? -23.626 2.049 28.224 1.00 76.38 698 GLY A C 1
ATOM 5541 O O . GLY A 1 698 ? -23.954 0.883 28.025 1.00 76.38 698 GLY A O 1
ATOM 5542 N N . VAL A 1 699 ? -24.507 3.050 28.116 1.00 83.50 699 VAL A N 1
ATOM 5543 C CA . VAL A 1 699 ? -25.873 2.847 27.604 1.00 83.50 699 VAL A CA 1
ATOM 5544 C C . VAL A 1 699 ? -25.790 2.528 26.116 1.00 83.50 699 VAL A C 1
ATOM 5546 O O . VAL A 1 699 ? -25.228 3.321 25.367 1.00 83.50 699 VAL A O 1
ATOM 5549 N N . THR A 1 700 ? -26.356 1.404 25.678 1.00 82.44 700 THR A N 1
ATOM 5550 C CA . THR A 1 700 ? -26.340 0.986 24.270 1.00 82.44 700 THR A CA 1
ATOM 5551 C C . THR A 1 700 ? -27.430 1.647 23.440 1.00 82.44 700 THR A C 1
ATOM 5553 O O . THR A 1 700 ? -27.203 2.073 22.313 1.00 82.44 700 THR A O 1
ATOM 5556 N N . MET A 1 701 ? -28.610 1.803 24.033 1.00 89.62 701 MET A N 1
ATOM 5557 C CA . MET A 1 701 ? -29.742 2.499 23.434 1.00 89.62 701 MET A CA 1
ATOM 5558 C C . MET A 1 701 ? -30.428 3.343 24.497 1.00 89.62 701 MET A C 1
ATOM 5560 O O . MET A 1 701 ? -30.696 2.867 25.605 1.00 89.62 701 MET A O 1
ATOM 5564 N N . ARG A 1 702 ? -30.737 4.595 24.153 1.00 91.81 702 ARG A N 1
ATOM 5565 C CA . ARG A 1 702 ? -31.528 5.490 25.000 1.00 91.81 702 ARG A CA 1
ATOM 5566 C C . ARG A 1 702 ? -32.790 5.924 24.267 1.00 91.81 702 ARG A C 1
ATOM 5568 O O . ARG A 1 702 ? -32.725 6.364 23.121 1.00 91.81 702 ARG A O 1
ATOM 5575 N N . ALA A 1 703 ? -33.925 5.881 24.957 1.00 92.38 703 ALA A N 1
ATOM 5576 C CA . ALA A 1 703 ? -35.203 6.373 24.454 1.00 92.38 703 ALA A CA 1
ATOM 5577 C C . ALA A 1 703 ? -35.979 7.172 25.504 1.00 92.38 703 ALA A C 1
ATOM 5579 O O . ALA A 1 703 ? -35.757 7.030 26.708 1.00 92.38 703 ALA A O 1
ATOM 5580 N N . GLN A 1 704 ? -36.908 8.003 25.041 1.00 91.50 704 GLN A N 1
ATOM 5581 C CA . GLN A 1 704 ? -37.793 8.800 25.886 1.00 91.50 704 GLN A CA 1
ATOM 5582 C C . GLN A 1 704 ? -39.188 8.964 25.273 1.00 91.50 704 GLN A C 1
ATOM 5584 O O . GLN A 1 704 ? -39.363 8.900 24.054 1.00 91.50 704 GLN A O 1
ATOM 5589 N N . GLY A 1 705 ? -40.182 9.235 26.117 1.00 89.81 705 GLY A N 1
ATOM 5590 C CA . GLY A 1 705 ? -41.518 9.646 25.690 1.00 89.81 705 GLY A CA 1
ATOM 5591 C C . GLY A 1 705 ? -42.233 10.490 26.743 1.00 89.81 705 GLY A C 1
ATOM 5592 O O . GLY A 1 705 ? -41.773 10.608 27.876 1.00 89.81 705 GLY A O 1
ATOM 5593 N N . ASN A 1 706 ? -43.352 11.108 26.352 1.00 84.38 706 ASN A N 1
ATOM 5594 C CA . ASN A 1 706 ? -43.914 12.259 27.075 1.00 84.38 706 ASN A CA 1
ATOM 5595 C C . ASN A 1 706 ? -45.219 12.003 27.842 1.00 84.38 706 ASN A C 1
ATOM 5597 O O . ASN A 1 706 ? -45.543 12.770 28.749 1.00 84.38 706 ASN A O 1
ATOM 5601 N N . GLU A 1 707 ? -45.991 10.970 27.496 1.00 80.56 707 GLU A N 1
ATOM 5602 C CA . GLU A 1 707 ? -47.347 10.780 28.032 1.00 80.56 707 GLU A CA 1
ATOM 5603 C C . GLU A 1 707 ? -47.644 9.314 28.408 1.00 80.56 707 GLU A C 1
ATOM 5605 O O . GLU A 1 707 ? -48.031 8.527 27.541 1.00 80.56 707 GLU A O 1
ATOM 5610 N N . PRO A 1 708 ? -47.528 8.931 29.700 1.00 85.00 708 PRO A N 1
ATOM 5611 C CA . PRO A 1 708 ? -46.827 9.653 30.779 1.00 85.00 708 PRO A CA 1
ATOM 5612 C C . PRO A 1 708 ? -45.320 9.788 30.478 1.00 85.00 708 PRO A C 1
ATOM 5614 O O . PRO A 1 708 ? -44.830 9.035 29.642 1.00 85.00 708 PRO A O 1
ATOM 5617 N N . PRO A 1 709 ? -44.562 10.697 31.126 1.00 88.38 709 PRO A N 1
ATOM 5618 C CA . PRO A 1 709 ? -43.135 10.827 30.849 1.00 88.38 709 PRO A CA 1
ATOM 5619 C C . PRO A 1 709 ? -42.391 9.546 31.223 1.00 88.38 709 PRO A C 1
ATOM 5621 O O . PRO A 1 709 ? -42.656 8.952 32.274 1.00 88.38 709 PRO A O 1
ATOM 5624 N N . TRP A 1 710 ? -41.473 9.119 30.364 1.00 91.75 710 TRP A N 1
ATOM 5625 C CA . TRP A 1 710 ? -40.645 7.945 30.600 1.00 91.75 710 TRP A CA 1
ATOM 5626 C C . TRP A 1 710 ? -39.300 8.039 29.880 1.00 91.75 710 TRP A C 1
ATOM 5628 O O . TRP A 1 710 ? -39.179 8.715 28.858 1.00 91.75 710 TRP A O 1
ATOM 5638 N N . THR A 1 711 ? -38.300 7.333 30.403 1.00 92.38 711 THR A N 1
ATOM 5639 C CA . THR A 1 711 ? -36.999 7.130 29.750 1.00 92.38 711 THR A CA 1
ATOM 5640 C C . THR A 1 711 ? -36.594 5.670 29.847 1.00 92.38 711 THR A C 1
ATOM 5642 O O . THR A 1 711 ? -36.837 5.038 30.872 1.00 92.38 711 THR A O 1
ATOM 5645 N N . LEU A 1 712 ? -35.949 5.151 28.812 1.00 93.31 712 LEU A N 1
ATOM 5646 C CA . LEU A 1 712 ? -35.366 3.817 28.786 1.00 93.31 712 LEU A CA 1
ATOM 5647 C C . LEU A 1 712 ? -33.882 3.928 28.451 1.00 93.31 712 LEU A C 1
ATOM 5649 O O . LEU A 1 712 ? -33.516 4.607 27.496 1.00 93.31 712 LEU A O 1
ATOM 5653 N N . GLU A 1 713 ? -33.056 3.234 29.219 1.00 93.62 713 GLU A N 1
ATOM 5654 C CA . GLU A 1 713 ? -31.648 2.986 28.929 1.00 93.62 713 GLU A CA 1
ATOM 5655 C C . GLU A 1 713 ? -31.431 1.471 28.879 1.00 93.62 713 GLU A C 1
ATOM 5657 O O . GLU A 1 713 ? -31.685 0.769 29.863 1.00 93.62 713 GLU A O 1
ATOM 5662 N N . LEU A 1 714 ? -30.989 0.963 27.730 1.00 88.94 714 LEU A N 1
ATOM 5663 C CA . LEU A 1 714 ? -30.509 -0.410 27.592 1.00 88.94 714 LEU A CA 1
ATOM 5664 C C . LEU A 1 714 ? -28.997 -0.451 27.786 1.00 88.94 714 LEU A C 1
ATOM 5666 O O . LEU A 1 714 ? -28.294 0.495 27.445 1.00 88.94 714 LEU A O 1
ATOM 5670 N N . PHE A 1 715 ? -28.517 -1.562 28.325 1.00 86.25 715 PHE A N 1
ATOM 5671 C CA . PHE A 1 715 ? -27.101 -1.862 28.482 1.00 86.25 715 PHE A CA 1
ATOM 5672 C C . PHE A 1 715 ? -26.846 -3.277 27.961 1.00 86.25 715 PHE A C 1
ATOM 5674 O O . PHE A 1 715 ? -27.764 -4.100 27.948 1.00 86.25 715 PHE A O 1
ATOM 5681 N N . GLU A 1 716 ? -25.612 -3.568 27.555 1.00 76.44 716 GLU A N 1
ATOM 5682 C CA . GLU A 1 716 ? -25.230 -4.903 27.080 1.00 76.44 716 GLU A CA 1
ATOM 5683 C C . GLU A 1 716 ? -24.949 -5.877 28.236 1.00 76.44 716 GLU A C 1
ATOM 5685 O O . GLU A 1 716 ? -25.352 -7.038 28.199 1.00 76.44 716 GLU A O 1
ATOM 5690 N N . ASP A 1 717 ? -24.294 -5.399 29.294 1.00 75.81 717 ASP A N 1
ATOM 5691 C CA . ASP A 1 717 ? -23.697 -6.223 30.351 1.00 75.81 717 ASP A CA 1
ATOM 5692 C C . ASP A 1 717 ? -24.383 -6.086 31.724 1.00 75.81 717 ASP A C 1
ATOM 5694 O O . ASP A 1 717 ? -23.980 -6.719 32.705 1.00 75.81 717 ASP A O 1
ATOM 5698 N N . ARG A 1 718 ? -25.441 -5.273 31.820 1.00 83.94 718 ARG A N 1
ATOM 5699 C CA . ARG A 1 718 ? -26.141 -4.971 33.078 1.00 83.94 718 ARG A CA 1
ATOM 5700 C C . ARG A 1 718 ? -27.642 -4.723 32.868 1.00 83.94 718 ARG A C 1
ATOM 5702 O O . ARG A 1 718 ? -28.087 -4.565 31.734 1.00 83.94 718 ARG A O 1
ATOM 5709 N N . PRO A 1 719 ? -28.453 -4.695 33.946 1.00 89.56 719 PRO A N 1
ATOM 5710 C CA . PRO A 1 719 ? -29.894 -4.511 33.816 1.00 89.56 719 PRO A CA 1
ATOM 5711 C C . PRO A 1 719 ? -30.247 -3.183 33.135 1.00 89.56 719 PRO A C 1
ATOM 5713 O O . PRO A 1 719 ? -29.709 -2.135 33.503 1.00 89.56 719 PRO A O 1
ATOM 5716 N N . ALA A 1 720 ? -31.207 -3.235 32.214 1.00 91.44 720 ALA A N 1
ATOM 5717 C CA . ALA A 1 720 ? -31.859 -2.071 31.636 1.00 91.44 720 ALA A CA 1
ATOM 5718 C C . ALA A 1 720 ? -32.553 -1.239 32.721 1.00 91.44 720 ALA A C 1
ATOM 5720 O O . ALA A 1 720 ? -33.030 -1.778 33.727 1.00 91.44 720 ALA A O 1
ATOM 5721 N N . VAL A 1 721 ? -32.634 0.070 32.494 1.00 93.00 721 VAL A N 1
ATOM 5722 C CA . VAL A 1 721 ? -33.267 1.030 33.402 1.00 93.00 721 VAL A CA 1
ATOM 5723 C C . VAL A 1 721 ? -34.429 1.705 32.680 1.00 93.00 721 VAL A C 1
ATOM 5725 O O . VAL A 1 721 ? -34.234 2.416 31.697 1.00 93.00 721 VAL A O 1
ATOM 5728 N N . LEU A 1 722 ? -35.646 1.489 33.173 1.00 92.69 722 LEU A N 1
ATOM 5729 C CA . LEU A 1 722 ? -36.864 2.153 32.716 1.00 92.69 722 LEU A CA 1
ATOM 5730 C C . LEU A 1 722 ? -37.365 3.082 33.822 1.00 92.69 722 LEU A C 1
ATOM 5732 O O . LEU A 1 722 ? -37.752 2.625 34.891 1.00 92.69 722 LEU A O 1
ATOM 5736 N N . THR A 1 723 ? -37.433 4.377 33.555 1.00 91.44 723 THR A N 1
ATOM 5737 C CA . THR A 1 723 ? -38.016 5.356 34.477 1.00 91.44 723 THR A CA 1
ATOM 5738 C C . THR A 1 723 ? -39.391 5.753 33.970 1.00 91.44 723 THR A C 1
ATOM 5740 O O . THR A 1 723 ? -39.523 6.122 32.806 1.00 91.44 723 THR A O 1
ATOM 5743 N N . THR A 1 724 ? -40.421 5.690 34.815 1.00 88.88 724 THR A N 1
ATOM 5744 C CA . THR A 1 724 ? -41.814 5.979 34.424 1.00 88.88 724 THR A CA 1
ATOM 5745 C C . THR A 1 724 ? -42.489 6.997 35.335 1.00 88.88 724 THR A C 1
ATOM 5747 O O . THR A 1 724 ? -42.303 6.974 36.553 1.00 88.88 724 THR A O 1
ATOM 5750 N N . GLY A 1 725 ? -43.377 7.803 34.752 1.00 80.44 725 GLY A N 1
ATOM 5751 C CA . GLY A 1 725 ? -44.306 8.670 35.471 1.00 80.44 725 GLY A CA 1
ATOM 5752 C C . GLY A 1 725 ? -43.686 9.977 35.968 1.00 80.44 725 GLY A C 1
ATOM 5753 O O . GLY A 1 725 ? -42.475 10.165 35.981 1.00 80.44 725 GLY A O 1
ATOM 5754 N N . TYR A 1 726 ? -44.543 10.904 36.406 1.00 70.88 726 TYR A N 1
ATOM 5755 C CA . TYR A 1 726 ? -44.125 12.228 36.896 1.00 70.88 726 TYR A CA 1
ATOM 5756 C C . TYR A 1 726 ? -43.371 12.190 38.234 1.00 70.88 726 TYR A C 1
ATOM 5758 O O . TYR A 1 726 ? -42.726 13.169 38.597 1.00 70.88 726 TYR A O 1
ATOM 5766 N N . GLU A 1 727 ? -43.458 11.078 38.968 1.00 76.50 727 GLU A N 1
ATOM 5767 C CA . GLU A 1 727 ? -42.691 10.838 40.197 1.00 76.50 727 GLU A CA 1
ATOM 5768 C C . GLU A 1 727 ? -41.321 10.185 39.916 1.00 76.50 727 GLU A C 1
ATOM 5770 O O . GLU A 1 727 ? -40.589 9.895 40.858 1.00 76.50 727 GLU A O 1
ATOM 5775 N N . SER A 1 728 ? -40.969 9.970 38.638 1.00 80.25 728 SER A N 1
ATOM 5776 C CA . SER A 1 728 ? -39.707 9.370 38.179 1.00 80.25 728 SER A CA 1
ATOM 5777 C C . SER A 1 728 ? -39.380 8.041 38.867 1.00 80.25 728 SER A C 1
ATOM 5779 O O . SER A 1 728 ? -38.292 7.856 39.410 1.00 80.25 728 SER A O 1
ATOM 5781 N N . THR A 1 729 ? -40.331 7.105 38.866 1.00 86.12 729 THR A N 1
ATOM 5782 C CA . THR A 1 729 ? -40.118 5.770 39.439 1.00 86.12 729 THR A CA 1
ATOM 5783 C C . THR A 1 729 ? -39.185 4.961 38.543 1.00 86.12 729 THR A C 1
ATOM 5785 O O . THR A 1 729 ? -39.509 4.742 37.377 1.00 86.12 729 THR A O 1
ATOM 5788 N N . GLU A 1 730 ? -38.046 4.534 39.087 1.00 90.75 730 GLU A N 1
ATOM 5789 C CA . GLU A 1 730 ? -37.034 3.735 38.391 1.00 90.75 730 GLU A CA 1
ATOM 5790 C C . GLU A 1 730 ? -37.328 2.234 38.512 1.00 90.75 730 GLU A C 1
ATOM 5792 O O . GLU A 1 730 ? -37.533 1.716 39.610 1.00 90.75 730 GLU A O 1
ATOM 5797 N N . HIS A 1 731 ? -37.284 1.540 37.380 1.00 89.56 731 HIS A N 1
ATOM 5798 C CA . HIS A 1 731 ? -37.471 0.101 37.243 1.00 89.56 731 HIS A CA 1
ATOM 5799 C C . HIS A 1 731 ? -36.238 -0.510 36.591 1.00 89.56 731 HIS A C 1
ATOM 5801 O O . HIS A 1 731 ? -35.761 -0.009 35.573 1.00 89.56 731 HIS A O 1
ATOM 5807 N N . ARG A 1 732 ? -35.733 -1.616 37.141 1.00 92.12 732 ARG A N 1
ATOM 5808 C CA . ARG A 1 732 ? -34.578 -2.333 36.586 1.00 92.12 732 ARG A CA 1
ATOM 5809 C C . ARG A 1 732 ? -34.977 -3.728 36.145 1.00 92.12 732 ARG A C 1
ATOM 5811 O O . ARG A 1 732 ? -35.633 -4.434 36.906 1.00 92.12 732 ARG A O 1
ATOM 5818 N N . PHE A 1 733 ? -34.549 -4.137 34.955 1.00 91.81 733 PHE A N 1
ATOM 5819 C CA . PHE A 1 733 ? -34.815 -5.481 34.441 1.00 91.81 733 PHE A CA 1
ATOM 5820 C C . PHE A 1 733 ? -33.665 -6.013 33.594 1.00 91.81 733 PHE A C 1
ATOM 5822 O O . PHE A 1 733 ? -32.982 -5.267 32.902 1.00 91.81 733 PHE A O 1
ATOM 5829 N N . ASN A 1 734 ? -33.468 -7.329 33.622 1.00 90.00 734 ASN A N 1
ATOM 5830 C CA . ASN A 1 734 ? -32.550 -7.988 32.699 1.00 90.00 734 ASN A CA 1
ATOM 5831 C C . ASN A 1 734 ? -33.263 -8.159 31.357 1.00 90.00 734 ASN A C 1
ATOM 5833 O O . ASN A 1 734 ? -34.241 -8.905 31.275 1.00 90.00 734 ASN A O 1
ATOM 5837 N N . ALA A 1 735 ? -32.797 -7.447 30.334 1.00 86.88 735 ALA A N 1
ATOM 5838 C CA . ALA A 1 735 ? -33.296 -7.599 28.977 1.00 86.88 735 ALA A CA 1
ATOM 5839 C C . ALA A 1 735 ? -32.753 -8.899 28.359 1.00 86.88 735 ALA A C 1
ATOM 5841 O O . ALA A 1 735 ? -31.593 -9.258 28.557 1.00 86.88 735 ALA A O 1
ATOM 5842 N N . SER A 1 736 ? -33.593 -9.622 27.621 1.00 84.50 736 SER A N 1
ATOM 5843 C CA . SER A 1 736 ? -33.155 -10.729 26.770 1.00 84.50 736 SER A CA 1
ATOM 5844 C C . SER A 1 736 ? -32.260 -10.220 25.643 1.00 84.50 736 SER A C 1
ATOM 5846 O O . SER A 1 736 ? -32.338 -9.051 25.268 1.00 84.50 736 SER A O 1
ATOM 5848 N N . SER A 1 737 ? -31.497 -11.119 25.019 1.00 77.00 737 SER A N 1
ATOM 5849 C CA . SER A 1 737 ? -30.939 -10.843 23.693 1.00 77.00 737 SER A CA 1
ATOM 5850 C C . SER A 1 737 ? -32.066 -10.454 22.719 1.00 77.00 737 SER A C 1
ATOM 5852 O O . SER A 1 737 ? -33.172 -11.007 22.841 1.00 77.00 737 SER A O 1
ATOM 5854 N N . PRO A 1 738 ? -31.826 -9.501 21.802 1.00 82.50 738 PRO A N 1
ATOM 5855 C CA . PRO A 1 738 ? -32.854 -9.029 20.886 1.00 82.50 738 PRO A CA 1
ATOM 5856 C C . PRO A 1 738 ? -33.274 -10.123 19.896 1.00 82.50 738 PRO A C 1
ATOM 5858 O O . PRO A 1 738 ? -32.449 -10.872 19.378 1.00 82.50 738 PRO A O 1
ATOM 5861 N N . GLU A 1 739 ? -34.576 -10.208 19.629 1.00 83.12 739 GLU A N 1
ATOM 5862 C CA . GLU A 1 739 ? -35.156 -10.998 18.538 1.00 83.12 739 GLU A CA 1
ATOM 5863 C C . GLU A 1 739 ? -35.580 -10.038 17.411 1.00 83.12 739 GLU A C 1
ATOM 5865 O O . GLU A 1 739 ? -36.314 -9.089 17.691 1.00 83.12 739 GLU A O 1
ATOM 5870 N N . ASP A 1 740 ? -35.197 -10.277 16.150 1.00 78.00 740 ASP A N 1
ATOM 5871 C CA . ASP A 1 740 ? -35.780 -9.534 15.016 1.00 78.00 740 ASP A CA 1
ATOM 5872 C C . ASP A 1 740 ? -37.220 -10.003 14.769 1.00 78.00 740 ASP A C 1
ATOM 5874 O O . ASP A 1 740 ? -37.503 -11.188 14.554 1.00 78.00 740 ASP A O 1
ATOM 5878 N N . VAL A 1 741 ? -38.155 -9.056 14.818 1.00 75.69 741 VAL A N 1
ATOM 5879 C CA . VAL A 1 741 ? -39.581 -9.281 14.613 1.00 75.69 741 VAL A CA 1
ATOM 5880 C C . VAL A 1 741 ? -40.142 -8.246 13.641 1.00 75.69 741 VAL A C 1
ATOM 5882 O O . VAL A 1 741 ? -40.905 -7.353 14.008 1.00 75.69 741 VAL A O 1
ATOM 5885 N N . GLY A 1 742 ? -39.819 -8.415 12.359 1.00 68.31 742 GLY A N 1
ATOM 5886 C CA . GLY A 1 742 ? -40.451 -7.659 11.276 1.00 68.31 742 GLY A CA 1
ATOM 5887 C C . GLY A 1 742 ? -39.960 -6.217 11.186 1.00 68.31 742 GLY A C 1
ATOM 5888 O O . GLY A 1 742 ? -40.781 -5.307 11.047 1.00 68.31 742 GLY A O 1
ATOM 5889 N N . GLY A 1 743 ? -38.639 -6.021 11.262 1.00 69.31 743 GLY A N 1
ATOM 5890 C CA . GLY A 1 743 ? -38.007 -4.698 11.214 1.00 69.31 743 GLY A CA 1
ATOM 5891 C C . GLY A 1 743 ? -38.007 -3.976 12.563 1.00 69.31 743 GLY A C 1
ATOM 5892 O O . GLY A 1 743 ? -37.898 -2.752 12.601 1.00 69.31 743 GLY A O 1
ATOM 5893 N N . PHE A 1 744 ? -38.181 -4.733 13.649 1.00 78.44 744 PHE A N 1
ATOM 5894 C CA . PHE A 1 744 ? -38.036 -4.270 15.023 1.00 78.44 744 PHE A CA 1
ATOM 5895 C C . PHE A 1 744 ? -37.190 -5.274 15.803 1.00 78.44 744 PHE A C 1
ATOM 5897 O O . PHE A 1 744 ? -37.479 -6.469 15.773 1.00 78.44 744 PHE A O 1
ATOM 5904 N N . GLU A 1 745 ? -36.226 -4.786 16.571 1.00 87.94 745 GLU A N 1
ATOM 5905 C CA . GLU A 1 745 ? -35.568 -5.549 17.622 1.00 87.94 745 GLU A CA 1
ATOM 5906 C C . GLU A 1 745 ? -36.474 -5.613 18.850 1.00 87.94 745 GLU A C 1
ATOM 5908 O O . GLU A 1 745 ? -36.944 -4.594 19.369 1.00 87.94 745 GLU A O 1
ATOM 5913 N N . ARG A 1 746 ? -36.751 -6.827 19.322 1.00 91.75 746 ARG A N 1
ATOM 5914 C CA . ARG A 1 746 ? -37.577 -7.072 20.501 1.00 91.75 746 ARG A CA 1
ATOM 5915 C C . ARG A 1 746 ? -36.730 -7.573 21.664 1.00 91.75 746 ARG A C 1
ATOM 5917 O O . ARG A 1 746 ? -36.125 -8.636 21.570 1.00 91.75 746 ARG A O 1
ATOM 5924 N N . TYR A 1 747 ? -36.838 -6.897 22.803 1.00 91.19 747 TYR A N 1
ATOM 5925 C CA . TYR A 1 747 ? -36.283 -7.315 24.089 1.00 91.19 747 TYR A CA 1
ATOM 5926 C C . TYR A 1 747 ? -37.412 -7.702 25.044 1.00 91.19 747 TYR A C 1
ATOM 5928 O O . TYR A 1 747 ? -38.446 -7.034 25.097 1.00 91.19 747 TYR A O 1
ATOM 5936 N N . ARG A 1 748 ? -37.220 -8.758 25.836 1.00 92.31 748 ARG A N 1
ATOM 5937 C CA . ARG A 1 748 ? -38.150 -9.157 26.904 1.00 92.31 748 ARG A CA 1
ATOM 5938 C C . ARG A 1 748 ? -37.453 -9.154 28.256 1.00 92.31 748 ARG A C 1
ATOM 5940 O O . ARG A 1 748 ? -36.278 -9.485 28.348 1.00 92.31 748 ARG A O 1
ATOM 5947 N N . GLY A 1 749 ? -38.194 -8.840 29.307 1.00 91.31 749 GLY A N 1
ATOM 5948 C CA . GLY A 1 749 ? -37.721 -8.918 30.683 1.00 91.31 749 GLY A CA 1
ATOM 5949 C C . GLY A 1 749 ? -38.871 -8.974 31.678 1.00 91.31 749 GLY A C 1
ATOM 5950 O O . GLY A 1 749 ? -40.036 -9.142 31.309 1.00 91.31 749 GLY A O 1
ATOM 5951 N N . GLU A 1 750 ? -38.541 -8.801 32.953 1.00 90.88 750 GLU A N 1
ATOM 5952 C CA . GLU A 1 750 ? -39.512 -8.758 34.044 1.00 90.88 750 GLU A CA 1
ATOM 5953 C C . GLU A 1 750 ? -39.174 -7.606 34.998 1.00 90.88 750 GLU A C 1
ATOM 5955 O O . GLU A 1 750 ? -38.028 -7.470 35.425 1.00 90.88 750 GLU A O 1
ATOM 5960 N N . VAL A 1 751 ? -40.176 -6.788 35.324 1.00 86.38 751 VAL A N 1
ATOM 5961 C CA . VAL A 1 751 ? -40.117 -5.694 36.306 1.00 86.38 751 VAL A CA 1
ATOM 5962 C C . VAL A 1 751 ? -41.184 -5.967 37.361 1.00 86.38 751 VAL A C 1
ATOM 5964 O O . VAL A 1 751 ? -42.357 -6.090 37.018 1.00 86.38 751 VAL A O 1
ATOM 5967 N N . ASP A 1 752 ? -40.805 -6.070 38.636 1.00 82.50 752 ASP A N 1
ATOM 5968 C CA . ASP A 1 752 ? -41.736 -6.247 39.766 1.00 82.50 752 ASP A CA 1
ATOM 5969 C C . ASP A 1 752 ? -42.791 -7.365 39.579 1.00 82.50 752 ASP A C 1
ATOM 5971 O O . ASP A 1 752 ? -43.941 -7.250 40.015 1.00 82.50 752 ASP A O 1
ATOM 5975 N N . GLY A 1 753 ? -42.427 -8.473 38.922 1.00 81.19 753 GLY A N 1
ATOM 5976 C CA . GLY A 1 753 ? -43.354 -9.581 38.655 1.00 81.19 753 GLY A CA 1
ATOM 5977 C C . GLY A 1 753 ? -44.248 -9.400 37.423 1.00 81.19 753 GLY A C 1
ATOM 5978 O O . GLY A 1 753 ? -45.123 -10.234 37.178 1.00 81.19 753 GLY A O 1
ATOM 5979 N N . GLN A 1 754 ? -44.078 -8.313 36.664 1.00 87.25 754 GLN A N 1
ATOM 5980 C CA . GLN A 1 754 ? -44.796 -8.037 35.421 1.00 87.25 754 GLN A CA 1
ATOM 5981 C C . GLN A 1 754 ? -43.870 -8.182 34.208 1.00 87.25 754 GLN A C 1
ATOM 5983 O O . GLN A 1 754 ? -42.726 -7.725 34.253 1.00 87.25 754 GLN A O 1
ATOM 5988 N N . PRO A 1 755 ? -44.350 -8.781 33.103 1.00 91.12 755 PRO A N 1
ATOM 5989 C CA . PRO A 1 755 ? -43.573 -8.838 31.877 1.00 91.12 755 PRO A CA 1
ATOM 5990 C C . PRO A 1 755 ? -43.377 -7.425 31.320 1.00 91.12 755 PRO A C 1
ATOM 5992 O O . PRO A 1 755 ? -44.326 -6.633 31.272 1.00 91.12 755 PRO A O 1
ATOM 5995 N N . VAL A 1 756 ? -42.150 -7.146 30.882 1.00 93.75 756 VAL A N 1
ATOM 5996 C CA . VAL A 1 756 ? -41.820 -5.975 30.071 1.00 93.75 756 VAL A CA 1
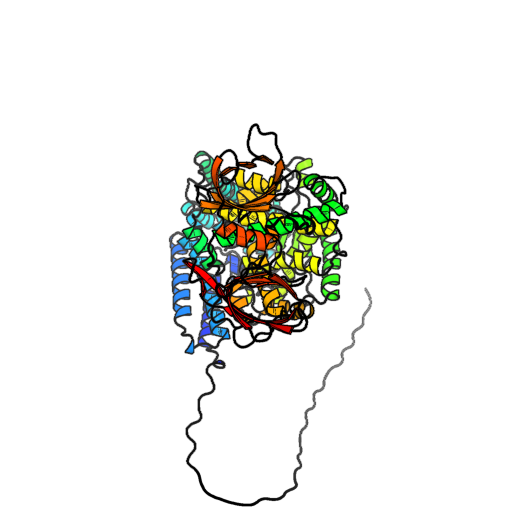ATOM 5997 C C . VAL A 1 756 ? -41.353 -6.429 28.691 1.00 93.75 756 VAL A C 1
ATOM 5999 O O . VAL A 1 756 ? -40.531 -7.340 28.572 1.00 93.75 756 VAL A O 1
ATOM 6002 N N . GLU A 1 757 ? -41.889 -5.814 27.644 1.00 94.06 757 GLU A N 1
ATOM 6003 C CA . GLU A 1 757 ? -41.438 -6.000 26.266 1.00 94.06 757 GLU A CA 1
ATOM 6004 C C . GLU A 1 757 ? -41.046 -4.644 25.679 1.00 94.06 757 GLU A C 1
ATOM 6006 O O . GLU A 1 757 ? -41.837 -3.705 25.693 1.00 94.06 757 GLU A O 1
ATOM 6011 N N . VAL A 1 758 ? -39.827 -4.546 25.156 1.00 94.31 758 VAL A N 1
ATOM 6012 C CA . VAL A 1 758 ? -39.332 -3.372 24.433 1.00 94.31 758 VAL A CA 1
ATOM 6013 C C . VAL A 1 758 ? -39.246 -3.734 22.958 1.00 94.31 758 VAL A C 1
ATOM 6015 O O . VAL A 1 758 ? -38.663 -4.758 22.614 1.00 94.31 758 VAL A O 1
ATOM 6018 N N . ARG A 1 759 ? -39.807 -2.902 22.082 1.00 92.94 759 ARG A N 1
ATOM 6019 C CA . ARG A 1 759 ? -39.646 -2.995 20.628 1.00 92.94 759 ARG A CA 1
ATOM 6020 C C . ARG A 1 759 ? -38.946 -1.741 20.135 1.00 92.94 759 ARG A C 1
ATOM 6022 O O . ARG A 1 759 ? -39.420 -0.638 20.399 1.00 92.94 759 ARG A O 1
ATOM 6029 N N . VAL A 1 760 ? -37.853 -1.918 19.413 1.00 91.19 760 VAL A N 1
ATOM 6030 C CA . VAL A 1 760 ? -37.034 -0.849 18.841 1.00 91.19 760 VAL A CA 1
ATOM 6031 C C . VAL A 1 760 ? -37.039 -1.030 17.337 1.00 91.19 760 VAL A C 1
ATOM 6033 O O . VAL A 1 760 ? -36.734 -2.113 16.865 1.00 91.19 760 VAL A O 1
ATOM 6036 N N . GLY A 1 761 ? -37.437 -0.020 16.574 1.00 86.94 761 GLY A N 1
ATOM 6037 C CA . GLY A 1 761 ? -37.444 -0.123 15.116 1.00 86.94 761 GLY A CA 1
ATOM 6038 C C . GLY A 1 761 ? -36.973 1.150 14.453 1.00 86.94 761 GLY A C 1
ATOM 6039 O O . GLY A 1 761 ? -37.239 2.253 14.937 1.00 86.94 761 GLY A O 1
ATOM 6040 N N . ASP A 1 762 ? -36.332 0.986 13.305 1.00 83.38 762 ASP A N 1
ATOM 6041 C CA . ASP A 1 762 ? -35.769 2.095 12.549 1.00 83.38 762 ASP A CA 1
ATOM 6042 C C . ASP A 1 762 ? -36.858 3.016 11.997 1.00 83.38 762 ASP A C 1
ATOM 6044 O O . ASP A 1 762 ? -37.953 2.591 11.593 1.00 83.38 762 ASP A O 1
ATOM 6048 N N . GLY A 1 763 ? -36.558 4.308 11.953 1.00 76.81 763 GLY A N 1
ATOM 6049 C CA . GLY A 1 763 ? -37.335 5.302 11.229 1.00 76.81 763 GLY A CA 1
ATOM 6050 C C . GLY A 1 763 ? -37.451 6.625 11.980 1.00 76.81 763 GLY A C 1
ATOM 6051 O O . GLY A 1 763 ? -37.481 6.633 13.210 1.00 76.81 763 GLY A O 1
ATOM 6052 N N . PRO A 1 764 ? -37.582 7.744 11.242 1.00 74.75 764 PRO A N 1
ATOM 6053 C CA . PRO A 1 764 ? -37.629 9.072 11.834 1.00 74.75 764 PRO A CA 1
ATOM 6054 C C . PRO A 1 764 ? -38.768 9.167 12.852 1.00 74.75 764 PRO A C 1
ATOM 6056 O O . PRO A 1 764 ? -39.930 8.873 12.550 1.00 74.75 764 PRO A O 1
ATOM 6059 N N . CYS A 1 765 ? -38.417 9.574 14.066 1.00 80.62 765 CYS A N 1
ATOM 6060 C CA . CYS A 1 765 ? -39.329 9.745 15.185 1.00 80.62 765 CYS A CA 1
ATOM 6061 C C . CYS A 1 765 ? -39.135 11.148 15.755 1.00 80.62 765 CYS A C 1
ATOM 6063 O O . CYS A 1 765 ? -38.034 11.503 16.159 1.00 80.62 765 CYS A O 1
ATOM 6065 N N . ALA A 1 766 ? -40.189 11.960 15.766 1.00 76.88 766 ALA A N 1
ATOM 6066 C CA . ALA A 1 766 ? -40.131 13.309 16.311 1.00 76.88 766 ALA A CA 1
ATOM 6067 C C . ALA A 1 766 ? -40.759 13.333 17.704 1.00 76.88 766 ALA A C 1
ATOM 6069 O O . ALA A 1 766 ? -41.917 12.940 17.882 1.00 76.88 766 ALA A O 1
ATOM 6070 N N . ASP A 1 767 ? -40.010 13.834 18.682 1.00 68.69 767 ASP A N 1
ATOM 6071 C CA . ASP A 1 767 ? -40.573 14.169 19.984 1.00 68.69 767 ASP A CA 1
ATOM 6072 C C . ASP A 1 767 ? -41.430 15.438 19.835 1.00 68.69 767 ASP A C 1
ATOM 6074 O O . ASP A 1 767 ? -40.936 16.517 19.496 1.00 68.69 767 ASP A O 1
ATOM 6078 N N . THR A 1 768 ? -42.734 15.312 20.100 1.00 55.44 768 THR A N 1
ATOM 6079 C CA . THR A 1 768 ? -43.733 16.378 19.925 1.00 55.44 768 THR A CA 1
ATOM 6080 C C . THR A 1 768 ? -43.508 17.615 20.802 1.00 55.44 768 THR A C 1
ATOM 6082 O O . THR A 1 768 ? -44.221 18.602 20.623 1.00 55.44 768 THR A O 1
ATOM 6085 N N . MET A 1 769 ? -42.569 17.583 21.754 1.00 58.22 769 MET A N 1
ATOM 6086 C CA . MET A 1 769 ? -42.241 18.723 22.617 1.00 58.22 769 MET A CA 1
ATOM 6087 C C . MET A 1 769 ? -40.859 19.344 22.363 1.00 58.22 769 MET A C 1
ATOM 6089 O O . MET A 1 769 ? -40.618 20.443 22.866 1.00 58.22 769 MET A O 1
ATOM 6093 N N . ALA A 1 770 ? -39.966 18.691 21.609 1.00 58.06 770 ALA A N 1
ATOM 6094 C CA . ALA A 1 770 ? -38.559 19.096 21.521 1.00 58.06 770 ALA A CA 1
ATOM 6095 C C . ALA A 1 770 ? -38.084 19.586 20.137 1.00 58.06 770 ALA A C 1
ATOM 6097 O O . ALA A 1 770 ? -36.989 20.135 20.075 1.00 58.06 770 ALA A O 1
ATOM 6098 N N . ASP A 1 771 ? -38.866 19.442 19.054 1.00 59.69 771 ASP A N 1
ATOM 6099 C CA . ASP A 1 771 ? -38.415 19.723 17.665 1.00 59.69 771 ASP A CA 1
ATOM 6100 C C . ASP A 1 771 ? -37.101 18.976 17.305 1.00 59.69 771 ASP A C 1
ATOM 6102 O O . ASP A 1 771 ? -36.291 19.436 16.500 1.00 59.69 771 ASP A O 1
ATOM 6106 N N . ILE A 1 772 ? -36.884 17.802 17.915 1.00 66.25 772 ILE A N 1
ATOM 6107 C CA . ILE A 1 772 ? -35.728 16.923 17.687 1.00 66.25 772 ILE A CA 1
ATOM 6108 C C . ILE A 1 772 ? -36.208 15.656 16.972 1.00 66.25 772 ILE A C 1
ATOM 6110 O O . ILE A 1 772 ? -37.163 15.008 17.413 1.00 66.25 772 ILE A O 1
ATOM 6114 N N . GLU A 1 773 ? -35.532 15.310 15.875 1.00 74.44 773 GLU A N 1
ATOM 6115 C CA . GLU A 1 773 ? -35.698 14.036 15.175 1.00 74.44 773 GLU A CA 1
ATOM 6116 C C . GLU A 1 773 ? -34.729 12.986 15.730 1.00 74.44 773 GLU A C 1
ATOM 6118 O O . GLU A 1 773 ? -33.538 13.238 15.911 1.00 74.44 773 GLU A O 1
ATOM 6123 N N . TYR A 1 774 ? -35.257 11.794 15.968 1.00 81.12 774 TYR A N 1
ATOM 6124 C CA . TYR A 1 774 ? -34.554 10.611 16.445 1.00 81.12 774 TYR A CA 1
ATOM 6125 C C . TYR A 1 774 ? -34.610 9.501 15.395 1.00 81.12 774 TYR A C 1
ATOM 6127 O O . TYR A 1 774 ? -35.546 9.448 14.589 1.00 81.12 774 TYR A O 1
ATOM 6135 N N . GLN A 1 775 ? -33.629 8.599 15.422 1.00 81.62 775 GLN A N 1
ATOM 6136 C CA . GLN A 1 775 ? -33.499 7.529 14.425 1.00 81.62 775 GLN A CA 1
ATOM 6137 C C . GLN A 1 775 ? -34.361 6.300 14.735 1.00 81.62 775 GLN A C 1
ATOM 6139 O O . GLN A 1 775 ? -34.682 5.536 13.823 1.00 81.62 775 GLN A O 1
ATOM 6144 N N . LEU A 1 776 ? -34.744 6.121 16.005 1.00 87.44 776 LEU A N 1
ATOM 6145 C CA . LEU A 1 776 ? -35.468 4.947 16.478 1.00 87.44 776 LEU A CA 1
ATOM 6146 C C . LEU A 1 776 ? -36.861 5.306 16.987 1.00 87.44 776 LEU A C 1
ATOM 6148 O O . LEU A 1 776 ? -37.067 6.279 17.720 1.00 87.44 776 LEU A O 1
ATOM 6152 N N . ARG A 1 777 ? -37.812 4.433 16.664 1.00 90.62 777 ARG A N 1
ATOM 6153 C CA . ARG A 1 777 ? -39.138 4.360 17.277 1.00 90.62 777 ARG A CA 1
ATOM 6154 C C . ARG A 1 777 ? -39.103 3.281 18.346 1.00 90.62 777 ARG A C 1
ATOM 6156 O O . ARG A 1 777 ? -38.735 2.145 18.054 1.00 90.62 777 ARG A O 1
ATOM 6163 N N . VAL A 1 778 ? -39.512 3.626 19.564 1.00 92.81 778 VAL A N 1
ATOM 6164 C CA . VAL A 1 778 ? -39.462 2.708 20.705 1.00 92.81 778 VAL A CA 1
ATOM 6165 C C . VAL A 1 778 ? -40.842 2.541 21.323 1.00 92.81 778 VAL A C 1
ATOM 6167 O O . VAL A 1 778 ? -41.532 3.517 21.631 1.00 92.81 778 VAL A O 1
ATOM 6170 N N . GLU A 1 779 ? -41.240 1.285 21.507 1.00 93.31 779 GLU A N 1
ATOM 6171 C CA . GLU A 1 779 ? -42.443 0.892 22.235 1.00 93.31 779 GLU A CA 1
ATOM 6172 C C . GLU A 1 779 ? -42.057 0.059 23.460 1.00 93.31 779 GLU A C 1
ATOM 6174 O O . GLU A 1 779 ? -41.312 -0.909 23.336 1.00 93.31 779 GLU A O 1
ATOM 6179 N N . VAL A 1 780 ? -42.575 0.412 24.637 1.00 93.38 780 VAL A N 1
ATOM 6180 C CA . VAL A 1 780 ? -42.402 -0.357 25.876 1.00 93.38 780 VAL A CA 1
ATOM 6181 C C . VAL A 1 780 ? -43.773 -0.801 26.376 1.00 93.38 780 VAL A C 1
ATOM 6183 O O . VAL A 1 780 ? -44.603 0.024 26.760 1.00 93.38 780 VAL A O 1
ATOM 6186 N N . GLU A 1 781 ? -44.026 -2.105 26.368 1.00 93.12 781 GLU A N 1
ATOM 6187 C CA . GLU A 1 781 ? -45.188 -2.730 26.999 1.00 93.12 781 GLU A CA 1
ATOM 6188 C C . GLU A 1 781 ? -44.798 -3.177 28.413 1.00 93.12 781 GLU A C 1
ATOM 6190 O O . GLU A 1 781 ? -43.996 -4.090 28.565 1.00 93.12 781 GLU A O 1
ATOM 6195 N N . LEU A 1 782 ? -45.360 -2.546 29.448 1.00 88.56 782 LEU A N 1
ATOM 6196 C CA . LEU A 1 782 ? -45.181 -2.929 30.855 1.00 88.56 782 LEU A CA 1
ATOM 6197 C C . LEU A 1 782 ? -46.545 -3.302 31.448 1.00 88.56 782 LEU A C 1
ATOM 6199 O O . LEU A 1 782 ? -47.400 -2.440 31.682 1.00 88.56 782 LEU A O 1
ATOM 6203 N N . GLY A 1 783 ? -46.782 -4.599 31.656 1.00 83.75 783 GLY A N 1
ATOM 6204 C CA . GLY A 1 783 ? -48.089 -5.101 32.085 1.00 83.75 783 GLY A CA 1
ATOM 6205 C C . GLY A 1 783 ? -49.199 -4.777 31.070 1.00 83.75 783 GLY A C 1
ATOM 6206 O O . GLY A 1 783 ? -49.265 -5.387 30.010 1.00 83.75 783 GLY A O 1
ATOM 6207 N N . ASN A 1 784 ? -50.088 -3.828 31.399 1.00 80.81 784 ASN A N 1
ATOM 6208 C CA . ASN A 1 784 ? -51.168 -3.353 30.510 1.00 80.81 784 ASN A CA 1
ATOM 6209 C C . ASN A 1 784 ? -50.901 -1.957 29.910 1.00 80.81 784 ASN A C 1
ATOM 6211 O O . ASN A 1 784 ? -51.768 -1.413 29.223 1.00 80.81 784 ASN A O 1
ATOM 6215 N N . ALA A 1 785 ? -49.759 -1.339 30.219 1.00 85.12 785 ALA A N 1
ATOM 6216 C CA . ALA A 1 785 ? -49.397 -0.018 29.722 1.00 85.12 785 ALA A CA 1
ATOM 6217 C C . ALA A 1 785 ? -48.531 -0.143 28.465 1.00 85.12 785 ALA A C 1
ATOM 6219 O O . ALA A 1 785 ? -47.574 -0.911 28.455 1.00 85.12 785 ALA A O 1
ATOM 6220 N N . LEU A 1 786 ? -48.857 0.633 27.430 1.00 91.75 786 LEU A N 1
ATOM 6221 C CA . LEU A 1 786 ? -48.053 0.777 26.218 1.00 91.75 786 LEU A CA 1
ATOM 6222 C C . LEU A 1 786 ? -47.496 2.198 26.176 1.00 91.75 786 LEU A C 1
ATOM 6224 O O . LEU A 1 786 ? -48.252 3.161 26.045 1.00 91.75 786 LEU A O 1
ATOM 6228 N N . LEU A 1 787 ? -46.180 2.311 26.281 1.00 92.00 787 LEU A N 1
ATOM 6229 C CA . LEU A 1 787 ? -45.438 3.559 26.208 1.00 92.00 787 LEU A CA 1
ATOM 6230 C C . LEU A 1 787 ? -44.812 3.668 24.820 1.00 92.00 787 LEU A C 1
ATOM 6232 O O . LEU A 1 787 ? -44.172 2.729 24.359 1.00 92.00 787 LEU A O 1
ATOM 6236 N N . LYS A 1 788 ? -45.008 4.799 24.141 1.00 91.50 788 LYS A N 1
ATOM 6237 C CA . LYS A 1 788 ? -44.405 5.073 22.829 1.00 91.50 788 LYS A CA 1
ATOM 6238 C C . LYS A 1 788 ? -43.498 6.284 22.916 1.00 91.50 788 LYS A C 1
ATOM 6240 O O . LYS A 1 788 ? -43.797 7.224 23.655 1.00 91.50 788 LYS A O 1
ATOM 6245 N N . GLY A 1 789 ? -42.400 6.241 22.179 1.00 91.25 789 GLY A N 1
ATOM 6246 C CA . GLY A 1 789 ? -41.357 7.245 22.270 1.00 91.25 789 GLY A CA 1
ATOM 6247 C C . GLY A 1 789 ? -40.321 7.104 21.172 1.00 91.25 789 GLY A C 1
ATOM 6248 O O . GLY A 1 789 ? -40.460 6.296 20.250 1.00 91.25 789 GLY A O 1
ATOM 6249 N N . CYS A 1 790 ? -39.292 7.926 21.294 1.00 90.69 790 CYS A N 1
ATOM 6250 C CA . CYS A 1 790 ? -38.231 8.070 20.318 1.00 90.69 790 CYS A CA 1
ATOM 6251 C C . CYS A 1 790 ? -36.872 7.879 20.997 1.00 90.69 790 CYS A C 1
ATOM 6253 O O . CYS A 1 790 ? -36.723 8.186 22.182 1.00 90.69 790 CYS A O 1
ATOM 6255 N N . GLY A 1 791 ? -35.885 7.371 20.265 1.00 89.06 791 GLY A N 1
ATOM 6256 C CA . GLY A 1 791 ? -34.557 7.111 20.813 1.00 89.06 791 GLY A CA 1
ATOM 6257 C C . GLY A 1 791 ? -33.459 7.050 19.763 1.00 89.06 791 GLY A C 1
ATOM 6258 O O . GLY A 1 791 ? -33.725 7.140 18.567 1.00 89.06 791 GLY A O 1
ATOM 6259 N N . ASN A 1 792 ? -32.228 6.871 20.226 1.00 82.69 792 ASN A N 1
ATOM 6260 C CA . ASN A 1 792 ? -31.059 6.646 19.381 1.00 82.69 792 ASN A CA 1
ATOM 6261 C C . ASN A 1 792 ? -30.282 5.430 19.891 1.00 82.69 792 ASN A C 1
ATOM 6263 O O . ASN A 1 792 ? -30.233 5.187 21.104 1.00 82.69 792 ASN A O 1
ATOM 6267 N N . SER A 1 793 ? -29.647 4.716 18.959 1.00 82.44 793 SER A N 1
ATOM 6268 C CA . SER A 1 793 ? -28.484 3.901 19.307 1.00 82.44 793 SER A CA 1
ATOM 6269 C C . SER A 1 793 ? -27.361 4.849 19.705 1.00 82.44 793 SER A C 1
ATOM 6271 O O . SER A 1 793 ? -27.225 5.930 19.124 1.00 82.44 793 SER A O 1
ATOM 6273 N N . LEU A 1 794 ? -26.613 4.484 20.738 1.00 73.75 794 LEU A N 1
ATOM 6274 C CA . LEU A 1 794 ? -25.492 5.277 21.241 1.00 73.75 794 LEU A CA 1
ATOM 6275 C C . LEU A 1 794 ? -24.124 4.712 20.826 1.00 73.75 794 LEU A C 1
ATOM 6277 O O . LEU A 1 794 ? -23.114 5.352 21.124 1.00 73.75 794 LEU A O 1
ATOM 6281 N N . TRP A 1 795 ? -24.124 3.578 20.115 1.00 64.06 795 TRP A N 1
ATOM 6282 C CA . TRP A 1 795 ? -22.981 2.901 19.491 1.00 64.06 795 TRP A CA 1
ATOM 6283 C C . TRP A 1 795 ? -23.399 2.350 18.132 1.00 64.06 795 TRP A C 1
ATOM 6285 O O . TRP A 1 795 ? -24.597 1.974 18.007 1.00 64.06 795 TRP A O 1
#

Organism: NCBI:txid2613842

Solvent-accessible surface area (backbone atoms only — not comparable to full-atom values): 42616 Å² total; per-residue (Å²): 133,90,81,90,88,86,90,86,88,78,90,87,88,85,88,89,85,87,86,90,84,85,89,88,87,87,87,84,89,87,89,85,85,92,78,78,84,82,74,82,82,76,76,78,72,71,69,76,48,74,42,70,68,56,56,55,46,52,54,53,50,51,55,54,45,32,72,57,28,16,40,43,28,35,57,30,36,39,66,93,31,55,32,46,69,51,60,60,42,80,65,36,50,52,49,50,55,51,49,47,53,48,54,46,52,57,55,66,65,61,48,70,96,59,33,12,65,70,50,47,52,51,46,53,48,53,43,38,55,43,37,30,52,48,36,44,56,67,72,70,29,25,64,36,62,39,56,52,49,52,68,24,90,90,46,53,40,73,71,65,53,70,49,69,77,48,85,82,57,59,68,65,57,28,49,51,27,42,28,43,31,30,58,46,38,42,59,49,49,52,26,48,63,70,44,42,47,81,64,39,28,52,56,47,39,49,52,41,33,53,52,35,40,34,51,26,52,38,57,71,72,48,51,61,66,76,51,67,81,56,82,53,66,68,58,53,51,50,33,56,53,23,48,53,51,27,32,51,42,28,46,55,48,28,57,52,36,59,56,37,61,81,53,44,45,83,80,52,52,65,36,58,68,55,46,50,48,45,38,34,30,54,39,54,35,79,74,57,70,69,58,54,46,30,52,41,34,16,51,38,42,41,45,50,55,53,36,53,55,23,30,53,69,65,32,67,91,56,54,70,69,56,32,52,50,57,50,38,69,46,53,45,89,80,36,67,57,55,48,44,54,54,45,53,55,51,40,45,52,49,41,61,74,68,56,46,51,81,75,93,68,87,83,70,71,46,66,39,72,40,57,85,72,62,45,88,44,67,59,54,58,50,67,70,24,73,60,43,72,94,68,75,29,37,37,26,39,30,71,58,61,85,87,49,55,71,64,58,32,57,69,64,46,59,7,47,41,37,43,46,36,50,46,21,25,39,33,46,70,6,42,48,45,50,49,58,39,11,59,63,23,89,48,70,66,30,35,74,52,65,25,65,31,31,53,39,3,45,10,54,35,39,38,55,48,43,42,78,72,37,50,86,71,46,35,36,59,49,46,41,16,44,38,49,55,48,30,48,33,30,40,36,30,48,36,20,51,31,37,27,56,66,70,45,49,59,70,53,35,22,47,45,27,34,76,76,28,70,39,53,70,71,57,13,52,51,54,24,42,43,35,53,75,41,60,66,57,23,23,33,45,53,21,18,37,38,49,51,27,47,49,54,65,64,17,64,88,53,63,38,80,81,26,41,24,63,49,45,49,55,60,39,50,65,22,19,47,33,55,15,56,53,45,17,65,79,70,68,47,97,57,66,54,73,53,65,61,91,37,70,74,35,41,52,76,86,74,70,87,87,64,95,59,59,48,43,23,27,44,28,80,85,71,46,61,37,37,35,40,49,43,97,76,35,33,36,43,31,39,86,59,45,63,42,78,18,45,60,45,92,56,97,71,54,54,29,27,38,45,95,59,36,38,44,35,38,52,91,61,39,34,37,45,30,49,77,89,48,76,41,52,25,34,60,34,73,68,56,16,58,55,52,36,39,36,68,72,54,30,44,32,42,34,38,32,73,81,69,34,33,39,38,36,38,39,88,92,52,62,22,41,40,30,42,42,94,84,59,47,76,41,63,25,59,63,44,78,69,42,84,62,90,75,23,42,33,30,44,34,50,44,98,91,30,58,31,39,40,38,40,24,78,42,87,20,70,46,94,89,68,90,45,80,25,56,21,35,35,38,39,37,49,71,92,45,78,44,62,33,28,20,40,70,57,115